Protein AF-A0A443R434-F1 (afdb_monomer)

Radius of gyration: 35.03 Å; Cα contacts (8 Å, |Δi|>4): 1636; chains: 1; bounding box: 92×76×92 Å

Solvent-accessible surface area (backbone atoms only — not comparable to full-atom values): 53431 Å² total; per-residue (Å²): 102,80,47,59,68,34,72,69,53,38,52,50,49,48,55,51,46,54,57,50,47,65,48,36,26,82,44,79,48,67,59,71,54,37,69,68,62,99,79,50,92,81,63,50,93,80,71,49,43,28,54,50,54,44,51,48,61,48,36,74,79,25,26,37,33,43,36,37,55,46,68,52,94,54,47,69,60,53,48,49,42,48,21,61,73,60,68,36,75,59,43,34,34,68,36,62,48,73,49,57,80,39,55,72,58,33,53,51,39,14,20,54,25,27,28,56,41,76,94,68,72,87,85,52,93,50,57,64,59,53,55,52,50,49,51,50,57,43,51,49,41,57,82,31,83,34,26,40,32,45,46,47,42,70,55,66,36,61,55,42,43,73,60,74,66,48,51,68,66,56,44,56,55,52,44,37,42,53,70,63,74,38,95,42,43,35,37,33,23,27,17,68,29,57,74,44,60,91,53,47,69,58,31,24,39,31,31,37,30,52,94,80,31,90,54,28,79,48,80,80,83,84,43,72,68,57,56,62,65,45,42,63,64,51,52,73,39,64,32,39,37,38,40,38,30,54,34,53,70,41,48,48,49,65,65,36,62,80,66,63,56,60,69,63,56,77,76,52,66,76,86,65,58,76,75,32,71,70,48,53,50,51,47,45,53,53,47,50,53,40,50,52,46,26,56,49,42,38,54,58,52,60,52,24,52,46,28,38,54,50,52,44,71,57,78,72,63,87,80,59,51,68,82,35,67,48,78,42,51,48,71,62,50,52,58,58,47,50,58,56,50,49,56,30,60,75,68,65,44,31,69,63,92,64,99,65,56,72,65,60,52,32,59,55,42,44,66,52,42,49,90,60,35,46,81,45,97,85,51,35,37,38,29,51,65,24,29,69,57,49,47,42,41,32,43,21,36,16,30,52,50,41,72,78,45,42,69,36,22,40,46,48,63,36,92,46,72,66,55,35,42,52,51,53,59,73,38,45,59,65,43,87,77,90,63,82,82,40,68,69,60,49,54,53,29,46,53,56,45,70,73,52,54,72,69,57,37,51,43,35,20,43,56,51,35,54,53,53,51,46,52,48,55,51,50,54,52,52,73,71,47,83,62,72,41,98,39,74,68,54,51,48,48,51,50,26,70,77,40,94,43,44,45,62,61,49,53,24,51,52,52,44,30,40,76,69,55,22,36,36,85,88,76,23,33,62,35,61,68,53,43,51,61,53,45,65,71,44,51,72,56,54,67,45,44,58,52,70,71,65,70,74,82,88,79,86,79,83,86,82,81,92,85,81,93,87,86,81,89,85,87,79,93,75,92,71,88,78,78,78,79,76,88,62,75,56,48,98,62,60,46,80,66,66,54,65,47,69,52,72,42,85,80,35,38,36,12,22,22,34,31,28,28,22,28,78,60,64,21,62,31,58,32,81,47,62,46,39,76,89,85,32,54,64,23,30,41,39,36,34,15,44,26,42,77,43,37,63,42,6,46,51,44,41,74,43,41,66,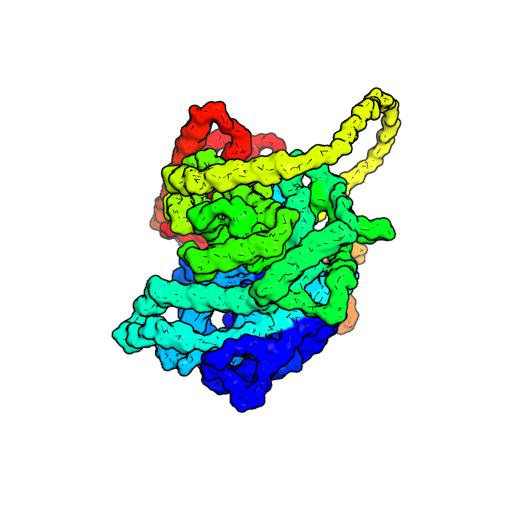58,33,19,64,66,19,67,47,28,42,66,64,62,62,68,91,66,95,61,96,79,78,75,58,64,67,41,46,50,48,5,46,45,47,6,45,50,52,45,41,58,54,52,56,68,34,71,52,42,62,72,60,78,45,65,20,17,13,24,39,23,35,38,41,36,46,89,57,35,37,39,37,34,34,18,10,53,30,38,39,40,35,31,37,78,93,37,66,68,43,67,60,74,59,32,39,17,71,41,71,71,48,35,48,36,16,43,74,43,73,47,46,68,37,94,49,6,44,72,59,70,42,63,50,26,20,26,39,53,38,58,88,40,56,67,52,82,98,46,56,74,68,40,16,48,35,17,43,61,51,53,74,50,76,44,75,63,46,75,74,39,32,18,37,36,41,32,27,26,44,34,43,57,79,67,38,52,68,58,26,50,45,45,29,51,49,53,45,27,20,60,43,85,58,41,38,59,50,35,43,49,52,50,51,22,24,46,64,68,62,38,57,40,42,33,44,36,38,42,37,39,40,77,34,33,65,59,65,33,73,68,52,39,50,54,48,52,52,50,50,53,52,48,33,51,54,45,50,55,50,51,51,52,52,50,51,54,49,52,61,54,69,74,43,97,81,82,63,80,65,63,60,51,61,54,42,46,61,72,30,69,68,39,47,52,56,59,53,70,76,48,92,67,81,89,52,48,49,64,38,38,70,44,55,45,42,69,58,49,46,51,44,50,44,69,77,44,64,93,56,71,67,58,83,84,53,80,134

pLDDT: mean 82.42, std 17.61, range [23.09, 98.88]

InterPro domains:
  IPR000222 PPM-type phosphatase, divalent cation binding [PS01032] (637-645)
  IPR001932 PPM-type phosphatase-like domain [PF00481] (605-873)
  IPR001932 PPM-type phosphatase-like domain [PS51746] (605-880)
  IPR001932 PPM-type phosphatase-like domain [SM00331] (620-880)
  IPR001932 PPM-type phosphatase-like domain [SM00332] (595-878)
  IPR001932 PPM-type phosphatase-like domain [cd00143] (605-880)
  IPR002123 Phospholipid/glycerol acyltransferase [PF01553] (56-192)
  IPR002123 Phospholipid/glycerol acyltransferase [SM00563] (64-195)
  IPR012911 Protein serine/threonine phosphatase 2C, C-terminal [PF07830] (874-907)
  IPR012911 Protein serine/threonine phosphatase 2C, C-terminal [PF07830] (928-971)
  IPR022284 Glycerol-3-phosphate O-acyltransferase/Dihydroxyacetone phosphate acyltransferase [PTHR12563] (1-446)
  IPR036457 PPM-type phosphatase-like domain superfamily [G3DSA:3.60.40.10] (581-884)
  IPR036457 PPM-type phosphatase-like domain superfamily [SSF81606] (586-882)
  IPR036580 Phosphatase 2C, C-terminal domain superfamily [G3DSA:1.10.10.430] (925-977)
  IPR036580 Phosphatase 2C, C-terminal domain superfamily [SSF81601] (887-976)
  IPR041728 GPAT/DHAPAT, acyltransferase domain [cd07993] (60-254)
  IPR045520 GPAT/DHAPAT, C-terminal domain [PF19277] (218-433)

Sequence (986 aa):
MAHTWSLKYIRFVGYFLTKIMKSIYRSVQVDNSIILKPNSFYYPTTGDLSPTSVINNLAEECPVLYMLTHRSYADFLIFAYVCFYFNLPLPSIAAGIDFLSLNQVASLLRACGAFFIRRSFKNSNDLLYWHTFRAYVQTQLKGGERPLEFFVEGTRSRSGKFLYPKIGLLSIAMELYFTSQIPDLIIVPVSLSYDRTLEEELYAKELLPPKFHPSSGTKPKETTKHLFRGAQSILAQDYGSVYIRFGEPLSVKEICDNLNIRRQYSLEPRENTLNSPEHLDFVNQTAIKVIEEQKSLLVISPFTLFSLYVLSKTYLDSVLDENESRIFQLAETLSDLHSLSLLIDQNCLSHVVNKRSFEDEFIESLKIHNKLVTYNSEKSLDVMIGNPLVVCQMRHYSNQALQLMIEVALCCYTASYNEYCILQDLLSREFIFTQIGNHQSYENYVHCKNLLNEVTIDLLAIQVCYFVDCYEKIIDFLKTYSSPFLSVRELIKAIHNNTDVQLDVIQNAMQLFCDKGIVSRTENVVNLNNLLSYNEQIKTLYGKCSNFCSTRPEYILKPKLEKSKKQQTEGAKSGTKEKATKMGAFLDKPKLDKQTSMGTGNGLRYGVSSMQGWRLEMEDAHCAVVGLPHGLEQWSFFAVFDGHAGPRVSAHCAEHLLDCIVQAEHFRENSLAENGAINDIDVETVKKGIRDGFLKLDEKMKKLPEVESGEDKSGSTAVCALISPNYFFFANCGDSRAVLSRGGKAFFSTLDHKPINPTEKERIQRAGGSVMIQRVNGSLAVSRALGDYEYKQVEGKGPCEQLVSPEPEITVRKRDLETDEFLVLACDGIWDVMSNEDVCDYVRYQLTLQSDLEAICSSIIDTCLHKGSKDNMSVVLVVFEGAPKVSDEAQKKDNELNALLEKKVEGRHSLALLVLYLTLCAPDFMHEELVAKNDELSVSGIMQTLSYEDIEDLPPGGGLEGKRSVIEAAFFRLKPSKQNQWDGIE

Foldseek 3Di:
DAFPADPVLLVVLLVVCVVLCVLQAVEAAEDQFADADPVFPQCQPVNRRGCLRRQVVCLVAFAEAEAEAAAAPCVLVVVQSVCVVSVHFRAQEEAEPLCVLAPVSVNSNSNSRYDYDYPDPPPDPPVVCVVVVLVVLQVVRQPSNHYHYDYQQNHHDLLQARAQGDLPSVLSNCLCVLLVVGVWYKYKQKYKEWLAYLCLLVSLLQFFFCVQHVCHVPDDSDDPVCVVVCSVVSSPAYRYYMYMYIYHIDIPCVLCVVVVNSVVSVPDDNVPPSPDPVNSVSSSLVSLVSVVRNQLAYAAALLLLLLLQVLLVLVQDDDDDLQDKDKDAQVVSVVLSVLLVVLCVVVSGHDHPDPDDSSVRNVVSCRNVVVQWPQDPNRMIMGSSSRSSSNSSSSSSNNSSCLSLVLLLLLLLDDDLLSSLLLCLQCCNVHPDNQRSDVVVNVVSNVSNVSGDPSNSLSSPSVSLVLLVLLVLLLVVQLVVFDQDPALVVSLSVSSNPDRGTSSSSVSNSVSCCVQVQQPRVRRGGPNVSSVVSVVSSVVSNVSSVVSNPPDDDPDDDDDDDDDDDDDDDDDDDDDPPPPPPPDQFDPFFFLDWDKDWDDELQKTKIKIWGFTTGPDQQKDWAWAAQDPDQQGNKIKIKIKRKDQHNVANVLCRVPLSVLLCPQPLNVVQSPPPDDDLPDRPPVSSLVSSQRSLVVSLVVVCPPPCNVVVVGQMWIWMWMWMDHPWKIKTWTFAAWKKFWFWQLDSPDMDDHQFCPPPVLQVLLVQLVWHQDPRATNPPHGGQETRGNCVQQPRPPDDQCSTSYHSGIDIDMDTDDQQTTFKMKTKHVLLCVQFPSSLLSQLLLLVQQADDDNNVSNSLSNQLSVLSPRRGIIMMMMMGGPNHHHHDPVSNVVVVVLLVVLLVLLVVQLVVLVVVVVVVVVDDDDDDVVVVVSVVCLDLVVSLVVVVPDPRPPARRSSGSSSCSVSNVVSSVVSVVVCPPVVVDDD

Nearest PDB structures (foldseek):
  4ra2-assembly1_A  TM=9.597E-01  e=7.659E-42  Homo sapiens
  4rag-assembly1_A  TM=9.615E-01  e=1.125E-41  Homo sapiens
  4raf-assembly1_A  TM=9.586E-01  e=1.880E-41  Homo sapiens
  2p8e-assembly1_A  TM=9.963E-01  e=1.189E-33  Homo sapiens
  6b67-assembly3_C  TM=9.788E-01  e=3.747E-34  Homo sapiens

Structure (mmCIF, N/CA/C/O backbone):
data_AF-A0A443R434-F1
#
_entry.id   AF-A0A443R434-F1
#
loop_
_atom_site.group_PDB
_atom_site.id
_atom_site.type_symbol
_atom_site.label_atom_id
_atom_site.label_alt_id
_atom_site.label_comp_id
_atom_site.label_asym_id
_atom_site.label_entity_id
_atom_site.label_seq_id
_atom_site.pdbx_PDB_ins_code
_atom_site.Cartn_x
_atom_site.Cartn_y
_atom_site.Cartn_z
_atom_site.occupancy
_atom_site.B_iso_or_equiv
_atom_site.auth_seq_id
_atom_site.auth_comp_id
_atom_site.auth_asym_id
_atom_site.auth_atom_id
_atom_site.pdbx_PDB_model_num
ATOM 1 N N . MET A 1 1 ? -3.722 2.932 -16.136 1.00 55.50 1 MET A N 1
ATOM 2 C CA . MET A 1 1 ? -4.870 3.400 -15.320 1.00 55.50 1 MET A CA 1
ATOM 3 C C . MET A 1 1 ? -6.177 2.737 -15.740 1.00 55.50 1 MET A C 1
ATOM 5 O O . MET A 1 1 ? -6.856 2.240 -14.853 1.00 55.50 1 MET A O 1
ATOM 9 N N . ALA A 1 2 ? -6.469 2.651 -17.042 1.00 62.31 2 ALA A N 1
ATOM 10 C CA . ALA A 1 2 ? -7.760 2.229 -17.588 1.00 62.31 2 ALA A CA 1
ATOM 11 C C . ALA A 1 2 ? -8.280 0.842 -17.153 1.00 62.31 2 ALA A C 1
ATOM 13 O O . ALA A 1 2 ? -7.505 -0.100 -16.936 1.00 62.31 2 ALA A O 1
ATOM 14 N N . HIS A 1 3 ? -9.606 0.742 -17.052 1.00 70.19 3 HIS A N 1
ATOM 15 C CA . HIS A 1 3 ? -10.335 -0.527 -16.991 1.00 70.19 3 HIS A CA 1
ATOM 16 C C . HIS A 1 3 ? -10.337 -1.219 -18.369 1.00 70.19 3 HIS A C 1
ATOM 18 O O . HIS A 1 3 ? -10.013 -0.609 -19.386 1.00 70.19 3 HIS A O 1
ATOM 24 N N . THR A 1 4 ? -10.662 -2.511 -18.400 1.00 74.44 4 THR A N 1
ATOM 25 C CA . THR A 1 4 ? -10.708 -3.346 -19.621 1.00 74.44 4 THR A CA 1
ATOM 26 C C . THR A 1 4 ? -12.080 -4.000 -19.763 1.00 74.44 4 THR A C 1
ATOM 28 O O . THR A 1 4 ? -12.184 -5.203 -20.009 1.00 74.44 4 THR A O 1
ATOM 31 N N . TRP A 1 5 ? -13.121 -3.210 -19.492 1.00 76.31 5 TRP A N 1
ATOM 32 C CA . TRP A 1 5 ? -14.511 -3.632 -19.324 1.00 76.31 5 TRP A CA 1
ATOM 33 C C . TRP A 1 5 ? -14.948 -4.786 -20.229 1.00 76.31 5 TRP A C 1
ATOM 35 O O . TRP A 1 5 ? -14.820 -4.720 -21.453 1.00 76.31 5 TRP A O 1
ATOM 45 N N . SER A 1 6 ? -15.537 -5.824 -19.637 1.00 79.69 6 SER A N 1
ATOM 46 C CA . SER A 1 6 ? -16.031 -6.969 -20.393 1.00 79.69 6 SER A CA 1
ATOM 47 C C . SER A 1 6 ? -17.253 -7.608 -19.743 1.00 79.69 6 SER A C 1
ATOM 49 O O . SER A 1 6 ? -17.174 -8.202 -18.668 1.00 79.69 6 SER A O 1
ATOM 51 N N . LEU A 1 7 ? -18.381 -7.585 -20.461 1.00 76.81 7 LEU A N 1
ATOM 52 C CA . LEU A 1 7 ? -19.637 -8.210 -20.026 1.00 76.81 7 LEU A CA 1
ATOM 53 C C . LEU A 1 7 ? -19.491 -9.706 -19.713 1.00 76.81 7 LEU A C 1
ATOM 55 O O . LEU A 1 7 ? -20.175 -10.218 -18.829 1.00 76.81 7 LEU A O 1
ATOM 59 N N . LYS A 1 8 ? -18.586 -10.416 -20.401 1.00 82.12 8 LYS A N 1
ATOM 60 C CA . LYS A 1 8 ? -18.296 -11.832 -20.124 1.00 82.12 8 LYS A CA 1
ATOM 61 C C . LYS A 1 8 ? -17.733 -12.014 -18.713 1.00 82.12 8 LYS A C 1
ATOM 63 O O . LYS A 1 8 ? -18.199 -12.883 -17.980 1.00 82.12 8 LYS A O 1
ATOM 68 N N . TYR A 1 9 ? -16.749 -11.195 -18.343 1.00 78.19 9 TYR A N 1
ATOM 69 C CA . TYR A 1 9 ? -16.137 -11.242 -17.017 1.00 78.19 9 TYR A CA 1
ATOM 70 C C . TYR A 1 9 ? -17.107 -10.757 -15.946 1.00 78.19 9 TYR A C 1
ATOM 72 O O . TYR A 1 9 ? -17.223 -11.415 -14.921 1.00 78.19 9 TYR A O 1
ATOM 80 N N . ILE A 1 10 ? -17.881 -9.703 -16.216 1.00 79.00 10 ILE A N 1
ATOM 81 C CA . ILE A 1 10 ? -18.914 -9.207 -15.294 1.00 79.00 10 ILE A CA 1
ATOM 82 C C . ILE A 1 10 ? -19.938 -10.301 -14.978 1.00 79.00 10 ILE A C 1
ATOM 84 O O . ILE A 1 10 ? -20.220 -10.552 -13.812 1.00 79.00 10 ILE A O 1
ATOM 88 N N . ARG A 1 11 ? -20.444 -11.022 -15.988 1.00 81.31 11 ARG A N 1
ATOM 89 C CA . ARG A 1 11 ? -21.382 -12.140 -15.772 1.00 81.31 11 ARG A CA 1
ATOM 90 C C . ARG A 1 11 ? -20.753 -13.290 -14.985 1.00 81.31 11 ARG A C 1
ATOM 92 O O . ARG A 1 11 ? -21.403 -13.852 -14.108 1.00 81.31 11 ARG A O 1
ATOM 99 N N . PHE A 1 12 ? -19.497 -13.633 -15.279 1.00 81.19 12 PHE A N 1
ATOM 100 C CA . PHE A 1 12 ? -18.759 -14.659 -14.538 1.00 81.19 12 PHE A CA 1
ATOM 101 C C . PHE A 1 12 ? -18.570 -14.270 -13.065 1.00 81.19 12 PHE A C 1
ATOM 103 O O . PHE A 1 12 ? -18.872 -15.066 -12.175 1.00 81.19 12 PHE A O 1
ATOM 110 N N . VAL A 1 13 ? -18.127 -13.037 -12.811 1.00 77.50 13 VAL A N 1
ATOM 111 C CA . VAL A 1 13 ? -17.946 -12.489 -11.463 1.00 77.50 13 VAL A CA 1
ATOM 112 C C . VAL A 1 13 ? -19.277 -12.409 -10.736 1.00 77.50 13 VAL A C 1
ATOM 114 O O . VAL A 1 13 ? -19.354 -12.876 -9.610 1.00 77.50 13 VAL A O 1
ATOM 117 N N . GLY A 1 14 ? -20.341 -11.930 -11.382 1.00 76.69 14 GLY A N 1
ATOM 118 C CA . GLY A 1 14 ? -21.685 -11.899 -10.807 1.00 76.69 14 GLY A CA 1
ATOM 119 C C . GLY A 1 14 ? -22.170 -13.287 -10.377 1.00 76.69 14 GLY A C 1
ATOM 120 O O . GLY A 1 14 ? -22.632 -13.455 -9.248 1.00 76.69 14 GLY A O 1
ATOM 121 N N . TYR A 1 15 ? -21.993 -14.313 -11.219 1.00 80.44 15 TYR A N 1
ATOM 122 C CA . TYR A 1 15 ? -22.330 -15.698 -10.863 1.00 80.44 15 TYR A CA 1
ATOM 123 C C . TYR A 1 15 ? -21.505 -16.215 -9.673 1.00 80.44 15 TYR A C 1
ATOM 125 O O . TYR A 1 15 ? -22.055 -16.797 -8.735 1.00 80.44 15 TYR A O 1
ATOM 133 N N . PHE A 1 16 ? -20.191 -15.986 -9.692 1.00 78.06 16 PHE A N 1
ATOM 134 C CA . PHE A 1 16 ? -19.284 -16.416 -8.631 1.00 78.06 16 PHE A CA 1
ATOM 135 C C . PHE A 1 16 ? -19.572 -15.707 -7.299 1.00 78.06 16 PHE A C 1
ATOM 137 O O . PHE A 1 16 ? -19.718 -16.369 -6.271 1.00 78.06 16 PHE A O 1
ATOM 144 N N . LEU A 1 17 ? -19.753 -14.383 -7.330 1.00 77.19 17 LEU A N 1
ATOM 145 C CA . LEU A 1 17 ? -20.158 -13.573 -6.182 1.00 77.19 17 LEU A CA 1
ATOM 146 C C . LEU A 1 17 ? -21.491 -14.053 -5.623 1.00 77.19 17 LEU A C 1
ATOM 148 O O . LEU A 1 17 ? -21.603 -14.203 -4.416 1.00 77.19 17 LEU A O 1
ATOM 152 N N . THR A 1 18 ? -22.467 -14.404 -6.465 1.00 80.44 18 THR A N 1
ATOM 153 C CA . THR A 1 18 ? -23.746 -14.960 -5.987 1.00 80.44 18 THR A CA 1
ATOM 154 C C . THR A 1 18 ? -23.535 -16.212 -5.131 1.00 80.44 18 THR A C 1
ATOM 156 O O . THR A 1 18 ? -24.205 -16.390 -4.115 1.00 80.44 18 THR A O 1
ATOM 159 N N . LYS A 1 19 ? -22.620 -17.104 -5.533 1.00 81.19 19 LYS A N 1
ATOM 160 C CA . LYS A 1 19 ? -22.328 -18.341 -4.791 1.00 81.19 19 LYS A CA 1
ATOM 161 C C . LYS A 1 19 ? -21.597 -18.062 -3.482 1.00 81.19 19 LYS A C 1
ATOM 163 O O . LYS A 1 19 ? -21.969 -18.641 -2.467 1.00 81.19 19 LYS A O 1
ATOM 168 N N . ILE A 1 20 ? -20.608 -17.170 -3.503 1.00 79.06 20 ILE A N 1
ATOM 169 C CA . ILE A 1 20 ? -19.863 -16.774 -2.302 1.00 79.06 20 ILE A CA 1
ATOM 170 C C . ILE A 1 20 ? -20.767 -16.037 -1.316 1.00 79.06 20 ILE A C 1
ATOM 172 O O . ILE A 1 20 ? -20.831 -16.413 -0.152 1.00 79.06 20 ILE A O 1
ATOM 176 N N . MET A 1 21 ? -21.507 -15.030 -1.777 1.00 80.81 21 MET A N 1
ATOM 177 C CA . MET A 1 21 ? -22.364 -14.202 -0.930 1.00 80.81 21 MET A CA 1
ATOM 178 C C . MET A 1 21 ? -23.433 -15.031 -0.224 1.00 80.81 21 MET A C 1
ATOM 180 O O . MET A 1 21 ? -23.639 -14.836 0.965 1.00 80.81 21 MET A O 1
ATOM 184 N N . LYS A 1 22 ? -24.038 -16.012 -0.910 1.00 82.19 22 LYS A N 1
ATOM 185 C CA . LYS A 1 22 ? -24.990 -16.960 -0.298 1.00 82.19 22 LYS A CA 1
ATOM 186 C C . LYS A 1 22 ? -24.361 -17.905 0.727 1.00 82.19 22 LYS A C 1
ATOM 188 O O . LYS A 1 22 ? -25.091 -18.521 1.492 1.00 82.19 22 LYS A O 1
ATOM 193 N N . SER A 1 23 ? -23.041 -18.079 0.689 1.00 82.50 23 SER A N 1
ATOM 194 C CA . SER A 1 23 ? -22.315 -18.897 1.659 1.00 82.50 23 SER A CA 1
ATOM 195 C C . SER A 1 23 ? -21.850 -18.093 2.870 1.00 82.50 23 SER A C 1
ATOM 197 O O . SER A 1 23 ? -21.691 -18.681 3.929 1.00 82.50 23 SER A O 1
ATOM 199 N N . ILE A 1 24 ? -21.585 -16.794 2.704 1.00 84.88 24 ILE A N 1
ATOM 200 C CA . ILE A 1 24 ? -21.073 -15.915 3.767 1.00 84.88 24 ILE A CA 1
ATOM 201 C C . ILE A 1 24 ? -22.221 -15.246 4.528 1.00 84.88 24 ILE A C 1
ATOM 203 O O . ILE A 1 24 ? -22.203 -15.189 5.755 1.00 84.88 24 ILE A O 1
ATOM 207 N N . TYR A 1 25 ? -23.210 -14.727 3.800 1.00 89.31 25 TYR A N 1
ATOM 208 C CA . TYR A 1 25 ? -24.318 -13.964 4.357 1.00 89.31 25 TYR A CA 1
ATOM 209 C C . TYR A 1 25 ? -25.634 -14.717 4.189 1.00 89.31 25 TYR A C 1
ATOM 211 O O . TYR A 1 25 ? -25.919 -15.305 3.143 1.00 89.31 25 TYR A O 1
ATOM 219 N N . ARG A 1 26 ? -26.480 -14.627 5.214 1.00 89.94 26 ARG A N 1
ATOM 220 C CA . ARG A 1 26 ? -27.847 -15.156 5.221 1.00 89.94 26 ARG A CA 1
ATOM 221 C C . ARG A 1 26 ? -28.719 -14.458 4.181 1.00 89.94 26 ARG A C 1
ATOM 223 O O . ARG A 1 26 ? -29.529 -15.105 3.521 1.00 89.94 26 ARG A O 1
ATOM 230 N N . SER A 1 27 ? -28.564 -13.139 4.037 1.00 88.88 27 SER A N 1
ATOM 231 C CA . SER A 1 27 ? -29.278 -12.344 3.035 1.00 88.88 27 SER A CA 1
ATOM 232 C C . SER A 1 27 ? -28.557 -11.035 2.696 1.00 88.88 27 SER A C 1
ATOM 234 O O . SER A 1 27 ? -27.789 -10.509 3.498 1.00 88.88 27 SER A O 1
ATOM 236 N N . VAL A 1 28 ? -28.822 -10.506 1.500 1.00 89.56 28 VAL A N 1
ATOM 237 C CA . VAL A 1 28 ? -28.496 -9.125 1.115 1.00 89.56 28 VAL A CA 1
ATOM 238 C C . VAL A 1 28 ? -29.827 -8.423 0.884 1.00 89.56 28 VAL A C 1
ATOM 240 O O . VAL A 1 28 ? -30.563 -8.786 -0.035 1.00 89.56 28 VAL A O 1
ATOM 243 N N . GLN A 1 29 ? -30.160 -7.478 1.753 1.00 89.56 29 GLN A N 1
ATOM 244 C CA . GLN A 1 29 ? -31.439 -6.785 1.777 1.00 89.56 29 GLN A CA 1
ATOM 245 C C . GLN A 1 29 ? -31.263 -5.393 1.192 1.00 89.56 29 GLN A C 1
ATOM 247 O O . GLN A 1 29 ? -30.481 -4.593 1.698 1.00 89.56 29 GLN A O 1
ATOM 252 N N . VAL A 1 30 ? -31.984 -5.120 0.113 1.00 89.56 30 VAL A N 1
ATOM 253 C CA . VAL A 1 30 ? -31.966 -3.827 -0.565 1.00 89.56 30 VAL A CA 1
ATOM 254 C C . VAL A 1 30 ? -33.326 -3.184 -0.372 1.00 89.56 30 VAL A C 1
ATOM 256 O O . VAL A 1 30 ? -34.344 -3.822 -0.647 1.00 89.56 30 VAL A O 1
ATOM 259 N N . ASP A 1 31 ? -33.341 -1.949 0.123 1.00 85.69 31 ASP A N 1
ATOM 260 C CA . ASP A 1 31 ? -34.586 -1.198 0.250 1.00 85.69 31 ASP A CA 1
ATOM 261 C C . ASP A 1 31 ? -35.151 -0.869 -1.138 1.00 85.69 31 ASP A C 1
ATOM 263 O O . ASP A 1 31 ? -34.428 -0.432 -2.036 1.00 85.69 31 ASP A O 1
ATOM 267 N N . ASN A 1 32 ? -36.445 -1.125 -1.324 1.00 78.50 32 ASN A N 1
ATOM 268 C CA . ASN A 1 32 ? -37.102 -1.046 -2.627 1.00 78.50 32 ASN A CA 1
ATOM 269 C C . ASN A 1 32 ? -37.756 0.322 -2.882 1.00 78.50 32 ASN A C 1
ATOM 271 O O . ASN A 1 32 ? -38.499 0.477 -3.849 1.00 78.50 32 ASN A O 1
ATOM 275 N N . SER A 1 33 ? -37.496 1.308 -2.025 1.00 79.44 33 SER A N 1
ATOM 276 C CA . SER A 1 33 ? -37.958 2.684 -2.199 1.00 79.44 33 SER A CA 1
ATOM 277 C C . SER A 1 33 ? -36.889 3.690 -1.797 1.00 79.44 33 SER A C 1
ATOM 279 O O . SER A 1 33 ? -36.242 3.535 -0.765 1.00 79.44 33 SER A O 1
ATOM 281 N N . ILE A 1 34 ? -36.749 4.744 -2.594 1.00 81.00 34 ILE A N 1
ATOM 282 C CA . ILE A 1 34 ? -36.008 5.953 -2.251 1.00 81.00 34 ILE A CA 1
ATOM 283 C C . ILE A 1 34 ? -36.991 6.949 -1.638 1.00 81.00 34 ILE A C 1
ATOM 285 O O . ILE A 1 34 ? -38.009 7.293 -2.243 1.00 81.00 34 ILE A O 1
ATOM 289 N N . ILE A 1 35 ? -36.678 7.438 -0.441 1.00 74.12 35 ILE A N 1
ATOM 290 C CA . ILE A 1 35 ? -37.453 8.503 0.195 1.00 74.12 35 ILE A CA 1
ATOM 291 C C . ILE A 1 35 ? -37.015 9.834 -0.424 1.00 74.12 35 ILE A C 1
ATOM 293 O O . ILE A 1 35 ? -35.936 10.338 -0.124 1.00 74.12 35 ILE A O 1
ATOM 297 N N . LEU A 1 36 ? -37.847 10.393 -1.305 1.00 73.25 36 LEU A N 1
ATOM 298 C CA . LEU A 1 36 ? -37.626 11.715 -1.898 1.00 73.25 36 LEU A CA 1
ATOM 299 C C . LEU A 1 36 ? -38.281 12.802 -1.046 1.00 73.25 36 LEU A C 1
ATOM 301 O O . LEU A 1 36 ? -39.408 12.627 -0.567 1.00 73.25 36 LEU A O 1
ATOM 305 N N . LYS A 1 37 ? -37.617 13.953 -0.891 1.00 69.62 37 LYS A N 1
ATOM 306 C CA . LYS A 1 37 ? -38.237 15.107 -0.234 1.00 69.62 37 LYS A CA 1
ATOM 307 C C . LYS A 1 37 ? -39.325 15.699 -1.151 1.00 69.62 37 LYS A C 1
ATOM 309 O O . LYS A 1 37 ? -39.181 15.657 -2.374 1.00 69.62 37 LYS A O 1
ATOM 314 N N . PRO A 1 38 ? -40.402 16.299 -0.599 1.00 58.22 38 PRO A N 1
ATOM 315 C CA . PRO A 1 38 ? -41.556 16.775 -1.379 1.00 58.22 38 PRO A CA 1
ATOM 316 C C . PRO A 1 38 ? -41.248 17.776 -2.507 1.00 58.22 38 PRO A C 1
ATOM 318 O O . PRO A 1 38 ? -42.061 17.930 -3.410 1.00 58.22 38 PRO A O 1
ATOM 321 N N . ASN A 1 39 ? -40.087 18.439 -2.461 1.00 63.84 39 ASN A N 1
ATOM 322 C CA . ASN A 1 39 ? -39.650 19.446 -3.433 1.00 63.84 39 ASN A CA 1
ATOM 323 C C . ASN A 1 39 ? -38.437 18.993 -4.268 1.00 63.84 39 ASN A C 1
ATOM 325 O O . ASN A 1 39 ? -37.758 19.840 -4.845 1.00 63.84 39 ASN A O 1
ATOM 329 N N . SER A 1 40 ? -38.126 17.693 -4.299 1.00 65.94 40 SER A N 1
ATOM 330 C CA . SER A 1 40 ? -36.988 17.175 -5.065 1.00 65.94 40 SER A CA 1
ATOM 331 C C . SER A 1 40 ? -37.127 17.530 -6.550 1.00 65.94 40 SER A C 1
ATOM 333 O O . SER A 1 40 ? -38.156 17.244 -7.168 1.00 65.94 40 SER A O 1
ATOM 335 N N . PHE A 1 41 ? -36.093 18.154 -7.126 1.00 65.12 41 PHE A N 1
ATOM 336 C CA . PHE A 1 41 ? -36.106 18.646 -8.509 1.00 65.12 41 PHE A CA 1
ATOM 337 C C . PHE A 1 41 ? -36.315 17.524 -9.542 1.00 65.12 41 PHE A C 1
ATOM 339 O O . PHE A 1 41 ? -36.859 17.762 -10.618 1.00 65.12 41 PHE A O 1
ATOM 346 N N . TYR A 1 42 ? -35.934 16.293 -9.190 1.00 66.00 42 TYR A N 1
ATOM 347 C CA . TYR A 1 42 ? -35.982 15.116 -10.058 1.00 66.00 42 TYR A CA 1
ATOM 348 C C . TYR A 1 42 ? -36.972 14.055 -9.564 1.00 66.00 42 TYR A C 1
ATOM 350 O O . TYR A 1 42 ? -36.678 12.858 -9.539 1.00 66.00 42 TYR A O 1
ATOM 358 N N . TYR A 1 43 ? -38.163 14.490 -9.153 1.00 65.94 43 TYR A N 1
ATOM 359 C CA . TYR A 1 43 ? -39.237 13.561 -8.818 1.00 65.94 43 TYR A CA 1
ATOM 360 C C . TYR A 1 43 ? -39.600 12.696 -10.044 1.00 65.94 43 TYR A C 1
ATOM 362 O O . TYR A 1 43 ? -39.801 13.247 -11.132 1.00 65.94 43 TYR A O 1
ATOM 370 N N . PRO A 1 44 ? -39.696 11.358 -9.918 1.00 65.31 44 PRO A N 1
ATOM 371 C CA . PRO A 1 44 ? -39.969 10.495 -11.058 1.00 65.31 44 PRO A CA 1
ATOM 372 C C . PRO A 1 44 ? -41.336 10.821 -11.663 1.00 65.31 44 PRO A C 1
ATOM 374 O O . PRO A 1 44 ? -42.350 10.888 -10.965 1.00 65.31 44 PRO A O 1
ATOM 377 N N . THR A 1 45 ? -41.380 10.955 -12.987 1.00 60.56 45 THR A N 1
ATOM 378 C CA . THR A 1 45 ? -42.603 11.239 -13.760 1.00 60.56 45 THR A CA 1
ATOM 379 C C . THR A 1 45 ? -43.686 10.170 -13.598 1.00 60.56 45 THR A C 1
ATOM 381 O O . THR A 1 45 ? -44.865 10.452 -13.797 1.00 60.56 45 THR A O 1
ATOM 384 N N . THR A 1 46 ? -43.303 8.949 -13.219 1.00 60.62 46 THR A N 1
ATOM 385 C CA . THR A 1 46 ? -44.190 7.788 -13.051 1.00 60.62 46 THR A CA 1
ATOM 386 C C . THR A 1 46 ? -44.709 7.604 -11.621 1.00 60.62 46 THR A C 1
ATOM 388 O O . THR A 1 46 ? -45.574 6.755 -11.407 1.00 60.62 46 THR A O 1
ATOM 391 N N . GLY A 1 47 ? -44.190 8.355 -10.639 1.00 71.75 47 GLY A N 1
ATOM 392 C CA . GLY A 1 47 ? -44.473 8.150 -9.212 1.00 71.75 47 GLY A CA 1
ATOM 393 C C . GLY A 1 47 ? -43.864 6.873 -8.609 1.00 71.75 47 GLY A C 1
ATOM 394 O O . GLY A 1 47 ? -44.044 6.628 -7.418 1.00 71.75 47 GLY A O 1
ATOM 395 N N . ASP A 1 48 ? -43.138 6.066 -9.396 1.00 81.25 48 ASP A N 1
ATOM 396 C CA . ASP A 1 48 ? -42.388 4.912 -8.893 1.00 81.25 48 ASP A CA 1
ATOM 397 C C . ASP A 1 48 ? -41.076 5.378 -8.254 1.00 81.25 48 ASP A C 1
ATOM 399 O O . ASP A 1 48 ? -40.151 5.818 -8.944 1.00 81.25 48 ASP A O 1
ATOM 403 N N . LEU A 1 49 ? -41.019 5.257 -6.927 1.00 83.38 49 LEU A N 1
ATOM 404 C CA . LEU A 1 49 ? -39.879 5.617 -6.087 1.00 83.38 49 LEU A CA 1
ATOM 405 C C . LEU A 1 49 ? -38.857 4.479 -5.940 1.00 83.38 49 LEU A C 1
ATOM 407 O O . LEU A 1 49 ? -37.963 4.576 -5.101 1.00 83.38 49 LEU A O 1
ATOM 411 N N . SER A 1 50 ? -38.967 3.391 -6.707 1.00 87.00 50 SER A N 1
ATOM 412 C CA . SER A 1 50 ? -37.955 2.335 -6.692 1.00 87.00 50 SER A CA 1
ATOM 413 C C . SER A 1 50 ? -36.581 2.874 -7.122 1.00 87.00 50 SER A C 1
ATOM 415 O O . SER A 1 50 ? -36.505 3.712 -8.030 1.00 87.00 50 SER A O 1
ATOM 417 N N . PRO A 1 51 ? -35.468 2.385 -6.532 1.00 85.75 51 PRO A N 1
ATOM 418 C CA . PRO A 1 51 ? -34.130 2.773 -6.972 1.00 85.75 51 PRO A CA 1
ATOM 419 C C . PRO A 1 51 ? -33.922 2.560 -8.474 1.00 85.75 51 PRO A C 1
ATOM 421 O O . PRO A 1 51 ? -33.313 3.395 -9.137 1.00 85.75 51 PRO A O 1
ATOM 424 N N . THR A 1 52 ? -34.482 1.480 -9.027 1.00 88.06 52 THR A N 1
ATOM 425 C CA . THR A 1 52 ? -34.417 1.167 -10.458 1.00 88.06 52 THR A CA 1
ATOM 426 C C . THR A 1 52 ? -35.101 2.217 -11.322 1.00 88.06 52 THR A C 1
ATOM 428 O O . THR A 1 52 ? -34.536 2.588 -12.345 1.00 88.06 52 THR A O 1
ATOM 431 N N . SER A 1 53 ? -36.276 2.716 -10.936 1.00 86.94 53 SER A N 1
ATOM 432 C CA . SER A 1 53 ? -36.958 3.788 -11.671 1.00 86.94 53 SER A CA 1
ATOM 433 C C . SER A 1 53 ? -36.189 5.106 -11.558 1.00 86.94 53 SER A C 1
ATOM 435 O O . SER A 1 53 ? -35.778 5.684 -12.563 1.00 86.94 53 SER A O 1
ATOM 437 N N . VAL A 1 54 ? -35.923 5.552 -10.329 1.00 87.69 54 VAL A N 1
ATOM 438 C CA . VAL A 1 54 ? -35.344 6.876 -10.064 1.00 87.69 54 VAL A CA 1
ATOM 439 C C . VAL A 1 54 ? -33.938 7.008 -10.655 1.00 87.69 54 VAL A C 1
ATOM 441 O O . VAL A 1 54 ? -33.654 7.967 -11.369 1.00 87.69 54 VAL A O 1
ATOM 444 N N . ILE A 1 55 ? -33.052 6.042 -10.394 1.00 89.81 55 ILE A N 1
ATOM 445 C CA . ILE A 1 55 ? -31.639 6.145 -10.781 1.00 89.81 55 ILE A CA 1
ATOM 446 C C . ILE A 1 55 ? -31.454 5.955 -12.290 1.00 89.81 55 ILE A C 1
ATOM 448 O O . ILE A 1 55 ? -30.627 6.653 -12.870 1.00 89.81 55 ILE A O 1
ATOM 452 N N . ASN A 1 56 ? -32.206 5.055 -12.938 1.00 89.00 56 ASN A N 1
ATOM 453 C CA . ASN A 1 56 ? -32.099 4.882 -14.391 1.00 89.00 56 ASN A CA 1
ATOM 454 C C . ASN A 1 56 ? -32.575 6.131 -15.137 1.00 89.00 56 ASN A C 1
ATOM 456 O O . ASN A 1 56 ? -31.855 6.600 -16.011 1.00 89.00 56 ASN A O 1
ATOM 460 N N . ASN A 1 57 ? -33.710 6.717 -14.738 1.00 86.50 57 ASN A N 1
ATOM 461 C CA . ASN A 1 57 ? -34.207 7.955 -15.350 1.00 86.50 57 ASN A CA 1
ATOM 462 C C . ASN A 1 57 ? -33.187 9.099 -15.209 1.00 86.50 57 ASN A C 1
ATOM 464 O O . ASN A 1 57 ? -32.922 9.826 -16.160 1.00 86.50 57 ASN A O 1
ATOM 468 N N . LEU A 1 58 ? -32.567 9.235 -14.032 1.00 86.75 58 LEU A N 1
ATOM 469 C CA . LEU A 1 58 ? -31.532 10.244 -13.792 1.00 86.75 58 LEU A CA 1
ATOM 470 C C . LEU A 1 58 ? -30.261 10.003 -14.618 1.00 86.75 58 LEU A C 1
ATOM 472 O O . LEU A 1 58 ? -29.659 10.955 -15.116 1.00 86.75 58 LEU A O 1
ATOM 476 N N . ALA A 1 59 ? -29.857 8.740 -14.764 1.00 87.75 59 ALA A N 1
ATOM 477 C CA . ALA A 1 59 ? -28.662 8.355 -15.507 1.00 87.75 59 ALA A CA 1
ATOM 478 C C . ALA A 1 59 ? -28.791 8.556 -17.027 1.00 87.75 59 ALA A C 1
ATOM 480 O O . ALA A 1 59 ? -27.769 8.630 -17.706 1.00 87.75 59 ALA A O 1
ATOM 481 N N . GLU A 1 60 ? -30.011 8.658 -17.567 1.00 84.19 60 GLU A N 1
ATOM 482 C CA . GLU A 1 60 ? -30.236 8.974 -18.985 1.00 84.19 60 GLU A CA 1
ATOM 483 C C . GLU A 1 60 ? -29.853 10.421 -19.330 1.00 84.19 60 GLU A C 1
ATOM 485 O O . GLU A 1 60 ? -29.359 10.686 -20.428 1.00 84.19 60 GLU A O 1
ATOM 490 N N . GLU A 1 61 ? -30.053 11.359 -18.401 1.00 80.94 61 GLU A N 1
ATOM 491 C CA . GLU A 1 61 ? -29.868 12.793 -18.655 1.00 80.94 61 GLU A CA 1
ATOM 492 C C . GLU A 1 61 ? -28.566 13.350 -18.073 1.00 80.94 61 GLU A C 1
ATOM 494 O O . GLU A 1 61 ? -27.989 14.297 -18.620 1.00 80.94 61 GLU A O 1
ATOM 499 N N . CYS A 1 62 ? -28.100 12.786 -16.955 1.00 88.50 62 CYS A N 1
ATOM 500 C CA . CYS A 1 62 ? -26.991 13.331 -16.183 1.00 88.50 62 CYS A CA 1
ATOM 501 C C . CYS A 1 62 ? -26.000 12.244 -15.737 1.00 88.50 62 CYS A C 1
ATOM 503 O O . CYS A 1 62 ? -26.393 11.123 -15.415 1.00 88.50 62 CYS A O 1
ATOM 505 N N . PRO A 1 63 ? -24.698 12.567 -15.636 1.00 93.12 63 PRO A N 1
ATOM 506 C CA . PRO A 1 63 ? -23.738 11.675 -15.002 1.00 93.12 63 PRO A CA 1
ATOM 507 C C . PRO A 1 63 ? -24.083 11.445 -13.526 1.00 93.12 63 PRO A C 1
ATOM 509 O O . PRO A 1 63 ? -24.412 12.382 -12.793 1.00 93.12 63 PRO A O 1
ATOM 512 N N . VAL A 1 64 ? -23.941 10.192 -13.092 1.00 92.81 64 VAL A N 1
ATOM 513 C CA . VAL A 1 64 ? -24.259 9.740 -11.732 1.00 92.81 64 VAL A CA 1
ATOM 514 C C . VAL A 1 64 ? -22.986 9.367 -10.968 1.00 92.81 64 VAL A C 1
ATOM 516 O O . VAL A 1 64 ? -22.103 8.680 -11.488 1.00 92.81 64 VAL A O 1
ATOM 519 N N . LEU A 1 65 ? -22.901 9.786 -9.708 1.00 95.25 65 LEU A N 1
ATOM 520 C CA . LEU A 1 65 ? -21.899 9.348 -8.742 1.00 95.25 65 LEU A CA 1
ATOM 521 C C . LEU A 1 65 ? -22.558 8.472 -7.681 1.00 95.25 65 LEU A C 1
ATOM 523 O O . LEU A 1 65 ? -23.403 8.955 -6.933 1.00 95.25 65 LEU A O 1
ATOM 527 N N . TYR A 1 66 ? -22.132 7.219 -7.552 1.00 95.31 66 TYR A N 1
ATOM 528 C CA . TYR A 1 66 ? -22.472 6.419 -6.379 1.00 95.31 66 TYR A CA 1
ATOM 529 C C . TYR A 1 66 ? -21.460 6.697 -5.273 1.00 95.31 66 TYR A C 1
ATOM 531 O O . TYR A 1 66 ? -20.273 6.384 -5.406 1.00 95.31 66 TYR A O 1
ATOM 539 N N . MET A 1 67 ? -21.935 7.288 -4.177 1.00 95.31 67 MET A N 1
ATOM 540 C CA . MET A 1 67 ? -21.112 7.591 -3.010 1.00 95.31 67 MET A CA 1
ATOM 541 C C . MET A 1 67 ? -21.531 6.695 -1.850 1.00 95.31 67 MET A C 1
ATOM 543 O O . MET A 1 67 ? -22.561 6.913 -1.209 1.00 95.31 67 MET A O 1
ATOM 547 N N . LEU A 1 68 ? -20.717 5.670 -1.601 1.00 93.88 68 LEU A N 1
ATOM 548 C CA . LEU A 1 68 ? -20.984 4.631 -0.610 1.00 93.88 68 LEU A CA 1
ATOM 549 C C . LEU A 1 68 ? -20.315 4.938 0.732 1.00 93.88 68 LEU A C 1
ATOM 551 O O . LEU A 1 68 ? -19.263 5.586 0.785 1.00 93.88 68 LEU A O 1
ATOM 555 N N . THR A 1 69 ? -20.883 4.392 1.805 1.00 93.12 69 THR A N 1
ATOM 556 C CA . THR A 1 69 ? -20.171 4.174 3.074 1.00 93.12 69 THR A CA 1
ATOM 557 C C . THR A 1 69 ? -19.106 3.096 2.915 1.00 93.12 69 THR A C 1
ATOM 559 O O . THR A 1 69 ? -19.359 2.108 2.223 1.00 93.12 69 THR A O 1
ATOM 562 N N . HIS A 1 70 ? -17.960 3.229 3.595 1.00 91.50 70 HIS A N 1
ATOM 563 C CA . HIS A 1 70 ? -16.880 2.238 3.489 1.00 91.50 70 HIS A CA 1
ATOM 564 C C . HIS A 1 70 ? -16.635 1.478 4.804 1.00 91.50 70 HIS A C 1
ATOM 566 O O . HIS A 1 70 ? -15.951 1.962 5.715 1.00 91.50 70 HIS A O 1
ATOM 572 N N . ARG A 1 71 ? -17.187 0.266 4.910 1.00 89.31 71 ARG A N 1
ATOM 573 C CA . ARG A 1 71 ? -17.158 -0.598 6.102 1.00 89.31 71 ARG A CA 1
ATOM 574 C C . ARG A 1 71 ? -16.343 -1.879 5.887 1.00 89.31 71 ARG A C 1
ATOM 576 O O . ARG A 1 71 ? -15.567 -2.249 6.769 1.00 89.31 71 ARG A O 1
ATOM 583 N N . SER A 1 72 ? -16.423 -2.509 4.716 1.00 88.31 72 SER A N 1
ATOM 584 C CA . SER A 1 72 ? -15.761 -3.785 4.407 1.00 88.31 72 SER A CA 1
ATOM 585 C C . SER A 1 72 ? -14.961 -3.728 3.099 1.00 88.31 72 SER A C 1
ATOM 587 O O . SER A 1 72 ? -15.155 -2.860 2.246 1.00 88.31 72 SER A O 1
ATOM 589 N N . TYR A 1 73 ? -14.038 -4.673 2.894 1.00 80.00 73 TYR A N 1
ATOM 590 C CA . TYR A 1 73 ? -13.475 -4.908 1.561 1.00 80.00 73 TYR A CA 1
ATOM 591 C C . TYR A 1 73 ? -14.516 -5.410 0.561 1.00 80.00 73 TYR A C 1
ATOM 593 O O . TYR A 1 73 ? -14.286 -5.326 -0.644 1.00 80.00 73 TYR A O 1
ATOM 601 N N . ALA A 1 74 ? -15.643 -5.933 1.043 1.00 82.81 74 ALA A N 1
ATOM 602 C CA . ALA A 1 74 ? -16.700 -6.442 0.189 1.00 82.81 74 ALA A CA 1
ATOM 603 C C . ALA A 1 74 ? -17.593 -5.337 -0.409 1.00 82.81 74 ALA A C 1
ATOM 605 O O . ALA A 1 74 ? -18.270 -5.618 -1.393 1.00 82.81 74 ALA A O 1
ATOM 606 N N . ASP A 1 75 ? -17.584 -4.106 0.125 1.00 88.81 75 ASP A N 1
ATOM 607 C CA . ASP A 1 75 ? -18.571 -3.058 -0.198 1.00 88.81 75 ASP A CA 1
ATOM 608 C C . ASP A 1 75 ? -18.756 -2.838 -1.708 1.00 88.81 75 ASP A C 1
ATOM 610 O O . ASP A 1 75 ? -19.865 -2.975 -2.223 1.00 88.81 75 ASP A O 1
ATOM 614 N N . PHE A 1 76 ? -17.665 -2.574 -2.437 1.00 85.50 76 PHE A N 1
ATOM 615 C CA . PHE A 1 76 ? -17.717 -2.287 -3.877 1.00 85.50 76 PHE A CA 1
ATOM 616 C C . PHE A 1 76 ? -18.141 -3.506 -4.712 1.00 85.50 76 PHE A C 1
ATOM 618 O O . PHE A 1 76 ? -18.789 -3.372 -5.747 1.00 85.50 76 PHE A O 1
ATOM 625 N N . LEU A 1 77 ? -17.813 -4.726 -4.266 1.00 82.44 77 LEU A N 1
ATOM 626 C CA . LEU A 1 77 ? -18.241 -5.958 -4.942 1.00 82.44 77 LEU A CA 1
ATOM 627 C C . LEU A 1 77 ? -19.729 -6.222 -4.720 1.00 82.44 77 LEU A C 1
ATOM 629 O O . LEU A 1 77 ? -20.436 -6.606 -5.654 1.00 82.44 77 LEU A O 1
ATOM 633 N N . ILE A 1 78 ? -20.196 -6.026 -3.486 1.00 86.75 78 ILE A N 1
ATOM 634 C CA . ILE A 1 78 ? -21.597 -6.198 -3.106 1.00 86.75 78 ILE A CA 1
ATOM 635 C C . ILE A 1 78 ? -22.455 -5.174 -3.845 1.00 86.75 78 ILE A C 1
ATOM 637 O O . ILE A 1 78 ? -23.482 -5.540 -4.415 1.00 86.75 78 ILE A O 1
ATOM 641 N N . PHE A 1 79 ? -22.024 -3.917 -3.890 1.00 90.44 79 PHE A N 1
ATOM 642 C CA . PHE A 1 79 ? -22.773 -2.871 -4.568 1.00 90.44 79 PHE A CA 1
ATOM 643 C C . PHE A 1 79 ? -22.807 -3.060 -6.086 1.00 90.44 79 PHE A C 1
ATOM 645 O O . PHE A 1 79 ? -23.885 -3.023 -6.675 1.00 90.44 79 PHE A O 1
ATOM 652 N N . ALA A 1 80 ? -21.678 -3.393 -6.722 1.00 86.81 80 ALA A N 1
ATOM 653 C CA . ALA A 1 80 ? -21.667 -3.742 -8.143 1.00 86.81 80 ALA A CA 1
ATOM 654 C C . ALA A 1 80 ? -22.592 -4.938 -8.456 1.00 86.81 80 ALA A C 1
ATOM 656 O O . ALA A 1 80 ? -23.266 -4.952 -9.490 1.00 86.81 80 ALA A O 1
ATOM 657 N N . TYR A 1 81 ? -22.668 -5.925 -7.554 1.00 85.12 81 TYR A N 1
ATOM 658 C CA . TYR A 1 81 ? -23.619 -7.034 -7.658 1.00 85.12 81 TYR A CA 1
ATOM 659 C C . TYR A 1 81 ? -25.079 -6.569 -7.540 1.00 85.12 81 TYR A C 1
ATOM 661 O O . TYR A 1 81 ? -25.915 -7.016 -8.325 1.00 85.12 81 TYR A O 1
ATOM 669 N N . VAL A 1 82 ? -25.392 -5.656 -6.615 1.00 88.81 82 VAL A N 1
ATOM 670 C CA . VAL A 1 82 ? -26.728 -5.047 -6.501 1.00 88.81 82 VAL A CA 1
ATOM 671 C C . VAL A 1 82 ? -27.091 -4.297 -7.775 1.00 88.81 82 VAL A C 1
ATOM 673 O O . VAL A 1 82 ? -28.173 -4.532 -8.308 1.00 88.81 82 VAL A O 1
ATOM 676 N N . CYS A 1 83 ? -26.188 -3.481 -8.323 1.00 89.56 83 CYS A N 1
ATOM 677 C CA . CYS A 1 83 ? -26.448 -2.784 -9.580 1.00 89.56 83 CYS A CA 1
ATOM 678 C C . CYS A 1 83 ? -26.732 -3.766 -10.721 1.00 89.56 83 CYS A C 1
ATOM 680 O O . CYS A 1 83 ? -27.699 -3.596 -11.459 1.00 89.56 83 CYS A O 1
ATOM 682 N N . PHE A 1 84 ? -25.954 -4.849 -10.816 1.00 86.19 84 PHE A N 1
ATOM 683 C CA . PHE A 1 84 ? -26.198 -5.906 -11.796 1.00 86.19 84 PHE A CA 1
ATOM 684 C C . PHE A 1 84 ? -27.566 -6.583 -11.608 1.00 86.19 84 PHE A C 1
ATOM 686 O O . PHE A 1 84 ? -28.277 -6.813 -12.584 1.00 86.19 84 PHE A O 1
ATOM 693 N N . TYR A 1 85 ? -27.933 -6.911 -10.367 1.00 86.38 85 TYR A N 1
ATOM 694 C CA . TYR A 1 85 ? -29.158 -7.647 -10.051 1.00 86.38 85 TYR A CA 1
ATOM 695 C C . TYR A 1 85 ? -30.427 -6.805 -10.249 1.00 86.38 85 TYR A C 1
ATOM 697 O O . TYR A 1 85 ? -31.409 -7.301 -10.796 1.00 86.38 85 TYR A O 1
ATOM 705 N N . PHE A 1 86 ? -30.401 -5.534 -9.838 1.00 87.00 86 PHE A N 1
ATOM 706 C CA . PHE A 1 86 ? -31.535 -4.604 -9.924 1.00 87.00 86 PHE A CA 1
ATOM 707 C C . PHE A 1 86 ? -31.593 -3.820 -11.242 1.00 87.00 86 PHE A C 1
ATOM 709 O O . PHE A 1 86 ? -32.415 -2.912 -11.378 1.00 87.00 86 PHE A O 1
ATOM 716 N N . ASN A 1 87 ? -30.741 -4.173 -12.213 1.00 88.44 87 ASN A N 1
ATOM 717 C CA . ASN A 1 87 ? -30.624 -3.485 -13.498 1.00 88.44 87 ASN A CA 1
ATOM 718 C C . ASN A 1 87 ? -30.404 -1.968 -13.328 1.00 88.44 87 ASN A C 1
ATOM 720 O O . ASN A 1 87 ? -31.060 -1.152 -13.977 1.00 88.44 87 ASN A O 1
ATOM 724 N N . LEU A 1 88 ? -29.506 -1.607 -12.411 1.00 90.44 88 LEU A N 1
ATOM 725 C CA . LEU A 1 88 ? -28.977 -0.253 -12.278 1.00 90.44 88 LEU A CA 1
ATOM 726 C C . LEU A 1 88 ? -27.720 -0.113 -13.147 1.00 90.44 88 LEU A C 1
ATOM 728 O O . LEU A 1 88 ? -27.038 -1.114 -13.411 1.00 90.44 88 LEU A O 1
ATOM 732 N N . PRO A 1 89 ? -27.352 1.109 -13.562 1.00 89.62 89 PRO A N 1
ATOM 733 C CA . PRO A 1 89 ? -26.171 1.311 -14.379 1.00 89.62 89 PRO A CA 1
ATOM 734 C C . PRO A 1 89 ? -24.914 0.900 -13.599 1.00 89.62 89 PRO A C 1
ATOM 736 O O . PRO A 1 89 ? -24.692 1.305 -12.459 1.00 89.62 89 PRO A O 1
ATOM 739 N N . LEU A 1 90 ? -24.091 0.042 -14.201 1.00 89.25 90 LEU A N 1
ATOM 740 C CA . LEU A 1 90 ? -22.921 -0.505 -13.520 1.00 89.25 90 LEU A CA 1
ATOM 741 C C . LEU A 1 90 ? -21.807 0.551 -13.405 1.00 89.25 90 LEU A C 1
ATOM 743 O O . LEU A 1 90 ? -21.447 1.156 -14.421 1.00 89.25 90 LEU A O 1
ATOM 747 N N . PRO A 1 91 ? -21.213 0.743 -12.215 1.00 90.44 91 PRO A N 1
ATOM 748 C CA . PRO A 1 91 ? -20.212 1.779 -12.026 1.00 90.44 91 PRO A CA 1
ATOM 749 C C . PRO A 1 91 ? -18.823 1.424 -12.554 1.00 90.44 91 PRO A C 1
ATOM 751 O O . PRO A 1 91 ? -18.405 0.266 -12.590 1.00 90.44 91 PRO A O 1
ATOM 754 N N . SER A 1 92 ? -18.053 2.467 -12.864 1.00 90.12 92 SER A N 1
ATOM 755 C CA . SER A 1 92 ? -16.590 2.403 -12.837 1.00 90.12 92 SER A CA 1
ATOM 756 C C . SER A 1 92 ? -16.097 2.616 -11.404 1.00 90.12 92 SER A C 1
ATOM 758 O O . SER A 1 92 ? -16.518 3.566 -10.751 1.00 90.12 92 SER A O 1
ATOM 760 N N . ILE A 1 93 ? -15.188 1.771 -10.916 1.00 88.94 93 ILE A N 1
ATOM 761 C CA . ILE A 1 93 ? -14.814 1.724 -9.489 1.00 88.94 93 ILE A CA 1
ATOM 762 C C . ILE A 1 93 ? -13.425 2.338 -9.280 1.00 88.94 93 ILE A C 1
ATOM 764 O O . ILE A 1 93 ? -12.440 1.875 -9.865 1.00 88.94 93 ILE A O 1
ATOM 768 N N . ALA A 1 94 ? -13.312 3.352 -8.420 1.00 86.81 94 ALA A N 1
ATOM 769 C CA . ALA A 1 94 ? -12.016 3.904 -8.024 1.00 86.81 94 ALA A CA 1
ATOM 770 C C . ALA A 1 94 ? -11.350 3.022 -6.945 1.00 86.81 94 ALA A C 1
ATOM 772 O O . ALA A 1 94 ? -11.731 3.054 -5.776 1.00 86.81 94 ALA A O 1
ATOM 773 N N . ALA A 1 95 ? -10.329 2.248 -7.319 1.00 82.00 95 ALA A N 1
ATOM 774 C CA . ALA A 1 95 ? -9.627 1.322 -6.428 1.00 82.00 95 ALA A CA 1
ATOM 775 C C . ALA A 1 95 ? -8.222 1.819 -6.044 1.00 82.00 95 ALA A C 1
ATOM 777 O O . ALA A 1 95 ? -7.498 2.399 -6.851 1.00 82.00 95 ALA A O 1
ATOM 778 N N . GLY A 1 96 ? -7.780 1.552 -4.814 1.00 77.38 96 GLY A N 1
ATOM 779 C CA . GLY A 1 96 ? -6.416 1.881 -4.384 1.00 77.38 96 GLY A CA 1
ATOM 780 C C . GLY A 1 96 ? -5.351 1.074 -5.139 1.00 77.38 96 GLY A C 1
ATOM 781 O O . GLY A 1 96 ? -5.547 -0.105 -5.428 1.00 77.38 96 GLY A O 1
ATOM 782 N N . ILE A 1 97 ? -4.193 1.680 -5.421 1.00 77.00 97 ILE A N 1
ATOM 783 C CA . ILE A 1 97 ? -3.100 1.027 -6.168 1.00 77.00 97 ILE A CA 1
ATOM 784 C C . ILE A 1 97 ? -2.597 -0.284 -5.537 1.00 77.00 97 ILE A C 1
ATOM 786 O O . ILE A 1 97 ? -2.066 -1.133 -6.243 1.00 77.00 97 ILE A O 1
ATOM 790 N N . ASP A 1 98 ? -2.818 -0.488 -4.237 1.00 68.31 98 ASP A N 1
ATOM 791 C CA . ASP A 1 98 ? -2.422 -1.695 -3.499 1.00 68.31 98 ASP A CA 1
ATOM 792 C C . ASP A 1 98 ? -2.996 -2.976 -4.112 1.00 68.31 98 ASP A C 1
ATOM 794 O O . ASP A 1 98 ? -2.327 -4.008 -4.142 1.00 68.31 98 ASP A O 1
ATOM 798 N N . PHE A 1 99 ? -4.201 -2.896 -4.679 1.00 67.25 99 PHE A N 1
ATOM 799 C CA . PHE A 1 99 ? -4.848 -4.018 -5.351 1.00 67.25 99 PHE A CA 1
ATOM 800 C C . PHE A 1 99 ? -4.119 -4.447 -6.633 1.00 67.25 99 PHE A C 1
ATOM 802 O O . PHE A 1 99 ? -4.310 -5.578 -7.069 1.00 67.25 99 PHE A O 1
ATOM 809 N N . LEU A 1 100 ? -3.243 -3.612 -7.215 1.00 69.06 100 LEU A N 1
ATOM 810 C CA . LEU A 1 100 ? -2.399 -4.018 -8.349 1.00 69.06 100 LEU A CA 1
ATOM 811 C C . LEU A 1 100 ? -1.434 -5.141 -7.988 1.00 69.06 100 LEU A C 1
ATOM 813 O O . LEU A 1 100 ? -1.126 -5.956 -8.851 1.00 69.06 100 LEU A O 1
ATOM 817 N N . SER A 1 101 ? -1.001 -5.214 -6.727 1.00 64.25 101 SER A N 1
ATOM 818 C CA . SER A 1 101 ? -0.140 -6.304 -6.255 1.00 64.25 101 SER A CA 1
ATOM 819 C C . SER A 1 101 ? -0.839 -7.674 -6.299 1.00 64.25 101 SER A C 1
ATOM 821 O O . SER A 1 101 ? -0.182 -8.713 -6.312 1.00 64.25 101 SER A O 1
ATOM 823 N N . LEU A 1 102 ? -2.176 -7.691 -6.400 1.00 67.06 102 LEU A N 1
ATOM 824 C CA . LEU A 1 102 ? -3.016 -8.885 -6.491 1.00 67.06 102 LEU A CA 1
ATOM 825 C C . LEU A 1 102 ? -3.328 -9.255 -7.954 1.00 67.06 102 LEU A C 1
ATOM 827 O O . LEU A 1 102 ? -4.483 -9.467 -8.305 1.00 67.06 102 LEU A O 1
ATOM 831 N N . ASN A 1 103 ? -2.308 -9.334 -8.815 1.00 69.00 103 ASN A N 1
ATOM 832 C CA . ASN A 1 103 ? -2.339 -9.583 -10.272 1.00 69.00 103 ASN A CA 1
ATOM 833 C C . ASN A 1 103 ? -3.651 -10.142 -10.881 1.00 69.00 103 ASN A C 1
ATOM 835 O O . ASN A 1 103 ? -4.295 -9.474 -11.690 1.00 69.00 103 ASN A O 1
ATOM 839 N N . GLN A 1 104 ? -4.059 -11.368 -10.523 1.00 69.94 104 GLN A N 1
ATOM 840 C CA . GLN A 1 104 ? -5.263 -12.008 -11.085 1.00 69.94 104 GLN A CA 1
ATOM 841 C C . GLN A 1 104 ? -6.559 -11.298 -10.667 1.00 69.94 104 GLN A C 1
ATOM 843 O O . GLN A 1 104 ? -7.441 -11.082 -11.497 1.00 69.94 104 GLN A O 1
ATOM 848 N N . VAL A 1 105 ? -6.644 -10.890 -9.399 1.00 69.75 105 VAL A N 1
ATOM 849 C CA . VAL A 1 105 ? -7.753 -10.095 -8.861 1.00 69.75 105 VAL A CA 1
ATOM 850 C C . VAL A 1 105 ? -7.748 -8.712 -9.507 1.00 69.75 105 VAL A C 1
ATOM 852 O O . VAL A 1 105 ? -8.790 -8.253 -9.951 1.00 69.75 105 VAL A O 1
ATOM 855 N N . ALA A 1 106 ? -6.582 -8.081 -9.673 1.00 76.50 106 ALA A N 1
ATOM 856 C CA . ALA A 1 106 ? -6.461 -6.785 -10.336 1.00 76.50 106 ALA A CA 1
ATOM 857 C C . ALA A 1 106 ? -6.981 -6.820 -11.783 1.00 76.50 106 ALA A C 1
ATOM 859 O O . ALA A 1 106 ? -7.720 -5.927 -12.191 1.00 76.50 106 ALA A O 1
ATOM 860 N N . SER A 1 107 ? -6.630 -7.857 -12.551 1.00 77.38 107 SER A N 1
ATOM 861 C CA . SER A 1 107 ? -7.110 -8.051 -13.928 1.00 77.38 107 SER A CA 1
ATOM 862 C C . SER A 1 107 ? -8.628 -8.252 -13.982 1.00 77.38 107 SER A C 1
ATOM 864 O O . SER A 1 107 ? -9.318 -7.621 -14.784 1.00 77.38 107 SER A O 1
ATOM 866 N N . LEU A 1 108 ? -9.168 -9.059 -13.065 1.00 75.62 108 LEU A N 1
ATOM 867 C CA . LEU A 1 108 ? -10.606 -9.277 -12.934 1.00 75.62 108 LEU A CA 1
ATOM 868 C C . LEU A 1 108 ? -11.353 -7.986 -12.568 1.00 75.62 108 LEU A C 1
ATOM 870 O O . LEU A 1 108 ? -12.363 -7.665 -13.191 1.00 75.62 108 LEU A O 1
ATOM 874 N N . LEU A 1 109 ? -10.824 -7.219 -11.611 1.00 78.75 109 LEU A N 1
ATOM 875 C CA . LEU A 1 109 ? -11.367 -5.926 -11.202 1.00 78.75 109 LEU A CA 1
ATOM 876 C C . LEU A 1 109 ? -11.343 -4.922 -12.365 1.00 78.75 109 LEU A C 1
ATOM 878 O O . LEU A 1 109 ? -12.348 -4.256 -12.597 1.00 78.75 109 LEU A O 1
ATOM 882 N N . ARG A 1 110 ? -10.265 -4.866 -13.168 1.00 84.44 110 ARG A N 1
ATOM 883 C CA . ARG A 1 110 ? -10.231 -4.045 -14.400 1.00 84.44 110 ARG A CA 1
ATOM 884 C C . ARG A 1 110 ? -11.292 -4.469 -15.401 1.00 84.44 110 ARG A C 1
ATOM 886 O O . ARG A 1 110 ? -11.939 -3.611 -15.994 1.00 84.44 110 ARG A O 1
ATOM 893 N N . ALA A 1 111 ? -11.483 -5.771 -15.597 1.00 80.56 111 ALA A N 1
ATOM 894 C CA . ALA A 1 111 ? -12.513 -6.282 -16.495 1.00 80.56 111 ALA A CA 1
ATOM 895 C C . ALA A 1 111 ? -13.939 -5.966 -16.000 1.00 80.56 111 ALA A C 1
ATOM 897 O O . ALA A 1 111 ? -14.863 -5.919 -16.811 1.00 80.56 111 ALA A O 1
ATOM 898 N N . CYS A 1 112 ? -14.098 -5.694 -14.700 1.00 78.12 112 CYS A N 1
ATOM 899 C CA . CYS A 1 112 ? -15.349 -5.272 -14.068 1.00 78.12 112 CYS A CA 1
ATOM 900 C C . CYS A 1 112 ? -15.471 -3.748 -13.874 1.00 78.12 112 CYS A C 1
ATOM 902 O O . CYS A 1 112 ? -16.403 -3.311 -13.214 1.00 78.12 112 CYS A O 1
ATOM 904 N N . GLY A 1 113 ? -14.561 -2.937 -14.433 1.00 80.25 113 GLY A N 1
ATOM 905 C CA . GLY A 1 113 ? -14.661 -1.469 -14.399 1.00 80.25 113 GLY A CA 1
ATOM 906 C C . GLY A 1 113 ? -13.822 -0.750 -13.354 1.00 80.25 113 GLY A C 1
ATOM 907 O O . GLY A 1 113 ? -13.903 0.474 -13.264 1.00 80.25 113 GLY A O 1
ATOM 908 N N . ALA A 1 114 ? -12.982 -1.454 -12.597 1.00 86.56 114 ALA A N 1
ATOM 909 C CA . ALA A 1 114 ? -12.085 -0.803 -11.653 1.00 86.56 114 ALA A CA 1
ATOM 910 C C . ALA A 1 114 ? -10.905 -0.108 -12.357 1.00 86.56 114 ALA A C 1
ATOM 912 O O . ALA A 1 114 ? -10.256 -0.675 -13.245 1.00 86.56 114 ALA A O 1
ATOM 913 N N . PHE A 1 115 ? -10.575 1.100 -11.907 1.00 88.12 115 PHE A N 1
ATOM 914 C CA . PHE A 1 115 ? -9.342 1.811 -12.244 1.00 88.12 115 PHE A CA 1
ATOM 915 C C . PHE A 1 115 ? -8.583 2.168 -10.965 1.00 88.12 115 PHE A C 1
ATOM 917 O O . PHE A 1 115 ? -9.175 2.308 -9.901 1.00 88.12 115 PHE A O 1
ATOM 924 N N . PHE A 1 116 ? -7.258 2.300 -11.058 1.00 85.56 116 PHE A N 1
ATOM 925 C CA . PHE A 1 116 ? -6.403 2.385 -9.870 1.00 85.56 116 PHE A CA 1
ATOM 926 C C . PHE A 1 116 ? -5.823 3.779 -9.649 1.00 85.56 116 PHE A C 1
ATOM 928 O O . PHE A 1 116 ? -5.273 4.367 -10.583 1.00 85.56 116 PHE A O 1
ATOM 935 N N . ILE A 1 117 ? -5.900 4.256 -8.404 1.00 81.88 117 ILE A N 1
ATOM 936 C CA . ILE A 1 117 ? -5.433 5.571 -7.944 1.00 81.88 117 ILE A CA 1
ATOM 937 C C . ILE A 1 117 ? -4.242 5.433 -6.977 1.00 81.88 117 ILE A C 1
ATOM 939 O O . ILE A 1 117 ? -4.236 4.579 -6.083 1.00 81.88 117 ILE A O 1
ATOM 943 N N . ARG A 1 118 ? -3.211 6.275 -7.146 1.00 78.44 118 ARG A N 1
ATOM 944 C CA . ARG A 1 118 ? -2.090 6.424 -6.196 1.00 78.44 118 ARG A CA 1
ATOM 945 C C . ARG A 1 118 ? -2.576 7.029 -4.867 1.00 78.44 118 ARG A C 1
ATOM 947 O O . ARG A 1 118 ? -3.485 7.850 -4.855 1.00 78.44 118 ARG A O 1
ATOM 954 N N . ARG A 1 119 ? -1.951 6.649 -3.742 1.00 60.75 119 ARG A N 1
ATOM 955 C CA . ARG A 1 119 ? -2.391 7.062 -2.389 1.00 60.75 119 ARG A CA 1
ATOM 956 C C . ARG A 1 119 ? -2.118 8.533 -2.040 1.00 60.75 119 ARG A C 1
ATOM 958 O O . ARG A 1 119 ? -2.765 9.057 -1.141 1.00 60.75 119 ARG A O 1
ATOM 965 N N . SER A 1 120 ? -1.160 9.190 -2.696 1.00 55.91 120 SER A N 1
ATOM 966 C CA . SER A 1 120 ? -0.858 10.609 -2.477 1.00 55.91 120 SER A CA 1
ATOM 967 C C . SER A 1 120 ? -0.570 11.310 -3.795 1.00 55.91 120 SER A C 1
ATOM 969 O O . SER A 1 120 ? 0.156 10.783 -4.635 1.00 55.91 120 SER A O 1
ATOM 971 N N . PHE A 1 121 ? -1.138 12.507 -3.925 1.00 56.88 121 PHE A N 1
ATOM 972 C CA . PHE A 1 121 ? -0.882 13.466 -4.998 1.00 56.88 121 PHE A CA 1
ATOM 973 C C . PHE A 1 121 ? 0.036 14.612 -4.542 1.00 56.88 121 PHE A C 1
ATOM 975 O O . PHE A 1 121 ? 0.527 15.365 -5.371 1.00 56.88 121 PHE A O 1
ATOM 982 N N . LYS A 1 122 ? 0.255 14.764 -3.223 1.00 44.09 122 LYS A N 1
ATOM 983 C CA . LYS A 1 122 ? 0.883 15.956 -2.619 1.00 44.09 122 LYS A CA 1
ATOM 984 C C . LYS A 1 122 ? 2.411 15.982 -2.690 1.00 44.09 122 LYS A C 1
ATOM 986 O O . LYS A 1 122 ? 2.978 17.059 -2.613 1.00 44.09 122 LYS A O 1
ATOM 991 N N . ASN A 1 123 ? 3.058 14.826 -2.851 1.00 42.09 123 ASN A N 1
ATOM 992 C CA . ASN A 1 123 ? 4.525 14.717 -2.876 1.00 42.09 123 ASN A CA 1
ATOM 993 C C . ASN A 1 123 ? 5.063 14.294 -4.250 1.00 42.09 123 ASN A C 1
ATOM 995 O O . ASN A 1 123 ? 6.242 13.988 -4.386 1.00 42.09 123 ASN A O 1
ATOM 999 N N . SER A 1 124 ? 4.202 14.218 -5.265 1.00 46.66 124 SER A N 1
ATOM 1000 C CA . SER A 1 124 ? 4.624 13.905 -6.621 1.00 46.66 124 SER A CA 1
ATOM 1001 C C . SER A 1 124 ? 4.679 15.197 -7.425 1.00 46.66 124 SER A C 1
ATOM 1003 O O . SER A 1 124 ? 3.628 15.704 -7.805 1.00 46.66 124 SER A O 1
ATOM 1005 N N . ASN A 1 125 ? 5.876 15.653 -7.803 1.00 54.25 125 ASN A N 1
ATOM 1006 C CA . ASN A 1 125 ? 6.076 16.606 -8.912 1.00 54.25 125 ASN A CA 1
ATOM 1007 C C . ASN A 1 125 ? 5.595 16.041 -10.278 1.00 54.25 125 ASN A C 1
ATOM 1009 O O . ASN A 1 125 ? 5.862 16.603 -11.335 1.00 54.25 125 ASN A O 1
ATOM 1013 N N . ASP A 1 126 ? 4.865 14.922 -10.272 1.00 71.38 126 ASP A N 1
ATOM 1014 C CA . ASP A 1 126 ? 4.275 14.243 -11.419 1.00 71.38 126 ASP A CA 1
ATOM 1015 C C . ASP A 1 126 ? 2.938 14.904 -11.798 1.00 71.38 126 ASP A C 1
ATOM 1017 O O . ASP A 1 126 ? 1.846 14.339 -11.648 1.00 71.38 126 ASP A O 1
ATOM 1021 N N . LEU A 1 127 ? 3.037 16.149 -12.275 1.00 76.56 127 LEU A N 1
ATOM 1022 C CA . LEU A 1 127 ? 1.908 16.909 -12.817 1.00 76.56 127 LEU A CA 1
ATOM 1023 C C . LEU A 1 127 ? 1.225 16.138 -13.957 1.00 76.56 127 LEU A C 1
ATOM 1025 O O . LEU A 1 127 ? -0.000 16.170 -14.085 1.00 76.56 127 LEU A O 1
ATOM 1029 N N . LEU A 1 128 ? 1.998 15.384 -14.748 1.00 82.62 128 LEU A N 1
ATOM 1030 C CA . LEU A 1 128 ? 1.482 14.575 -15.849 1.00 82.62 128 LEU A CA 1
ATOM 1031 C C . LEU A 1 128 ? 0.500 13.507 -15.357 1.00 82.62 128 LEU A C 1
ATOM 1033 O O . LEU A 1 128 ? -0.593 13.382 -15.917 1.00 82.62 128 LEU A O 1
ATOM 1037 N N . TYR A 1 129 ? 0.847 12.757 -14.307 1.00 83.38 129 TYR A N 1
ATOM 1038 C CA . TYR A 1 129 ? -0.066 11.784 -13.712 1.00 83.38 129 TYR A CA 1
ATOM 1039 C C . TYR A 1 129 ? -1.345 12.453 -13.208 1.00 83.38 129 TYR A C 1
ATOM 1041 O O . TYR A 1 129 ? -2.429 11.953 -13.511 1.00 83.38 129 TYR A O 1
ATOM 1049 N N . TRP A 1 130 ? -1.244 13.581 -12.493 1.00 80.50 130 TRP A N 1
ATOM 1050 C CA . TRP A 1 130 ? -2.420 14.306 -11.995 1.00 80.50 130 TRP A CA 1
ATOM 1051 C C . TRP A 1 130 ? -3.353 14.736 -13.130 1.00 80.50 130 TRP A C 1
ATOM 1053 O O . TRP A 1 130 ? -4.540 14.402 -13.107 1.00 80.50 130 TRP A O 1
ATOM 1063 N N . HIS A 1 131 ? -2.823 15.408 -14.156 1.00 83.94 131 HIS A N 1
ATOM 1064 C CA . HIS A 1 131 ? -3.623 15.859 -15.295 1.00 83.94 131 HIS A CA 1
ATOM 1065 C C . HIS A 1 131 ? -4.214 14.686 -16.086 1.00 83.94 131 HIS A C 1
ATOM 1067 O O . HIS A 1 131 ? -5.385 14.743 -16.463 1.00 83.94 131 HIS A O 1
ATOM 1073 N N . THR A 1 132 ? -3.457 13.600 -16.276 1.00 87.44 132 THR A N 1
ATOM 1074 C CA . THR A 1 132 ? -3.940 12.385 -16.957 1.00 87.44 132 THR A CA 1
ATOM 1075 C C . THR A 1 132 ? -5.043 11.696 -16.156 1.00 87.44 132 THR A C 1
ATOM 1077 O O . THR A 1 132 ? -6.066 11.305 -16.715 1.00 87.44 132 THR A O 1
ATOM 1080 N N . PHE A 1 133 ? -4.861 11.562 -14.842 1.00 87.75 133 PHE A N 1
ATOM 1081 C CA . PHE A 1 133 ? -5.838 10.964 -13.939 1.00 87.75 133 PHE A CA 1
ATOM 1082 C C . PHE A 1 133 ? -7.135 11.778 -13.906 1.00 87.75 133 PHE A C 1
ATOM 1084 O O . PHE A 1 133 ? -8.217 11.225 -14.109 1.00 87.75 133 PHE A O 1
ATOM 1091 N N . ARG A 1 134 ? -7.020 13.099 -13.727 1.00 87.50 134 ARG A N 1
ATOM 1092 C CA . ARG A 1 134 ? -8.147 14.036 -13.777 1.00 87.50 134 ARG A CA 1
ATOM 1093 C C . ARG A 1 134 ? -8.894 13.934 -15.105 1.00 87.50 134 ARG A C 1
ATOM 1095 O O . ARG A 1 134 ? -10.108 13.752 -15.098 1.00 87.50 134 ARG A O 1
ATOM 1102 N N . ALA A 1 135 ? -8.180 13.987 -16.231 1.00 88.38 135 ALA A N 1
ATOM 1103 C CA . ALA A 1 135 ? -8.782 13.865 -17.556 1.00 88.38 135 ALA A CA 1
ATOM 1104 C C . ALA A 1 135 ? -9.481 12.511 -17.752 1.00 88.38 135 ALA A C 1
ATOM 1106 O O . ALA A 1 135 ? -10.575 12.467 -18.311 1.00 88.38 135 ALA A O 1
ATOM 1107 N N . TYR A 1 136 ? -8.894 11.415 -17.259 1.00 89.31 136 TYR A N 1
ATOM 1108 C CA . TYR A 1 136 ? -9.495 10.083 -17.326 1.00 89.31 136 TYR A CA 1
ATOM 1109 C C . TYR A 1 136 ? -10.822 10.015 -16.561 1.00 89.31 136 TYR A C 1
ATOM 1111 O O . TYR A 1 136 ? -11.828 9.624 -17.149 1.00 89.31 136 TYR A O 1
ATOM 1119 N N . VAL A 1 137 ? -10.847 10.440 -15.290 1.00 89.12 137 VAL A N 1
ATOM 1120 C CA . VAL A 1 137 ? -12.070 10.459 -14.461 1.00 89.12 137 VAL A CA 1
ATOM 1121 C C . VAL A 1 137 ? -13.146 11.323 -15.117 1.00 89.12 137 VAL A C 1
ATOM 1123 O O . VAL A 1 137 ? -14.284 10.889 -15.276 1.00 89.12 137 VAL A O 1
ATOM 1126 N N . GLN A 1 138 ? -12.768 12.515 -15.579 1.00 89.50 138 GLN A N 1
ATOM 1127 C CA . GLN A 1 138 ? -13.677 13.420 -16.273 1.00 89.50 138 GLN A CA 1
ATOM 1128 C C . GLN A 1 138 ? -14.214 12.830 -17.579 1.00 89.50 138 GLN A C 1
ATOM 1130 O O . GLN A 1 138 ? -15.375 13.043 -17.897 1.00 89.50 138 GLN A O 1
ATOM 1135 N N . THR A 1 139 ? -13.406 12.073 -18.321 1.00 88.25 139 THR A N 1
ATOM 1136 C CA . THR A 1 139 ? -13.842 11.404 -19.558 1.00 88.25 139 THR A CA 1
ATOM 1137 C C . THR A 1 139 ? -14.834 10.277 -19.282 1.00 88.25 139 THR A C 1
ATOM 1139 O O . THR A 1 139 ? -15.704 10.052 -20.106 1.00 88.25 139 THR A O 1
ATOM 1142 N N . GLN A 1 140 ? -14.746 9.587 -18.137 1.00 84.94 140 GLN A N 1
ATOM 1143 C CA . GLN A 1 140 ? -15.747 8.574 -17.767 1.00 84.94 140 GLN A CA 1
ATOM 1144 C C . GLN A 1 140 ? -17.119 9.195 -17.473 1.00 84.94 140 GLN A C 1
ATOM 1146 O O . GLN A 1 140 ? -18.141 8.606 -17.801 1.00 84.94 140 GLN A O 1
ATOM 1151 N N . LEU A 1 141 ? -17.134 10.377 -16.853 1.00 88.00 141 LEU A N 1
ATOM 1152 C CA . LEU A 1 141 ? -18.365 11.093 -16.507 1.00 88.00 141 LEU A CA 1
ATOM 1153 C C . LEU A 1 141 ? -18.933 11.885 -17.694 1.00 88.00 141 LEU A C 1
ATOM 1155 O O . LEU A 1 141 ? -20.147 12.011 -17.846 1.00 88.00 141 LEU A O 1
ATOM 1159 N N . LYS A 1 142 ? -18.066 12.422 -18.560 1.00 81.69 142 LYS A N 1
ATOM 1160 C CA . LYS A 1 142 ? -18.470 13.094 -19.799 1.00 81.69 142 LYS A CA 1
ATOM 1161 C C . LYS A 1 142 ? -19.080 12.079 -20.760 1.00 81.69 142 LYS A C 1
ATOM 1163 O O . LYS A 1 142 ? -18.400 11.173 -21.220 1.00 81.69 142 LYS A O 1
ATOM 1168 N N . GLY A 1 143 ? -20.347 12.284 -21.102 1.00 67.00 143 GLY A N 1
ATOM 1169 C CA . GLY A 1 143 ? -21.100 11.400 -21.995 1.00 67.00 143 GLY A CA 1
ATOM 1170 C C . GLY A 1 143 ? -22.091 10.486 -21.277 1.00 67.00 143 GLY A C 1
ATOM 1171 O O . GLY A 1 143 ? -22.845 9.806 -21.959 1.00 67.00 143 GLY A O 1
ATOM 1172 N N . GLY A 1 144 ? -22.123 10.477 -19.935 1.00 61.09 144 GLY A N 1
ATOM 1173 C CA . GLY A 1 144 ? -23.177 9.816 -19.149 1.00 61.09 144 GLY A CA 1
ATOM 1174 C C . GLY A 1 144 ? -23.226 8.286 -19.250 1.00 61.09 144 GLY A C 1
ATOM 1175 O O . GLY A 1 144 ? -24.068 7.664 -18.620 1.00 61.09 144 GLY A O 1
ATOM 1176 N N . GLU A 1 145 ? -22.319 7.653 -20.000 1.00 67.38 145 GLU A N 1
ATOM 1177 C CA . GLU A 1 145 ? -22.418 6.223 -20.316 1.00 67.38 145 GLU A CA 1
ATOM 1178 C C . GLU A 1 145 ? -22.313 5.315 -19.083 1.00 67.38 145 GLU A C 1
ATOM 1180 O O . GLU A 1 145 ? -22.805 4.183 -19.116 1.00 67.38 145 GLU A O 1
ATOM 1185 N N . ARG A 1 146 ? -21.623 5.760 -18.017 1.00 79.50 146 ARG A N 1
ATOM 1186 C CA . ARG A 1 146 ? -21.399 4.966 -16.798 1.00 79.50 146 ARG A CA 1
ATOM 1187 C C . ARG A 1 146 ? -21.298 5.832 -15.545 1.00 79.50 146 ARG A C 1
ATOM 1189 O O . ARG A 1 146 ? -20.539 6.803 -15.546 1.00 79.50 146 ARG A O 1
ATOM 1196 N N . PRO A 1 147 ? -21.946 5.430 -14.439 1.00 91.25 147 PRO A N 1
ATOM 1197 C CA . PRO A 1 147 ? -21.697 6.043 -13.148 1.00 91.25 147 PRO A CA 1
ATOM 1198 C C . PRO A 1 147 ? -20.261 5.829 -12.669 1.00 91.25 147 PRO A C 1
ATOM 1200 O O . PRO A 1 147 ? -19.584 4.865 -13.051 1.00 91.25 147 PRO A O 1
ATOM 1203 N N . LEU A 1 148 ? -19.814 6.698 -11.770 1.00 92.44 148 LEU A N 1
ATOM 1204 C CA . LEU A 1 148 ? -18.561 6.529 -11.043 1.00 92.44 148 LEU A CA 1
ATOM 1205 C C . LEU A 1 148 ? -18.853 6.177 -9.584 1.00 92.44 148 LEU A C 1
ATOM 1207 O O . LEU A 1 148 ? -19.655 6.837 -8.931 1.00 92.44 148 LEU A O 1
ATOM 1211 N N . GLU A 1 149 ? -18.161 5.169 -9.068 1.00 92.75 149 GLU A N 1
ATOM 1212 C CA . GLU A 1 149 ? -18.239 4.737 -7.675 1.00 92.75 149 GLU A CA 1
ATOM 1213 C C . GLU A 1 149 ? -16.955 5.097 -6.921 1.00 92.75 149 GLU A C 1
ATOM 1215 O O . GLU A 1 149 ? -15.845 4.735 -7.337 1.00 92.75 149 GLU A O 1
ATOM 1220 N N . PHE A 1 150 ? -17.110 5.785 -5.788 1.00 92.12 150 PHE A N 1
ATOM 1221 C CA . PHE A 1 150 ? -16.040 5.967 -4.809 1.00 92.12 150 PHE A CA 1
ATOM 1222 C C . PHE A 1 150 ? -16.587 6.250 -3.406 1.00 92.12 150 PHE A C 1
ATOM 1224 O O . PHE A 1 150 ? -17.740 6.628 -3.209 1.00 92.12 150 PHE A O 1
ATOM 1231 N N . PHE A 1 151 ? -15.715 6.099 -2.413 1.00 92.00 151 PHE A N 1
ATOM 1232 C CA . PHE A 1 151 ? -16.043 6.315 -1.009 1.00 92.00 151 PHE A CA 1
ATOM 1233 C C . PHE A 1 151 ? -15.687 7.738 -0.587 1.00 92.00 151 PHE A C 1
ATOM 1235 O O . PHE A 1 151 ? -14.521 8.137 -0.668 1.00 92.00 151 PHE A O 1
ATOM 1242 N N . VAL A 1 152 ? -16.672 8.489 -0.092 1.00 90.00 152 VAL A N 1
ATOM 1243 C CA . VAL A 1 152 ? -16.487 9.880 0.361 1.00 90.00 152 VAL A CA 1
ATOM 1244 C C . VAL A 1 152 ? -15.475 9.992 1.507 1.00 90.00 152 VAL A C 1
ATOM 1246 O O . VAL A 1 152 ? -14.692 10.938 1.571 1.00 90.00 152 VAL A O 1
ATOM 1249 N N . GLU A 1 153 ? -15.429 8.969 2.359 1.00 88.19 153 GLU A N 1
ATOM 1250 C CA . GLU A 1 153 ? -14.525 8.825 3.504 1.00 88.19 153 GLU A CA 1
ATOM 1251 C C . GLU A 1 153 ? -13.059 8.569 3.080 1.00 88.19 153 GLU A C 1
ATOM 1253 O O . GLU A 1 153 ? -12.124 8.748 3.862 1.00 88.19 153 GLU A O 1
ATOM 1258 N N . GLY A 1 154 ? -12.827 8.132 1.834 1.00 85.31 154 GLY A N 1
ATOM 1259 C CA . GLY A 1 154 ? -11.509 7.822 1.262 1.00 85.31 154 GLY A CA 1
ATOM 1260 C C . GLY A 1 154 ? -10.811 6.567 1.815 1.00 85.31 154 GLY A C 1
ATOM 1261 O O . GLY A 1 154 ? -9.891 6.048 1.182 1.00 85.31 154 GLY A O 1
ATOM 1262 N N . THR A 1 155 ? -11.230 6.051 2.971 1.00 86.06 155 THR A N 1
ATOM 1263 C CA . THR A 1 155 ? -10.744 4.802 3.579 1.00 86.06 155 THR A CA 1
ATOM 1264 C C . THR A 1 155 ? -11.859 4.122 4.375 1.00 86.06 155 THR A C 1
ATOM 1266 O O . THR A 1 155 ? -12.856 4.754 4.703 1.00 86.06 155 THR A O 1
ATOM 1269 N N . ARG A 1 156 ? -11.685 2.835 4.701 1.00 89.19 156 ARG A N 1
ATOM 1270 C CA . ARG A 1 156 ? -12.615 2.093 5.567 1.00 89.19 156 ARG A CA 1
ATOM 1271 C C . ARG A 1 156 ? -12.558 2.595 6.998 1.00 89.19 156 ARG A C 1
ATOM 1273 O O . ARG A 1 156 ? -11.461 2.785 7.538 1.00 89.19 156 ARG A O 1
ATOM 1280 N N . SER A 1 157 ? -13.717 2.692 7.627 1.00 90.94 157 SER A N 1
ATOM 1281 C CA . SER A 1 157 ? -13.807 2.966 9.055 1.00 90.94 157 SER A CA 1
ATOM 1282 C C . SER A 1 157 ? -13.516 1.714 9.881 1.00 90.94 157 SER A C 1
ATOM 1284 O O . SER A 1 157 ? -14.290 0.758 9.864 1.00 90.94 157 SER A O 1
ATOM 1286 N N . ARG A 1 158 ? -12.396 1.719 10.616 1.00 90.50 158 ARG A N 1
ATOM 1287 C CA . ARG A 1 158 ? -12.031 0.622 11.534 1.00 90.50 158 ARG A CA 1
ATOM 1288 C C . ARG A 1 158 ? -12.904 0.635 12.785 1.00 90.50 158 ARG A C 1
ATOM 1290 O O . ARG A 1 158 ? -13.304 -0.415 13.269 1.00 90.50 158 ARG A O 1
ATOM 1297 N N . SER A 1 159 ? -13.238 1.821 13.282 1.00 91.50 159 SER A N 1
ATOM 1298 C CA . SER A 1 159 ? -13.983 2.013 14.526 1.00 91.50 159 SER A CA 1
ATOM 1299 C C . SER A 1 159 ? -15.495 2.129 14.343 1.00 91.50 159 SER A C 1
ATOM 1301 O O . SER A 1 159 ? -16.191 2.402 15.313 1.00 91.50 159 SER A O 1
ATOM 1303 N N . GLY A 1 160 ? -16.019 1.950 13.125 1.00 91.06 160 GLY A N 1
ATOM 1304 C CA . GLY A 1 160 ? -17.461 1.981 12.842 1.00 91.06 160 GLY A CA 1
ATOM 1305 C C . GLY A 1 160 ? -18.073 3.386 12.719 1.00 91.06 160 GLY A C 1
ATOM 1306 O O . GLY A 1 160 ? -19.230 3.508 12.322 1.00 91.06 160 GLY A O 1
ATOM 1307 N N . LYS A 1 161 ? -17.300 4.447 12.994 1.00 92.38 161 LYS A N 1
ATOM 1308 C CA . LYS A 1 161 ? -17.711 5.856 12.832 1.00 92.38 161 LYS A CA 1
ATOM 1309 C C . LYS A 1 161 ? -17.676 6.303 11.366 1.00 92.38 161 LYS A C 1
ATOM 1311 O O . LYS A 1 161 ? -16.883 5.782 10.582 1.00 92.38 161 LYS A O 1
ATOM 1316 N N . PHE A 1 162 ? -18.459 7.304 10.981 1.00 92.06 162 PHE A N 1
ATOM 1317 C CA . PHE A 1 162 ? -18.207 8.047 9.739 1.00 92.06 162 PHE A CA 1
ATOM 1318 C C . PHE A 1 162 ? -16.915 8.863 9.833 1.00 92.06 162 PHE A C 1
ATOM 1320 O O . PHE A 1 162 ? -16.682 9.549 10.828 1.00 92.06 162 PHE A O 1
ATOM 1327 N N . LEU A 1 163 ? -16.093 8.807 8.787 1.00 91.38 163 LEU A N 1
ATOM 1328 C CA . LEU A 1 163 ? -14.848 9.566 8.700 1.00 91.38 163 LEU A CA 1
ATOM 1329 C C . LEU A 1 163 ? -15.031 10.878 7.934 1.00 91.38 163 LEU A C 1
ATOM 1331 O O . LEU A 1 163 ? -15.839 10.976 7.011 1.00 91.38 163 LEU A O 1
ATOM 1335 N N . TYR A 1 164 ? -14.215 11.877 8.276 1.00 89.75 164 TYR A N 1
ATOM 1336 C CA . TYR A 1 164 ? -14.195 13.149 7.558 1.00 89.75 164 TYR A CA 1
ATOM 1337 C C . TYR A 1 164 ? -13.921 12.966 6.057 1.00 89.75 164 TYR A C 1
ATOM 1339 O O . TYR A 1 164 ? -12.997 12.228 5.690 1.00 89.75 164 TYR A O 1
ATOM 1347 N N . PRO A 1 165 ? -14.665 13.673 5.186 1.00 91.25 165 PRO A N 1
ATOM 1348 C CA . PRO A 1 165 ? -14.602 13.457 3.751 1.00 91.25 165 PRO A CA 1
ATOM 1349 C C . PRO A 1 165 ? -13.229 13.791 3.155 1.00 91.25 165 PRO A C 1
ATOM 1351 O O . PRO A 1 165 ? -12.540 14.735 3.555 1.00 91.25 165 PRO A O 1
ATOM 1354 N N . LYS A 1 166 ? -12.840 13.030 2.128 1.00 89.56 166 LYS A N 1
ATOM 1355 C CA . LYS A 1 166 ? -11.687 13.316 1.266 1.00 89.56 166 LYS A CA 1
ATOM 1356 C C . LYS A 1 166 ? -12.182 13.847 -0.077 1.00 89.56 166 LYS A C 1
ATOM 1358 O O . LYS A 1 166 ? -12.482 13.095 -0.997 1.00 89.56 166 LYS A O 1
ATOM 1363 N N . ILE A 1 167 ? -12.201 15.171 -0.205 1.00 89.31 167 ILE A N 1
ATOM 1364 C CA . ILE A 1 167 ? -12.851 15.887 -1.314 1.00 89.31 167 ILE A CA 1
ATOM 1365 C C . ILE A 1 167 ? -12.169 15.775 -2.691 1.00 89.31 167 ILE A C 1
ATOM 1367 O O . ILE A 1 167 ? -12.695 16.297 -3.663 1.00 89.31 167 ILE A O 1
ATOM 1371 N N . GLY A 1 168 ? -11.014 15.111 -2.821 1.00 87.25 168 GLY A N 1
ATOM 1372 C CA . GLY A 1 168 ? -10.205 15.140 -4.051 1.00 87.25 168 GLY A CA 1
ATOM 1373 C C . GLY A 1 168 ? -10.918 14.614 -5.305 1.00 87.25 168 GLY A C 1
ATOM 1374 O O . GLY A 1 168 ? -10.967 15.304 -6.319 1.00 87.25 168 GLY A O 1
ATOM 1375 N N . LEU A 1 169 ? -11.498 13.409 -5.240 1.00 89.31 169 LEU A N 1
ATOM 1376 C CA . LEU A 1 169 ? -12.249 12.825 -6.363 1.00 89.31 169 LEU A CA 1
ATOM 1377 C C . LEU A 1 169 ? -13.556 13.574 -6.639 1.00 89.31 169 LEU A C 1
ATOM 1379 O O . LEU A 1 169 ? -13.898 13.800 -7.798 1.00 89.31 169 LEU A O 1
ATOM 1383 N N . LEU A 1 170 ? -14.253 13.988 -5.578 1.00 92.38 170 LEU A N 1
ATOM 1384 C CA . LEU A 1 170 ? -15.487 14.757 -5.694 1.00 92.38 170 LEU A CA 1
ATOM 1385 C C . LEU A 1 170 ? -15.234 16.114 -6.369 1.00 92.38 170 LEU A C 1
ATOM 1387 O O . LEU A 1 170 ? -15.981 16.490 -7.264 1.00 92.38 170 LEU A O 1
ATOM 1391 N N . SER A 1 171 ? -14.136 16.791 -6.021 1.00 89.88 171 SER A N 1
ATOM 1392 C CA . SER A 1 171 ? -13.696 18.040 -6.653 1.00 89.88 171 SER A CA 1
ATOM 1393 C C . SER A 1 171 ? -13.455 17.861 -8.159 1.00 89.88 171 SER A C 1
ATOM 1395 O O . SER A 1 171 ? -13.995 18.620 -8.960 1.00 89.88 171 SER A O 1
ATOM 1397 N N . ILE A 1 172 ? -12.751 16.793 -8.570 1.00 89.38 172 ILE A N 1
ATOM 1398 C CA . ILE A 1 172 ? -12.529 16.465 -9.996 1.00 89.38 172 ILE A CA 1
ATOM 1399 C C . ILE A 1 172 ? -13.851 16.259 -10.754 1.00 89.38 172 ILE A C 1
ATOM 1401 O O . ILE A 1 172 ? -13.957 16.640 -11.924 1.00 89.38 172 ILE A O 1
ATOM 1405 N N . ALA A 1 173 ? -14.838 15.624 -10.115 1.00 91.69 173 ALA A N 1
ATOM 1406 C CA . ALA A 1 173 ? -16.135 15.353 -10.722 1.00 91.69 173 ALA A CA 1
ATOM 1407 C C . ALA A 1 173 ? -17.005 16.618 -10.808 1.00 91.69 173 ALA A C 1
ATOM 1409 O O . ALA A 1 173 ? -17.502 16.942 -11.885 1.00 91.69 173 ALA A O 1
ATOM 1410 N N . MET A 1 174 ? -17.144 17.363 -9.706 1.00 90.12 174 MET A N 1
ATOM 1411 C CA . MET A 1 174 ? -17.934 18.601 -9.640 1.00 90.12 174 MET A CA 1
ATOM 1412 C C . MET A 1 174 ? -17.364 19.705 -10.529 1.00 90.12 174 MET A C 1
ATOM 1414 O O . MET A 1 174 ? -18.115 20.519 -11.065 1.00 90.12 174 MET A O 1
ATOM 1418 N N . GLU A 1 175 ? -16.055 19.693 -10.776 1.00 86.50 175 GLU A N 1
ATOM 1419 C CA . GLU A 1 175 ? -15.425 20.581 -11.745 1.00 86.50 175 GLU A CA 1
ATOM 1420 C C . GLU A 1 175 ? -16.115 20.545 -13.119 1.00 86.50 175 GLU A C 1
ATOM 1422 O O . GLU A 1 175 ? -16.241 21.589 -13.766 1.00 86.50 175 GLU A O 1
ATOM 1427 N N . LEU A 1 176 ? -16.586 19.379 -13.578 1.00 87.56 176 LEU A N 1
ATOM 1428 C CA . LEU A 1 176 ? -17.300 19.268 -14.854 1.00 87.56 176 LEU A CA 1
ATOM 1429 C C . LEU A 1 176 ? -18.530 20.174 -14.897 1.00 87.56 176 LEU A C 1
ATOM 1431 O O . LEU A 1 176 ? -18.802 20.794 -15.926 1.00 87.56 176 LEU A O 1
ATOM 1435 N N . TYR A 1 177 ? -19.250 20.262 -13.780 1.00 86.31 177 TYR A N 1
ATOM 1436 C CA . TYR A 1 177 ? -20.410 21.128 -13.645 1.00 86.31 177 TYR A CA 1
ATOM 1437 C C . TYR A 1 177 ? -19.994 22.606 -13.617 1.00 86.31 177 TYR A C 1
ATOM 1439 O O . TYR A 1 177 ? -20.506 23.407 -14.402 1.00 86.31 177 TYR A O 1
ATOM 1447 N N . PHE A 1 178 ? -19.004 22.970 -12.793 1.00 81.38 178 PHE A N 1
ATOM 1448 C CA . PHE A 1 178 ? -18.532 24.360 -12.679 1.00 81.38 178 PHE A CA 1
ATOM 1449 C C . PHE A 1 178 ? -18.002 24.927 -13.994 1.00 81.38 178 PHE A C 1
ATOM 1451 O O . PHE A 1 178 ? -18.266 26.074 -14.347 1.00 81.38 178 PHE A O 1
ATOM 1458 N N . THR A 1 179 ? -17.308 24.094 -14.763 1.00 79.31 179 THR A N 1
ATOM 1459 C CA . THR A 1 179 ? -16.766 24.446 -16.082 1.00 79.31 179 THR A CA 1
ATOM 1460 C C . THR A 1 179 ? -17.794 24.320 -17.213 1.00 79.31 179 THR A C 1
ATOM 1462 O O . THR A 1 179 ? -17.436 24.475 -18.381 1.00 79.31 179 THR A O 1
ATOM 1465 N N . SER A 1 180 ? -19.067 24.062 -16.878 1.00 82.50 180 SER A N 1
ATOM 1466 C CA . SER A 1 180 ? -20.191 23.895 -17.811 1.00 82.50 180 SER A CA 1
ATOM 1467 C C . SER A 1 180 ? -19.942 22.843 -18.898 1.00 82.50 180 SER A C 1
ATOM 1469 O O . SER A 1 180 ? -20.395 22.984 -20.031 1.00 82.50 180 SER A O 1
ATOM 1471 N N . GLN A 1 181 ? -19.212 21.782 -18.552 1.00 84.56 181 GLN A N 1
ATOM 1472 C CA . GLN A 1 181 ? -18.970 20.632 -19.428 1.00 84.56 181 GLN A CA 1
ATOM 1473 C C . GLN A 1 181 ? -20.102 19.598 -19.353 1.00 84.56 181 GLN A C 1
ATOM 1475 O O . GLN A 1 181 ? -20.231 18.779 -20.258 1.00 84.56 181 GLN A O 1
ATOM 1480 N N . ILE A 1 182 ? -20.911 19.643 -18.291 1.00 88.19 182 ILE A N 1
ATOM 1481 C CA . ILE A 1 182 ? -22.122 18.838 -18.087 1.00 88.19 182 ILE A CA 1
ATOM 1482 C C . ILE A 1 182 ? -23.262 19.741 -17.578 1.00 88.19 182 ILE A C 1
ATOM 1484 O O . ILE A 1 182 ? -22.981 20.776 -16.960 1.00 88.19 182 ILE A O 1
ATOM 1488 N N . PRO A 1 183 ? -24.538 19.396 -17.840 1.00 85.94 183 PRO A N 1
ATOM 1489 C CA . PRO A 1 183 ? -25.680 20.205 -17.406 1.00 85.94 183 PRO A CA 1
ATOM 1490 C C . PRO A 1 183 ? -25.900 20.163 -15.888 1.00 85.94 183 PRO A C 1
ATOM 1492 O O . PRO A 1 183 ? -26.237 21.192 -15.299 1.00 85.94 183 PRO A O 1
ATOM 1495 N N . ASP A 1 184 ? -25.679 18.998 -15.281 1.00 89.69 184 ASP A N 1
ATOM 1496 C CA . ASP A 1 184 ? -25.763 18.715 -13.849 1.00 89.69 184 ASP A CA 1
ATOM 1497 C C . ASP A 1 184 ? -24.916 17.467 -13.527 1.00 89.69 184 ASP A C 1
ATOM 1499 O O . ASP A 1 184 ? -24.487 16.751 -14.437 1.00 89.69 184 ASP A O 1
ATOM 1503 N N . LEU A 1 185 ? -24.660 17.222 -12.245 1.00 92.25 185 LEU A N 1
ATOM 1504 C CA . LEU A 1 185 ? -24.018 16.029 -11.701 1.00 92.25 185 LEU A CA 1
ATOM 1505 C C . LEU A 1 185 ? -24.887 15.502 -10.558 1.00 92.25 185 LEU A C 1
ATOM 1507 O O . LEU A 1 185 ? -25.148 16.228 -9.598 1.00 92.25 185 LEU A O 1
ATOM 1511 N N . ILE A 1 186 ? -25.311 14.244 -10.650 1.00 92.94 186 ILE A N 1
ATOM 1512 C CA . ILE A 1 186 ? -26.190 13.629 -9.653 1.00 92.94 186 ILE A CA 1
ATOM 1513 C C . ILE A 1 186 ? -25.362 12.760 -8.717 1.00 92.94 186 ILE A C 1
ATOM 1515 O O . ILE A 1 186 ? -24.685 11.832 -9.153 1.00 92.94 186 ILE A O 1
ATOM 1519 N N . ILE A 1 187 ? -25.431 13.031 -7.419 1.00 95.31 187 ILE A N 1
ATOM 1520 C CA . ILE A 1 187 ? -24.807 12.204 -6.387 1.00 95.31 187 ILE A CA 1
ATOM 1521 C C . ILE A 1 187 ? -25.880 11.322 -5.761 1.00 95.31 187 ILE A C 1
ATOM 1523 O O . ILE A 1 187 ? -26.879 11.827 -5.272 1.00 95.31 187 ILE A O 1
ATOM 1527 N N . VAL A 1 188 ? -25.666 10.013 -5.731 1.00 94.44 188 VAL A N 1
ATOM 1528 C CA . VAL A 1 188 ? -26.547 9.042 -5.076 1.00 94.44 188 VAL A CA 1
ATOM 1529 C C . VAL A 1 188 ? -25.848 8.546 -3.806 1.00 94.44 188 VAL A C 1
ATOM 1531 O O . VAL A 1 188 ? -24.905 7.748 -3.905 1.00 94.44 188 VAL A O 1
ATOM 1534 N N . PRO A 1 189 ? -26.264 9.015 -2.613 1.00 94.50 189 PRO A N 1
ATOM 1535 C CA . PRO A 1 189 ? -25.779 8.488 -1.345 1.00 94.50 189 PRO A CA 1
ATOM 1536 C C . PRO A 1 189 ? -26.249 7.043 -1.166 1.00 94.50 189 PRO A C 1
ATOM 1538 O O . PRO A 1 189 ? -27.422 6.732 -1.367 1.00 94.50 189 PRO A O 1
ATOM 1541 N N . VAL A 1 190 ? -25.345 6.152 -0.772 1.00 94.19 190 VAL A N 1
ATOM 1542 C CA . VAL A 1 190 ? -25.667 4.745 -0.502 1.00 94.19 190 VAL A CA 1
ATOM 1543 C C . VAL A 1 190 ? -25.056 4.336 0.831 1.00 94.19 190 VAL A C 1
ATOM 1545 O O . VAL A 1 190 ? -23.870 4.567 1.079 1.00 94.19 190 VAL A O 1
ATOM 1548 N N . SER A 1 191 ? -25.862 3.708 1.684 1.00 92.31 191 SER A N 1
ATOM 1549 C CA . SER A 1 191 ? -25.428 3.203 2.986 1.00 92.31 191 SER A CA 1
ATOM 1550 C C . SER A 1 191 ? -25.431 1.680 3.004 1.00 92.31 191 SER A C 1
ATOM 1552 O O . SER A 1 191 ? -26.415 1.055 2.603 1.00 92.31 191 SER A O 1
ATOM 1554 N N . LEU A 1 192 ? -24.318 1.094 3.452 1.00 92.81 192 LEU A N 1
ATOM 1555 C CA . LEU A 1 192 ? -24.145 -0.340 3.665 1.00 92.81 192 LEU A CA 1
ATOM 1556 C C . LEU A 1 192 ? -23.980 -0.596 5.162 1.00 92.81 192 LEU A C 1
ATOM 1558 O O . LEU A 1 192 ? -23.041 -0.104 5.793 1.00 92.81 192 LEU A O 1
ATOM 1562 N N . SER A 1 193 ? -24.895 -1.384 5.717 1.00 91.62 193 SER A N 1
ATOM 1563 C CA . SER A 1 193 ? -24.878 -1.829 7.112 1.00 91.62 193 SER A CA 1
ATOM 1564 C C . SER A 1 193 ? -24.766 -3.349 7.170 1.00 91.62 193 SER A C 1
ATOM 1566 O O . SER A 1 193 ? -25.285 -4.052 6.302 1.00 91.62 193 SER A O 1
ATOM 1568 N N . TYR A 1 194 ? -24.086 -3.862 8.188 1.00 92.06 194 TYR A N 1
ATOM 1569 C CA . TYR A 1 194 ? -23.805 -5.285 8.351 1.00 92.06 194 TYR A CA 1
ATOM 1570 C C . TYR A 1 194 ? -24.278 -5.722 9.729 1.00 92.06 194 TYR A C 1
ATOM 1572 O O . TYR A 1 194 ? -24.014 -5.011 10.697 1.00 92.06 194 TYR A O 1
ATOM 1580 N N . ASP A 1 195 ? -24.897 -6.903 9.829 1.00 90.44 195 ASP A N 1
ATOM 1581 C CA . ASP A 1 195 ? -25.032 -7.554 11.138 1.00 90.44 195 ASP A CA 1
ATOM 1582 C C . ASP A 1 195 ? -23.625 -7.793 11.709 1.00 90.44 195 ASP A C 1
ATOM 1584 O O . ASP A 1 195 ? -23.314 -7.360 12.813 1.00 90.44 195 ASP A O 1
ATOM 1588 N N . ARG A 1 196 ? -22.727 -8.392 10.910 1.00 91.50 196 ARG A N 1
ATOM 1589 C CA . ARG A 1 196 ? -21.323 -8.600 11.276 1.00 91.50 196 ARG A CA 1
ATOM 1590 C C . ARG A 1 196 ? -20.375 -8.333 10.110 1.00 91.50 196 ARG A C 1
ATOM 1592 O O . ARG A 1 196 ? -20.471 -8.953 9.049 1.00 91.50 196 ARG A O 1
ATOM 1599 N N . THR A 1 197 ? -19.419 -7.431 10.317 1.00 91.25 197 THR A N 1
ATOM 1600 C CA . THR A 1 197 ? -18.384 -7.103 9.321 1.00 91.25 197 THR A CA 1
ATOM 1601 C C . THR A 1 197 ? -17.312 -8.197 9.284 1.00 91.25 197 THR A C 1
ATOM 1603 O O . THR A 1 197 ? -16.869 -8.662 10.333 1.00 91.25 197 THR A O 1
ATOM 1606 N N . LEU A 1 198 ? -16.849 -8.596 8.091 1.00 87.81 198 LEU A N 1
ATOM 1607 C CA . LEU A 1 198 ? -15.845 -9.666 7.930 1.00 87.81 198 LEU A CA 1
ATOM 1608 C C . LEU A 1 198 ? -14.535 -9.363 8.673 1.00 87.81 198 LEU A C 1
ATOM 1610 O O . LEU A 1 198 ? -13.879 -10.264 9.193 1.00 87.81 198 LEU A O 1
ATOM 1614 N N . GLU A 1 199 ? -14.163 -8.087 8.707 1.00 88.44 199 GLU A N 1
ATOM 1615 C CA . GLU A 1 199 ? -12.889 -7.587 9.212 1.00 88.44 199 GLU A CA 1
ATOM 1616 C C . GLU A 1 199 ? -12.941 -7.067 10.660 1.00 88.44 199 GLU A C 1
ATOM 1618 O O . GLU A 1 199 ? -11.943 -6.521 11.122 1.00 88.44 199 GLU A O 1
ATOM 1623 N N . GLU A 1 200 ? -14.050 -7.229 11.394 1.00 87.50 200 GLU A N 1
ATOM 1624 C CA . GLU A 1 200 ? -14.227 -6.647 12.743 1.00 87.50 200 GLU A CA 1
ATOM 1625 C C . GLU A 1 200 ? -13.059 -6.945 13.710 1.00 87.50 200 GLU A C 1
ATOM 1627 O O . GLU A 1 200 ? -12.603 -6.068 14.441 1.00 87.50 200 GLU A O 1
ATOM 1632 N N . GLU A 1 201 ? -12.531 -8.173 13.684 1.00 88.25 201 GLU A N 1
ATOM 1633 C CA . GLU A 1 201 ? -11.457 -8.628 14.572 1.00 88.25 201 GLU A CA 1
ATOM 1634 C C . GLU A 1 201 ? -10.113 -8.047 14.125 1.00 88.25 201 GLU A C 1
ATOM 1636 O O . GLU A 1 201 ? -9.287 -7.652 14.946 1.00 88.25 201 GLU A O 1
ATOM 1641 N N . LEU A 1 202 ? -9.905 -7.954 12.808 1.00 87.56 202 LEU A N 1
ATOM 1642 C CA . LEU A 1 202 ? -8.724 -7.323 12.233 1.00 87.56 202 LEU A CA 1
ATOM 1643 C C . LEU A 1 202 ? -8.690 -5.831 12.578 1.00 87.56 202 LEU A C 1
ATOM 1645 O O . LEU A 1 202 ? -7.644 -5.323 12.968 1.00 87.56 202 LEU A O 1
ATOM 1649 N N . TYR A 1 203 ? -9.826 -5.140 12.475 1.00 90.38 203 TYR A N 1
ATOM 1650 C CA . TYR A 1 203 ? -9.928 -3.725 12.820 1.00 90.38 203 TYR A CA 1
ATOM 1651 C C . TYR A 1 203 ? -9.596 -3.475 14.287 1.00 90.38 203 TYR A C 1
ATOM 1653 O O . TYR A 1 203 ? -8.812 -2.575 14.580 1.00 90.38 203 TYR A O 1
ATOM 1661 N N . ALA A 1 204 ? -10.106 -4.305 15.196 1.00 90.19 204 ALA A N 1
ATOM 1662 C CA . ALA A 1 204 ? -9.770 -4.191 16.609 1.00 90.19 204 ALA A CA 1
ATOM 1663 C C . ALA A 1 204 ? -8.264 -4.407 16.867 1.00 90.19 204 ALA A C 1
ATOM 1665 O O . ALA A 1 204 ? -7.641 -3.626 17.584 1.00 90.19 204 ALA A O 1
ATOM 1666 N N . LYS A 1 205 ? -7.641 -5.391 16.202 1.00 89.12 205 LYS A N 1
ATOM 1667 C CA . LYS A 1 205 ? -6.183 -5.624 16.271 1.00 89.12 205 LYS A CA 1
ATOM 1668 C C . LYS A 1 205 ? -5.351 -4.465 15.716 1.00 89.12 205 LYS A C 1
ATOM 1670 O O . LYS A 1 205 ? -4.262 -4.223 16.224 1.00 89.12 205 LYS A O 1
ATOM 1675 N N . GLU A 1 206 ? -5.834 -3.779 14.677 1.00 88.56 206 GLU A N 1
ATOM 1676 C CA . GLU A 1 206 ? -5.172 -2.604 14.090 1.00 88.56 206 GLU A CA 1
ATOM 1677 C C . GLU A 1 206 ? -5.237 -1.374 15.019 1.00 88.56 206 GLU A C 1
ATOM 1679 O O . GLU A 1 206 ? -4.299 -0.574 15.014 1.00 88.56 206 GLU A O 1
ATOM 1684 N N . LEU A 1 207 ? -6.328 -1.213 15.783 1.00 90.25 207 LEU A N 1
ATOM 1685 C CA . LEU A 1 207 ? -6.606 -0.029 16.610 1.00 90.25 207 LEU A CA 1
ATOM 1686 C C . LEU A 1 207 ? -6.047 -0.090 18.036 1.00 90.25 207 LEU A C 1
ATOM 1688 O O . LEU A 1 207 ? -5.845 0.964 18.646 1.00 90.25 207 LEU A O 1
ATOM 1692 N N . LEU A 1 208 ? -5.850 -1.289 18.585 1.00 89.38 208 LEU A N 1
ATOM 1693 C CA . LEU A 1 208 ? -5.337 -1.471 19.942 1.00 89.38 208 LEU A CA 1
ATOM 1694 C C . LEU A 1 208 ? -3.864 -1.048 20.064 1.00 89.38 208 LEU A C 1
ATOM 1696 O O . LEU A 1 208 ? -3.100 -1.311 19.139 1.00 89.38 208 LEU A O 1
ATOM 1700 N N . PRO A 1 209 ? -3.443 -0.468 21.206 1.00 85.44 209 PRO A N 1
ATOM 1701 C CA . PRO A 1 209 ? -2.033 -0.222 21.520 1.00 85.44 209 PRO A CA 1
ATOM 1702 C C . PRO A 1 209 ? -1.136 -1.469 21.397 1.00 85.44 209 PRO A C 1
ATOM 1704 O O . PRO A 1 209 ? -1.596 -2.578 21.699 1.00 85.44 209 PRO A O 1
ATOM 1707 N N . PRO A 1 210 ? 0.161 -1.326 21.046 1.00 83.62 210 PRO A N 1
ATOM 1708 C CA . PRO A 1 210 ? 1.065 -2.466 20.840 1.00 83.62 210 PRO A CA 1
ATOM 1709 C C . PRO A 1 210 ? 1.221 -3.379 22.054 1.00 83.62 210 PRO A C 1
ATOM 1711 O O . PRO A 1 210 ? 1.417 -4.582 21.891 1.00 83.62 210 PRO A O 1
ATOM 1714 N N . LYS A 1 211 ? 1.071 -2.829 23.267 1.00 81.44 211 LYS A N 1
ATOM 1715 C CA . LYS A 1 211 ? 1.100 -3.601 24.516 1.00 81.44 211 LYS A CA 1
ATOM 1716 C C . LYS A 1 211 ? -0.030 -4.634 24.626 1.00 81.44 211 LYS A C 1
ATOM 1718 O O . LYS A 1 211 ? 0.120 -5.604 25.356 1.00 81.44 211 LYS A O 1
ATOM 1723 N N . PHE A 1 212 ? -1.134 -4.444 23.898 1.00 79.25 212 PHE A N 1
ATOM 1724 C CA . PHE A 1 212 ? -2.275 -5.362 23.889 1.00 79.25 212 PHE A CA 1
ATOM 1725 C C . PHE A 1 212 ? -2.288 -6.295 22.674 1.00 79.25 212 PHE A C 1
ATOM 1727 O O . PHE A 1 212 ? -2.901 -7.360 22.729 1.00 79.25 212 PHE A O 1
ATOM 1734 N N . HIS A 1 213 ? -1.647 -5.923 21.558 1.00 78.25 213 HIS A N 1
ATOM 1735 C CA . HIS A 1 213 ? -1.577 -6.791 20.383 1.00 78.25 213 HIS A CA 1
ATOM 1736 C C . HIS A 1 213 ? -0.374 -6.470 19.469 1.00 78.25 213 HIS A C 1
ATOM 1738 O O . HIS A 1 213 ? -0.210 -5.324 19.048 1.00 78.25 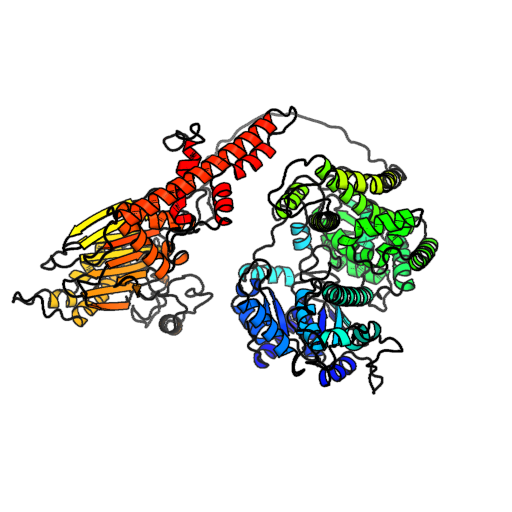213 HIS A O 1
ATOM 1744 N N . PRO A 1 214 ? 0.420 -7.472 19.033 1.00 73.81 214 PRO A N 1
ATOM 1745 C CA . PRO A 1 214 ? 1.650 -7.249 18.259 1.00 73.81 214 PRO A CA 1
ATOM 1746 C C . PRO A 1 214 ? 1.418 -6.732 16.829 1.00 73.81 214 PRO A C 1
ATOM 1748 O O . PRO A 1 214 ? 2.330 -6.197 16.209 1.00 73.81 214 PRO A O 1
ATOM 1751 N N . SER A 1 215 ? 0.211 -6.893 16.277 1.00 69.38 215 SER A N 1
ATOM 1752 C CA . SER A 1 215 ? -0.161 -6.346 14.955 1.00 69.38 215 SER A CA 1
ATOM 1753 C C . SER A 1 215 ? -0.703 -4.908 15.000 1.00 69.38 215 SER A C 1
ATOM 1755 O O . SER A 1 215 ? -1.156 -4.403 13.971 1.00 69.38 215 SER A O 1
ATOM 1757 N N . SER A 1 216 ? -0.662 -4.257 16.166 1.00 76.88 216 SER A N 1
ATOM 1758 C CA . SER A 1 216 ? -1.072 -2.863 16.366 1.00 76.88 216 SER A CA 1
ATOM 1759 C C . SER A 1 216 ? -0.458 -1.914 15.332 1.00 76.88 216 SER A C 1
ATOM 1761 O O . SER A 1 216 ? 0.725 -2.014 14.997 1.00 76.88 216 SER A O 1
ATOM 1763 N N . GLY A 1 217 ? -1.269 -1.008 14.777 1.00 66.81 217 GLY A N 1
ATOM 1764 C CA . GLY A 1 217 ? -0.814 0.003 13.818 1.00 66.81 217 GLY A CA 1
ATOM 1765 C C . GLY A 1 217 ? -0.288 -0.545 12.482 1.00 66.81 217 GLY A C 1
ATOM 1766 O O . GLY A 1 217 ? 0.135 0.236 11.621 1.00 66.81 217 GLY A O 1
ATOM 1767 N N . THR A 1 218 ? -0.324 -1.865 12.268 1.00 66.50 218 THR A N 1
ATOM 1768 C CA . THR A 1 218 ? 0.107 -2.502 11.022 1.00 66.50 218 THR A CA 1
ATOM 1769 C C . THR A 1 218 ? -1.096 -2.922 10.194 1.00 66.50 218 THR A C 1
ATOM 1771 O O . THR A 1 218 ? -1.916 -3.728 10.614 1.00 66.50 218 THR A O 1
ATOM 1774 N N . LYS A 1 219 ? -1.183 -2.401 8.967 1.00 57.53 219 LYS A N 1
ATOM 1775 C CA . LYS A 1 219 ? -2.110 -2.933 7.968 1.00 57.53 219 LYS A CA 1
ATOM 1776 C C . LYS A 1 219 ? -1.460 -4.184 7.361 1.00 57.53 219 LYS A C 1
ATOM 1778 O O . LYS A 1 219 ? -0.382 -4.039 6.768 1.00 57.53 219 LYS A O 1
ATOM 1783 N N . PRO A 1 220 ? -2.050 -5.387 7.475 1.00 55.38 220 PRO A N 1
ATOM 1784 C CA . PRO A 1 220 ? -1.472 -6.575 6.863 1.00 55.38 220 PRO A CA 1
ATOM 1785 C C . PRO A 1 220 ? -1.315 -6.355 5.354 1.00 55.38 220 PRO A C 1
ATOM 1787 O O . PRO A 1 220 ? -2.227 -5.857 4.690 1.00 55.38 220 PRO A O 1
ATOM 1790 N N . LYS A 1 221 ? -0.156 -6.719 4.790 1.00 49.19 221 LYS A N 1
ATOM 1791 C CA . LYS A 1 221 ? -0.015 -6.788 3.331 1.00 49.19 221 LYS A CA 1
ATOM 1792 C C . LYS A 1 221 ? -0.847 -7.969 2.848 1.00 49.19 221 LYS A C 1
ATOM 1794 O O . LYS A 1 221 ? -0.517 -9.122 3.117 1.00 49.19 221 LYS A O 1
ATOM 1799 N N . GLU A 1 222 ? -1.942 -7.679 2.162 1.00 51.72 222 GLU A N 1
ATOM 1800 C CA . GLU A 1 222 ? -2.816 -8.722 1.644 1.00 51.72 222 GLU A CA 1
ATOM 1801 C C . GLU A 1 222 ? -2.119 -9.442 0.504 1.00 51.72 222 GLU A C 1
ATOM 1803 O O . GLU A 1 222 ? -1.757 -8.850 -0.508 1.00 51.72 222 GLU A O 1
ATOM 1808 N N . THR A 1 223 ? -1.907 -10.739 0.687 1.00 52.47 223 THR A N 1
ATOM 1809 C CA . THR A 1 223 ? -1.462 -11.627 -0.380 1.00 52.47 223 THR A CA 1
ATOM 1810 C C . THR A 1 223 ? -2.631 -12.511 -0.780 1.00 52.47 223 THR A C 1
ATOM 1812 O O . THR A 1 223 ? -3.471 -12.876 0.048 1.00 52.47 223 THR A O 1
ATOM 1815 N N . THR A 1 224 ? -2.668 -12.930 -2.044 1.00 43.56 224 THR A N 1
ATOM 1816 C CA . THR A 1 224 ? -3.626 -13.937 -2.529 1.00 43.56 224 THR A CA 1
ATOM 1817 C C . THR A 1 224 ? -3.624 -15.191 -1.644 1.00 43.56 224 THR A C 1
ATOM 1819 O O . THR A 1 224 ? -4.676 -15.765 -1.382 1.00 43.56 224 THR A O 1
ATOM 1822 N N . LYS A 1 225 ? -2.469 -15.573 -1.085 1.00 45.19 225 LYS A N 1
ATOM 1823 C CA . LYS A 1 225 ? -2.323 -16.710 -0.163 1.00 45.19 225 LYS A CA 1
ATOM 1824 C C . LYS A 1 225 ? -3.089 -16.528 1.157 1.00 45.19 225 LYS A C 1
ATOM 1826 O O . LYS A 1 225 ? -3.663 -17.502 1.643 1.00 45.19 225 LYS A O 1
ATOM 1831 N N . HIS A 1 226 ? -3.126 -15.318 1.723 1.00 49.66 226 HIS A N 1
ATOM 1832 C CA . HIS A 1 226 ? -3.928 -15.019 2.918 1.00 49.66 226 HIS A CA 1
ATOM 1833 C C . HIS A 1 226 ? -5.432 -14.975 2.605 1.00 49.66 226 HIS A C 1
ATOM 1835 O O . HIS A 1 226 ? -6.215 -15.526 3.376 1.00 49.66 226 HIS A O 1
ATOM 1841 N N . LEU A 1 227 ? -5.821 -14.436 1.440 1.00 47.69 227 LEU A N 1
ATOM 1842 C CA . LEU A 1 227 ? -7.215 -14.403 0.974 1.00 47.69 227 LEU A CA 1
ATOM 1843 C C . LEU A 1 227 ? -7.808 -15.818 0.808 1.00 47.69 227 LEU A C 1
ATOM 1845 O O . LEU A 1 227 ? -8.909 -16.087 1.281 1.00 47.69 227 LEU A O 1
ATOM 1849 N N . PHE A 1 228 ? -7.064 -16.753 0.200 1.00 51.12 228 PHE A N 1
ATOM 1850 C CA . PHE A 1 228 ? -7.544 -18.126 -0.029 1.00 51.12 228 PHE A CA 1
ATOM 1851 C C . PHE A 1 228 ? -7.445 -19.045 1.201 1.00 51.12 228 PHE A C 1
ATOM 1853 O O . PHE A 1 228 ? -8.296 -19.916 1.365 1.00 51.12 228 PHE A O 1
ATOM 1860 N N . ARG A 1 229 ? -6.456 -18.859 2.091 1.00 47.88 229 ARG A N 1
ATOM 1861 C CA . ARG A 1 229 ? -6.374 -19.625 3.355 1.00 47.88 229 ARG A CA 1
ATOM 1862 C C . ARG A 1 229 ? -7.435 -19.193 4.372 1.00 47.88 229 ARG A C 1
ATOM 1864 O O . ARG A 1 229 ? -7.954 -20.040 5.089 1.00 47.88 229 ARG A O 1
ATOM 1871 N N . GLY A 1 230 ? -7.776 -17.903 4.413 1.00 54.31 230 GLY A N 1
ATOM 1872 C CA . GLY A 1 230 ? -8.850 -17.380 5.264 1.00 54.31 230 GLY A CA 1
ATOM 1873 C C . GLY A 1 230 ? -10.253 -17.752 4.777 1.00 54.31 230 GLY A C 1
ATOM 1874 O O . GLY A 1 230 ? -11.162 -17.876 5.594 1.00 54.31 230 GLY A O 1
ATOM 1875 N N . ALA A 1 231 ? -10.424 -18.000 3.472 1.00 61.31 231 ALA A N 1
ATOM 1876 C CA . ALA A 1 231 ? -11.726 -18.264 2.862 1.00 61.31 231 ALA A CA 1
ATOM 1877 C C . ALA A 1 231 ? -12.480 -19.439 3.507 1.00 61.31 231 ALA A C 1
ATOM 1879 O O . ALA A 1 231 ? -13.675 -19.322 3.725 1.00 61.31 231 ALA A O 1
ATOM 1880 N N . GLN A 1 232 ? -11.814 -20.538 3.879 1.00 63.12 232 GLN A N 1
ATOM 1881 C CA . GLN A 1 232 ? -12.492 -21.669 4.538 1.00 63.12 232 GLN A CA 1
ATOM 1882 C C . GLN A 1 232 ? -13.028 -21.313 5.935 1.00 63.12 232 GLN A C 1
ATOM 1884 O O . GLN A 1 232 ? -14.132 -21.714 6.283 1.00 63.12 232 GLN A O 1
ATOM 1889 N N . SER A 1 233 ? -12.272 -20.534 6.715 1.00 67.81 233 SER A N 1
ATOM 1890 C CA . SER A 1 233 ? -12.689 -20.076 8.051 1.00 67.81 233 SER A CA 1
ATOM 1891 C C . SER A 1 233 ? -13.798 -19.021 7.984 1.00 67.81 233 SER A C 1
ATOM 1893 O O . SER A 1 233 ? -14.684 -18.998 8.837 1.00 67.81 233 SER A O 1
ATOM 1895 N N . ILE A 1 234 ? -13.773 -18.169 6.953 1.00 73.31 234 ILE A N 1
ATOM 1896 C CA . ILE A 1 234 ? -14.825 -17.183 6.677 1.00 73.31 234 ILE A CA 1
ATOM 1897 C C . ILE A 1 234 ? -16.105 -17.897 6.220 1.00 73.31 234 ILE A C 1
ATOM 1899 O O . ILE A 1 234 ? -17.168 -17.662 6.774 1.00 73.31 234 ILE A O 1
ATOM 1903 N N . LEU A 1 235 ? -16.020 -18.830 5.270 1.00 76.31 235 LEU A N 1
ATOM 1904 C CA . LEU A 1 235 ? -17.189 -19.557 4.752 1.00 76.31 235 LEU A CA 1
ATOM 1905 C C . LEU A 1 235 ? -17.860 -20.471 5.795 1.00 76.31 235 LEU A C 1
ATOM 1907 O O . LEU A 1 235 ? -18.992 -20.893 5.584 1.00 76.31 235 LEU A O 1
ATOM 1911 N N . ALA A 1 236 ? -17.170 -20.798 6.892 1.00 75.88 236 ALA A N 1
ATOM 1912 C CA . ALA A 1 236 ? -17.698 -21.610 7.988 1.00 75.88 236 ALA A CA 1
ATOM 1913 C C . ALA A 1 236 ? -18.399 -20.792 9.089 1.00 75.88 236 ALA A C 1
ATOM 1915 O O . ALA A 1 236 ? -18.954 -21.378 10.019 1.00 75.88 236 ALA A O 1
ATOM 1916 N N . GLN A 1 237 ? -18.338 -19.459 9.029 1.00 83.81 237 GLN A N 1
ATOM 1917 C CA . GLN A 1 237 ? -18.920 -18.569 10.031 1.00 83.81 237 GLN A CA 1
ATOM 1918 C C . GLN A 1 237 ? -20.215 -17.935 9.536 1.00 83.81 237 GLN A C 1
ATOM 1920 O O . GLN A 1 237 ? -20.424 -17.743 8.342 1.00 83.81 237 GLN A O 1
ATOM 1925 N N . ASP A 1 238 ? -21.065 -17.573 10.489 1.00 87.31 238 ASP A N 1
ATOM 1926 C CA . ASP A 1 238 ? -22.277 -16.813 10.234 1.00 87.31 238 ASP A CA 1
ATOM 1927 C C . ASP A 1 238 ? -21.996 -15.317 10.406 1.00 87.31 238 ASP A C 1
ATOM 1929 O O . ASP A 1 238 ? -21.590 -14.873 11.485 1.00 87.31 238 ASP A O 1
ATOM 1933 N N . TYR A 1 239 ? -22.181 -14.551 9.331 1.00 90.38 239 TYR A N 1
ATOM 1934 C CA . TYR A 1 239 ? -22.020 -13.095 9.326 1.00 90.38 239 TYR A CA 1
ATOM 1935 C C . TYR A 1 239 ? -23.355 -12.343 9.264 1.00 90.38 239 TYR A C 1
ATOM 1937 O O . TYR A 1 239 ? -23.368 -11.121 9.118 1.00 90.38 239 TYR A O 1
ATOM 1945 N N . GLY A 1 240 ? -24.481 -13.055 9.370 1.00 91.62 240 GLY A N 1
ATOM 1946 C CA . GLY A 1 240 ? -25.800 -12.441 9.301 1.00 91.62 240 GLY A CA 1
ATOM 1947 C C . GLY A 1 240 ? -26.119 -11.895 7.911 1.00 91.62 240 GLY A C 1
ATOM 1948 O O . GLY A 1 240 ? -25.861 -12.546 6.898 1.00 91.62 240 GLY A O 1
ATOM 1949 N N . SER A 1 241 ? -26.730 -10.718 7.858 1.00 90.50 241 SER A N 1
ATOM 1950 C CA . SER A 1 241 ? -27.205 -10.065 6.642 1.00 90.50 241 SER A CA 1
ATOM 1951 C C . SER A 1 241 ? -26.483 -8.747 6.365 1.00 90.50 241 SER A C 1
ATOM 1953 O O . SER A 1 241 ? -25.921 -8.110 7.257 1.00 90.50 241 SER A O 1
ATOM 1955 N N . VAL A 1 242 ? -26.527 -8.339 5.098 1.00 92.06 242 VAL A N 1
ATOM 1956 C CA . VAL A 1 242 ? -26.091 -7.015 4.636 1.00 92.06 242 VAL A CA 1
ATOM 1957 C C . VAL A 1 242 ? -27.327 -6.210 4.262 1.00 92.06 242 VAL A C 1
ATOM 1959 O O . VAL A 1 242 ? -28.186 -6.723 3.547 1.00 92.06 242 VAL A O 1
ATOM 1962 N N . TYR A 1 243 ? -27.403 -4.959 4.698 1.00 91.25 243 TYR A N 1
ATOM 1963 C CA . TYR A 1 243 ? -28.500 -4.043 4.401 1.00 91.25 243 TYR A CA 1
ATOM 1964 C C . TYR A 1 243 ? -27.985 -2.875 3.573 1.00 91.25 243 TYR A C 1
ATOM 1966 O O . TYR A 1 243 ? -26.975 -2.260 3.918 1.00 91.25 243 TYR A O 1
ATOM 1974 N N . ILE A 1 244 ? -28.675 -2.579 2.477 1.00 92.38 244 ILE A N 1
ATOM 1975 C CA . ILE A 1 244 ? -28.275 -1.569 1.502 1.00 92.38 244 ILE A CA 1
ATOM 1976 C C . ILE A 1 244 ? -29.458 -0.639 1.279 1.00 92.38 244 ILE A C 1
ATOM 1978 O O . ILE A 1 244 ? -30.533 -1.076 0.858 1.00 92.38 244 ILE A O 1
ATOM 1982 N N . ARG A 1 245 ? -29.254 0.646 1.565 1.00 90.94 245 ARG A N 1
ATOM 1983 C CA . ARG A 1 245 ? -30.270 1.687 1.390 1.00 90.94 245 ARG A CA 1
ATOM 1984 C C . ARG A 1 245 ? -29.754 2.797 0.484 1.00 90.94 245 ARG A C 1
ATOM 1986 O O . ARG A 1 245 ? -28.601 3.218 0.598 1.00 90.94 245 ARG A O 1
ATOM 1993 N N . PHE A 1 246 ? -30.628 3.257 -0.405 1.00 92.00 246 PHE A N 1
ATOM 1994 C CA . PHE A 1 246 ? -30.373 4.360 -1.325 1.00 92.00 246 PHE A CA 1
ATOM 1995 C C . PHE A 1 246 ? -30.972 5.647 -0.760 1.00 92.00 246 PHE A C 1
ATOM 1997 O O . PHE A 1 246 ? -32.138 5.672 -0.366 1.00 92.00 246 PHE A O 1
ATOM 2004 N N . GLY A 1 247 ? -30.162 6.700 -0.718 1.00 89.06 247 GLY A N 1
ATOM 2005 C CA . GLY A 1 247 ? -30.577 8.034 -0.307 1.00 89.06 247 GLY A CA 1
ATOM 2006 C C . GLY A 1 247 ? -31.238 8.815 -1.423 1.00 89.06 247 GLY A C 1
ATOM 2007 O O . GLY A 1 247 ? -31.230 8.405 -2.585 1.00 89.06 247 GLY A O 1
ATOM 2008 N N . GLU A 1 248 ? -31.763 9.979 -1.058 1.00 87.12 248 GLU A N 1
ATOM 2009 C CA . GLU A 1 248 ? -32.233 10.962 -2.024 1.00 87.12 248 GLU A CA 1
ATOM 2010 C C . GLU A 1 248 ? -31.083 11.364 -2.971 1.00 87.12 248 GLU A C 1
ATOM 2012 O O . GLU A 1 248 ? -30.026 11.798 -2.497 1.00 87.12 248 GLU A O 1
ATOM 2017 N N . PRO A 1 249 ? -31.255 11.236 -4.301 1.00 91.06 249 PRO A N 1
ATOM 2018 C CA . PRO A 1 249 ? -30.286 11.743 -5.259 1.00 91.06 249 PRO A CA 1
ATOM 2019 C C . PRO A 1 249 ? -30.117 13.258 -5.116 1.00 91.06 249 PRO A C 1
ATOM 2021 O O . PRO A 1 249 ? -31.079 14.022 -5.166 1.00 91.06 249 PRO A O 1
ATOM 2024 N N . LEU A 1 250 ? -28.873 13.696 -4.954 1.00 91.00 250 LEU A N 1
ATOM 2025 C CA . LEU A 1 250 ? -28.499 15.084 -4.743 1.00 91.00 250 LEU A CA 1
ATOM 2026 C C . LEU A 1 250 ? -28.019 15.706 -6.057 1.00 91.00 250 LEU A C 1
ATOM 2028 O O . LEU A 1 250 ? -27.006 15.288 -6.621 1.00 91.00 250 LEU A O 1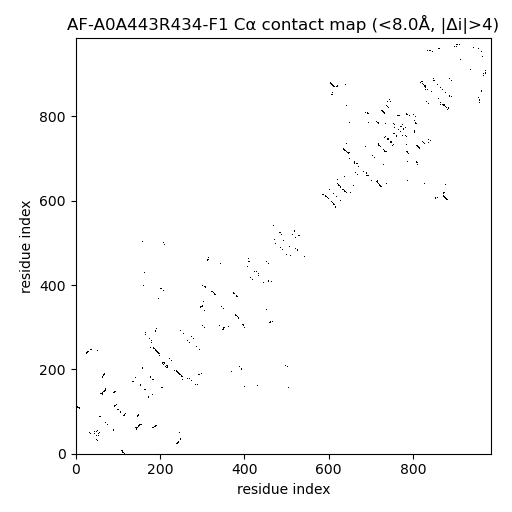
ATOM 2032 N N . SER A 1 251 ? -28.722 16.738 -6.514 1.00 90.12 251 SER A N 1
ATOM 2033 C CA . SER A 1 251 ? -28.320 17.558 -7.657 1.00 90.12 251 SER A CA 1
ATOM 2034 C C . SER A 1 251 ? -27.246 18.564 -7.255 1.00 90.12 251 SER A C 1
ATOM 2036 O O . SER A 1 251 ? -27.483 19.432 -6.410 1.00 90.12 251 SER A O 1
ATOM 2038 N N . VAL A 1 252 ? -26.068 18.494 -7.878 1.00 90.06 252 VAL A N 1
ATOM 2039 C CA . VAL A 1 252 ? -25.028 19.513 -7.664 1.00 90.06 252 VAL A CA 1
ATOM 2040 C C . VAL A 1 252 ? -25.509 20.876 -8.152 1.00 90.06 252 VAL A C 1
ATOM 2042 O O . VAL A 1 252 ? -25.249 21.878 -7.488 1.00 90.06 252 VAL A O 1
ATOM 2045 N N . LYS A 1 253 ? -26.263 20.929 -9.254 1.00 86.25 253 LYS A N 1
ATOM 2046 C CA . LYS A 1 253 ? -26.881 22.160 -9.747 1.00 86.25 253 LYS A CA 1
ATOM 2047 C C . LYS A 1 253 ? -27.801 22.797 -8.716 1.00 86.25 253 LYS A C 1
ATOM 2049 O O . LYS A 1 253 ? -27.627 23.976 -8.431 1.00 86.25 253 LYS A O 1
ATOM 2054 N N . GLU A 1 254 ? -28.721 22.038 -8.129 1.00 84.25 254 GLU A N 1
ATOM 2055 C CA . GLU A 1 254 ? -29.642 22.547 -7.105 1.00 84.25 254 GLU A CA 1
ATOM 2056 C C . GLU A 1 254 ? -28.882 23.071 -5.878 1.00 84.25 254 GLU A C 1
ATOM 2058 O O . GLU A 1 254 ? -29.162 24.160 -5.374 1.00 84.25 254 GLU A O 1
ATOM 2063 N N . ILE A 1 255 ? -27.861 22.333 -5.430 1.00 82.75 255 ILE A N 1
ATOM 2064 C CA . ILE A 1 255 ? -27.017 22.750 -4.304 1.00 82.75 255 ILE A CA 1
ATOM 2065 C C . ILE A 1 255 ? -26.233 24.032 -4.660 1.00 82.75 255 ILE A C 1
ATOM 2067 O O . ILE A 1 255 ? -26.118 24.927 -3.823 1.00 82.75 255 ILE A O 1
ATOM 2071 N N . CYS A 1 256 ? -25.738 24.166 -5.896 1.00 79.06 256 CYS A N 1
ATOM 2072 C CA . CYS A 1 256 ? -25.006 25.345 -6.375 1.00 79.06 256 CYS A CA 1
ATOM 2073 C C . CYS A 1 256 ? -25.885 26.580 -6.612 1.00 79.06 256 CYS A C 1
ATOM 2075 O O . CYS A 1 256 ? -25.447 27.697 -6.323 1.00 79.06 256 CYS A O 1
ATOM 2077 N N . ASP A 1 257 ? -27.078 26.408 -7.183 1.00 71.25 257 ASP A N 1
ATOM 2078 C CA . ASP A 1 257 ? -27.978 27.505 -7.560 1.00 71.25 257 ASP A CA 1
ATOM 2079 C C . ASP A 1 257 ? -28.481 28.246 -6.312 1.00 71.25 257 ASP A C 1
ATOM 2081 O O . ASP A 1 257 ? -28.577 29.474 -6.320 1.00 71.25 257 ASP A O 1
ATOM 2085 N N . ASN A 1 258 ? -28.646 27.532 -5.194 1.00 61.94 258 ASN A N 1
ATOM 2086 C CA . ASN A 1 258 ? -28.920 28.121 -3.880 1.00 61.94 258 ASN A CA 1
ATOM 2087 C C . ASN A 1 258 ? -27.798 29.054 -3.371 1.00 61.94 258 ASN A C 1
ATOM 2089 O O . ASN A 1 258 ? -28.048 29.883 -2.497 1.00 61.94 258 ASN A O 1
ATOM 2093 N N . LEU A 1 259 ? -26.580 28.956 -3.920 1.00 61.84 259 LEU A N 1
ATOM 2094 C CA . LEU A 1 259 ? -25.402 29.722 -3.493 1.00 61.84 259 LEU A CA 1
ATOM 2095 C C . LEU A 1 259 ? -24.846 30.680 -4.571 1.00 61.84 259 LEU A C 1
ATOM 2097 O O . LEU A 1 259 ? -23.868 31.378 -4.316 1.00 61.84 259 LEU A O 1
ATOM 2101 N N . ASN A 1 260 ? -25.449 30.754 -5.769 1.00 61.72 260 ASN A N 1
ATOM 2102 C CA . ASN A 1 260 ? -25.034 31.624 -6.894 1.00 61.72 260 ASN A CA 1
ATOM 2103 C C . ASN A 1 260 ? -23.569 31.466 -7.383 1.00 61.72 260 ASN A C 1
ATOM 2105 O O . ASN A 1 260 ? -23.037 32.332 -8.084 1.00 61.72 260 ASN A O 1
ATOM 2109 N N . ILE A 1 261 ? -22.923 30.338 -7.085 1.00 65.12 261 ILE A N 1
ATOM 2110 C CA . ILE A 1 261 ? -21.479 30.119 -7.290 1.00 65.12 261 ILE A CA 1
ATOM 2111 C C . ILE A 1 261 ? -21.099 30.041 -8.785 1.00 65.12 261 ILE A C 1
ATOM 2113 O O . ILE A 1 261 ? -20.054 30.537 -9.203 1.00 65.12 261 ILE A O 1
ATOM 2117 N N . ARG A 1 262 ? -21.972 29.492 -9.640 1.00 65.44 262 ARG A N 1
ATOM 2118 C CA . ARG A 1 262 ? -21.662 29.169 -11.050 1.00 65.44 262 ARG A CA 1
ATOM 2119 C C . ARG A 1 262 ? -21.252 30.370 -11.919 1.00 65.44 262 ARG A C 1
ATOM 2121 O O . ARG A 1 262 ? -20.471 30.206 -12.857 1.00 65.44 262 ARG A O 1
ATOM 2128 N N . ARG A 1 263 ? -21.747 31.581 -11.627 1.00 59.56 263 ARG A N 1
ATOM 2129 C CA . ARG A 1 263 ? -21.444 32.788 -12.426 1.00 59.56 263 ARG A CA 1
ATOM 2130 C C . ARG A 1 263 ? -19.985 33.238 -12.308 1.00 59.56 263 ARG A C 1
ATOM 2132 O O . ARG A 1 263 ? -19.460 33.781 -13.274 1.00 59.56 263 ARG A O 1
ATOM 2139 N N . GLN A 1 264 ? -19.333 32.984 -11.174 1.00 58.41 264 GLN A N 1
ATOM 2140 C CA . GLN A 1 264 ? -17.944 33.394 -10.928 1.00 58.41 264 GLN A CA 1
ATOM 2141 C C . GLN A 1 264 ? -16.945 32.590 -11.783 1.00 58.41 264 GLN A C 1
ATOM 2143 O O . GLN A 1 264 ? -16.003 33.153 -12.329 1.00 58.41 264 GLN A O 1
ATOM 2148 N N . TYR A 1 265 ? -17.222 31.305 -12.027 1.00 60.81 265 TYR A N 1
ATOM 2149 C CA . TYR A 1 265 ? -16.344 30.400 -12.790 1.00 60.81 265 TYR A CA 1
ATOM 2150 C C . TYR A 1 265 ? -16.361 30.639 -14.301 1.00 60.81 265 TYR A C 1
ATOM 2152 O O . TYR A 1 265 ? -15.448 30.217 -15.006 1.00 60.81 265 TYR A O 1
ATOM 2160 N N . SER A 1 266 ? -17.398 31.299 -14.823 1.00 59.59 266 SER A N 1
ATOM 2161 C CA . SER A 1 266 ? -17.520 31.565 -16.264 1.00 59.59 266 SER A CA 1
ATOM 2162 C C . SER A 1 266 ? -16.671 32.757 -16.729 1.00 59.59 266 SER A C 1
ATOM 2164 O O . SER A 1 266 ? -16.543 32.967 -17.933 1.00 59.59 266 SER A O 1
ATOM 2166 N N . LEU A 1 267 ? -16.119 33.545 -15.796 1.00 57.16 267 LEU A N 1
ATOM 2167 C CA . LEU A 1 267 ? -15.457 34.826 -16.069 1.00 57.16 267 LEU A CA 1
ATOM 2168 C C . LEU A 1 267 ? -13.946 34.828 -15.776 1.00 57.16 267 LEU A C 1
ATOM 2170 O O . LEU A 1 267 ? -13.276 35.802 -16.113 1.00 57.16 267 LEU A O 1
ATOM 2174 N N . GLU A 1 268 ? -13.396 33.756 -15.199 1.00 57.66 268 GLU A N 1
ATOM 2175 C CA . GLU A 1 268 ? -11.988 33.666 -14.792 1.00 57.66 268 GLU A CA 1
ATOM 2176 C C . GLU A 1 268 ? -11.209 32.544 -15.513 1.00 57.66 268 GLU A C 1
ATOM 2178 O O . GLU A 1 268 ? -11.798 31.557 -15.968 1.00 57.66 268 GLU A O 1
ATOM 2183 N N . PRO A 1 269 ? -9.868 32.654 -15.631 1.00 58.84 269 PRO A N 1
ATOM 2184 C CA . PRO A 1 269 ? -9.026 31.584 -16.163 1.00 58.84 269 PRO A CA 1
ATOM 2185 C C . PRO A 1 269 ? -9.129 30.302 -15.324 1.00 58.84 269 PRO A C 1
ATOM 2187 O O . PRO A 1 269 ? -8.896 30.310 -14.117 1.00 58.84 269 PRO A O 1
ATOM 2190 N N . ARG A 1 270 ? -9.404 29.175 -15.996 1.00 59.38 270 ARG A N 1
ATOM 2191 C CA . ARG A 1 270 ? -9.718 27.866 -15.385 1.00 59.38 270 ARG A CA 1
ATOM 2192 C C . ARG A 1 270 ? -8.711 27.364 -14.342 1.00 59.38 270 ARG A C 1
ATOM 2194 O O . ARG A 1 270 ? -9.100 26.606 -13.464 1.00 59.38 270 ARG A O 1
ATOM 2201 N N . GLU A 1 271 ? -7.439 27.739 -14.441 1.00 57.72 271 GLU A N 1
ATOM 2202 C CA . GLU A 1 271 ? -6.384 27.256 -13.538 1.00 57.72 271 GLU A CA 1
ATOM 2203 C C . GLU A 1 271 ? -6.428 27.897 -12.140 1.00 57.72 271 GLU A C 1
ATOM 2205 O O . GLU A 1 271 ? -5.994 27.266 -11.178 1.00 57.72 271 GLU A O 1
ATOM 2210 N N . ASN A 1 272 ? -7.012 29.095 -11.999 1.00 53.56 272 ASN A N 1
ATOM 2211 C CA . ASN A 1 272 ? -7.007 29.840 -10.734 1.00 53.56 272 ASN A CA 1
ATOM 2212 C C . ASN A 1 272 ? -8.253 29.585 -9.867 1.00 53.56 272 ASN A C 1
ATOM 2214 O O . ASN A 1 272 ? -8.159 29.603 -8.642 1.00 53.56 272 ASN A O 1
ATOM 2218 N N . THR A 1 273 ? -9.410 29.299 -10.470 1.00 57.53 273 THR A N 1
ATOM 2219 C CA . THR A 1 273 ? -10.697 29.245 -9.747 1.00 57.53 273 THR A CA 1
ATOM 2220 C C . THR A 1 273 ? -10.948 27.907 -9.028 1.00 57.53 273 THR A C 1
ATOM 2222 O O . THR A 1 273 ? -11.668 27.851 -8.038 1.00 57.53 273 THR A O 1
ATOM 2225 N N . LEU A 1 274 ? -10.330 26.805 -9.472 1.00 60.28 274 LEU A N 1
ATOM 2226 C CA . LEU A 1 274 ? -10.632 25.441 -8.987 1.00 60.28 274 LEU A CA 1
ATOM 2227 C C . LEU A 1 274 ? -9.978 25.064 -7.648 1.00 60.28 274 LEU A C 1
ATOM 2229 O O . LEU A 1 274 ? -10.314 24.037 -7.058 1.00 60.28 274 LEU A O 1
ATOM 2233 N N . ASN A 1 275 ? -9.062 25.895 -7.157 1.00 67.12 275 ASN A N 1
ATOM 2234 C CA . ASN A 1 275 ? -8.427 25.738 -5.849 1.00 67.12 275 ASN A CA 1
ATOM 2235 C C . ASN A 1 275 ? -8.755 26.908 -4.912 1.00 67.12 275 ASN A C 1
ATOM 2237 O O . ASN A 1 275 ? -8.075 27.072 -3.897 1.00 67.12 275 ASN A O 1
ATOM 2241 N N . SER A 1 276 ? -9.762 27.729 -5.242 1.00 73.69 276 SER A N 1
ATOM 2242 C CA . SER A 1 276 ? -10.166 28.805 -4.342 1.00 73.69 276 SER A CA 1
ATOM 2243 C C . SER A 1 276 ? -10.707 28.216 -3.027 1.00 73.69 276 SER A C 1
ATOM 2245 O O . SER A 1 276 ? -11.307 27.131 -3.034 1.00 73.69 276 SER A O 1
ATOM 2247 N N . PRO A 1 277 ? -10.497 28.889 -1.884 1.00 78.19 277 PRO A N 1
ATOM 2248 C CA . PRO A 1 277 ? -11.048 28.451 -0.604 1.00 78.19 277 PRO A CA 1
ATOM 2249 C C . PRO A 1 277 ? -12.565 28.230 -0.652 1.00 78.19 277 PRO A C 1
ATOM 2251 O O . PRO A 1 277 ? -13.049 27.247 -0.101 1.00 78.19 277 PRO A O 1
ATOM 2254 N N . GLU A 1 278 ? -13.299 29.082 -1.371 1.00 76.38 278 GLU A N 1
ATOM 2255 C CA . GLU A 1 278 ? -14.755 28.991 -1.528 1.00 76.38 278 GLU A CA 1
ATOM 2256 C C . GLU A 1 278 ? -15.168 27.738 -2.310 1.00 76.38 278 GLU A C 1
ATOM 2258 O O . GLU A 1 278 ? -16.141 27.074 -1.951 1.00 76.38 278 GLU A O 1
ATOM 2263 N N . HIS A 1 279 ? -14.414 27.377 -3.357 1.00 77.56 279 HIS A N 1
ATOM 2264 C CA . HIS A 1 279 ? -14.643 26.142 -4.107 1.00 77.56 279 HIS A CA 1
ATOM 2265 C C . HIS A 1 279 ? -14.475 24.912 -3.212 1.00 77.56 279 HIS A C 1
ATOM 2267 O O . HIS A 1 279 ? -15.346 24.042 -3.152 1.00 77.56 279 HIS A O 1
ATOM 2273 N N . LEU A 1 280 ? -13.340 24.836 -2.514 1.00 83.62 280 LEU A N 1
ATOM 2274 C CA . LEU A 1 280 ? -13.010 23.692 -1.668 1.00 83.62 280 LEU A CA 1
ATOM 2275 C C . LEU A 1 280 ? -13.984 23.562 -0.496 1.00 83.62 280 LEU A C 1
ATOM 2277 O O . LEU A 1 280 ? -14.357 22.439 -0.150 1.00 83.62 280 LEU A O 1
ATOM 2281 N N . ASP A 1 281 ? -14.427 24.687 0.067 1.00 84.69 281 ASP A N 1
ATOM 2282 C CA . ASP A 1 281 ? -15.454 24.713 1.104 1.00 84.69 281 ASP A CA 1
ATOM 2283 C C . ASP A 1 281 ? -16.792 24.182 0.577 1.00 84.69 281 ASP A C 1
ATOM 2285 O O . ASP A 1 281 ? -17.374 23.284 1.181 1.00 84.69 281 ASP A O 1
ATOM 2289 N N . PHE A 1 282 ? -17.230 24.611 -0.608 1.00 85.19 282 PHE A N 1
ATOM 2290 C CA . PHE A 1 282 ? -18.462 24.104 -1.215 1.00 85.19 282 PHE A CA 1
ATOM 2291 C C . PHE A 1 282 ? -18.425 22.593 -1.498 1.00 85.19 282 PHE A C 1
ATOM 2293 O O . PHE A 1 282 ? -19.381 21.866 -1.201 1.00 85.19 282 PHE A O 1
ATOM 2300 N N . VAL A 1 283 ? -17.315 22.090 -2.054 1.00 89.94 283 VAL A N 1
ATOM 2301 C CA . VAL A 1 283 ? -17.134 20.646 -2.279 1.00 89.94 283 VAL A CA 1
ATOM 2302 C C . VAL A 1 283 ? -17.168 19.897 -0.941 1.00 89.94 283 VAL A C 1
ATOM 2304 O O . VAL A 1 283 ? -17.771 18.826 -0.843 1.00 89.94 283 VAL A O 1
ATOM 2307 N N . ASN A 1 284 ? -16.564 20.463 0.106 1.00 90.31 284 ASN A N 1
ATOM 2308 C CA . ASN A 1 284 ? -16.585 19.891 1.448 1.00 90.31 284 ASN A CA 1
ATOM 2309 C C . ASN A 1 284 ? -17.995 19.885 2.065 1.00 90.31 284 ASN A C 1
ATOM 2311 O O . ASN A 1 284 ? -18.410 18.851 2.583 1.00 90.31 284 ASN A O 1
ATOM 2315 N N . GLN A 1 285 ? -18.760 20.972 1.946 1.00 88.56 285 GLN A N 1
ATOM 2316 C CA . GLN A 1 285 ? -20.159 21.040 2.387 1.00 88.56 285 GLN A CA 1
ATOM 2317 C C . GLN A 1 285 ? -21.031 20.009 1.658 1.00 88.56 285 GLN A C 1
ATOM 2319 O O . GLN A 1 285 ? -21.820 19.303 2.284 1.00 88.56 285 GLN A O 1
ATOM 2324 N N . THR A 1 286 ? -20.837 19.856 0.344 1.00 91.12 286 THR A N 1
ATOM 2325 C CA . THR A 1 286 ? -21.526 18.829 -0.452 1.00 91.12 286 THR A CA 1
ATOM 2326 C C . THR A 1 286 ? -21.186 17.426 0.055 1.00 91.12 286 THR A C 1
ATOM 2328 O O . THR A 1 286 ? -22.077 16.600 0.237 1.00 91.12 286 THR A O 1
ATOM 2331 N N . ALA A 1 287 ? -19.910 17.157 0.348 1.00 93.62 287 ALA A N 1
ATOM 2332 C CA . ALA A 1 287 ? -19.479 15.874 0.897 1.00 93.62 287 ALA A CA 1
ATOM 2333 C C . ALA A 1 287 ? -20.056 15.597 2.298 1.00 93.62 287 ALA A C 1
ATOM 2335 O O . ALA A 1 287 ? -20.440 14.463 2.579 1.00 93.62 287 ALA A O 1
ATOM 2336 N N . ILE A 1 288 ? -20.148 16.615 3.160 1.00 92.06 288 ILE A N 1
ATOM 2337 C CA . ILE A 1 288 ? -20.780 16.504 4.484 1.00 92.06 288 ILE A CA 1
ATOM 2338 C C . ILE A 1 288 ? -22.269 16.175 4.332 1.00 92.06 288 ILE A C 1
ATOM 2340 O O . ILE A 1 288 ? -22.729 15.219 4.951 1.00 92.06 288 ILE A O 1
ATOM 2344 N N . LYS A 1 289 ? -22.987 16.861 3.433 1.00 90.12 289 LYS A N 1
ATOM 2345 C CA . LYS A 1 289 ? -24.396 16.566 3.130 1.00 90.12 289 LYS A CA 1
ATOM 2346 C C . LYS A 1 289 ? -24.602 15.122 2.658 1.00 90.12 289 LYS A C 1
ATOM 2348 O O . LYS A 1 289 ? -25.555 14.472 3.069 1.00 90.12 289 LYS A O 1
ATOM 2353 N N . VAL A 1 290 ? -23.692 14.579 1.844 1.00 93.00 290 VAL A N 1
ATOM 2354 C CA . VAL A 1 290 ? -23.743 13.156 1.451 1.00 93.00 290 VAL A CA 1
ATOM 2355 C C . VAL A 1 290 ? -23.618 12.240 2.668 1.00 93.00 290 VAL A C 1
ATOM 2357 O O . VAL A 1 290 ? -24.354 11.262 2.770 1.00 93.00 290 VAL A O 1
ATOM 2360 N N . ILE A 1 291 ? -22.713 12.547 3.599 1.00 92.44 291 ILE A N 1
ATOM 2361 C CA . ILE A 1 291 ? -22.540 11.752 4.821 1.00 92.44 291 ILE A CA 1
ATOM 2362 C C . ILE A 1 291 ? -23.776 11.847 5.727 1.00 92.44 291 ILE A C 1
ATOM 2364 O O . ILE A 1 291 ? -24.154 10.854 6.345 1.00 92.44 291 ILE A O 1
ATOM 2368 N N . GLU A 1 292 ? -24.433 13.003 5.801 1.00 88.44 292 GLU A N 1
ATOM 2369 C CA . GLU A 1 292 ? -25.705 13.160 6.521 1.00 88.44 292 GLU A CA 1
ATOM 2370 C C . GLU A 1 292 ? -26.796 12.249 5.965 1.00 88.44 292 GLU A C 1
ATOM 2372 O O . GLU A 1 292 ? -27.440 11.523 6.724 1.00 88.44 292 GLU A O 1
ATOM 2377 N N . GLU A 1 293 ? -26.951 12.230 4.642 1.00 88.25 293 GLU A N 1
ATOM 2378 C CA . GLU A 1 293 ? -27.882 11.314 3.985 1.00 88.25 293 GLU A CA 1
ATOM 2379 C C . GLU A 1 293 ? -27.469 9.851 4.231 1.00 88.25 293 GLU A C 1
ATOM 2381 O O . GLU A 1 293 ? -28.300 9.012 4.545 1.00 88.25 293 GLU A O 1
ATOM 2386 N N . GLN A 1 294 ? -26.178 9.511 4.213 1.00 90.88 294 GLN A N 1
ATOM 2387 C CA . GLN A 1 294 ? -25.735 8.150 4.557 1.00 90.88 294 GLN A CA 1
ATOM 2388 C C . GLN A 1 294 ? -26.024 7.760 6.017 1.00 90.88 294 GLN A C 1
ATOM 2390 O O . GLN A 1 294 ? -26.299 6.585 6.288 1.00 90.88 294 GLN A O 1
ATOM 2395 N N . LYS A 1 295 ? -25.958 8.714 6.958 1.00 88.81 295 LYS A N 1
ATOM 2396 C CA . LYS A 1 295 ? -26.290 8.501 8.376 1.00 88.81 295 LYS A CA 1
ATOM 2397 C C . LYS A 1 295 ? -27.767 8.167 8.557 1.00 88.81 295 LYS A C 1
ATOM 2399 O O . LYS A 1 295 ? -28.069 7.212 9.269 1.00 88.81 295 LYS A O 1
ATOM 2404 N N . SER A 1 296 ? -28.669 8.904 7.904 1.00 84.19 296 SER A N 1
ATOM 2405 C CA . SER A 1 296 ? -30.118 8.653 7.997 1.00 84.19 296 SER A CA 1
ATOM 2406 C C . SER A 1 296 ? -30.509 7.272 7.447 1.00 84.19 296 SER A C 1
ATOM 2408 O O . SER A 1 296 ? -31.483 6.666 7.894 1.00 84.19 296 SER A O 1
ATOM 2410 N N . LEU A 1 297 ? -29.696 6.737 6.531 1.00 86.81 297 LEU A N 1
ATOM 2411 C CA . LEU A 1 297 ? -29.882 5.444 5.874 1.00 86.81 297 LEU A CA 1
ATOM 2412 C C . LEU A 1 297 ? -29.270 4.247 6.614 1.00 86.81 297 LEU A C 1
ATOM 2414 O O . LEU A 1 297 ? -29.432 3.120 6.140 1.00 86.81 297 LEU A O 1
ATOM 2418 N N . LEU A 1 298 ? -28.550 4.442 7.725 1.00 87.38 298 LEU A N 1
ATOM 2419 C CA . LEU A 1 298 ? -27.966 3.318 8.465 1.00 87.38 298 LEU A CA 1
ATOM 2420 C C . LEU A 1 298 ? -29.039 2.314 8.924 1.00 87.38 298 LEU A C 1
ATOM 2422 O O . LEU A 1 298 ? -30.225 2.627 9.022 1.00 87.38 298 LEU A O 1
ATOM 2426 N N . VAL A 1 299 ? -28.617 1.078 9.180 1.00 86.25 299 VAL A N 1
ATOM 2427 C CA . VAL A 1 299 ? -29.438 0.062 9.845 1.00 86.25 299 VAL A CA 1
ATOM 2428 C C . VAL A 1 299 ? -28.753 -0.310 11.146 1.00 86.25 299 VAL A C 1
ATOM 2430 O O . VAL A 1 299 ? -27.657 -0.869 11.137 1.00 86.25 299 VAL A O 1
ATOM 2433 N N . ILE A 1 300 ? -29.398 0.012 12.264 1.00 85.62 300 ILE A N 1
ATOM 2434 C CA . ILE A 1 300 ? -28.913 -0.321 13.602 1.00 85.62 300 ILE A CA 1
ATOM 2435 C C . ILE A 1 300 ? -29.540 -1.636 14.059 1.00 85.62 300 ILE A C 1
ATOM 2437 O O . ILE A 1 300 ? -30.761 -1.779 14.094 1.00 85.62 300 ILE A O 1
ATOM 2441 N N . SER A 1 301 ? -28.691 -2.599 14.416 1.00 85.06 301 SER A N 1
ATOM 2442 C CA . SER A 1 301 ? -29.133 -3.871 14.988 1.00 85.06 301 SER A CA 1
ATOM 2443 C C . SER A 1 301 ? -29.343 -3.747 16.507 1.00 85.06 301 SER A C 1
ATOM 2445 O O . SER A 1 301 ? -28.690 -2.918 17.153 1.00 85.06 301 SER A O 1
ATOM 2447 N N . PRO A 1 302 ? -30.168 -4.610 17.127 1.00 87.31 302 PRO A N 1
ATOM 2448 C CA . PRO A 1 302 ? -30.248 -4.698 18.585 1.00 87.31 302 PRO A CA 1
ATOM 2449 C C . PRO A 1 302 ? -28.886 -4.954 19.253 1.00 87.31 302 PRO A C 1
ATOM 2451 O O . PRO A 1 302 ? -28.619 -4.428 20.334 1.00 87.31 302 PRO A O 1
ATOM 2454 N N . PHE A 1 303 ? -27.990 -5.701 18.593 1.00 90.88 303 PHE A N 1
ATOM 2455 C CA . PHE A 1 303 ? -26.633 -5.941 19.088 1.00 90.88 303 PHE A CA 1
ATOM 2456 C C . PHE A 1 303 ? -25.810 -4.652 19.182 1.00 90.88 303 PHE A C 1
ATOM 2458 O O . PHE A 1 303 ? -25.081 -4.450 20.146 1.00 90.88 303 PHE A O 1
ATOM 2465 N N . THR A 1 304 ? -25.974 -3.739 18.226 1.00 91.31 304 THR A N 1
ATOM 2466 C CA . THR A 1 304 ? -25.303 -2.434 18.219 1.00 91.31 304 THR A CA 1
ATOM 2467 C C . THR A 1 304 ? -25.662 -1.607 19.460 1.00 91.31 304 THR A C 1
ATOM 2469 O O . THR A 1 304 ? -24.788 -0.993 20.079 1.00 91.31 304 THR A O 1
ATOM 2472 N N . LEU A 1 305 ? -26.939 -1.628 19.860 1.00 89.56 305 LEU A N 1
ATOM 2473 C CA . LEU A 1 305 ? -27.417 -0.980 21.088 1.00 89.56 305 LEU A CA 1
ATOM 2474 C C . LEU A 1 305 ? -26.922 -1.704 22.339 1.00 89.56 305 LEU A C 1
ATOM 2476 O O . LEU A 1 305 ? -26.516 -1.062 23.306 1.00 89.56 305 LEU A O 1
ATOM 2480 N N . PHE A 1 306 ? -26.894 -3.035 22.301 1.00 91.94 306 PHE A N 1
ATOM 2481 C CA . PHE A 1 306 ? -26.329 -3.848 23.370 1.00 91.94 306 PHE A CA 1
ATOM 2482 C C . PHE A 1 306 ? -24.847 -3.556 23.612 1.00 91.94 306 PHE A C 1
ATOM 2484 O O . PHE A 1 306 ? -24.450 -3.383 24.761 1.00 91.94 306 PHE A O 1
ATOM 2491 N N . SER A 1 307 ? -24.032 -3.421 22.565 1.00 93.56 307 SER A N 1
ATOM 2492 C CA . SER A 1 307 ? -22.623 -3.047 22.716 1.00 93.56 307 SER A CA 1
ATOM 2493 C C . SER A 1 307 ? -22.462 -1.681 23.385 1.00 93.56 307 SER A C 1
ATOM 2495 O O . SER A 1 307 ? -21.596 -1.526 24.247 1.00 93.56 307 SER A O 1
ATOM 2497 N N . LEU A 1 308 ? -23.309 -0.705 23.031 1.00 90.81 308 LEU A N 1
ATOM 2498 C CA . LEU A 1 308 ? -23.337 0.605 23.687 1.00 90.81 308 LEU A CA 1
ATOM 2499 C C . LEU A 1 308 ? -23.688 0.466 25.173 1.00 90.81 308 LEU A C 1
ATOM 2501 O O . LEU A 1 308 ? -22.952 0.975 26.017 1.00 90.81 308 LEU A O 1
ATOM 2505 N N . TYR A 1 309 ? -24.746 -0.285 25.489 1.00 89.50 309 TYR A N 1
ATOM 2506 C CA . TYR A 1 309 ? -25.182 -0.563 26.858 1.00 89.50 309 TYR A CA 1
ATOM 2507 C C . TYR A 1 309 ? -24.080 -1.219 27.705 1.00 89.50 309 TYR A C 1
ATOM 2509 O O . TYR A 1 309 ? -23.745 -0.714 28.782 1.00 89.50 309 TYR A O 1
ATOM 2517 N N . VAL A 1 310 ? -23.464 -2.294 27.201 1.00 89.81 310 VAL A N 1
ATOM 2518 C CA . VAL A 1 310 ? -22.364 -3.000 27.877 1.00 89.81 310 VAL A CA 1
ATOM 2519 C C . VAL A 1 310 ? -21.222 -2.037 28.172 1.00 89.81 310 VAL A C 1
ATOM 2521 O O . VAL A 1 310 ? -20.804 -1.927 29.322 1.00 89.81 310 VAL A O 1
ATOM 2524 N N . LEU A 1 311 ? -20.765 -1.277 27.174 1.00 89.44 311 LEU A N 1
ATOM 2525 C CA . LEU A 1 311 ? -19.612 -0.391 27.331 1.00 89.44 311 LEU A CA 1
ATOM 2526 C C . LEU A 1 311 ? -19.843 0.734 28.342 1.00 89.44 311 LEU A C 1
ATOM 2528 O O . LEU A 1 311 ? -18.907 1.135 29.031 1.00 89.44 311 LEU A O 1
ATOM 2532 N N . SER A 1 312 ? -21.079 1.216 28.481 1.00 84.69 312 SER A N 1
ATOM 2533 C CA . SER A 1 312 ? -21.419 2.178 29.538 1.00 84.69 312 SER A CA 1
ATOM 2534 C C . SER A 1 312 ? -21.447 1.563 30.935 1.00 84.69 312 SER A C 1
ATOM 2536 O O . SER A 1 312 ? -21.279 2.280 31.914 1.00 84.69 312 SER A O 1
ATOM 2538 N N . LYS A 1 313 ? -21.640 0.248 31.062 1.00 80.19 313 LYS A N 1
ATOM 2539 C CA . LYS A 1 313 ? -21.585 -0.435 32.362 1.00 80.19 313 LYS A CA 1
ATOM 2540 C C . LYS A 1 313 ? -20.158 -0.859 32.729 1.00 80.19 313 LYS A C 1
ATOM 2542 O O . LYS A 1 313 ? -19.881 -1.021 33.912 1.00 80.19 313 LYS A O 1
ATOM 2547 N N . THR A 1 314 ? -19.260 -1.039 31.755 1.00 72.88 314 THR A N 1
ATOM 2548 C CA . THR A 1 314 ? -17.898 -1.582 31.957 1.00 72.88 314 THR A CA 1
ATOM 2549 C C . THR A 1 314 ? -16.803 -0.539 32.124 1.00 72.88 314 THR A C 1
ATOM 2551 O O . THR A 1 314 ? -15.726 -0.881 32.590 1.00 72.88 314 THR A O 1
ATOM 2554 N N . TYR A 1 315 ? -17.055 0.721 31.768 1.00 62.22 315 TYR A N 1
ATOM 2555 C CA . TYR A 1 315 ? -16.079 1.821 31.795 1.00 62.22 315 TYR A CA 1
ATOM 2556 C C . TYR A 1 315 ? -15.497 2.155 33.198 1.00 62.22 315 TYR A C 1
ATOM 2558 O O . TYR A 1 315 ? -14.689 3.066 33.320 1.00 62.22 315 TYR A O 1
ATOM 2566 N N . LEU A 1 316 ? -15.875 1.421 34.255 1.00 50.03 316 LEU A N 1
ATOM 2567 C CA . LEU A 1 316 ? -15.564 1.741 35.653 1.00 50.03 316 LEU A CA 1
ATOM 2568 C C . LEU A 1 316 ? -14.363 1.016 36.287 1.00 50.03 316 LEU A C 1
ATOM 2570 O O . LEU A 1 316 ? -13.870 1.510 37.298 1.00 50.03 316 LEU A O 1
ATOM 2574 N N . ASP A 1 317 ? -13.863 -0.098 35.749 1.00 47.62 317 ASP A N 1
ATOM 2575 C CA . ASP A 1 317 ? -12.852 -0.878 36.481 1.00 47.62 317 ASP A CA 1
ATOM 2576 C C . ASP A 1 317 ? -11.442 -0.570 35.974 1.00 47.62 317 ASP A C 1
ATOM 2578 O O . ASP A 1 317 ? -10.969 -1.075 34.954 1.00 47.62 317 ASP A O 1
ATOM 2582 N N . SER A 1 318 ? -10.748 0.300 36.706 1.00 46.62 318 SER A N 1
ATOM 2583 C CA . SER A 1 318 ? -9.307 0.462 36.565 1.00 46.62 318 SER A CA 1
ATOM 2584 C C . SER A 1 318 ? -8.622 -0.837 36.998 1.00 46.62 318 SER A C 1
ATOM 2586 O O . SER A 1 318 ? -8.626 -1.169 38.183 1.00 46.62 318 SER A O 1
ATOM 2588 N N . VAL A 1 319 ? -7.998 -1.511 36.028 1.00 49.00 319 VAL A N 1
ATOM 2589 C CA . VAL A 1 319 ? -7.320 -2.817 36.129 1.00 49.00 319 VAL A CA 1
ATOM 2590 C C . VAL A 1 319 ? -8.292 -4.001 36.154 1.00 49.00 319 VAL A C 1
ATOM 2592 O O . VAL A 1 319 ? -8.439 -4.690 37.158 1.00 49.00 319 VAL A O 1
ATOM 2595 N N . LEU A 1 320 ? -8.926 -4.255 35.009 1.00 53.94 320 LEU A N 1
ATOM 2596 C CA . LEU A 1 320 ? -9.584 -5.534 34.746 1.00 53.94 320 LEU A CA 1
ATOM 2597 C C . LEU A 1 320 ? -8.514 -6.633 34.615 1.00 53.94 320 LEU A C 1
ATOM 2599 O O . LEU A 1 320 ? -7.517 -6.452 33.909 1.00 53.94 320 LEU A O 1
ATOM 2603 N N . ASP A 1 321 ? -8.719 -7.767 35.286 1.00 61.12 321 ASP A N 1
ATOM 2604 C CA . ASP A 1 321 ? -7.985 -9.010 35.001 1.00 61.12 321 ASP A CA 1
ATOM 2605 C C . ASP A 1 321 ? -8.276 -9.412 33.541 1.00 61.12 321 ASP A C 1
ATOM 2607 O O . ASP A 1 321 ? -9.418 -9.301 33.094 1.00 61.12 321 ASP A O 1
ATOM 2611 N N . GLU A 1 322 ? -7.282 -9.892 32.783 1.00 65.19 322 GLU A N 1
ATOM 2612 C CA . GLU A 1 322 ? -7.468 -10.317 31.381 1.00 65.19 322 GLU A CA 1
ATOM 2613 C C . GLU A 1 322 ? -8.574 -11.381 31.221 1.00 65.19 322 GLU A C 1
ATOM 2615 O O . GLU A 1 322 ? -9.148 -11.529 30.138 1.00 65.19 322 GLU A O 1
ATOM 2620 N N . ASN A 1 323 ? -8.907 -12.098 32.301 1.00 71.62 323 ASN A N 1
ATOM 2621 C CA . ASN A 1 323 ? -9.961 -13.112 32.331 1.00 71.62 323 ASN A CA 1
ATOM 2622 C C . ASN A 1 323 ? -11.288 -12.629 32.936 1.00 71.62 323 ASN A C 1
ATOM 2624 O O . ASN A 1 323 ? -12.165 -13.452 33.204 1.00 71.62 323 ASN A O 1
ATOM 2628 N N . GLU A 1 324 ? -11.460 -11.329 33.175 1.00 80.06 324 GLU A N 1
ATOM 2629 C CA . GLU A 1 324 ? -12.682 -10.828 33.792 1.00 80.06 324 GLU A CA 1
ATOM 2630 C C . GLU A 1 324 ? -13.884 -10.896 32.840 1.00 80.06 324 GLU A C 1
ATOM 2632 O O . GLU A 1 324 ? -13.886 -10.359 31.726 1.00 80.06 324 GLU A O 1
ATOM 2637 N N . SER A 1 325 ? -14.936 -11.547 33.327 1.00 84.44 325 SER A N 1
ATOM 2638 C CA . SER A 1 325 ? -16.211 -11.744 32.652 1.00 84.44 325 SER A CA 1
ATOM 2639 C C . SER A 1 325 ? -17.323 -11.028 33.417 1.00 84.44 325 SER A C 1
ATOM 2641 O O . SER A 1 325 ? -17.411 -11.160 34.643 1.00 84.44 325 SER A O 1
ATOM 2643 N N . ARG A 1 326 ? -18.215 -10.317 32.722 1.00 86.44 326 ARG A N 1
ATOM 2644 C CA . ARG A 1 326 ? -19.403 -9.702 33.331 1.00 86.44 326 ARG A CA 1
ATOM 2645 C C . ARG A 1 326 ? -20.686 -10.299 32.786 1.00 86.44 326 ARG A C 1
ATOM 2647 O O . ARG A 1 326 ? -20.870 -10.432 31.580 1.00 86.44 326 ARG A O 1
ATOM 2654 N N . ILE A 1 327 ? -21.592 -10.584 33.717 1.00 87.81 327 ILE A N 1
ATOM 2655 C CA . ILE A 1 327 ? -22.876 -11.220 33.450 1.00 87.81 327 ILE A CA 1
ATOM 2656 C C . ILE A 1 327 ? -23.982 -10.164 33.467 1.00 87.81 327 ILE A C 1
ATOM 2658 O O . ILE A 1 327 ? -24.170 -9.466 34.463 1.00 87.81 327 ILE A O 1
ATOM 2662 N N . PHE A 1 328 ? -24.756 -10.098 32.388 1.00 89.12 328 PHE A N 1
ATOM 2663 C CA . PHE A 1 328 ? -25.936 -9.250 32.248 1.00 89.12 328 PHE A CA 1
ATOM 2664 C C . PHE A 1 328 ? -27.198 -10.111 32.185 1.00 89.12 328 PHE A C 1
ATOM 2666 O O . PHE A 1 328 ? -27.235 -11.141 31.510 1.00 89.12 328 PHE A O 1
ATOM 2673 N N . GLN A 1 329 ? -28.256 -9.701 32.881 1.00 90.25 329 GLN A N 1
ATOM 2674 C CA . GLN A 1 329 ? -29.543 -10.396 32.823 1.00 90.25 329 GLN A CA 1
ATOM 2675 C C . GLN A 1 329 ? -30.322 -9.960 31.580 1.00 90.25 329 GLN A C 1
ATOM 2677 O O . GLN A 1 329 ? -30.464 -8.762 31.324 1.00 90.25 329 GLN A O 1
ATOM 2682 N N . LEU A 1 330 ? -30.851 -10.921 30.811 1.00 87.56 330 LEU A N 1
ATOM 2683 C CA . LEU A 1 330 ? -31.525 -10.632 29.539 1.00 87.56 330 LEU A CA 1
ATOM 2684 C C . LEU A 1 330 ? -32.739 -9.711 29.718 1.00 87.56 330 LEU A C 1
ATOM 2686 O O . LEU A 1 330 ? -32.900 -8.772 28.950 1.00 87.56 330 LEU A O 1
ATOM 2690 N N . ALA A 1 331 ? -33.574 -9.953 30.732 1.00 85.88 331 ALA A N 1
ATOM 2691 C CA . ALA A 1 331 ? -34.799 -9.177 30.945 1.00 85.88 331 ALA A CA 1
ATOM 2692 C C . ALA A 1 331 ? -34.515 -7.698 31.268 1.00 85.88 331 ALA A C 1
ATOM 2694 O O . ALA A 1 331 ? -35.152 -6.811 30.706 1.00 85.88 331 ALA A O 1
ATOM 2695 N N . GLU A 1 332 ? -33.532 -7.437 32.134 1.00 83.12 332 GLU A N 1
ATOM 2696 C CA . GLU A 1 332 ? -33.084 -6.079 32.472 1.00 83.12 332 GLU A CA 1
ATOM 2697 C C . GLU A 1 332 ? -32.460 -5.395 31.252 1.00 83.12 332 GLU A C 1
ATOM 2699 O O . GLU A 1 332 ? -32.833 -4.279 30.899 1.00 83.12 332 GLU A O 1
ATOM 2704 N N . THR A 1 333 ? -31.593 -6.118 30.537 1.00 86.50 333 THR A N 1
ATOM 2705 C CA . THR A 1 333 ? -30.954 -5.627 29.311 1.00 86.50 333 THR A CA 1
ATOM 2706 C C . THR A 1 333 ? -31.996 -5.228 28.264 1.00 86.50 333 THR A C 1
ATOM 2708 O O . THR A 1 333 ? -31.930 -4.132 27.724 1.00 86.50 333 THR A O 1
ATOM 2711 N N . LEU A 1 334 ? -32.994 -6.073 27.991 1.00 85.00 334 LEU A N 1
ATOM 2712 C CA . LEU A 1 334 ? -34.050 -5.772 27.017 1.00 85.00 334 LEU A CA 1
ATOM 2713 C C . LEU A 1 334 ? -34.884 -4.548 27.411 1.00 85.00 334 LEU A C 1
ATOM 2715 O O . LEU A 1 334 ? -35.231 -3.749 26.542 1.00 85.00 334 LEU A O 1
ATOM 2719 N N . SER A 1 335 ? -35.178 -4.387 28.703 1.00 81.81 335 SER A N 1
ATOM 2720 C CA . SER A 1 335 ? -35.894 -3.216 29.220 1.00 81.81 335 SER A CA 1
ATOM 2721 C C . SER A 1 335 ? -35.122 -1.919 28.952 1.00 81.81 335 SER A C 1
ATOM 2723 O O . SER A 1 335 ? -35.691 -0.947 28.447 1.00 81.81 335 SER A O 1
ATOM 2725 N N . ASP A 1 336 ? -33.817 -1.914 29.230 1.00 78.12 336 ASP A N 1
ATOM 2726 C CA . ASP A 1 336 ? -32.962 -0.741 29.021 1.00 78.12 336 ASP A CA 1
ATOM 2727 C C . ASP A 1 336 ? -32.752 -0.447 27.525 1.00 78.12 336 ASP A C 1
ATOM 2729 O O . ASP A 1 336 ? -32.826 0.706 27.092 1.00 78.12 336 ASP A O 1
ATOM 2733 N N . LEU A 1 337 ? -32.579 -1.488 26.703 1.00 81.81 337 LEU A N 1
ATOM 2734 C CA . LEU A 1 337 ? -32.432 -1.347 25.253 1.00 81.81 337 LEU A CA 1
ATOM 2735 C C . LEU A 1 337 ? -33.696 -0.822 24.566 1.00 81.81 337 LEU A C 1
ATOM 2737 O O . LEU A 1 337 ? -33.583 -0.081 23.590 1.00 81.81 337 LEU A O 1
ATOM 2741 N N . HIS A 1 338 ? -34.885 -1.148 25.078 1.00 75.62 338 HIS A N 1
ATOM 2742 C CA . HIS A 1 338 ? -36.141 -0.644 24.521 1.00 75.62 338 HIS A CA 1
ATOM 2743 C C . HIS A 1 338 ? -36.245 0.887 24.606 1.00 75.62 338 HIS A C 1
ATOM 2745 O O . HIS A 1 338 ? -36.756 1.541 23.700 1.00 75.62 338 HIS A O 1
ATOM 2751 N N . SER A 1 339 ? -35.701 1.489 25.667 1.00 72.94 339 SER A N 1
ATOM 2752 C CA . SER A 1 339 ? -35.679 2.952 25.804 1.00 72.94 339 SER A CA 1
ATOM 2753 C C . SER A 1 339 ? -34.768 3.605 24.756 1.00 72.94 339 SER A C 1
ATOM 2755 O O . SER A 1 339 ? -35.121 4.628 24.170 1.00 72.94 339 SER A O 1
ATOM 2757 N N . LEU A 1 340 ? -33.623 2.977 24.464 1.00 76.62 340 LEU A N 1
ATOM 2758 C CA . LEU A 1 340 ? -32.704 3.415 23.409 1.00 76.62 340 LEU A CA 1
ATOM 2759 C C . LEU A 1 340 ? -33.297 3.230 22.006 1.00 76.62 340 LEU A C 1
AT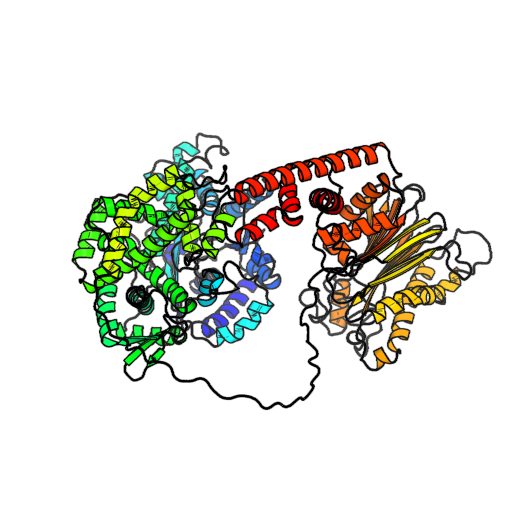OM 2761 O O . LEU A 1 340 ? -33.097 4.091 21.148 1.00 76.62 340 LEU A O 1
ATOM 2765 N N . SER A 1 341 ? -34.044 2.147 21.765 1.00 74.62 341 SER A N 1
ATOM 2766 C CA . SER A 1 341 ? -34.697 1.926 20.469 1.00 74.62 341 SER A CA 1
ATOM 2767 C C . SER A 1 341 ? -35.782 2.969 20.196 1.00 74.62 341 SER A C 1
ATOM 2769 O O . SER A 1 341 ? -35.868 3.479 19.084 1.00 74.62 341 SER A O 1
ATOM 2771 N N . LEU A 1 342 ? -36.549 3.370 21.216 1.00 70.94 342 LEU A N 1
ATOM 2772 C CA . LEU A 1 342 ? -37.548 4.434 21.076 1.00 70.94 342 LEU A CA 1
ATOM 2773 C C . LEU A 1 342 ? -36.922 5.781 20.688 1.00 70.94 342 LEU A C 1
ATOM 2775 O O . LEU A 1 342 ? -37.507 6.502 19.885 1.00 70.94 342 LEU A O 1
ATOM 2779 N N . LEU A 1 343 ? -35.733 6.118 21.204 1.00 71.25 343 LEU A N 1
ATOM 2780 C CA . LEU A 1 343 ? -35.020 7.347 20.821 1.00 71.25 343 LEU A CA 1
ATOM 2781 C C . LEU A 1 343 ? -34.627 7.344 19.334 1.00 71.25 343 LEU A C 1
ATOM 2783 O O . LEU A 1 343 ? -34.660 8.382 18.672 1.00 71.25 343 LEU A O 1
ATOM 2787 N N . ILE A 1 344 ? -34.240 6.179 18.823 1.00 72.12 344 ILE A N 1
ATOM 2788 C CA . ILE A 1 344 ? -33.874 5.956 17.421 1.00 72.12 344 ILE A CA 1
ATOM 2789 C C . ILE A 1 344 ? -35.114 6.095 16.527 1.00 72.12 344 ILE A C 1
ATOM 2791 O O . ILE A 1 344 ? -35.095 6.871 15.568 1.00 72.12 344 ILE A O 1
ATOM 2795 N N . ASP A 1 345 ? -36.219 5.455 16.915 1.00 66.81 345 ASP A N 1
ATOM 2796 C CA . ASP A 1 345 ? -37.492 5.509 16.190 1.00 66.81 345 ASP A CA 1
ATOM 2797 C C . ASP A 1 345 ? -38.105 6.923 16.179 1.00 66.81 345 ASP A C 1
ATOM 2799 O O . ASP A 1 345 ? -38.548 7.404 15.135 1.00 66.81 345 ASP A O 1
ATOM 2803 N N . GLN A 1 346 ? -38.105 7.625 17.320 1.00 62.22 346 GLN A N 1
ATOM 2804 C CA . GLN A 1 346 ? -38.707 8.960 17.463 1.00 62.22 346 GLN A CA 1
ATOM 2805 C C . GLN A 1 346 ? -37.949 10.059 16.709 1.00 62.22 346 GLN A C 1
ATOM 2807 O O . GLN A 1 346 ? -38.569 11.022 16.261 1.00 62.22 346 GLN A O 1
ATOM 2812 N N . ASN A 1 347 ? -36.630 9.922 16.543 1.00 55.44 347 ASN A N 1
ATOM 2813 C CA . ASN A 1 347 ? -35.811 10.886 15.799 1.00 55.44 347 ASN A CA 1
ATOM 2814 C C . ASN A 1 347 ? -35.697 10.554 14.300 1.00 55.44 347 ASN A C 1
ATOM 2816 O O . ASN A 1 347 ? -34.902 11.182 13.602 1.00 55.44 347 ASN A O 1
ATOM 2820 N N . CYS A 1 348 ? -36.464 9.577 13.794 1.00 51.34 348 CYS A N 1
ATOM 2821 C CA . CYS A 1 348 ? -36.371 9.088 12.412 1.00 51.34 348 CYS A CA 1
ATOM 2822 C C . CYS A 1 348 ? -34.954 8.616 12.029 1.00 51.34 348 CYS A C 1
ATOM 2824 O O . CYS A 1 348 ? -34.570 8.654 10.857 1.00 51.34 348 CYS A O 1
ATOM 2826 N N . LEU A 1 349 ? -34.156 8.186 13.006 1.00 53.81 349 LEU A N 1
ATOM 2827 C CA . LEU A 1 349 ? -32.793 7.735 12.786 1.00 53.81 349 LEU A CA 1
ATOM 2828 C C . LEU A 1 349 ? -32.838 6.222 12.607 1.00 53.81 349 LEU A C 1
ATOM 2830 O O . LEU A 1 349 ? -32.741 5.503 13.580 1.00 53.81 349 LEU A O 1
ATOM 2834 N N . SER A 1 350 ? -32.918 5.724 11.370 1.00 54.62 350 SER A N 1
ATOM 2835 C CA . SER A 1 350 ? -32.620 4.317 11.042 1.00 54.62 350 SER A CA 1
ATOM 2836 C C . SER A 1 350 ? -33.607 3.248 11.597 1.00 54.62 350 SER A C 1
ATOM 2838 O O . SER A 1 350 ? -33.511 2.795 12.734 1.00 54.62 350 SER A O 1
ATOM 2840 N N . HIS A 1 351 ? -34.491 2.735 10.730 1.00 51.56 351 HIS A N 1
ATOM 2841 C CA . HIS A 1 351 ? -35.449 1.651 11.021 1.00 51.56 351 HIS A CA 1
ATOM 2842 C C . HIS A 1 351 ? -34.771 0.272 11.192 1.00 51.56 351 HIS A C 1
ATOM 2844 O O . HIS A 1 351 ? -33.946 -0.117 10.356 1.00 51.56 351 HIS A O 1
ATOM 2850 N N . VAL A 1 352 ? -35.202 -0.507 12.190 1.00 54.84 352 VAL A N 1
ATOM 2851 C CA . VAL A 1 352 ? -34.834 -1.921 12.406 1.00 54.84 352 VAL A CA 1
ATOM 2852 C C . VAL A 1 352 ? -35.518 -2.813 11.367 1.00 54.84 352 VAL A C 1
ATOM 2854 O O . VAL A 1 352 ? -36.743 -2.871 11.290 1.00 54.84 352 VAL A O 1
ATOM 2857 N N . VAL A 1 353 ? -34.759 -3.468 10.492 1.00 52.59 353 VAL A N 1
ATOM 2858 C CA . VAL A 1 353 ? -35.334 -4.229 9.372 1.00 52.59 353 VAL A CA 1
ATOM 2859 C C . VAL A 1 353 ? -35.806 -5.600 9.849 1.00 52.59 353 VAL A C 1
ATOM 2861 O O . VAL A 1 353 ? -35.099 -6.579 9.644 1.00 52.59 353 VAL A O 1
ATOM 2864 N N . ASN A 1 354 ? -36.986 -5.690 10.473 1.00 52.97 354 ASN A N 1
ATOM 2865 C CA . ASN A 1 354 ? -37.815 -6.902 10.472 1.00 52.97 354 ASN A CA 1
ATOM 2866 C C . ASN A 1 354 ? -39.196 -6.688 11.122 1.00 52.97 354 ASN A C 1
ATOM 2868 O O . ASN A 1 354 ? -39.421 -5.791 11.922 1.00 52.97 354 ASN A O 1
ATOM 2872 N N . LYS A 1 355 ? -40.164 -7.536 10.742 1.00 55.28 355 LYS A N 1
ATOM 2873 C CA . LYS A 1 355 ? -41.527 -7.586 11.319 1.00 55.28 355 LYS A CA 1
ATOM 2874 C C . LYS A 1 355 ? -41.596 -8.458 12.590 1.00 55.28 355 LYS A C 1
ATOM 2876 O O . LYS A 1 355 ? -42.650 -9.035 12.866 1.00 55.28 355 LYS A O 1
ATOM 2881 N N . ARG A 1 356 ? -40.472 -8.670 13.284 1.00 66.69 356 ARG A N 1
ATOM 2882 C CA . ARG A 1 356 ? -40.376 -9.547 14.466 1.00 66.69 356 ARG A CA 1
ATOM 2883 C C . ARG A 1 356 ? -40.372 -8.706 15.743 1.00 66.69 356 ARG A C 1
ATOM 2885 O O . ARG A 1 356 ? -40.350 -7.482 15.686 1.00 66.69 356 ARG A O 1
ATOM 2892 N N . SER A 1 357 ? -40.481 -9.358 16.900 1.00 79.62 357 SER A N 1
ATOM 2893 C CA . SER A 1 357 ? -40.324 -8.649 18.170 1.00 79.62 357 SER A CA 1
ATOM 2894 C C . SER A 1 357 ? -38.852 -8.266 18.378 1.00 79.62 357 SER A C 1
ATOM 2896 O O . SER A 1 357 ? -37.956 -8.990 17.943 1.00 79.62 357 SER A O 1
ATOM 2898 N N . PHE A 1 358 ? -38.596 -7.150 19.069 1.00 79.50 358 PHE A N 1
ATOM 2899 C CA . PHE A 1 358 ? -37.235 -6.700 19.392 1.00 79.50 358 PHE A CA 1
ATOM 2900 C C . PHE A 1 358 ? -36.426 -7.776 20.142 1.00 79.50 358 PHE A C 1
ATOM 2902 O O . PHE A 1 358 ? -35.237 -7.951 19.889 1.00 79.50 358 PHE A O 1
ATOM 2909 N N . GLU A 1 359 ? -37.077 -8.538 21.029 1.00 84.06 359 GLU A N 1
ATOM 2910 C CA . GLU A 1 359 ? -36.454 -9.649 21.761 1.00 84.06 359 GLU A CA 1
ATOM 2911 C C . GLU A 1 359 ? -35.993 -10.771 20.821 1.00 84.06 359 GLU A C 1
ATOM 2913 O O . GLU A 1 359 ? -34.856 -11.232 20.936 1.00 84.06 359 GLU A O 1
ATOM 2918 N N . ASP A 1 360 ? -36.828 -11.180 19.860 1.00 84.00 360 ASP A N 1
ATOM 2919 C CA . ASP A 1 360 ? -36.469 -12.234 18.902 1.00 84.00 360 ASP A CA 1
ATOM 2920 C C . ASP A 1 360 ? -35.267 -11.829 18.042 1.00 84.00 360 ASP A C 1
ATOM 2922 O O . ASP A 1 360 ? -34.380 -12.640 17.765 1.00 84.00 360 ASP A O 1
ATOM 2926 N N . GLU A 1 361 ? -35.231 -10.569 17.614 1.00 82.81 361 GLU A N 1
ATOM 2927 C CA . GLU A 1 361 ? -34.133 -10.027 16.816 1.00 82.81 361 GLU A CA 1
ATOM 2928 C C . GLU A 1 361 ? -32.852 -9.889 17.631 1.00 82.81 361 GLU A C 1
ATOM 2930 O O . GLU A 1 361 ? -31.770 -10.215 17.137 1.00 82.81 361 GLU A O 1
ATOM 2935 N N . PHE A 1 362 ? -32.967 -9.488 18.898 1.00 88.00 362 PHE A N 1
ATOM 2936 C CA . PHE A 1 362 ? -31.831 -9.449 19.803 1.00 88.00 362 PHE A CA 1
ATOM 2937 C C . PHE A 1 362 ? -31.243 -10.846 20.020 1.00 88.00 362 PHE A C 1
ATOM 2939 O O . PHE A 1 362 ? -30.046 -11.041 19.803 1.00 88.00 362 PHE A O 1
ATOM 2946 N N . ILE A 1 363 ? -32.072 -11.844 20.338 1.00 87.94 363 ILE A N 1
ATOM 2947 C CA . ILE A 1 363 ? -31.619 -13.234 20.508 1.00 87.94 363 ILE A CA 1
ATOM 2948 C C . ILE A 1 363 ? -30.977 -13.770 19.223 1.00 87.94 363 ILE A C 1
ATOM 2950 O O . ILE A 1 363 ? -29.972 -14.483 19.282 1.00 87.94 363 ILE A O 1
ATOM 2954 N N . GLU A 1 364 ? -31.521 -13.431 18.054 1.00 87.06 364 GLU A N 1
ATOM 2955 C CA . GLU A 1 364 ? -30.936 -13.848 16.782 1.00 87.06 364 GLU A CA 1
ATOM 2956 C C . GLU A 1 364 ? -29.574 -13.188 16.527 1.00 87.06 364 GLU A C 1
ATOM 2958 O O . GLU A 1 364 ? -28.643 -13.864 16.088 1.00 87.06 364 GLU A O 1
ATOM 2963 N N . SER A 1 365 ? -29.426 -11.907 16.875 1.00 89.38 365 SER A N 1
ATOM 2964 C CA . SER A 1 365 ? -28.154 -11.189 16.760 1.00 89.38 365 SER A CA 1
ATOM 2965 C C . SER A 1 365 ? -27.063 -11.777 17.666 1.00 89.38 365 SER A C 1
ATOM 2967 O O . SER A 1 365 ? -25.920 -11.931 17.236 1.00 89.38 365 SER A O 1
ATOM 2969 N N . LEU A 1 366 ? -27.408 -12.240 18.874 1.00 91.12 366 LEU A N 1
ATOM 2970 C CA . LEU A 1 366 ? -26.453 -12.892 19.782 1.00 91.12 366 LEU A CA 1
ATOM 2971 C C . LEU A 1 366 ? -25.837 -14.164 19.182 1.00 91.12 366 LEU A C 1
ATOM 2973 O O . LEU A 1 366 ? -24.675 -14.466 19.445 1.00 91.12 366 LEU A O 1
ATOM 2977 N N . LYS A 1 367 ? -26.577 -14.896 18.337 1.00 89.38 367 LYS A N 1
ATOM 2978 C CA . LYS A 1 367 ? -26.042 -16.084 17.647 1.00 89.38 367 LYS A CA 1
ATOM 2979 C C . LYS A 1 367 ? -24.949 -15.716 16.646 1.00 89.38 367 LYS A C 1
ATOM 2981 O O . LYS A 1 367 ? -23.988 -16.469 16.501 1.00 89.38 367 LYS A O 1
ATOM 2986 N N . ILE A 1 368 ? -25.093 -14.569 15.980 1.00 90.50 368 ILE A N 1
ATOM 2987 C CA . ILE A 1 368 ? -24.125 -14.042 15.008 1.00 90.50 368 ILE A CA 1
ATOM 2988 C C . ILE A 1 368 ? -22.847 -13.584 15.733 1.00 90.50 368 ILE A C 1
ATOM 2990 O O . ILE A 1 368 ? -21.737 -13.827 15.259 1.00 90.50 368 ILE A O 1
ATOM 2994 N N . HIS A 1 369 ? -22.994 -12.990 16.922 1.00 92.56 369 HIS A N 1
ATOM 2995 C CA . HIS A 1 369 ? -21.893 -12.454 17.734 1.00 92.56 369 HIS A CA 1
ATOM 2996 C C . HIS A 1 369 ? -21.473 -13.362 18.901 1.00 92.56 369 HIS A C 1
ATOM 2998 O O . HIS A 1 369 ? -20.957 -12.888 19.914 1.00 92.56 369 HIS A O 1
ATOM 3004 N N . ASN A 1 370 ? -21.627 -14.679 18.751 1.00 89.31 370 ASN A N 1
ATOM 3005 C CA . ASN A 1 370 ? -21.344 -15.667 19.801 1.00 89.31 370 ASN A CA 1
ATOM 3006 C C . ASN A 1 370 ? -19.880 -15.701 20.293 1.00 89.31 370 ASN A C 1
ATOM 3008 O O . ASN A 1 370 ? -19.587 -16.286 21.330 1.00 89.31 370 ASN A O 1
ATOM 3012 N N . LYS A 1 371 ? -18.951 -15.081 19.554 1.00 88.19 371 LYS A N 1
ATOM 3013 C CA . LYS A 1 371 ? -17.549 -14.899 19.963 1.00 88.19 371 LYS A CA 1
ATOM 3014 C C . LYS A 1 371 ? -17.350 -13.746 20.947 1.00 88.19 371 LYS A C 1
ATOM 3016 O O . LYS A 1 371 ? -16.335 -13.713 21.631 1.00 88.19 371 LYS A O 1
ATOM 3021 N N . LEU A 1 372 ? -18.277 -12.789 20.968 1.00 90.69 372 LEU A N 1
ATOM 3022 C CA . LEU A 1 372 ? -18.221 -11.601 21.821 1.00 90.69 372 LEU A CA 1
ATOM 3023 C C . LEU A 1 372 ? -19.099 -11.755 23.066 1.00 90.69 372 LEU A C 1
ATOM 3025 O O . LEU A 1 372 ? -18.793 -11.168 24.101 1.00 90.69 372 LEU A O 1
ATOM 3029 N N . VAL A 1 373 ? -20.186 -12.527 22.957 1.00 92.44 373 VAL A N 1
ATOM 3030 C CA . VAL A 1 373 ? -21.166 -12.739 24.027 1.00 92.44 373 VAL A CA 1
ATOM 3031 C C . VAL A 1 373 ? -21.580 -14.199 24.064 1.00 92.44 373 VAL A C 1
ATOM 3033 O O . VAL A 1 373 ? -21.982 -14.757 23.041 1.00 92.44 373 VAL A O 1
ATOM 3036 N N . THR A 1 374 ? -21.569 -14.794 25.253 1.00 91.06 374 THR A N 1
ATOM 3037 C CA . THR A 1 374 ? -22.134 -16.130 25.470 1.00 91.06 374 THR A CA 1
ATOM 3038 C C . THR A 1 374 ? -23.528 -16.000 26.073 1.00 91.06 374 THR A C 1
ATOM 3040 O O . THR A 1 374 ? -23.703 -15.383 27.121 1.00 91.06 374 THR A O 1
ATOM 3043 N N . TYR A 1 375 ? -24.536 -16.571 25.410 1.00 89.94 375 TYR A N 1
ATOM 3044 C CA . TYR A 1 375 ? -25.905 -16.628 25.924 1.00 89.94 375 TYR A CA 1
ATOM 3045 C C . TYR A 1 375 ? -26.171 -17.979 26.595 1.00 89.94 375 TYR A C 1
ATOM 3047 O O . TYR A 1 375 ? -26.140 -19.022 25.937 1.00 89.94 375 TYR A O 1
ATOM 3055 N N . ASN A 1 376 ? -26.439 -17.954 27.900 1.00 85.50 376 ASN A N 1
ATOM 3056 C CA . ASN A 1 376 ? -26.577 -19.151 28.729 1.00 85.50 376 ASN A CA 1
ATOM 3057 C C . ASN A 1 376 ? -28.042 -19.584 28.908 1.00 85.50 376 ASN A C 1
ATOM 3059 O O . ASN A 1 376 ? -28.980 -18.799 28.757 1.00 85.50 376 ASN A O 1
ATOM 3063 N N . SER A 1 377 ? -28.247 -20.842 29.320 1.00 76.75 377 SER A N 1
ATOM 3064 C CA . SER A 1 377 ? -29.577 -21.432 29.556 1.00 76.75 377 SER A CA 1
ATOM 3065 C C . SER A 1 377 ? -30.404 -20.723 30.635 1.00 76.75 377 SER A C 1
ATOM 3067 O O . SER A 1 377 ? -31.627 -20.832 30.636 1.00 76.75 377 SER A O 1
ATOM 3069 N N . GLU A 1 378 ? -29.760 -19.977 31.534 1.00 81.31 378 GLU A N 1
ATOM 3070 C CA . GLU A 1 378 ? -30.406 -19.182 32.589 1.00 81.31 378 GLU A CA 1
ATOM 3071 C C . GLU A 1 378 ? -30.866 -17.791 32.113 1.00 81.31 378 GLU A C 1
ATOM 3073 O O . GLU A 1 378 ? -31.217 -16.945 32.929 1.00 81.31 378 GLU A O 1
ATOM 3078 N N . LYS A 1 379 ? -30.879 -17.537 30.796 1.00 85.69 379 LYS A N 1
ATOM 3079 C CA . LYS A 1 379 ? -31.160 -16.220 30.199 1.00 85.69 379 LYS A CA 1
ATOM 3080 C C . LYS A 1 379 ? -30.187 -15.121 30.656 1.00 85.69 379 LYS A C 1
ATOM 3082 O O . LYS A 1 379 ? -30.567 -13.956 30.780 1.00 85.69 379 LYS A O 1
ATOM 3087 N N . SER A 1 380 ? -28.928 -15.487 30.865 1.00 88.94 380 SER A N 1
ATOM 3088 C CA . SER A 1 380 ? -27.841 -14.563 31.178 1.00 88.94 380 SER A CA 1
ATOM 3089 C C . SER A 1 380 ? -26.886 -14.404 29.992 1.00 88.94 380 SER A C 1
ATOM 3091 O O . SER A 1 380 ? -26.729 -15.315 29.174 1.00 88.94 380 SER A O 1
ATOM 3093 N N . LEU A 1 381 ? -26.297 -13.216 29.880 1.00 92.00 381 LEU A N 1
ATOM 3094 C CA . LEU A 1 381 ? -25.384 -12.796 28.820 1.00 92.00 381 LEU A CA 1
ATOM 3095 C C . LEU A 1 381 ? -24.010 -12.575 29.437 1.00 92.00 381 LEU A C 1
ATOM 3097 O O . LEU A 1 381 ? -23.854 -11.689 30.273 1.00 92.00 381 LEU A O 1
ATOM 3101 N N . ASP A 1 382 ? -23.034 -13.371 29.034 1.00 90.81 382 ASP A N 1
ATOM 3102 C CA . ASP A 1 382 ? -21.671 -13.292 29.546 1.00 90.81 382 ASP A CA 1
ATOM 3103 C C . ASP A 1 382 ? -20.749 -12.611 28.526 1.00 90.81 382 ASP A C 1
ATOM 3105 O O . ASP A 1 382 ? -20.695 -13.019 27.360 1.00 90.81 382 ASP A O 1
ATOM 3109 N N . VAL A 1 383 ? -20.051 -11.560 28.959 1.00 90.94 383 VAL A N 1
ATOM 3110 C CA . VAL A 1 383 ? -19.136 -10.763 28.136 1.00 90.94 383 VAL A CA 1
ATOM 3111 C C . VAL A 1 383 ? -17.759 -10.711 28.796 1.00 90.94 383 VAL A C 1
ATOM 3113 O O . VAL A 1 383 ? -17.622 -10.255 29.930 1.00 90.94 383 VAL A O 1
ATOM 3116 N N . MET A 1 384 ? -16.724 -11.107 28.051 1.00 86.81 384 MET A N 1
ATOM 3117 C CA . MET A 1 384 ? -15.317 -11.068 28.479 1.00 86.81 384 MET A CA 1
ATOM 3118 C C . MET A 1 384 ? -14.753 -9.645 28.410 1.00 86.81 384 MET A C 1
ATOM 3120 O O . MET A 1 384 ? -14.022 -9.287 27.485 1.00 86.81 384 MET A O 1
ATOM 3124 N N . ILE A 1 385 ? -15.132 -8.811 29.370 1.00 85.06 385 ILE A N 1
ATOM 3125 C CA . ILE A 1 385 ? -14.785 -7.386 29.391 1.00 85.06 385 ILE A CA 1
ATOM 3126 C C . ILE A 1 385 ? -13.311 -7.125 29.725 1.00 85.06 385 ILE A C 1
ATOM 3128 O O . ILE A 1 385 ? -12.793 -6.076 29.352 1.00 85.06 385 ILE A O 1
ATOM 3132 N N . GLY A 1 386 ? -12.630 -8.079 30.368 1.00 81.56 386 GLY A N 1
ATOM 3133 C CA . GLY A 1 386 ? -11.195 -8.016 30.641 1.00 81.56 386 GLY A CA 1
ATOM 3134 C C . GLY A 1 386 ? -10.328 -8.141 29.391 1.00 81.56 386 GLY A C 1
ATOM 3135 O O . GLY A 1 386 ? -9.162 -7.763 29.409 1.00 81.56 386 GLY A O 1
ATOM 3136 N N . ASN A 1 387 ? -10.895 -8.613 28.276 1.00 86.94 387 ASN A N 1
ATOM 3137 C CA . ASN A 1 387 ? -10.182 -8.753 27.016 1.00 86.94 387 ASN A CA 1
ATOM 3138 C C . ASN A 1 387 ? -10.269 -7.451 26.182 1.00 86.94 387 ASN A C 1
ATOM 3140 O O . ASN A 1 387 ? -11.339 -7.146 25.635 1.00 86.94 387 ASN A O 1
ATOM 3144 N N . PRO A 1 388 ? -9.155 -6.712 25.977 1.00 86.44 388 PRO A N 1
ATOM 3145 C CA . PRO A 1 388 ? -9.160 -5.451 25.228 1.00 86.44 388 PRO A CA 1
ATOM 3146 C C . PRO A 1 388 ? -9.638 -5.601 23.779 1.00 86.44 388 PRO A C 1
ATOM 3148 O O . PRO A 1 388 ? -10.206 -4.665 23.212 1.00 86.44 388 PRO A O 1
ATOM 3151 N N . LEU A 1 389 ? -9.445 -6.780 23.175 1.00 88.50 389 LEU A N 1
ATOM 3152 C CA . LEU A 1 389 ? -9.918 -7.079 21.825 1.00 88.50 389 LEU A CA 1
ATOM 3153 C C . LEU A 1 389 ? -11.446 -7.106 21.770 1.00 88.50 389 LEU A C 1
ATOM 3155 O O . LEU A 1 389 ? -12.026 -6.452 20.905 1.00 88.50 389 LEU A O 1
ATOM 3159 N N . VAL A 1 390 ? -12.092 -7.782 22.725 1.00 90.44 390 VAL A N 1
ATOM 3160 C CA . VAL A 1 390 ? -13.560 -7.848 22.823 1.00 90.44 390 VAL A CA 1
ATOM 3161 C C . VAL A 1 390 ? -14.137 -6.453 23.050 1.00 90.44 390 VAL A C 1
ATOM 3163 O O . VAL A 1 390 ? -15.069 -6.054 22.352 1.00 90.44 390 VAL A O 1
ATOM 3166 N N . VAL A 1 391 ? -13.545 -5.672 23.957 1.00 90.31 391 VAL A N 1
ATOM 3167 C CA . VAL A 1 391 ? -13.963 -4.285 24.228 1.00 90.31 391 VAL A CA 1
ATOM 3168 C C . VAL A 1 391 ? -13.822 -3.407 22.982 1.00 90.31 391 VAL A C 1
ATOM 3170 O O . VAL A 1 391 ? -14.727 -2.635 22.662 1.00 90.31 391 VAL A O 1
ATOM 3173 N N . CYS A 1 392 ? -12.722 -3.539 22.237 1.00 91.50 392 CYS A N 1
ATOM 3174 C CA . CYS A 1 392 ? -12.503 -2.787 21.002 1.00 91.50 392 CYS A CA 1
ATOM 3175 C C . CYS A 1 392 ? -13.488 -3.198 19.887 1.00 91.50 392 CYS A C 1
ATOM 3177 O O . CYS A 1 392 ? -14.031 -2.330 19.199 1.00 91.50 392 CYS A O 1
ATOM 3179 N N . GLN A 1 393 ? -13.814 -4.489 19.757 1.00 93.56 393 GLN A N 1
ATOM 3180 C CA . GLN A 1 393 ? -14.852 -4.969 18.832 1.00 93.56 393 GLN A CA 1
ATOM 3181 C C . GLN A 1 393 ? -16.252 -4.479 19.232 1.00 93.56 393 GLN A C 1
ATOM 3183 O O . GLN A 1 393 ? -17.002 -4.004 18.383 1.00 93.56 393 GLN A O 1
ATOM 3188 N N . MET A 1 394 ? -16.603 -4.505 20.519 1.00 93.56 394 MET A N 1
ATOM 3189 C CA . MET A 1 394 ? -17.857 -3.916 21.008 1.00 93.56 394 MET A CA 1
ATOM 3190 C C . MET A 1 394 ? -17.910 -2.409 20.736 1.00 93.56 394 MET A C 1
ATOM 3192 O O . MET A 1 394 ? -18.960 -1.881 20.367 1.00 93.56 394 MET A O 1
ATOM 3196 N N . ARG A 1 395 ? -16.776 -1.703 20.854 1.00 93.69 395 ARG A N 1
ATOM 3197 C CA . ARG A 1 395 ? -16.691 -0.264 20.564 1.00 93.69 395 ARG A CA 1
ATOM 3198 C C . ARG A 1 395 ? -16.994 0.023 19.096 1.00 93.69 395 ARG A C 1
ATOM 3200 O O . ARG A 1 395 ? -17.704 0.986 18.821 1.00 93.69 395 ARG A O 1
ATOM 3207 N N . HIS A 1 396 ? -16.537 -0.833 18.177 1.00 94.19 396 HIS A N 1
ATOM 3208 C CA . HIS A 1 396 ? -16.879 -0.743 16.753 1.00 94.19 396 HIS A CA 1
ATOM 3209 C C . HIS A 1 396 ? -18.398 -0.728 16.525 1.00 94.19 396 HIS A C 1
ATOM 3211 O O . HIS A 1 396 ? -18.892 0.121 15.785 1.00 94.19 396 HIS A O 1
ATOM 3217 N N . TYR A 1 397 ? -19.145 -1.619 17.182 1.00 94.00 397 TYR A N 1
ATOM 3218 C CA . TYR A 1 397 ? -20.608 -1.643 17.095 1.00 94.00 397 TYR A CA 1
ATOM 3219 C C . TYR A 1 397 ? -21.238 -0.456 17.825 1.00 94.00 397 TYR A C 1
ATOM 3221 O O . TYR A 1 397 ? -22.003 0.292 17.225 1.00 94.00 397 TYR A O 1
ATOM 3229 N N . SER A 1 398 ? -20.855 -0.198 19.076 1.00 93.38 398 SER A N 1
ATOM 3230 C CA . SER A 1 398 ? -21.377 0.930 19.860 1.00 93.38 398 SER A CA 1
ATOM 3231 C C . SER A 1 398 ? -21.264 2.265 19.123 1.00 93.38 398 SER A C 1
ATOM 3233 O O . SER A 1 398 ? -22.188 3.074 19.191 1.00 93.38 398 SER A O 1
ATOM 3235 N N . ASN A 1 399 ? -20.162 2.499 18.410 1.00 93.94 399 ASN A N 1
ATOM 3236 C CA . ASN A 1 399 ? -19.946 3.728 17.654 1.00 93.94 399 ASN A CA 1
ATOM 3237 C C . ASN A 1 399 ? -20.951 3.917 16.509 1.00 93.94 399 ASN A C 1
ATOM 3239 O O . ASN A 1 399 ? -21.285 5.058 16.185 1.00 93.94 399 ASN A O 1
ATOM 3243 N N . GLN A 1 400 ? -21.461 2.830 15.918 1.00 91.19 400 GLN A N 1
ATOM 3244 C CA . GLN A 1 400 ? -22.448 2.910 14.840 1.00 91.19 400 GLN A CA 1
ATOM 3245 C C . GLN A 1 400 ? -23.779 3.492 15.324 1.00 91.19 400 GLN A C 1
ATOM 3247 O O . GLN A 1 400 ? -24.384 4.283 14.603 1.00 91.19 400 GLN A O 1
ATOM 3252 N N . ALA A 1 401 ? -24.203 3.137 16.541 1.00 89.31 401 ALA A N 1
ATOM 3253 C CA . ALA A 1 401 ? -25.375 3.728 17.185 1.00 89.31 401 ALA A CA 1
ATOM 3254 C C . ALA A 1 401 ? -25.056 5.117 17.751 1.00 89.31 401 ALA A C 1
ATOM 3256 O O . ALA A 1 401 ? -25.794 6.071 17.506 1.00 89.31 401 ALA A O 1
ATOM 3257 N N . LEU A 1 402 ? -23.927 5.254 18.458 1.00 91.19 402 LEU A N 1
ATOM 3258 C CA . LEU A 1 402 ? -23.563 6.489 19.150 1.00 91.19 402 LEU A CA 1
ATOM 3259 C C . LEU A 1 402 ? -23.491 7.687 18.201 1.00 91.19 402 LEU A C 1
ATOM 3261 O O . LEU A 1 402 ? -23.997 8.746 18.536 1.00 91.19 402 LEU A O 1
ATOM 3265 N N . GLN A 1 403 ? -22.935 7.533 17.000 1.00 90.00 403 GLN A N 1
ATOM 3266 C CA . GLN A 1 403 ? -22.831 8.633 16.031 1.00 90.00 403 GLN A CA 1
ATOM 3267 C C . GLN A 1 403 ? -24.179 9.193 15.542 1.00 90.00 403 GLN A C 1
ATOM 3269 O O . GLN A 1 403 ? -24.202 10.298 15.001 1.00 90.00 403 GLN A O 1
ATOM 3274 N N . LEU A 1 404 ? -25.279 8.442 15.688 1.00 87.00 404 LEU A N 1
ATOM 3275 C CA . LEU A 1 404 ? -26.631 8.911 15.368 1.00 87.00 404 LEU A CA 1
ATOM 3276 C C . LEU A 1 404 ? -27.230 9.717 16.528 1.00 87.00 404 LEU A C 1
ATOM 3278 O O . LEU A 1 404 ? -27.975 10.662 16.306 1.00 87.00 404 LEU A O 1
ATOM 3282 N N . MET A 1 405 ? -26.863 9.373 17.763 1.00 87.88 405 MET A N 1
ATOM 3283 C CA . MET A 1 405 ? -27.382 9.978 18.995 1.00 87.88 405 MET A CA 1
ATOM 3284 C C . MET A 1 405 ? -26.373 10.886 19.710 1.00 87.88 405 MET A C 1
ATOM 3286 O O . MET A 1 405 ? -26.643 11.340 20.820 1.00 87.88 405 MET A O 1
ATOM 3290 N N . ILE A 1 406 ? -25.215 11.155 19.097 1.00 92.06 406 ILE A N 1
ATOM 3291 C CA . ILE A 1 406 ? -24.099 11.852 19.745 1.00 92.06 406 ILE A CA 1
ATOM 3292 C C . ILE A 1 406 ? -24.521 13.233 20.237 1.00 92.06 406 ILE A C 1
ATOM 3294 O O . ILE A 1 406 ? -24.202 13.583 21.363 1.00 92.06 406 ILE A O 1
ATOM 3298 N N . GLU A 1 407 ? -25.316 13.972 19.462 1.00 91.44 407 GLU A N 1
ATOM 3299 C CA . GLU A 1 407 ? -25.798 15.305 19.840 1.00 91.44 407 GLU A CA 1
ATOM 3300 C C . GLU A 1 407 ? -26.666 15.274 21.110 1.00 91.44 407 GLU A C 1
ATOM 3302 O O . GLU A 1 407 ? -26.470 16.068 22.030 1.00 91.44 407 GLU A O 1
ATOM 3307 N N . VAL A 1 408 ? -27.558 14.284 21.224 1.00 90.75 408 VAL A N 1
ATOM 3308 C CA . VAL A 1 408 ? -28.355 14.059 22.441 1.00 90.75 408 VAL A CA 1
ATOM 3309 C C . VAL A 1 408 ? -27.458 13.605 23.597 1.00 90.75 408 VAL A C 1
ATOM 3311 O O . VAL A 1 408 ? -27.648 14.044 24.733 1.00 90.75 408 VAL A O 1
ATOM 3314 N N . ALA A 1 409 ? -26.446 12.776 23.329 1.00 92.38 409 ALA A N 1
ATOM 3315 C CA . ALA A 1 409 ? -25.481 12.339 24.334 1.00 92.38 409 ALA A CA 1
ATOM 3316 C C . ALA A 1 409 ? -24.643 13.510 24.884 1.00 92.38 409 ALA A C 1
ATOM 3318 O O . ALA A 1 409 ? -24.423 13.583 26.096 1.00 92.38 409 ALA A O 1
ATOM 3319 N N . LEU A 1 410 ? -24.254 14.475 24.039 1.00 94.00 410 LEU A N 1
ATOM 3320 C CA . LEU A 1 410 ? -23.597 15.710 24.479 1.00 94.00 410 LEU A CA 1
ATOM 3321 C C . LEU A 1 410 ? -24.503 16.505 25.423 1.00 94.00 410 LEU A C 1
ATOM 3323 O O . LEU A 1 410 ? -24.044 16.962 26.472 1.00 94.00 410 LEU A O 1
ATOM 3327 N N . CYS A 1 411 ? -25.797 16.627 25.106 1.00 92.38 411 CYS A N 1
ATOM 3328 C CA . CYS A 1 411 ? -26.773 17.245 26.006 1.00 92.38 411 CYS A CA 1
ATOM 3329 C C . CYS A 1 411 ? -26.918 16.460 27.317 1.00 92.38 411 CYS A C 1
ATOM 3331 O O . CYS A 1 411 ? -27.104 17.070 28.367 1.00 92.38 411 CYS A O 1
ATOM 3333 N N . CYS A 1 412 ? -26.832 15.125 27.298 1.00 91.38 412 CYS A N 1
ATOM 3334 C CA . CYS A 1 412 ? -26.885 14.302 28.513 1.00 91.38 412 CYS A CA 1
ATOM 3335 C C . CYS A 1 412 ? -25.711 14.604 29.455 1.00 91.38 412 CYS A C 1
ATOM 3337 O O . CYS A 1 412 ? -25.925 14.741 30.658 1.00 91.38 412 CYS A O 1
ATOM 3339 N N . TYR A 1 413 ? -24.510 14.798 28.903 1.00 91.88 413 TYR A N 1
ATOM 3340 C CA . TYR A 1 413 ? -23.298 15.117 29.665 1.00 91.88 413 TYR A CA 1
ATOM 3341 C C . TYR A 1 413 ? -23.233 16.576 30.158 1.00 91.88 413 TYR A C 1
ATOM 3343 O O . TYR A 1 413 ? -22.594 16.873 31.170 1.00 91.88 413 TYR A O 1
ATOM 3351 N N . THR A 1 414 ? -23.870 17.508 29.445 1.00 91.06 414 THR A N 1
ATOM 3352 C CA . THR A 1 414 ? -23.721 18.954 29.681 1.00 91.06 414 THR A CA 1
ATOM 3353 C C . THR A 1 414 ? -24.904 19.570 30.418 1.00 91.06 414 THR A C 1
ATOM 3355 O O . THR A 1 414 ? -26.031 19.068 30.393 1.00 91.06 414 THR A O 1
ATOM 3358 N N . ALA A 1 415 ? -24.631 20.677 31.113 1.00 86.62 415 ALA A N 1
ATOM 3359 C CA . ALA A 1 415 ? -25.639 21.447 31.845 1.00 86.62 415 ALA A CA 1
ATOM 3360 C C . ALA A 1 415 ? -25.958 22.797 31.183 1.00 86.62 415 ALA A C 1
ATOM 3362 O O . ALA A 1 415 ? -26.910 23.466 31.581 1.00 86.62 415 ALA A O 1
ATOM 3363 N N . SER A 1 416 ? -25.162 23.224 30.199 1.00 90.19 416 SER A N 1
ATOM 3364 C CA . SER A 1 416 ? -25.353 24.498 29.506 1.00 90.19 416 SER A CA 1
ATOM 3365 C C . SER A 1 416 ? -24.983 24.412 28.029 1.00 90.19 416 SER A C 1
ATOM 3367 O O . SER A 1 416 ? -24.153 23.597 27.626 1.00 90.19 416 SER A O 1
ATOM 3369 N N . TYR A 1 417 ? -25.539 25.335 27.244 1.00 91.50 417 TYR A N 1
ATOM 3370 C CA . TYR A 1 417 ? -25.234 25.483 25.823 1.00 91.50 417 TYR A CA 1
ATOM 3371 C C . TYR A 1 417 ? -23.738 25.705 25.546 1.00 91.50 417 TYR A C 1
ATOM 3373 O O . TYR A 1 417 ? -23.196 25.182 24.575 1.00 91.50 417 TYR A O 1
ATOM 3381 N N . ASN A 1 418 ? -23.045 26.444 26.420 1.00 90.12 418 ASN A N 1
ATOM 3382 C CA . ASN A 1 418 ? -21.617 26.711 26.257 1.00 90.12 418 ASN A CA 1
ATOM 3383 C C . ASN A 1 418 ? -20.777 25.432 26.404 1.00 90.12 418 ASN A C 1
ATOM 3385 O O . ASN A 1 418 ? -19.905 25.166 25.585 1.00 90.12 418 ASN A O 1
ATOM 3389 N N . GLU A 1 419 ? -21.072 24.607 27.412 1.00 90.38 419 GLU A N 1
ATOM 3390 C CA . GLU A 1 419 ? -20.407 23.309 27.591 1.00 90.38 419 GLU A CA 1
ATOM 3391 C C . GLU A 1 419 ? -20.669 22.366 26.412 1.00 90.38 419 GLU A C 1
ATOM 3393 O O . GLU A 1 419 ? -19.754 21.683 25.953 1.00 90.38 419 GLU A O 1
ATOM 3398 N N . TYR A 1 420 ? -21.904 22.363 25.904 1.00 91.81 420 TYR A N 1
ATOM 3399 C CA . TYR A 1 420 ? -22.283 21.612 24.710 1.00 91.81 420 TYR A CA 1
ATOM 3400 C C . TYR A 1 420 ? -21.447 22.033 23.492 1.00 91.81 420 TYR A C 1
ATOM 3402 O O . TYR A 1 420 ? -20.869 21.175 22.827 1.00 91.81 420 TYR A O 1
ATOM 3410 N N . CYS A 1 421 ? -21.285 23.339 23.257 1.00 91.62 421 CYS A N 1
ATOM 3411 C CA . CYS A 1 421 ? -20.457 23.850 22.161 1.00 91.62 421 CYS A CA 1
ATOM 3412 C C . CYS A 1 421 ? -18.978 23.455 22.309 1.00 91.62 421 CYS A C 1
ATOM 3414 O O . CYS A 1 421 ? -18.341 23.104 21.317 1.00 91.62 421 CYS A O 1
ATOM 3416 N N . ILE A 1 422 ? -18.430 23.475 23.532 1.00 91.00 422 ILE A N 1
ATOM 3417 C CA . ILE A 1 422 ? -17.040 23.055 23.786 1.00 91.00 422 ILE A CA 1
ATOM 3418 C C . ILE A 1 422 ? -16.857 21.567 23.456 1.00 91.00 422 ILE A C 1
ATOM 3420 O O . ILE A 1 422 ? -15.876 21.205 22.810 1.00 91.00 422 ILE A O 1
ATOM 3424 N N . LEU A 1 423 ? -17.797 20.699 23.848 1.00 91.94 423 LEU A N 1
ATOM 3425 C CA . LEU A 1 423 ? -17.728 19.278 23.490 1.00 91.94 423 LEU A CA 1
ATOM 3426 C C . LEU A 1 423 ? -17.888 19.038 21.992 1.00 91.94 423 LEU A C 1
ATOM 3428 O O . LEU A 1 423 ? -17.193 18.187 21.436 1.00 91.94 423 LEU A O 1
ATOM 3432 N N . GLN A 1 424 ? -18.782 19.781 21.343 1.00 92.56 424 GLN A N 1
ATOM 3433 C CA . GLN A 1 424 ? -18.974 19.698 19.900 1.00 92.56 424 GLN A CA 1
ATOM 3434 C C . GLN A 1 424 ? -17.687 20.095 19.156 1.00 92.56 424 GLN A C 1
ATOM 3436 O O . GLN A 1 424 ? -17.315 19.443 18.182 1.00 92.56 424 GLN A O 1
ATOM 3441 N N . ASP A 1 425 ? -16.955 21.101 19.651 1.00 91.12 425 ASP A N 1
ATOM 3442 C CA . ASP A 1 425 ? -15.635 21.479 19.132 1.00 91.12 425 ASP A CA 1
ATOM 3443 C C . ASP A 1 425 ? -14.567 20.405 19.400 1.00 91.12 425 ASP A C 1
ATOM 3445 O O . ASP A 1 425 ? -13.843 20.013 18.481 1.00 91.12 425 ASP A O 1
ATOM 3449 N N . LEU A 1 426 ? -14.495 19.885 20.630 1.00 91.88 426 LEU A N 1
ATOM 3450 C CA . LEU A 1 426 ? -13.513 18.874 21.042 1.00 91.88 426 LEU A CA 1
ATOM 3451 C C . LEU A 1 426 ? -13.645 17.578 20.235 1.00 91.88 426 LEU A C 1
ATOM 3453 O O . LEU A 1 426 ? -12.657 17.000 19.781 1.00 91.88 426 LEU A O 1
ATOM 3457 N N . LEU A 1 427 ? -14.882 17.133 20.031 1.00 93.62 427 LEU A N 1
ATOM 3458 C CA . LEU A 1 427 ? -15.191 15.909 19.300 1.00 93.62 427 LEU A CA 1
ATOM 3459 C C . LEU A 1 427 ? -15.433 16.169 17.814 1.00 93.62 427 LEU A C 1
ATOM 3461 O O . LEU A 1 427 ? -15.836 15.259 17.092 1.00 93.62 427 LEU A O 1
ATOM 3465 N N . SER A 1 428 ? -15.150 17.381 17.330 1.00 91.69 428 SER A N 1
ATOM 3466 C CA . SER A 1 428 ? -15.407 17.749 15.942 1.00 91.69 428 SER A CA 1
ATOM 3467 C C . SER A 1 428 ? -14.619 16.903 14.960 1.00 91.69 428 SER A C 1
ATOM 3469 O O . SER A 1 428 ? -15.113 16.701 13.874 1.00 91.69 428 SER A O 1
ATOM 3471 N N . ARG A 1 429 ? -13.436 16.362 15.282 1.00 92.06 429 ARG A N 1
ATOM 3472 C CA . ARG A 1 429 ? -12.731 15.408 14.393 1.00 92.06 429 ARG A CA 1
ATOM 3473 C C . ARG A 1 429 ? -13.073 13.945 14.652 1.00 92.06 429 ARG A C 1
ATOM 3475 O O . ARG A 1 429 ? -12.691 13.092 13.856 1.00 92.06 429 ARG A O 1
ATOM 3482 N N . GLU A 1 430 ? -13.811 13.678 15.719 1.00 93.06 430 GLU A N 1
ATOM 3483 C CA . GLU A 1 430 ? -14.229 12.344 16.137 1.00 93.06 430 GLU A CA 1
ATOM 3484 C C . GLU A 1 430 ? -15.597 11.970 15.551 1.00 93.06 430 GLU A C 1
ATOM 3486 O O . GLU A 1 430 ? -15.778 10.859 15.050 1.00 93.06 430 GLU A O 1
ATOM 3491 N N . PHE A 1 431 ? -16.528 12.927 15.541 1.00 93.44 431 PHE A N 1
ATOM 3492 C CA . PHE A 1 431 ? -17.851 12.825 14.935 1.00 93.44 431 PHE A CA 1
ATOM 3493 C C . PHE A 1 431 ? -18.086 13.988 13.967 1.00 93.44 431 PHE A C 1
ATOM 3495 O O . PHE A 1 431 ? -17.530 15.073 14.109 1.00 93.44 431 PHE A O 1
ATOM 3502 N N . ILE A 1 432 ? -18.926 13.761 12.958 1.00 90.38 432 ILE A N 1
ATOM 3503 C CA . ILE A 1 432 ? -19.267 14.789 11.967 1.00 90.38 432 ILE A CA 1
ATOM 3504 C C . ILE A 1 432 ? -20.524 15.520 12.425 1.00 90.38 432 ILE A C 1
ATOM 3506 O O . ILE A 1 432 ? -21.594 14.907 12.475 1.00 90.38 432 ILE A O 1
ATOM 3510 N N . PHE A 1 433 ? -20.384 16.812 12.706 1.00 88.06 433 PHE A N 1
ATOM 3511 C CA . PHE A 1 433 ? -21.465 17.708 13.107 1.00 88.06 433 PHE A CA 1
ATOM 3512 C C . PHE A 1 433 ? -21.813 18.670 11.973 1.00 88.06 433 PHE A C 1
ATOM 3514 O O . PHE A 1 433 ? -20.937 19.142 11.252 1.00 88.06 433 PHE A O 1
ATOM 3521 N N . THR A 1 434 ? -23.100 18.956 11.818 1.00 72.88 434 THR A N 1
ATOM 3522 C CA . THR A 1 434 ? -23.647 19.662 10.648 1.00 72.88 434 THR A CA 1
ATOM 3523 C C . THR A 1 434 ? -24.077 21.083 10.995 1.00 72.88 434 THR A C 1
ATOM 3525 O O . THR A 1 434 ? -24.089 21.972 10.150 1.00 72.88 434 THR A O 1
ATOM 3528 N N . GLN A 1 435 ? -24.387 21.316 12.272 1.00 71.12 435 GLN A N 1
ATOM 3529 C CA . GLN A 1 435 ? -24.872 22.584 12.801 1.00 71.12 435 GLN A CA 1
ATOM 3530 C C . GLN A 1 435 ? -24.107 22.958 14.073 1.00 71.12 435 GLN A C 1
ATOM 3532 O O . GLN A 1 435 ? -24.677 23.047 15.162 1.00 71.12 435 GLN A O 1
ATOM 3537 N N . ILE A 1 436 ? -22.794 23.144 13.930 1.00 74.81 436 ILE A N 1
ATOM 3538 C CA . ILE A 1 436 ? -21.934 23.504 15.059 1.00 74.81 436 ILE A CA 1
ATOM 3539 C C . ILE A 1 436 ? -22.366 24.861 15.616 1.00 74.81 436 ILE A C 1
ATOM 3541 O O . ILE A 1 436 ? -22.445 25.843 14.877 1.00 74.81 436 ILE A O 1
ATOM 3545 N N . GLY A 1 437 ? -22.656 24.913 16.918 1.00 74.69 437 GLY A N 1
ATOM 3546 C CA . GLY A 1 437 ? -23.078 26.147 17.581 1.00 74.69 437 GLY A CA 1
ATOM 3547 C C . GLY A 1 437 ? -24.440 26.680 17.114 1.00 74.69 437 GLY A C 1
ATOM 3548 O O . GLY A 1 437 ? -24.652 27.896 17.111 1.00 74.69 437 GLY A O 1
ATOM 3549 N N . ASN A 1 438 ? -25.368 25.800 16.716 1.00 86.00 438 ASN A N 1
ATOM 3550 C CA . ASN A 1 438 ? -26.760 26.171 16.462 1.00 86.00 438 ASN A CA 1
ATOM 3551 C C . ASN A 1 438 ? -27.623 25.992 17.723 1.00 86.00 438 ASN A C 1
ATOM 3553 O O . ASN A 1 438 ? -27.926 24.874 18.143 1.00 86.00 438 ASN A O 1
ATOM 3557 N N . HIS A 1 439 ? -28.081 27.110 18.289 1.00 87.56 439 HIS A N 1
ATOM 3558 C CA . HIS A 1 439 ? -28.881 27.109 19.515 1.00 87.56 439 HIS A CA 1
ATOM 3559 C C . HIS A 1 439 ? -30.263 26.457 19.346 1.00 87.56 439 HIS A C 1
ATOM 3561 O O . HIS A 1 439 ? -30.759 25.824 20.272 1.00 87.56 439 HIS A O 1
ATOM 3567 N N . GLN A 1 440 ? -30.904 26.584 18.181 1.00 86.94 440 GLN A N 1
ATOM 3568 C CA . GLN A 1 440 ? -32.219 25.976 17.955 1.00 86.94 440 GLN A CA 1
ATOM 3569 C C . GLN A 1 440 ? -32.130 24.448 17.968 1.00 86.94 440 GLN A C 1
ATOM 3571 O O . GLN A 1 440 ? -32.991 23.777 18.533 1.00 86.94 440 GLN A O 1
ATOM 3576 N N . SER A 1 441 ? -31.077 23.900 17.368 1.00 85.12 441 SER A N 1
ATOM 3577 C CA . SER A 1 441 ? -30.841 22.457 17.370 1.00 85.12 441 SER A CA 1
ATOM 3578 C C . SER A 1 441 ? -30.468 21.946 18.750 1.00 85.12 441 SER A C 1
ATOM 3580 O O . SER A 1 441 ? -30.990 20.915 19.161 1.00 85.12 441 SER A O 1
ATOM 3582 N N . TYR A 1 442 ? -29.678 22.707 19.510 1.00 89.00 442 TYR A N 1
ATOM 3583 C CA . TYR A 1 442 ? -29.436 22.407 20.919 1.00 89.00 442 TYR A CA 1
ATOM 3584 C C . TYR A 1 442 ? -30.740 22.292 21.726 1.00 89.00 442 TYR A C 1
ATOM 3586 O O . TYR A 1 442 ? -30.930 21.294 22.416 1.00 89.00 442 TYR A O 1
ATOM 3594 N N . GLU A 1 443 ? -31.669 23.245 21.600 1.00 88.81 443 GLU A N 1
ATOM 3595 C CA . GLU A 1 443 ? -32.966 23.179 22.296 1.00 88.81 443 GLU A CA 1
ATOM 3596 C C . GLU A 1 443 ? -33.773 21.932 21.904 1.00 88.81 443 GLU A C 1
ATOM 3598 O O . GLU A 1 443 ? -34.377 21.281 22.759 1.00 88.81 443 GLU A O 1
ATOM 3603 N N . ASN A 1 444 ? -33.729 21.540 20.626 1.00 86.75 444 ASN A N 1
ATOM 3604 C CA . ASN A 1 444 ? -34.371 20.309 20.164 1.00 86.75 444 ASN A CA 1
ATOM 3605 C C . ASN A 1 444 ? -33.736 19.066 20.815 1.00 86.75 444 ASN A C 1
ATOM 3607 O O . ASN A 1 444 ? -34.450 18.179 21.278 1.00 86.75 444 ASN A O 1
ATOM 3611 N N . TYR A 1 445 ? -32.406 19.006 20.915 1.00 88.44 445 TYR A N 1
ATOM 3612 C CA . TYR A 1 445 ? -31.716 17.883 21.558 1.00 88.44 445 TYR A CA 1
ATOM 3613 C C . TYR A 1 445 ? -31.915 17.850 23.077 1.00 88.44 445 TYR A C 1
ATOM 3615 O O . TYR A 1 445 ? -32.035 16.768 23.653 1.00 88.44 445 TYR A O 1
ATOM 3623 N N . VAL A 1 446 ? -32.027 19.010 23.732 1.00 89.06 446 VAL A N 1
ATOM 3624 C CA . VAL A 1 446 ? -32.423 19.111 25.145 1.00 89.06 446 VAL A CA 1
ATOM 3625 C C . VAL A 1 446 ? -33.850 18.604 25.341 1.00 89.06 446 VAL A C 1
ATOM 3627 O O . VAL A 1 446 ? -34.115 17.877 26.299 1.00 89.06 446 VAL A O 1
ATOM 3630 N N . HIS A 1 447 ? -34.765 18.921 24.422 1.00 86.94 447 HIS A N 1
ATOM 3631 C CA . HIS A 1 447 ? -36.107 18.350 24.447 1.00 86.94 447 HIS A CA 1
ATOM 3632 C C . HIS A 1 447 ? -36.062 16.820 24.340 1.00 86.94 447 HIS A C 1
ATOM 3634 O O . HIS A 1 447 ? -36.659 16.149 25.179 1.00 86.94 447 HIS A O 1
ATOM 3640 N N . CYS A 1 448 ? -35.285 16.267 23.400 1.00 83.44 448 CYS A N 1
ATOM 3641 C CA . CYS A 1 448 ? -35.100 14.817 23.283 1.00 83.44 448 CYS A CA 1
ATOM 3642 C C . CYS A 1 448 ? -34.495 14.203 24.555 1.00 83.44 448 CYS A C 1
ATOM 3644 O O . CYS A 1 448 ? -34.982 13.174 25.015 1.00 83.44 448 CYS A O 1
ATOM 3646 N N . LYS A 1 449 ? -33.497 14.850 25.175 1.00 87.06 449 LYS A N 1
ATOM 3647 C CA . LYS A 1 449 ? -32.934 14.433 26.473 1.00 87.06 449 LYS A CA 1
ATOM 3648 C C . LYS A 1 449 ? -34.013 14.339 27.554 1.00 87.06 449 LYS A C 1
ATOM 3650 O O . LYS A 1 449 ? -34.019 13.377 28.310 1.00 87.06 449 LYS A O 1
ATOM 3655 N N . ASN A 1 450 ? -34.929 15.304 27.627 1.00 86.00 450 ASN A N 1
ATOM 3656 C CA . ASN A 1 450 ? -35.980 15.333 28.650 1.00 86.00 450 ASN A CA 1
ATOM 3657 C C . ASN A 1 450 ? -37.039 14.226 28.481 1.00 86.00 450 ASN A C 1
ATOM 3659 O O . ASN A 1 450 ? -37.814 13.987 29.405 1.00 86.00 450 ASN A O 1
ATOM 3663 N N . LEU A 1 451 ? -37.081 13.559 27.323 1.00 81.88 451 LEU A N 1
ATOM 3664 C CA . LEU A 1 451 ? -37.933 12.390 27.082 1.00 81.88 451 LEU A CA 1
ATOM 3665 C C . LEU A 1 451 ? -37.279 11.076 27.545 1.00 81.88 451 LEU A C 1
ATOM 3667 O O . LEU A 1 451 ? -37.951 10.046 27.599 1.00 81.88 451 LEU A O 1
ATOM 3671 N N . LEU A 1 452 ? -35.982 11.093 27.870 1.00 81.12 452 LEU A N 1
ATOM 3672 C CA . LEU A 1 452 ? -35.228 9.917 28.293 1.00 81.12 452 LEU A CA 1
ATOM 3673 C C . LEU A 1 452 ? -35.386 9.652 29.793 1.00 81.12 452 LEU A C 1
ATOM 3675 O O . LEU A 1 452 ? -35.496 10.570 30.603 1.00 81.12 452 LEU A O 1
ATOM 3679 N N . ASN A 1 453 ? -35.343 8.375 30.177 1.00 82.81 453 ASN A N 1
ATOM 3680 C CA . ASN A 1 453 ? -35.241 7.994 31.585 1.00 82.81 453 ASN A CA 1
ATOM 3681 C C . ASN A 1 453 ? -33.815 8.229 32.125 1.00 82.81 453 ASN A C 1
ATOM 3683 O O . ASN A 1 453 ? -32.850 8.291 31.361 1.00 82.81 453 ASN A O 1
ATOM 3687 N N . GLU A 1 454 ? -33.677 8.321 33.452 1.00 83.38 454 GLU A N 1
ATOM 3688 C CA . GLU A 1 454 ? -32.387 8.584 34.117 1.00 83.38 454 GLU A CA 1
ATOM 3689 C C . GLU A 1 454 ? -31.307 7.564 33.731 1.00 83.38 454 GLU A C 1
ATOM 3691 O O . GLU A 1 454 ? -30.161 7.932 33.483 1.00 83.38 454 GLU A O 1
ATOM 3696 N N . VAL A 1 455 ? -31.681 6.286 33.598 1.00 81.75 455 VAL A N 1
ATOM 3697 C CA . VAL A 1 455 ? -30.755 5.221 33.191 1.00 81.75 455 VAL A CA 1
ATOM 3698 C C . VAL A 1 455 ? -30.160 5.520 31.816 1.00 81.75 455 VAL A C 1
ATOM 3700 O O . VAL A 1 455 ? -28.948 5.443 31.650 1.00 81.75 455 VAL A O 1
ATOM 3703 N N . THR A 1 456 ? -30.984 5.909 30.846 1.00 82.38 456 THR A N 1
ATOM 3704 C CA . THR A 1 456 ? -30.558 6.203 29.472 1.00 82.38 456 THR A CA 1
ATOM 3705 C C . THR A 1 456 ? -29.705 7.465 29.401 1.00 82.38 456 THR A C 1
ATOM 3707 O O . THR A 1 456 ? -28.708 7.482 28.680 1.00 82.38 456 THR A O 1
ATOM 3710 N N . ILE A 1 457 ? -30.050 8.494 30.182 1.00 87.38 457 ILE A N 1
ATOM 3711 C CA . ILE A 1 457 ? -29.246 9.719 30.296 1.00 87.38 457 ILE A CA 1
ATOM 3712 C C . ILE A 1 457 ? -27.835 9.377 30.793 1.00 87.38 457 ILE A C 1
ATOM 3714 O O . ILE A 1 457 ? -26.855 9.789 30.168 1.00 87.38 457 ILE A O 1
ATOM 3718 N N . ASP A 1 458 ? -27.728 8.571 31.853 1.00 86.50 458 ASP A N 1
ATOM 3719 C CA . ASP A 1 458 ? -26.438 8.150 32.406 1.00 86.50 458 ASP A CA 1
ATOM 3720 C C . ASP A 1 458 ? -25.645 7.286 31.416 1.00 86.50 458 ASP A C 1
ATOM 3722 O O . ASP A 1 458 ? -24.448 7.505 31.227 1.00 86.50 458 ASP A O 1
ATOM 3726 N N . LEU A 1 459 ? -26.302 6.335 30.737 1.00 87.44 459 LEU A N 1
ATOM 3727 C CA . LEU A 1 459 ? -25.662 5.488 29.721 1.00 87.44 459 LEU A CA 1
ATOM 3728 C C . LEU A 1 459 ? -25.012 6.344 28.621 1.00 87.44 459 LEU A C 1
ATOM 3730 O O . LEU A 1 459 ? -23.843 6.131 28.294 1.00 87.44 459 LEU A O 1
ATOM 3734 N N . LEU A 1 460 ? -25.737 7.329 28.077 1.00 89.25 460 LEU A N 1
ATOM 3735 C CA . LEU A 1 460 ? -25.229 8.216 27.025 1.00 89.25 460 LEU A CA 1
ATOM 3736 C C . LEU A 1 460 ? -24.135 9.164 27.529 1.00 89.25 460 LEU A C 1
ATOM 3738 O O . LEU A 1 460 ? -23.136 9.363 26.833 1.00 89.25 460 LEU A O 1
ATOM 3742 N N . ALA A 1 461 ? -24.280 9.711 28.738 1.00 90.56 461 ALA A N 1
ATOM 3743 C CA . ALA A 1 461 ? -23.261 10.567 29.341 1.00 90.56 461 ALA A CA 1
ATOM 3744 C C . ALA A 1 461 ? -21.929 9.819 29.540 1.00 90.56 461 ALA A C 1
ATOM 3746 O O . ALA A 1 461 ? -20.864 10.374 29.258 1.00 90.56 461 ALA A O 1
ATOM 3747 N N . ILE A 1 462 ? -21.968 8.540 29.934 1.00 88.62 462 ILE A N 1
ATOM 3748 C CA . ILE A 1 462 ? -20.761 7.707 30.084 1.00 88.62 462 ILE A CA 1
ATOM 3749 C C . ILE A 1 462 ? -20.045 7.507 28.740 1.00 88.62 462 ILE A C 1
ATOM 3751 O O . ILE A 1 462 ? -18.814 7.536 28.691 1.00 88.62 462 ILE A O 1
ATOM 3755 N N . GLN A 1 463 ? -20.784 7.368 27.634 1.00 90.56 463 GLN A N 1
ATOM 3756 C CA . GLN A 1 463 ? -20.167 7.267 26.306 1.00 90.56 463 GLN A CA 1
ATOM 3757 C C . GLN A 1 463 ? -19.401 8.538 25.926 1.00 90.56 463 GLN A C 1
ATOM 3759 O O . GLN A 1 463 ? -18.320 8.451 25.348 1.00 90.56 463 GLN A O 1
ATOM 3764 N N . VAL A 1 464 ? -19.927 9.716 26.275 1.00 92.94 464 VAL A N 1
ATOM 3765 C CA . VAL A 1 464 ? -19.216 10.989 26.077 1.00 92.94 464 VAL A CA 1
ATOM 3766 C C . VAL A 1 464 ? -17.986 11.063 26.979 1.00 92.94 464 VAL A C 1
ATOM 3768 O O . VAL A 1 464 ? -16.913 11.446 26.512 1.00 92.94 464 VAL A O 1
ATOM 3771 N N . CYS A 1 465 ? -18.112 10.633 28.239 1.00 90.50 465 CYS A N 1
ATOM 3772 C CA . CYS A 1 465 ? -17.001 10.640 29.186 1.00 90.50 465 CYS A CA 1
ATOM 3773 C C . CYS A 1 465 ? -15.792 9.827 28.691 1.00 90.50 465 CYS A C 1
ATOM 3775 O O . CYS A 1 465 ? -14.664 10.290 28.833 1.00 90.50 465 CYS A O 1
ATOM 3777 N N . TYR A 1 466 ? -16.015 8.682 28.030 1.00 90.44 466 TYR A N 1
ATOM 3778 C CA . TYR A 1 466 ? -14.944 7.890 27.405 1.00 90.44 466 TYR A CA 1
ATOM 3779 C C . TYR A 1 466 ? -14.053 8.719 26.469 1.00 90.44 466 TYR A C 1
ATOM 3781 O O . TYR A 1 466 ? -12.825 8.656 26.556 1.00 90.44 466 TYR A O 1
ATOM 3789 N N . PHE A 1 467 ? -14.652 9.515 25.577 1.00 92.38 467 PHE A N 1
ATOM 3790 C CA . PHE A 1 467 ? -13.874 10.331 24.644 1.00 92.38 467 PHE A CA 1
ATOM 3791 C C . PHE A 1 467 ? -13.196 11.505 25.343 1.00 92.38 467 PHE A C 1
ATOM 3793 O O . PHE A 1 467 ? -12.046 11.802 25.032 1.00 92.38 467 PHE A O 1
ATOM 3800 N N . VAL A 1 468 ? -13.871 12.141 26.305 1.00 91.25 468 VAL A N 1
ATOM 3801 C CA . VAL A 1 468 ? -13.282 13.234 27.095 1.00 91.25 468 VAL A CA 1
ATOM 3802 C C . VAL A 1 468 ? -12.036 12.749 27.845 1.00 91.25 468 VAL A C 1
ATOM 3804 O O . VAL A 1 468 ? -11.008 13.419 27.790 1.00 91.25 468 VAL A O 1
ATOM 3807 N N . ASP A 1 469 ? -12.086 11.565 28.460 1.00 88.50 469 ASP A N 1
ATOM 3808 C CA . ASP A 1 469 ? -10.939 10.934 29.129 1.00 88.50 469 ASP A CA 1
ATOM 3809 C C . ASP A 1 469 ? -9.809 10.573 28.159 1.00 88.50 469 ASP A C 1
ATOM 3811 O O . ASP A 1 469 ? -8.641 10.852 28.422 1.00 88.50 469 ASP A O 1
ATOM 3815 N N . CYS A 1 470 ? -10.136 10.019 26.988 1.00 91.62 470 CYS A N 1
ATOM 3816 C CA . CYS A 1 470 ? -9.127 9.751 25.963 1.00 91.62 470 CYS A CA 1
ATOM 3817 C C . CYS A 1 470 ? -8.408 11.033 25.517 1.00 91.62 470 CYS A C 1
ATOM 3819 O O . CYS A 1 470 ? -7.185 11.041 25.392 1.00 91.62 470 CYS A O 1
ATOM 3821 N N . TYR A 1 471 ? -9.148 12.119 25.281 1.00 92.69 471 TYR A N 1
ATOM 3822 C CA . TYR A 1 471 ? -8.562 13.405 24.896 1.00 92.69 471 TYR A CA 1
ATOM 3823 C C . TYR A 1 471 ? -7.739 14.024 26.025 1.00 92.69 471 TYR A C 1
ATOM 3825 O O . TYR A 1 471 ? -6.699 14.621 25.750 1.00 92.69 471 TYR A O 1
ATOM 3833 N N . GLU A 1 472 ? -8.164 13.860 27.275 1.00 90.12 472 GLU A N 1
ATOM 3834 C CA . GLU A 1 472 ? -7.407 14.320 28.435 1.00 90.12 472 GLU A CA 1
ATOM 3835 C C . GLU A 1 472 ? -6.063 13.590 28.554 1.00 90.12 472 GLU A C 1
ATOM 3837 O O . GLU A 1 472 ? -5.032 14.261 28.576 1.00 90.12 472 GLU A O 1
ATOM 3842 N N . LYS A 1 473 ? -6.043 12.256 28.427 1.00 90.81 473 LYS A N 1
ATOM 3843 C CA . LYS A 1 473 ? -4.806 11.451 28.380 1.00 90.81 473 LYS A CA 1
ATOM 3844 C C . LYS A 1 473 ? -3.848 11.902 27.278 1.00 90.81 473 LYS A C 1
ATOM 3846 O O . LYS A 1 473 ? -2.635 11.952 27.480 1.00 90.81 473 LYS A O 1
ATOM 3851 N N . ILE A 1 474 ? -4.380 12.242 26.102 1.00 94.00 474 ILE A N 1
ATOM 3852 C CA . ILE A 1 474 ? -3.576 12.768 24.992 1.00 94.00 474 ILE A CA 1
ATOM 3853 C C . ILE A 1 474 ? -3.008 14.148 25.347 1.00 94.00 474 ILE A C 1
ATOM 3855 O O . ILE A 1 474 ? -1.826 14.402 25.118 1.00 94.00 474 ILE A O 1
ATOM 3859 N N . ILE A 1 475 ? -3.830 15.051 25.886 1.00 92.38 475 ILE A N 1
ATOM 3860 C CA . ILE A 1 475 ? -3.400 16.397 26.287 1.00 92.38 475 ILE A CA 1
ATOM 3861 C C . ILE A 1 475 ? -2.330 16.315 27.381 1.00 92.38 475 ILE A C 1
ATOM 3863 O O . ILE A 1 475 ? -1.344 17.046 27.314 1.00 92.38 475 ILE A O 1
ATOM 3867 N N . ASP A 1 476 ? -2.493 15.427 28.356 1.00 91.12 476 ASP A N 1
ATOM 3868 C CA . ASP A 1 476 ? -1.531 15.204 29.433 1.00 91.12 476 ASP A CA 1
ATOM 3869 C C . ASP A 1 476 ? -0.197 14.684 28.915 1.00 91.12 476 ASP A C 1
ATOM 3871 O O . ASP A 1 476 ? 0.850 15.239 29.260 1.00 91.12 476 ASP A O 1
ATOM 3875 N N . PHE A 1 477 ? -0.227 13.730 27.982 1.00 92.88 477 PHE A N 1
ATOM 3876 C CA . PHE A 1 477 ? 0.974 13.324 27.261 1.00 92.88 477 PHE A CA 1
ATOM 3877 C C . PHE A 1 477 ? 1.635 14.529 26.567 1.00 92.88 477 PHE A C 1
ATOM 3879 O O . PHE A 1 477 ? 2.818 14.796 26.783 1.00 92.88 477 PHE A O 1
ATOM 3886 N N . LEU A 1 478 ? 0.875 15.329 25.808 1.00 92.44 478 LEU A N 1
ATOM 3887 C CA . LEU A 1 478 ? 1.403 16.495 25.086 1.00 92.44 478 LEU A CA 1
ATOM 3888 C C . LEU A 1 478 ? 1.962 17.599 25.998 1.00 92.44 478 LEU A C 1
ATOM 3890 O O . LEU A 1 478 ? 2.906 18.275 25.597 1.00 92.44 478 LEU A O 1
ATOM 3894 N N . LYS A 1 479 ? 1.429 17.788 27.213 1.00 89.94 479 LYS A N 1
ATOM 3895 C CA . LYS A 1 479 ? 1.982 18.746 28.195 1.00 89.94 479 LYS A CA 1
ATOM 3896 C C . LYS A 1 479 ? 3.397 18.363 28.620 1.00 89.94 479 LYS A C 1
ATOM 3898 O O . LYS A 1 479 ? 4.226 19.243 28.837 1.00 89.94 479 LYS A O 1
ATOM 3903 N N . THR A 1 480 ? 3.655 17.064 28.757 1.00 84.94 480 THR A N 1
ATOM 3904 C CA . THR A 1 480 ? 4.980 16.537 29.124 1.00 84.94 480 THR A CA 1
ATOM 3905 C C . THR A 1 480 ? 5.933 16.466 27.925 1.00 84.94 480 THR A C 1
ATOM 3907 O O . THR A 1 480 ? 7.153 16.509 28.086 1.00 84.94 480 THR A O 1
ATOM 3910 N N . TYR A 1 481 ? 5.383 16.439 26.709 1.00 79.88 481 TYR A N 1
ATOM 3911 C CA . TYR A 1 481 ? 6.122 16.285 25.462 1.00 79.88 481 TYR A CA 1
ATOM 3912 C C . TYR A 1 481 ? 6.633 17.637 24.928 1.00 79.88 481 TYR A C 1
ATOM 3914 O O . TYR A 1 481 ? 5.983 18.310 24.132 1.00 79.88 481 TYR A O 1
ATOM 3922 N N . SER A 1 482 ? 7.819 18.055 25.381 1.00 59.94 482 SER A N 1
ATOM 3923 C CA . SER A 1 482 ? 8.402 19.382 25.089 1.00 59.94 482 SER A CA 1
ATOM 3924 C C . SER A 1 482 ? 9.412 19.416 23.926 1.00 59.94 482 SER A C 1
ATOM 3926 O O . SER A 1 482 ? 9.999 20.462 23.652 1.00 59.94 482 SER A O 1
ATOM 3928 N N . SER A 1 483 ? 9.615 18.298 23.220 1.00 67.56 483 SER A N 1
ATOM 3929 C CA . SER A 1 483 ? 10.607 18.189 22.138 1.00 67.56 483 SER A CA 1
ATOM 3930 C C . SER A 1 483 ? 9.987 18.326 20.741 1.00 67.56 483 SER A C 1
ATOM 3932 O O . SER A 1 483 ? 8.858 17.874 20.528 1.00 67.56 483 SER A O 1
ATOM 3934 N N . PRO A 1 484 ? 10.717 18.900 19.763 1.00 76.00 484 PRO A N 1
ATOM 3935 C CA . PRO A 1 484 ? 10.317 18.821 18.366 1.00 76.00 484 PRO A CA 1
ATOM 3936 C C . PRO A 1 484 ? 10.257 17.355 17.909 1.00 76.00 484 PRO A C 1
ATOM 3938 O O . PRO A 1 484 ? 11.154 16.566 18.201 1.00 76.00 484 PRO A O 1
ATOM 3941 N N . PHE A 1 485 ? 9.192 16.989 17.202 1.00 80.00 485 PHE A N 1
ATOM 3942 C CA . PHE A 1 485 ? 8.946 15.648 16.671 1.00 80.00 485 PHE A CA 1
ATOM 3943 C C . PHE A 1 485 ? 9.321 15.568 15.184 1.00 80.00 485 PHE A C 1
ATOM 3945 O O . PHE A 1 485 ? 9.103 16.506 14.434 1.00 80.00 485 PHE A O 1
ATOM 3952 N N . LEU A 1 486 ? 9.817 14.428 14.693 1.00 81.62 486 LEU A N 1
ATOM 3953 C CA . LEU A 1 486 ? 10.188 14.281 13.270 1.00 81.62 486 LEU A CA 1
ATOM 3954 C C . LEU A 1 486 ? 9.010 14.493 12.305 1.00 81.62 486 LEU A C 1
ATOM 3956 O O . LEU A 1 486 ? 9.156 15.035 11.209 1.00 81.62 486 LEU A O 1
ATOM 3960 N N . SER A 1 487 ? 7.833 14.006 12.695 1.00 85.31 487 SER A N 1
ATOM 3961 C CA . SER A 1 487 ? 6.590 14.177 11.950 1.00 85.31 487 SER A CA 1
ATOM 3962 C C . SER A 1 487 ? 5.387 13.939 12.856 1.00 85.31 487 SER A C 1
ATOM 3964 O O . SER A 1 487 ? 5.482 13.225 13.855 1.00 85.31 487 SER A O 1
ATOM 3966 N N . VAL A 1 488 ? 4.213 14.434 12.453 1.00 85.44 488 VAL A N 1
ATOM 3967 C CA . VAL A 1 488 ? 2.943 14.129 13.141 1.00 85.44 488 VAL A CA 1
ATOM 3968 C C . VAL A 1 488 ? 2.704 12.617 13.250 1.00 85.44 488 VAL A C 1
ATOM 3970 O O . VAL A 1 488 ? 2.100 12.151 14.209 1.00 85.44 488 VAL A O 1
ATOM 3973 N N . ARG A 1 489 ? 3.202 11.821 12.294 1.00 87.00 489 ARG A N 1
ATOM 3974 C CA . ARG A 1 489 ? 3.069 10.360 12.333 1.00 87.00 489 ARG A CA 1
ATOM 3975 C C . ARG A 1 489 ? 3.866 9.736 13.479 1.00 87.00 489 ARG A C 1
ATOM 3977 O O . ARG A 1 489 ? 3.375 8.788 14.081 1.00 87.00 489 ARG A O 1
ATOM 3984 N N . GLU A 1 490 ? 5.059 10.249 13.767 1.00 87.06 490 GLU A N 1
ATOM 3985 C CA . GLU A 1 490 ? 5.856 9.797 14.915 1.00 87.06 490 GLU A CA 1
ATOM 3986 C C . GLU A 1 490 ? 5.227 10.246 16.234 1.00 87.06 490 GLU A C 1
ATOM 3988 O O . GLU A 1 490 ? 5.131 9.443 17.155 1.00 87.06 490 GLU A O 1
ATOM 3993 N N . LEU A 1 491 ? 4.674 11.463 16.294 1.00 90.44 491 LEU A N 1
ATOM 3994 C CA . LEU A 1 491 ? 3.920 11.914 17.467 1.00 90.44 491 LEU A CA 1
ATOM 3995 C C . LEU A 1 491 ? 2.704 11.012 17.752 1.00 90.44 491 LEU A C 1
ATOM 3997 O O . LEU A 1 491 ? 2.502 10.594 18.888 1.00 90.44 491 LEU A O 1
ATOM 4001 N N . ILE A 1 492 ? 1.933 10.642 16.720 1.00 91.88 492 ILE A N 1
ATOM 4002 C CA . ILE A 1 492 ? 0.812 9.691 16.848 1.00 91.88 492 ILE A CA 1
ATOM 4003 C C . ILE A 1 492 ? 1.293 8.348 17.408 1.00 91.88 492 ILE A C 1
ATOM 4005 O O . ILE A 1 492 ? 0.654 7.804 18.305 1.00 91.88 492 ILE A O 1
ATOM 4009 N N . LYS A 1 493 ? 2.411 7.810 16.901 1.00 90.06 493 LYS A N 1
ATOM 4010 C CA . LYS A 1 493 ? 2.986 6.556 17.414 1.00 90.06 493 LYS A CA 1
ATOM 4011 C C . LYS A 1 493 ? 3.436 6.692 18.867 1.00 90.06 493 LYS A C 1
ATOM 4013 O O . LYS A 1 493 ? 3.180 5.789 19.651 1.00 90.06 493 LYS A O 1
ATOM 4018 N N . ALA A 1 494 ? 4.071 7.806 19.230 1.00 90.38 494 ALA A N 1
ATOM 4019 C CA . ALA A 1 494 ? 4.519 8.056 20.595 1.00 90.38 494 ALA A CA 1
ATOM 4020 C C . ALA A 1 494 ? 3.333 8.064 21.569 1.00 90.38 494 ALA A C 1
ATOM 4022 O O . ALA A 1 494 ? 3.366 7.349 22.566 1.00 90.38 494 ALA A O 1
ATOM 4023 N N . ILE A 1 495 ? 2.250 8.773 21.235 1.00 91.62 495 ILE A N 1
ATOM 4024 C CA . ILE A 1 495 ? 1.018 8.758 22.035 1.00 91.62 495 ILE A CA 1
ATOM 4025 C C . ILE A 1 495 ? 0.448 7.333 22.101 1.00 91.62 495 ILE A C 1
ATOM 4027 O O . ILE A 1 495 ? 0.092 6.861 23.176 1.00 91.62 495 ILE A O 1
ATOM 4031 N N . HIS A 1 496 ? 0.396 6.616 20.976 1.00 91.38 496 HIS A N 1
ATOM 4032 C CA . HIS A 1 496 ? -0.195 5.276 20.913 1.00 91.38 496 HIS A CA 1
ATOM 4033 C C . HIS A 1 496 ? 0.590 4.209 21.688 1.00 91.38 496 HIS A C 1
ATOM 4035 O O . HIS A 1 496 ? 0.003 3.255 22.190 1.00 91.38 496 HIS A O 1
ATOM 4041 N N . ASN A 1 497 ? 1.908 4.369 21.806 1.00 88.81 497 ASN A N 1
ATOM 4042 C CA . ASN A 1 497 ? 2.762 3.448 22.552 1.00 88.81 497 ASN A CA 1
ATOM 4043 C C . ASN A 1 497 ? 2.726 3.710 24.065 1.00 88.81 497 ASN A C 1
ATOM 4045 O O . ASN A 1 497 ? 2.939 2.782 24.839 1.00 88.81 497 ASN A O 1
ATOM 4049 N N . ASN A 1 498 ? 2.471 4.957 24.474 1.00 87.75 498 ASN A N 1
ATOM 4050 C CA . ASN A 1 498 ? 2.566 5.395 25.871 1.00 87.75 498 ASN A CA 1
ATOM 4051 C C . ASN A 1 498 ? 1.205 5.622 26.546 1.00 87.75 498 ASN A C 1
ATOM 4053 O O . ASN A 1 498 ? 1.153 5.902 27.740 1.00 87.75 498 ASN A O 1
ATOM 4057 N N . THR A 1 499 ? 0.103 5.520 25.801 1.00 87.94 499 THR A N 1
ATOM 4058 C CA . THR A 1 499 ? -1.256 5.685 26.326 1.00 87.94 499 THR A CA 1
ATOM 4059 C C . THR A 1 499 ? -2.134 4.493 25.960 1.00 87.94 499 THR A C 1
ATOM 4061 O O . THR A 1 499 ? -1.864 3.757 25.012 1.00 87.94 499 THR A O 1
ATOM 4064 N N . ASP A 1 500 ? -3.240 4.332 26.683 1.00 86.06 500 ASP A N 1
ATOM 4065 C CA . ASP A 1 500 ? -4.198 3.237 26.469 1.00 86.06 500 ASP A CA 1
ATOM 4066 C C . ASP A 1 500 ? -5.277 3.623 25.446 1.00 86.06 500 ASP A C 1
ATOM 4068 O O . ASP A 1 500 ? -6.340 3.005 25.361 1.00 86.06 500 ASP A O 1
ATOM 4072 N N . VAL A 1 501 ? -5.015 4.679 24.674 1.00 90.56 501 VAL A N 1
ATOM 4073 C CA . VAL A 1 501 ? -5.968 5.274 23.744 1.00 90.56 501 VAL A CA 1
ATOM 4074 C C . VAL A 1 501 ? -5.884 4.577 22.386 1.00 90.56 501 VAL A C 1
ATOM 4076 O O . VAL A 1 501 ? -4.805 4.304 21.850 1.00 90.56 501 VAL A O 1
ATOM 4079 N N . GLN A 1 502 ? -7.054 4.290 21.811 1.00 91.69 502 GLN A N 1
ATOM 4080 C CA . GLN A 1 502 ? -7.163 3.669 20.493 1.00 91.69 502 GLN A CA 1
ATOM 4081 C C . GLN A 1 502 ? -6.554 4.568 19.409 1.00 91.69 502 GLN A C 1
ATOM 4083 O O . GLN A 1 502 ? -6.674 5.796 19.444 1.00 91.69 502 GLN A O 1
ATOM 4088 N N . LEU A 1 503 ? -5.901 3.942 18.427 1.00 92.75 503 LEU A N 1
ATOM 4089 C CA . LEU A 1 503 ? -5.130 4.647 17.401 1.00 92.75 503 LEU A CA 1
ATOM 4090 C C . LEU A 1 503 ? -5.962 5.667 16.609 1.00 92.75 503 LEU A C 1
ATOM 4092 O O . LEU A 1 503 ? -5.447 6.719 16.235 1.00 92.75 503 LEU A O 1
ATOM 4096 N N . ASP A 1 504 ? -7.233 5.373 16.335 1.00 92.81 504 ASP A N 1
ATOM 4097 C CA . ASP A 1 504 ? -8.109 6.266 15.575 1.00 92.81 504 ASP A CA 1
ATOM 4098 C C . ASP A 1 504 ? -8.494 7.523 16.366 1.00 92.81 504 ASP A C 1
ATOM 4100 O O . ASP A 1 504 ? -8.478 8.613 15.798 1.00 92.81 504 ASP A O 1
ATOM 4104 N N . VAL A 1 505 ? -8.749 7.398 17.673 1.00 94.94 505 VAL A N 1
ATOM 4105 C CA . VAL A 1 505 ? -9.010 8.547 18.557 1.00 94.94 505 VAL A CA 1
ATOM 4106 C C . VAL A 1 505 ? -7.789 9.471 18.592 1.00 94.94 505 VAL A C 1
ATOM 4108 O O . VAL A 1 505 ? -7.922 10.685 18.443 1.00 94.94 505 VAL A O 1
ATOM 4111 N N . ILE A 1 506 ? -6.579 8.903 18.681 1.00 95.94 506 ILE A N 1
ATOM 4112 C CA . ILE A 1 506 ? -5.324 9.672 18.624 1.00 95.94 506 ILE A CA 1
ATOM 4113 C C . ILE A 1 506 ? -5.188 10.393 17.278 1.00 95.94 506 ILE A C 1
ATOM 4115 O O . ILE A 1 506 ? -4.858 11.578 17.238 1.00 95.94 506 ILE A O 1
ATOM 4119 N N . GLN A 1 507 ? -5.447 9.703 16.164 1.00 94.25 507 GLN A N 1
ATOM 4120 C CA . GLN A 1 507 ? -5.367 10.296 14.825 1.00 94.25 507 GLN A CA 1
ATOM 4121 C C . GLN A 1 507 ? -6.340 11.471 14.656 1.00 94.25 507 GLN A C 1
ATOM 4123 O O . GLN A 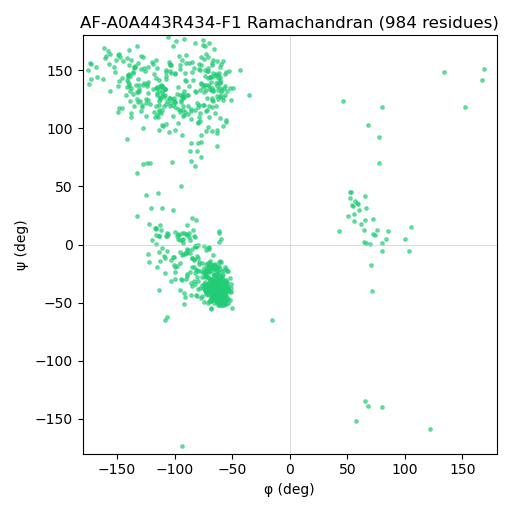1 507 ? -5.954 12.508 14.105 1.00 94.25 507 GLN A O 1
ATOM 4128 N N . ASN A 1 508 ? -7.568 11.331 15.155 1.00 94.56 508 ASN A N 1
ATOM 4129 C CA . ASN A 1 508 ? -8.589 12.374 15.099 1.00 94.56 508 ASN A CA 1
ATOM 4130 C C . ASN A 1 508 ? -8.232 13.567 15.996 1.00 94.56 508 ASN A C 1
ATOM 4132 O O . ASN A 1 508 ? -8.282 14.712 15.534 1.00 94.56 508 ASN A O 1
ATOM 4136 N N . ALA A 1 509 ? -7.771 13.314 17.225 1.00 95.12 509 ALA A N 1
ATOM 4137 C CA . ALA A 1 509 ? -7.285 14.352 18.132 1.00 95.12 509 ALA A CA 1
ATOM 4138 C C . ALA A 1 509 ? -6.098 15.123 17.532 1.00 95.12 509 ALA A C 1
ATOM 4140 O O . ALA A 1 509 ? -6.097 16.352 17.524 1.00 95.12 509 ALA A O 1
ATOM 4141 N N . MET A 1 510 ? -5.117 14.428 16.942 1.00 95.44 510 MET A N 1
ATOM 4142 C CA . MET A 1 510 ? -3.976 15.087 16.296 1.00 95.44 510 MET A CA 1
ATOM 4143 C C . MET A 1 510 ? -4.392 15.923 15.088 1.00 95.44 510 MET A C 1
ATOM 4145 O O . MET A 1 510 ? -3.821 16.991 14.862 1.00 95.44 510 MET A O 1
ATOM 4149 N N . GLN A 1 511 ? -5.383 15.476 14.311 1.00 93.12 511 GLN A N 1
ATOM 4150 C CA . GLN A 1 511 ? -5.915 16.283 13.216 1.00 93.12 511 GLN A CA 1
ATOM 4151 C C . GLN A 1 511 ? -6.574 17.564 13.748 1.00 93.12 511 GLN A C 1
ATOM 4153 O O . GLN A 1 511 ? -6.280 18.634 13.219 1.00 93.12 511 GLN A O 1
ATOM 4158 N N . LEU A 1 512 ? -7.373 17.480 14.818 1.00 93.88 512 LEU A N 1
ATOM 4159 C CA . LEU A 1 512 ? -7.971 18.652 15.468 1.00 93.88 512 LEU A CA 1
ATOM 4160 C C . LEU A 1 512 ? -6.897 19.611 15.991 1.00 93.88 512 LEU A C 1
ATOM 4162 O O . LEU A 1 512 ? -6.951 20.811 15.736 1.00 93.88 512 LEU A O 1
ATOM 4166 N N . PHE A 1 513 ? -5.891 19.087 16.689 1.00 94.81 513 PHE A N 1
ATOM 4167 C CA . PHE A 1 513 ? -4.820 19.898 17.262 1.00 94.81 513 PHE A CA 1
ATOM 4168 C C . PHE A 1 513 ? -3.939 20.551 16.195 1.00 94.81 513 PHE A C 1
ATOM 4170 O O . PHE A 1 513 ? -3.462 21.666 16.408 1.00 94.81 513 PHE A O 1
ATOM 4177 N N . CYS A 1 514 ? -3.765 19.917 15.031 1.00 93.69 514 CYS A N 1
ATOM 4178 C CA . CYS A 1 514 ? -3.158 20.576 13.873 1.00 93.69 514 CYS A CA 1
ATOM 4179 C C . CYS A 1 514 ? -4.008 21.765 13.404 1.00 93.69 514 CYS A C 1
ATOM 4181 O O . CYS A 1 514 ? -3.471 22.848 13.189 1.00 93.69 514 CYS A O 1
ATOM 4183 N N . ASP A 1 515 ? -5.324 21.578 13.267 1.00 91.19 515 ASP A N 1
ATOM 4184 C CA . ASP A 1 515 ? -6.234 22.626 12.782 1.00 91.19 515 ASP A CA 1
ATOM 4185 C C . ASP A 1 515 ? -6.318 23.813 13.760 1.00 91.19 515 ASP A C 1
ATOM 4187 O O . ASP A 1 515 ? -6.449 24.961 13.341 1.00 91.19 515 ASP A O 1
ATOM 4191 N N . LYS A 1 516 ? -6.185 23.546 15.065 1.00 91.38 516 LYS A N 1
ATOM 4192 C CA . LYS A 1 516 ? -6.158 24.552 16.141 1.00 91.38 516 LYS A CA 1
ATOM 4193 C C . LYS A 1 516 ? -4.784 25.207 16.339 1.00 91.38 516 LYS A C 1
ATOM 4195 O O . LYS A 1 516 ? -4.641 26.049 17.222 1.00 91.38 516 LYS A O 1
ATOM 4200 N N . GLY A 1 517 ? -3.758 24.811 15.580 1.00 91.38 517 GLY A N 1
ATOM 4201 C CA . GLY A 1 517 ? -2.390 25.317 15.753 1.00 91.38 517 GLY A CA 1
ATOM 4202 C C . GLY A 1 517 ? -1.747 24.933 17.093 1.00 91.38 517 GLY A C 1
ATOM 4203 O O . GLY A 1 517 ? -0.821 25.601 17.552 1.00 91.38 517 GLY A O 1
ATOM 4204 N N . ILE A 1 518 ? -2.249 23.882 17.745 1.00 93.00 518 ILE A N 1
ATOM 4205 C CA . ILE A 1 518 ? -1.647 23.274 18.940 1.00 93.00 518 ILE A CA 1
ATOM 4206 C C . ILE A 1 518 ? -0.456 22.405 18.524 1.00 93.00 518 ILE A C 1
ATOM 4208 O O . ILE A 1 518 ? 0.565 22.391 19.201 1.00 93.00 518 ILE A O 1
ATOM 4212 N N . VAL A 1 519 ? -0.566 21.710 17.391 1.00 92.38 519 VAL A N 1
ATOM 4213 C CA . VAL A 1 519 ? 0.513 20.911 16.797 1.00 92.38 519 VAL A CA 1
ATOM 4214 C C . VAL A 1 519 ? 0.925 21.564 15.479 1.00 92.38 519 VAL A C 1
ATOM 4216 O O . VAL A 1 519 ? 0.148 21.601 14.524 1.00 92.38 519 VAL A O 1
ATOM 4219 N N . SER A 1 520 ? 2.152 22.079 15.413 1.00 88.00 520 SER A N 1
ATOM 4220 C CA . SER A 1 520 ? 2.696 22.715 14.211 1.00 88.00 520 SER A CA 1
ATOM 4221 C C . SER A 1 520 ? 3.299 21.661 13.286 1.00 88.00 520 SER A C 1
ATOM 4223 O O . SER A 1 520 ? 4.261 20.989 13.647 1.00 88.00 520 SER A O 1
ATOM 4225 N N . ARG A 1 521 ? 2.746 21.502 12.076 1.00 83.81 521 ARG A N 1
ATOM 4226 C CA . ARG A 1 521 ? 3.293 20.570 11.065 1.00 83.81 521 ARG A CA 1
ATOM 4227 C C . ARG A 1 521 ? 4.584 21.070 10.427 1.00 83.81 521 ARG A C 1
ATOM 4229 O O . ARG A 1 521 ? 5.352 20.267 9.917 1.00 83.81 521 ARG A O 1
ATOM 4236 N N . THR A 1 522 ? 4.763 22.386 10.380 1.00 81.38 522 THR A N 1
ATOM 4237 C CA . THR A 1 522 ? 5.909 23.046 9.746 1.00 81.38 522 THR A CA 1
ATOM 4238 C C . THR A 1 522 ? 7.082 23.144 10.701 1.00 81.38 522 THR A C 1
ATOM 4240 O O . THR A 1 522 ? 8.213 22.880 10.317 1.00 81.38 522 THR A O 1
ATOM 4243 N N . GLU A 1 523 ? 6.803 23.506 11.950 1.00 81.06 523 GLU A N 1
ATOM 4244 C CA . GLU A 1 523 ? 7.829 23.663 12.983 1.00 81.06 523 GLU A CA 1
ATOM 4245 C C . GLU A 1 523 ? 8.017 22.383 13.789 1.00 81.06 523 GLU A C 1
ATOM 4247 O O . GLU A 1 523 ? 8.953 22.294 14.575 1.00 81.06 523 GLU A O 1
ATOM 4252 N N . ASN A 1 524 ? 7.153 21.384 13.574 1.00 86.88 524 ASN A N 1
ATOM 4253 C CA . ASN A 1 524 ? 7.271 20.068 14.180 1.00 86.88 524 ASN A CA 1
ATOM 4254 C C . ASN A 1 524 ? 7.277 20.121 15.720 1.00 86.88 524 ASN A C 1
ATOM 4256 O O . ASN A 1 524 ? 7.967 19.355 16.379 1.00 86.88 524 ASN A O 1
ATOM 4260 N N . VAL A 1 525 ? 6.507 21.039 16.311 1.00 88.44 525 VAL A N 1
ATOM 4261 C CA . VAL A 1 525 ? 6.449 21.275 17.764 1.00 88.44 525 VAL A CA 1
ATOM 4262 C C . VAL A 1 525 ? 5.017 21.351 18.275 1.00 88.44 525 VAL A C 1
ATOM 4264 O O . VAL A 1 525 ? 4.080 21.671 17.536 1.00 88.44 525 VAL A O 1
ATOM 4267 N N . VAL A 1 526 ? 4.856 21.069 19.567 1.00 89.44 526 VAL A N 1
ATOM 4268 C CA . VAL A 1 526 ? 3.619 21.313 20.311 1.00 89.44 526 VAL A CA 1
ATOM 4269 C C . VAL A 1 526 ? 3.669 22.732 20.874 1.00 89.44 526 VAL A C 1
ATOM 4271 O O . VAL A 1 526 ? 4.548 23.074 21.664 1.00 89.44 526 VAL A O 1
ATOM 4274 N N . ASN A 1 527 ? 2.719 23.578 20.485 1.00 90.62 527 ASN A N 1
ATOM 4275 C CA . ASN A 1 527 ? 2.566 24.911 21.049 1.00 90.62 527 ASN A CA 1
ATOM 4276 C C . ASN A 1 527 ? 1.894 24.802 22.425 1.00 90.62 527 ASN A C 1
ATOM 4278 O O . ASN A 1 527 ? 0.667 24.762 22.534 1.00 90.62 527 ASN A O 1
ATOM 4282 N N . LEU A 1 528 ? 2.712 24.760 23.479 1.00 87.75 528 LEU A N 1
ATOM 4283 C CA . LEU A 1 528 ? 2.245 24.608 24.860 1.00 87.75 528 LEU A CA 1
ATOM 4284 C C . LEU A 1 528 ? 1.312 25.738 25.312 1.00 87.75 528 LEU A C 1
ATOM 4286 O O . LEU A 1 528 ? 0.390 25.480 26.078 1.00 87.75 528 LEU A O 1
ATOM 4290 N N . ASN A 1 529 ? 1.485 26.968 24.820 1.00 87.81 529 ASN A N 1
ATOM 4291 C CA . ASN A 1 529 ? 0.591 28.077 25.171 1.00 87.81 529 ASN A CA 1
ATOM 4292 C C . ASN A 1 529 ? -0.816 27.850 24.604 1.00 87.81 529 ASN A C 1
ATOM 4294 O O . ASN A 1 529 ? -1.804 27.977 25.330 1.00 87.81 529 ASN A O 1
ATOM 4298 N N . ASN A 1 530 ? -0.904 27.451 23.332 1.00 89.94 530 ASN A N 1
ATOM 4299 C CA . ASN A 1 530 ? -2.175 27.096 22.701 1.00 89.94 530 ASN A CA 1
ATOM 4300 C C . ASN A 1 530 ? -2.786 25.854 23.361 1.00 89.94 530 ASN A C 1
ATOM 4302 O O . ASN A 1 530 ? -3.986 25.836 23.622 1.00 89.94 530 ASN A O 1
ATOM 4306 N N . LEU A 1 531 ? -1.967 24.845 23.687 1.00 90.06 531 LEU A N 1
ATOM 4307 C CA . LEU A 1 531 ? -2.411 23.634 24.381 1.00 90.06 531 LEU A CA 1
ATOM 4308 C C . LEU A 1 531 ? -2.995 23.957 25.760 1.00 90.06 531 LEU A C 1
ATOM 4310 O O . LEU A 1 531 ? -4.078 23.483 26.084 1.00 90.06 531 LEU A O 1
ATOM 4314 N N . LEU A 1 532 ? -2.306 24.769 26.569 1.00 87.81 532 LEU A N 1
ATOM 4315 C CA . LEU A 1 532 ? -2.769 25.162 27.900 1.00 87.81 532 LEU A CA 1
ATOM 4316 C C . LEU A 1 532 ? -4.036 26.017 27.815 1.00 87.81 532 LEU A C 1
ATOM 4318 O O . LEU A 1 532 ? -4.982 25.757 28.554 1.00 87.81 532 LEU A O 1
ATOM 4322 N N . SER A 1 533 ? -4.091 26.969 26.879 1.00 86.25 533 SER A N 1
ATOM 4323 C CA . SER A 1 533 ? -5.291 27.775 26.631 1.00 86.25 533 SER A CA 1
ATOM 4324 C C . SER A 1 533 ? -6.493 26.915 26.228 1.00 86.25 533 SER A C 1
ATOM 4326 O O . SER A 1 533 ? -7.598 27.152 26.716 1.00 86.25 533 SER A O 1
ATOM 4328 N N . TYR A 1 534 ? -6.279 25.892 25.395 1.00 86.25 534 TYR A N 1
ATOM 4329 C CA . TYR A 1 534 ? -7.321 24.945 24.995 1.00 86.25 534 TYR A CA 1
ATOM 4330 C C . TYR A 1 534 ? -7.730 24.018 26.151 1.00 86.25 534 TYR A C 1
ATOM 4332 O O . TYR A 1 534 ? -8.911 23.791 26.397 1.00 86.25 534 TYR A O 1
ATOM 4340 N N . ASN A 1 535 ? -6.760 23.541 26.929 1.00 86.00 535 ASN A N 1
ATOM 4341 C CA . ASN A 1 535 ? -6.965 22.663 28.078 1.00 86.00 535 ASN A CA 1
ATOM 4342 C C . ASN A 1 535 ? -7.772 23.326 29.210 1.00 86.00 535 ASN A C 1
ATOM 4344 O O . ASN A 1 535 ? -8.590 22.658 29.838 1.00 86.00 535 ASN A O 1
ATOM 4348 N N . GLU A 1 536 ? -7.608 24.631 29.457 1.00 82.38 536 GLU A N 1
ATOM 4349 C CA . GLU A 1 536 ? -8.445 25.357 30.430 1.00 82.38 536 GLU A CA 1
ATOM 4350 C C . GLU A 1 536 ? -9.942 25.310 30.073 1.00 82.38 536 GLU A C 1
ATOM 4352 O O . GLU A 1 536 ? -10.783 25.250 30.968 1.00 82.38 536 GLU A O 1
ATOM 4357 N N . GLN A 1 537 ? -10.290 25.249 28.781 1.00 79.38 537 GLN A N 1
ATOM 4358 C CA . GLN A 1 537 ? -11.685 25.107 28.342 1.00 79.38 537 GLN A CA 1
ATOM 4359 C C . GLN A 1 537 ? -12.243 23.696 28.603 1.00 79.38 537 GLN A C 1
ATOM 4361 O O . GLN A 1 537 ? -13.446 23.540 28.792 1.00 79.38 537 GLN A O 1
ATOM 4366 N N . ILE A 1 538 ? -11.377 22.677 28.650 1.00 79.50 538 ILE A N 1
ATOM 4367 C CA . ILE A 1 538 ? -11.753 21.255 28.762 1.00 79.50 538 ILE A CA 1
ATOM 4368 C C . ILE A 1 538 ? -11.745 20.766 30.218 1.00 79.50 538 ILE A C 1
ATOM 4370 O O . ILE A 1 538 ? -12.534 19.893 30.578 1.00 79.50 538 ILE A O 1
ATOM 4374 N N . LYS A 1 539 ? -10.907 21.339 31.091 1.00 80.38 539 LYS A N 1
ATOM 4375 C CA . LYS A 1 539 ? -10.792 20.936 32.509 1.00 80.38 539 LYS A CA 1
ATOM 4376 C C . LYS A 1 539 ? -12.126 20.936 33.262 1.00 80.38 539 LYS A C 1
ATOM 4378 O O . LYS A 1 539 ? -12.364 20.063 34.095 1.00 80.38 539 LYS A O 1
ATOM 4383 N N . THR A 1 540 ? -13.004 21.891 32.964 1.00 77.19 540 THR A N 1
ATOM 4384 C CA . THR A 1 540 ? -14.354 21.976 33.550 1.00 77.19 540 THR A CA 1
ATOM 4385 C C . THR A 1 540 ? -15.235 20.791 33.156 1.00 77.19 540 THR A C 1
ATOM 4387 O O . THR A 1 540 ? -16.060 20.348 33.954 1.00 77.19 540 THR A O 1
ATOM 4390 N N . LEU A 1 541 ? -15.041 20.248 31.952 1.00 79.12 541 LEU A N 1
ATOM 4391 C CA . LEU A 1 541 ? -15.732 19.062 31.461 1.00 79.12 541 LEU A CA 1
ATOM 4392 C C . LEU A 1 541 ? -15.150 17.795 32.089 1.00 79.12 541 LEU A C 1
ATOM 4394 O O . LEU A 1 541 ? -15.921 16.962 32.557 1.00 79.12 541 LEU A O 1
ATOM 4398 N N . TYR A 1 542 ? -13.823 17.659 32.170 1.00 76.94 542 TYR A N 1
ATOM 4399 C CA . TYR A 1 542 ? -13.176 16.478 32.763 1.00 76.94 542 TYR A CA 1
ATOM 4400 C C . TYR A 1 542 ? -13.485 16.316 34.260 1.00 76.94 542 TYR A C 1
ATOM 4402 O O . TYR A 1 542 ? -13.754 15.213 34.726 1.00 76.94 542 TYR A O 1
ATOM 4410 N N . GLY A 1 543 ? -13.583 17.418 35.012 1.00 70.38 543 GLY A N 1
ATOM 4411 C CA . GLY A 1 543 ? -14.022 17.383 36.413 1.00 70.38 543 GLY A CA 1
ATOM 4412 C C . GLY A 1 543 ? -15.439 16.824 36.628 1.00 70.38 543 GLY A C 1
ATOM 4413 O O . GLY A 1 543 ? -15.795 16.506 37.758 1.00 70.38 543 GLY A O 1
ATOM 4414 N N . LYS A 1 544 ? -16.257 16.683 35.573 1.00 71.25 544 LYS A N 1
ATOM 4415 C CA . LYS A 1 544 ? -17.558 15.993 35.632 1.00 71.25 544 LYS A CA 1
ATOM 4416 C C . LYS A 1 544 ? -17.450 14.498 35.351 1.00 71.25 544 LYS A C 1
ATOM 4418 O O . LYS A 1 544 ? -18.262 13.746 35.884 1.00 71.25 544 LYS A O 1
ATOM 4423 N N . CYS A 1 545 ? -16.447 14.055 34.590 1.00 66.62 545 CYS A N 1
ATOM 4424 C CA . CYS A 1 545 ? -16.190 12.631 34.375 1.00 66.62 545 CYS A CA 1
ATOM 4425 C C . CYS A 1 545 ? -15.997 11.901 35.711 1.00 66.62 545 CYS A C 1
ATOM 4427 O O . CYS A 1 545 ? -16.582 10.843 35.924 1.00 66.62 545 CYS A O 1
ATOM 4429 N N . SER A 1 546 ? -15.292 12.513 36.666 1.00 62.00 546 SER A N 1
ATOM 4430 C CA . SER A 1 546 ? -15.117 11.954 38.013 1.00 62.00 546 SER A CA 1
ATOM 4431 C C . SER A 1 546 ? -16.427 11.818 38.806 1.00 62.00 546 SER A C 1
ATOM 4433 O O . SER A 1 546 ? -16.558 10.885 39.599 1.00 62.00 546 SER A O 1
ATOM 4435 N N . ASN A 1 547 ? -17.428 12.679 38.581 1.00 64.25 547 ASN A N 1
ATOM 4436 C CA . ASN A 1 547 ? -18.750 12.571 39.218 1.00 64.25 547 ASN A CA 1
ATOM 4437 C C . ASN A 1 547 ? -19.564 11.396 38.657 1.00 64.25 547 ASN A C 1
ATOM 4439 O O . ASN A 1 547 ? -20.209 10.680 39.423 1.00 64.25 547 ASN A O 1
ATOM 4443 N N . PHE A 1 548 ? -19.494 11.155 37.345 1.00 63.75 548 PHE A N 1
ATOM 4444 C CA . PHE A 1 548 ? -20.106 9.974 36.723 1.00 63.75 548 PHE A CA 1
ATOM 4445 C C . PHE A 1 548 ? -19.387 8.675 37.120 1.00 63.75 548 PHE A C 1
ATOM 4447 O O . PHE A 1 548 ? -20.033 7.640 37.262 1.00 63.75 548 PHE A O 1
ATOM 4454 N N . CYS A 1 549 ? -18.077 8.733 37.380 1.00 54.12 549 CYS A N 1
ATOM 4455 C CA . CYS A 1 549 ? -17.307 7.592 37.884 1.00 54.12 549 CYS A CA 1
ATOM 4456 C C . CYS A 1 549 ? -17.518 7.307 39.386 1.00 54.12 549 CYS A C 1
ATOM 4458 O O . CYS A 1 549 ? -17.289 6.182 39.817 1.00 54.12 549 CYS A O 1
ATOM 4460 N N . SER A 1 550 ? -17.944 8.286 40.197 1.00 44.38 550 SER A N 1
ATOM 4461 C CA . SER A 1 550 ? -18.056 8.151 41.667 1.00 44.38 550 SER A CA 1
ATOM 4462 C C . SER A 1 550 ? -19.473 7.893 42.194 1.00 44.38 550 SER A C 1
ATOM 4464 O O . SER A 1 550 ? -19.640 7.548 43.364 1.00 44.38 550 SER A O 1
ATOM 4466 N N . THR A 1 551 ? -20.509 8.026 41.365 1.00 42.38 551 THR A N 1
ATOM 4467 C CA . THR A 1 551 ? -21.913 7.875 41.777 1.00 42.38 551 THR A CA 1
ATOM 4468 C C . THR A 1 551 ? -22.499 6.518 41.372 1.00 42.38 551 THR A C 1
ATOM 4470 O O . THR A 1 551 ? -23.342 6.479 40.487 1.00 42.38 551 THR A O 1
ATOM 4473 N N . ARG A 1 552 ? -22.105 5.389 42.002 1.00 43.28 552 ARG A N 1
ATOM 4474 C CA . ARG A 1 552 ? -22.909 4.129 42.030 1.00 43.28 552 ARG A CA 1
ATOM 4475 C C . ARG A 1 552 ? -22.346 3.032 42.967 1.00 43.28 552 ARG A C 1
ATOM 4477 O O . ARG A 1 552 ? -21.167 3.072 43.300 1.00 43.28 552 ARG A O 1
ATOM 4484 N N . PRO A 1 553 ? -23.203 2.100 43.452 1.00 31.80 553 PRO A N 1
ATOM 4485 C CA . PRO A 1 553 ? -22.973 1.319 44.672 1.00 31.80 553 PRO A CA 1
ATOM 4486 C C . PRO A 1 553 ? -21.964 0.174 44.510 1.00 31.80 553 PRO A C 1
ATOM 4488 O O . PRO A 1 553 ? -22.008 -0.578 43.538 1.00 31.80 553 PRO A O 1
ATOM 4491 N N . GLU A 1 554 ? -21.112 0.014 45.526 1.00 28.97 554 GLU A N 1
ATOM 4492 C CA . GLU A 1 554 ? -20.166 -1.093 45.703 1.00 28.97 554 GLU A CA 1
ATOM 4493 C C . GLU A 1 554 ? -20.885 -2.454 45.674 1.00 28.97 554 GLU A C 1
ATOM 4495 O O . GLU A 1 554 ? -21.547 -2.851 46.638 1.00 28.97 554 GLU A O 1
ATOM 4500 N N . TYR A 1 555 ? -20.714 -3.217 44.594 1.00 30.28 555 TYR A N 1
ATOM 4501 C CA . TYR A 1 555 ? -20.964 -4.656 44.630 1.00 30.28 555 TYR A CA 1
ATOM 4502 C C . TYR A 1 555 ? -19.700 -5.361 45.133 1.00 30.28 555 TYR A C 1
ATOM 4504 O O . TYR A 1 555 ? -18.672 -5.431 44.470 1.00 30.28 555 TYR A O 1
ATOM 4512 N N . ILE A 1 556 ? -19.798 -5.846 46.369 1.00 27.75 556 ILE A N 1
ATOM 4513 C CA . ILE A 1 556 ? -18.739 -6.470 47.166 1.00 27.75 556 ILE A CA 1
ATOM 4514 C C . ILE A 1 556 ? -18.189 -7.729 46.472 1.00 27.75 556 ILE A C 1
ATOM 4516 O O . ILE A 1 556 ? -18.823 -8.786 46.505 1.00 27.75 556 ILE A O 1
ATOM 4520 N N . LEU A 1 557 ? -16.959 -7.667 45.956 1.00 26.98 557 LEU A N 1
ATOM 4521 C CA . LEU A 1 557 ? -16.132 -8.851 45.698 1.00 26.98 557 LEU A CA 1
ATOM 4522 C C . LEU A 1 557 ? -15.194 -9.080 46.893 1.00 26.98 557 LEU A C 1
ATOM 4524 O O . LEU A 1 557 ? -14.324 -8.271 47.207 1.00 26.98 557 LEU A O 1
ATOM 4528 N N . LYS A 1 558 ? -15.405 -10.190 47.613 1.00 23.09 558 LYS A N 1
ATOM 4529 C CA . LYS A 1 558 ? -14.571 -10.608 48.752 1.00 23.09 558 LYS A CA 1
ATOM 4530 C C . LYS A 1 558 ? -13.203 -11.117 48.268 1.00 23.09 558 LYS A C 1
ATOM 4532 O O . LYS A 1 558 ? -13.183 -12.022 47.433 1.00 23.09 558 LYS A O 1
ATOM 4537 N N . PRO A 1 559 ? -12.079 -10.684 48.865 1.00 25.69 559 PRO A N 1
ATOM 4538 C CA . PRO A 1 559 ? -10.769 -11.252 48.570 1.00 25.69 559 PRO A CA 1
ATOM 4539 C C . PRO A 1 559 ? -10.594 -12.600 49.288 1.00 25.69 559 PRO A C 1
ATOM 4541 O O . PRO A 1 559 ? -10.873 -12.722 50.486 1.00 25.69 559 PRO A O 1
ATOM 4544 N N . LYS A 1 560 ? -10.108 -13.626 48.578 1.00 26.67 560 LYS A N 1
ATOM 4545 C CA . LYS A 1 560 ? -9.621 -14.870 49.195 1.00 26.67 560 LYS A CA 1
ATOM 4546 C C . LYS A 1 560 ? -8.095 -14.864 49.257 1.00 26.67 560 LYS A C 1
ATOM 4548 O O . LYS A 1 560 ? -7.422 -14.797 48.237 1.00 26.67 560 LYS A O 1
ATOM 4553 N N . LEU A 1 561 ? -7.607 -14.949 50.494 1.00 27.08 561 LEU A N 1
ATOM 4554 C CA . LEU A 1 561 ? -6.211 -15.065 50.904 1.00 27.08 561 LEU A CA 1
ATOM 4555 C C . LEU A 1 561 ? -5.490 -16.313 50.366 1.00 27.08 561 LEU A C 1
ATOM 4557 O O . LEU A 1 561 ? -6.071 -17.387 50.212 1.00 27.08 561 LEU A O 1
ATOM 4561 N N . GLU A 1 562 ? -4.175 -16.128 50.246 1.00 28.62 562 GLU A N 1
ATOM 4562 C CA . GLU A 1 562 ? -3.081 -17.081 50.050 1.00 28.62 562 GLU A CA 1
ATOM 4563 C C . GLU A 1 562 ? -3.122 -18.371 50.896 1.00 28.62 562 GLU A C 1
ATOM 4565 O O . GLU A 1 562 ? -3.518 -18.372 52.064 1.00 28.62 562 GLU A O 1
ATOM 4570 N N . LYS A 1 563 ? -2.558 -19.441 50.313 1.00 26.52 563 LYS A N 1
ATOM 4571 C CA . LYS A 1 563 ? -1.726 -20.531 50.890 1.00 26.52 563 LYS A CA 1
ATOM 4572 C C . LYS A 1 563 ? -1.258 -21.371 49.682 1.00 26.52 563 LYS A C 1
ATOM 4574 O O . LYS A 1 563 ? -2.060 -21.617 48.798 1.00 26.52 563 LYS A O 1
ATOM 4579 N N . SER A 1 564 ? -0.034 -21.863 49.507 1.00 24.64 564 SER A N 1
ATOM 4580 C CA . SER A 1 564 ? 1.122 -22.070 50.381 1.00 24.64 564 SER A CA 1
ATOM 4581 C C . SER A 1 564 ? 2.317 -22.521 49.517 1.00 24.64 564 SER A C 1
ATOM 4583 O O . SER A 1 564 ? 2.147 -23.334 48.612 1.00 24.64 564 SER A O 1
ATOM 4585 N N . LYS A 1 565 ? 3.534 -22.069 49.846 1.00 26.12 565 LYS A N 1
ATOM 4586 C CA . LYS A 1 565 ? 4.806 -22.657 49.382 1.00 26.12 565 LYS A CA 1
ATOM 4587 C C . LYS A 1 565 ? 5.107 -23.968 50.127 1.00 26.12 565 LYS A C 1
ATOM 4589 O O . LYS A 1 565 ? 5.050 -23.957 51.355 1.00 26.12 565 LYS A O 1
ATOM 4594 N N . LYS A 1 566 ? 5.542 -25.008 49.396 1.00 25.16 566 LYS A N 1
ATOM 4595 C CA . LYS A 1 566 ? 6.691 -25.924 49.658 1.00 25.16 566 LYS A CA 1
ATOM 4596 C C . LYS A 1 566 ? 6.453 -27.312 49.036 1.00 25.16 566 LYS A C 1
ATOM 4598 O O . LYS A 1 566 ? 5.596 -28.034 49.521 1.00 25.16 566 LYS A O 1
ATOM 4603 N N . GLN A 1 567 ? 7.306 -27.735 48.100 1.00 25.42 567 GLN A N 1
ATOM 4604 C CA . GLN A 1 567 ? 8.336 -28.759 48.351 1.00 25.42 567 GLN A CA 1
ATOM 4605 C C . GLN A 1 567 ? 9.250 -28.960 47.133 1.00 25.42 567 GLN A C 1
ATOM 4607 O O . GLN A 1 567 ? 8.883 -28.693 45.996 1.00 25.42 567 GLN A O 1
ATOM 4612 N N . GLN A 1 568 ? 10.486 -29.332 47.454 1.00 24.45 568 GLN A N 1
ATOM 4613 C CA . GLN A 1 568 ? 11.672 -29.424 46.614 1.00 24.45 568 GLN A CA 1
ATOM 4614 C C . GLN A 1 568 ? 11.754 -30.739 45.819 1.00 24.45 568 GLN A C 1
ATOM 4616 O O . GLN A 1 568 ? 11.299 -31.772 46.292 1.00 24.45 568 GLN A O 1
ATOM 4621 N N . THR A 1 569 ? 12.433 -30.635 44.669 1.00 24.89 569 THR A N 1
ATOM 4622 C CA . THR A 1 569 ? 13.417 -31.562 44.064 1.00 24.89 569 THR A CA 1
ATOM 4623 C C . THR A 1 569 ? 13.129 -33.063 43.992 1.00 24.89 569 THR A C 1
ATOM 4625 O O . THR A 1 569 ? 13.137 -33.736 45.011 1.00 24.89 569 THR A O 1
ATOM 4628 N N . GLU A 1 570 ? 13.165 -33.604 42.771 1.00 25.42 570 GLU A N 1
ATOM 4629 C CA . GLU A 1 570 ? 14.117 -34.656 42.372 1.00 25.42 570 GLU A CA 1
ATOM 4630 C C . GLU A 1 570 ? 14.196 -34.741 40.838 1.00 25.42 570 GLU A C 1
ATOM 4632 O O . GLU A 1 570 ? 13.224 -34.477 40.133 1.00 25.42 570 GLU A O 1
ATOM 4637 N N . GLY A 1 571 ? 15.401 -34.982 40.318 1.00 23.55 571 GLY A N 1
ATOM 4638 C CA . GLY A 1 571 ? 15.725 -34.833 38.903 1.00 23.55 571 GLY A CA 1
ATOM 4639 C C . GLY A 1 571 ? 15.513 -36.086 38.056 1.00 23.55 571 GLY A C 1
ATOM 4640 O O . GLY A 1 571 ? 15.527 -37.207 38.549 1.00 23.55 571 GLY A O 1
ATOM 4641 N N . ALA A 1 572 ? 15.456 -35.882 36.742 1.00 24.25 572 ALA A N 1
ATOM 4642 C CA . ALA A 1 572 ? 15.845 -36.885 35.760 1.00 24.25 572 ALA A CA 1
ATOM 4643 C C . ALA A 1 572 ? 16.397 -36.179 34.516 1.00 24.25 572 ALA A C 1
ATOM 4645 O O . ALA A 1 572 ? 15.696 -35.457 33.813 1.00 24.25 572 ALA A O 1
ATOM 4646 N N . LYS A 1 573 ? 17.694 -36.385 34.270 1.00 28.59 573 LYS A N 1
ATOM 4647 C CA . LYS A 1 573 ? 18.346 -36.103 32.994 1.00 28.59 573 LYS A CA 1
ATOM 4648 C C . LYS A 1 573 ? 17.790 -37.073 31.948 1.00 28.59 573 LYS A C 1
ATOM 4650 O O . LYS A 1 573 ? 17.975 -38.277 32.093 1.00 28.59 573 LYS A O 1
ATOM 4655 N N . SER A 1 574 ? 17.246 -36.560 30.852 1.00 25.77 574 SER A N 1
ATOM 4656 C CA . SER A 1 574 ? 17.286 -37.253 29.563 1.00 25.77 574 SER A CA 1
ATOM 4657 C C . SER A 1 574 ? 17.606 -36.232 28.485 1.00 25.77 574 SER A C 1
ATOM 4659 O O . SER A 1 574 ? 16.834 -35.310 28.238 1.00 25.77 574 SER A O 1
ATOM 4661 N N . GLY A 1 575 ? 18.788 -36.369 27.890 1.00 33.62 575 GLY A N 1
ATOM 4662 C CA . GLY A 1 575 ? 19.187 -35.565 26.752 1.00 33.62 575 GLY A CA 1
ATOM 4663 C C . GLY A 1 575 ? 18.334 -35.905 25.537 1.00 33.62 575 GLY A C 1
ATOM 4664 O O . GLY A 1 575 ? 18.316 -37.047 25.085 1.00 33.62 575 GLY A O 1
ATOM 4665 N N . THR A 1 576 ? 17.705 -34.887 24.973 1.00 24.72 576 THR A N 1
ATOM 4666 C CA . THR A 1 576 ? 17.252 -34.872 23.586 1.00 24.72 576 THR A CA 1
ATOM 4667 C C . THR A 1 576 ? 17.778 -33.589 22.970 1.00 24.72 576 THR A C 1
ATOM 4669 O O . THR A 1 576 ? 17.443 -32.493 23.406 1.00 24.72 576 THR A O 1
ATOM 4672 N N . LYS A 1 577 ? 18.673 -33.743 21.988 1.00 27.84 577 LYS A N 1
ATOM 4673 C CA . LYS A 1 577 ? 19.130 -32.664 21.113 1.00 27.84 577 LYS A CA 1
ATOM 4674 C C . LYS A 1 577 ? 17.905 -32.073 20.410 1.00 27.84 577 LYS A C 1
ATOM 4676 O O . LYS A 1 577 ? 17.421 -32.661 19.445 1.00 27.84 577 LYS A O 1
ATOM 4681 N N . GLU A 1 578 ? 17.419 -30.927 20.868 1.00 26.41 578 GLU A N 1
ATOM 4682 C CA . GLU A 1 578 ? 16.502 -30.110 20.080 1.00 26.41 578 GLU A CA 1
ATOM 4683 C C . GLU A 1 578 ? 17.295 -29.480 18.931 1.00 26.41 578 GLU A C 1
ATOM 4685 O O . GLU A 1 578 ? 18.035 -28.511 19.096 1.00 26.41 578 GLU A O 1
ATOM 4690 N N . LYS A 1 579 ? 17.164 -30.065 17.735 1.00 28.62 579 LYS A N 1
ATOM 4691 C CA . LYS A 1 579 ? 17.402 -29.336 16.490 1.00 28.62 579 LYS A CA 1
ATOM 4692 C C . LYS A 1 579 ? 16.354 -28.226 16.427 1.00 28.62 579 LYS A C 1
ATOM 4694 O O . LYS A 1 579 ? 15.215 -28.475 16.035 1.00 28.62 579 LYS A O 1
ATOM 4699 N N . ALA A 1 580 ? 16.753 -27.017 16.807 1.00 27.41 580 ALA A N 1
ATOM 4700 C CA . ALA A 1 580 ? 15.997 -25.806 16.541 1.00 27.41 580 ALA A CA 1
ATOM 4701 C C . ALA A 1 580 ? 15.749 -25.709 15.029 1.00 27.41 580 ALA A C 1
ATOM 4703 O O . ALA A 1 580 ? 16.655 -25.439 14.240 1.00 27.41 580 ALA A O 1
ATOM 4704 N N . THR A 1 581 ? 14.520 -25.987 14.608 1.00 32.47 581 THR A N 1
ATOM 4705 C CA . THR A 1 581 ? 14.086 -25.789 13.228 1.00 32.47 581 THR A CA 1
ATOM 4706 C C . THR A 1 581 ? 13.852 -24.287 13.061 1.00 32.47 581 THR A C 1
ATOM 4708 O O . THR A 1 581 ? 12.763 -23.784 13.328 1.00 32.47 581 THR A O 1
ATOM 4711 N N . LYS A 1 582 ? 14.906 -23.541 12.693 1.00 31.80 582 LYS A N 1
ATOM 4712 C CA . LYS A 1 582 ? 14.796 -22.136 12.272 1.00 31.80 582 LYS A CA 1
ATOM 4713 C C . LYS A 1 582 ? 13.941 -22.089 11.001 1.00 31.80 582 LYS A C 1
ATOM 4715 O O . LYS A 1 582 ? 14.427 -22.341 9.906 1.00 31.80 582 LYS A O 1
ATOM 4720 N N . MET A 1 583 ? 12.647 -21.824 11.146 1.00 36.78 583 MET A N 1
ATOM 4721 C CA . MET A 1 583 ? 11.725 -21.674 10.019 1.00 36.78 583 MET A CA 1
ATOM 4722 C C . MET A 1 583 ? 11.743 -20.224 9.516 1.00 36.78 583 MET A C 1
ATOM 4724 O O . MET A 1 583 ? 10.865 -19.430 9.846 1.00 36.78 583 MET A O 1
ATOM 4728 N N . GLY A 1 584 ? 12.755 -19.885 8.715 1.00 46.84 584 GLY A N 1
ATOM 4729 C CA . GLY A 1 584 ? 12.867 -18.623 7.978 1.00 46.84 584 GLY A CA 1
ATOM 4730 C C . GLY A 1 584 ? 13.986 -18.701 6.937 1.00 46.84 584 GLY A C 1
ATOM 4731 O O . GLY A 1 584 ? 14.990 -19.348 7.187 1.00 46.84 584 GLY A O 1
ATOM 4732 N N . ALA A 1 585 ? 13.819 -18.075 5.769 1.00 68.19 585 ALA A N 1
ATOM 4733 C CA . ALA A 1 585 ? 14.816 -18.099 4.684 1.00 68.19 585 ALA A CA 1
ATOM 4734 C C . ALA A 1 585 ? 15.970 -17.086 4.867 1.00 68.19 585 ALA A C 1
ATOM 4736 O O . ALA A 1 585 ? 16.877 -17.033 4.040 1.00 68.19 585 ALA A O 1
ATOM 4737 N N . PHE A 1 586 ? 15.928 -16.274 5.929 1.00 83.62 586 PHE A N 1
ATOM 4738 C CA . PHE A 1 586 ? 16.840 -15.152 6.148 1.00 83.62 586 PHE A CA 1
ATOM 4739 C C . PHE A 1 586 ? 17.543 -15.236 7.509 1.00 83.62 586 PHE A C 1
ATOM 4741 O O . PHE A 1 586 ? 16.973 -15.740 8.478 1.00 83.62 586 PHE A O 1
ATOM 4748 N N . LEU A 1 587 ? 18.767 -14.714 7.569 1.00 82.12 587 LEU A N 1
ATOM 4749 C CA . LEU A 1 587 ? 19.552 -14.496 8.784 1.00 82.12 587 LEU A CA 1
ATOM 4750 C C . LEU A 1 587 ? 19.070 -13.258 9.557 1.00 82.12 587 LEU A C 1
ATOM 4752 O O . LEU A 1 587 ? 18.452 -12.356 8.994 1.00 82.12 587 LEU A O 1
ATOM 4756 N N . ASP A 1 588 ? 19.434 -13.185 10.839 1.00 78.25 588 ASP A N 1
ATOM 4757 C CA . ASP A 1 588 ? 19.170 -12.017 11.695 1.00 78.25 588 ASP A CA 1
ATOM 4758 C C . ASP A 1 588 ? 20.042 -10.801 11.313 1.00 78.25 588 ASP A C 1
ATOM 4760 O O . ASP A 1 588 ? 19.648 -9.652 11.512 1.00 78.25 588 ASP A O 1
ATOM 4764 N N . LYS A 1 589 ? 21.228 -11.052 10.741 1.00 83.25 589 LYS A N 1
ATOM 4765 C CA . LYS A 1 589 ? 22.153 -10.060 10.168 1.00 83.25 589 LYS A CA 1
ATOM 4766 C C . LYS A 1 589 ? 22.760 -10.616 8.875 1.00 83.25 589 LYS A C 1
ATOM 4768 O O . LYS A 1 589 ? 22.992 -11.826 8.814 1.00 83.25 589 LYS A O 1
ATOM 4773 N N . PRO A 1 590 ? 23.046 -9.775 7.867 1.00 91.88 590 PRO A N 1
ATOM 4774 C CA . PRO A 1 590 ? 23.670 -10.242 6.639 1.00 91.88 590 PRO A CA 1
ATOM 4775 C C . PRO A 1 590 ? 25.132 -10.632 6.889 1.00 91.88 590 PRO A C 1
ATOM 4777 O O . PRO A 1 590 ? 25.829 -9.964 7.655 1.00 91.88 590 PRO A O 1
ATOM 4780 N N . LYS A 1 591 ? 25.613 -11.682 6.219 1.00 93.50 591 LYS A N 1
ATOM 4781 C CA . LYS A 1 591 ? 27.050 -11.979 6.152 1.00 93.50 591 LYS A CA 1
ATOM 4782 C C . LYS A 1 591 ? 27.681 -11.119 5.062 1.00 93.50 591 LYS A C 1
ATOM 4784 O O . LYS A 1 591 ? 27.319 -11.248 3.893 1.00 93.50 591 LYS A O 1
ATOM 4789 N N . LEU A 1 592 ? 28.585 -10.233 5.475 1.00 94.56 592 LEU A N 1
ATOM 4790 C CA . LEU A 1 592 ? 29.195 -9.217 4.612 1.00 94.56 592 LEU A CA 1
ATOM 4791 C C . LEU A 1 592 ? 30.547 -9.632 4.027 1.00 94.56 592 LEU A C 1
ATOM 4793 O O . LEU A 1 592 ? 31.085 -8.893 3.200 1.00 94.56 592 LEU A O 1
ATOM 4797 N N . ASP A 1 593 ? 31.082 -10.780 4.455 1.00 95.00 593 ASP A N 1
ATOM 4798 C CA . ASP A 1 593 ? 32.326 -11.336 3.935 1.00 95.00 593 ASP A CA 1
ATOM 4799 C C . ASP A 1 593 ? 32.221 -11.519 2.423 1.00 95.00 593 ASP A C 1
ATOM 4801 O O . ASP A 1 593 ? 31.259 -12.105 1.911 1.00 95.00 593 ASP A O 1
ATOM 4805 N N . LYS A 1 594 ? 33.221 -10.997 1.716 1.00 94.06 594 LYS A N 1
ATOM 4806 C CA . LYS A 1 594 ? 33.308 -11.072 0.262 1.00 94.06 594 LYS A CA 1
ATOM 4807 C C . LYS A 1 594 ? 34.419 -12.022 -0.124 1.00 94.06 594 LYS A C 1
ATOM 4809 O O . LYS A 1 594 ? 35.521 -11.954 0.414 1.00 94.06 594 LYS A O 1
ATOM 4814 N N . GLN A 1 595 ? 34.124 -12.880 -1.087 1.00 96.31 595 GLN A N 1
ATOM 4815 C CA . GLN A 1 595 ? 35.154 -13.604 -1.817 1.00 96.31 595 GLN A CA 1
ATOM 4816 C C . GLN A 1 595 ? 35.439 -12.813 -3.085 1.00 96.31 595 GLN A C 1
ATOM 4818 O O . GLN A 1 595 ? 34.542 -12.636 -3.911 1.00 96.31 595 GLN A O 1
ATOM 4823 N N . THR A 1 596 ? 36.660 -12.300 -3.203 1.00 96.56 596 THR A N 1
ATOM 4824 C CA . THR A 1 596 ? 37.095 -11.524 -4.362 1.00 96.56 596 THR A CA 1
ATOM 4825 C C . TH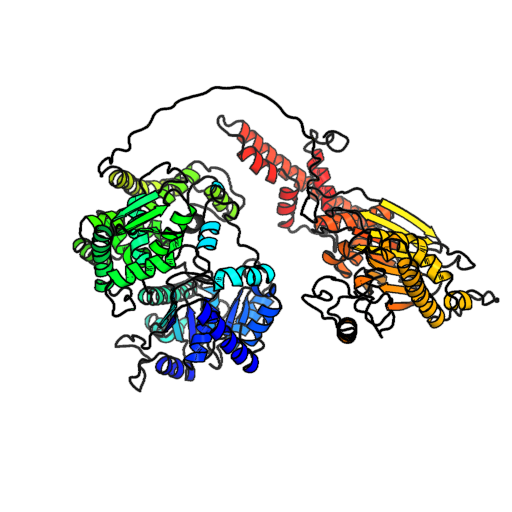R A 1 596 ? 38.204 -12.238 -5.111 1.00 96.56 596 THR A C 1
ATOM 4827 O O . THR A 1 596 ? 38.949 -13.049 -4.557 1.00 96.56 596 THR A O 1
ATOM 4830 N N . SER A 1 597 ? 38.279 -11.967 -6.408 1.00 95.38 597 SER A N 1
ATOM 4831 C CA . SER A 1 597 ? 39.441 -12.311 -7.2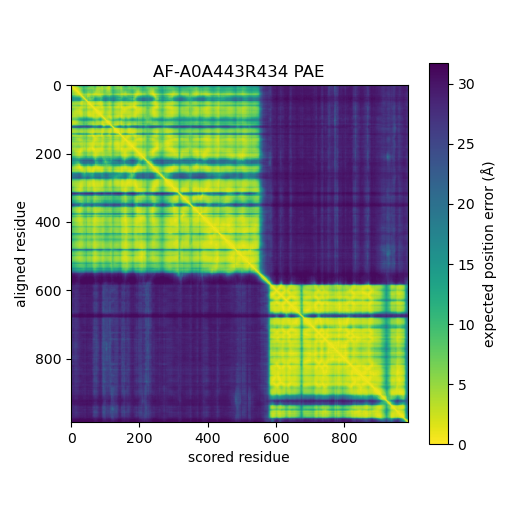17 1.00 95.38 597 SER A CA 1
ATOM 4832 C C . SER A 1 597 ? 39.563 -11.346 -8.385 1.00 95.38 597 SER A C 1
ATOM 4834 O O . SER A 1 597 ? 38.566 -10.816 -8.881 1.00 95.38 597 SER A O 1
ATOM 4836 N N . MET A 1 598 ? 40.781 -11.151 -8.870 1.00 96.12 598 MET A N 1
ATOM 4837 C CA . MET A 1 598 ? 41.047 -10.399 -10.083 1.00 96.12 598 MET A CA 1
ATOM 4838 C C . MET A 1 598 ? 42.097 -11.087 -10.936 1.00 96.12 598 MET A C 1
ATOM 4840 O O . MET A 1 598 ? 42.922 -11.867 -10.458 1.00 96.12 598 MET A O 1
ATOM 4844 N N . GLY A 1 599 ? 42.099 -10.752 -12.217 1.00 96.06 599 GLY A N 1
ATOM 4845 C CA . GLY A 1 599 ? 43.105 -11.250 -13.136 1.00 96.06 599 GLY A CA 1
ATOM 4846 C C . GLY A 1 599 ? 43.191 -10.421 -14.402 1.00 96.06 599 GLY A C 1
ATOM 4847 O O . GLY A 1 599 ? 42.368 -9.545 -14.678 1.00 96.06 599 GLY A O 1
ATOM 4848 N N . THR A 1 600 ? 44.234 -10.693 -15.178 1.00 96.56 600 THR A N 1
ATOM 4849 C CA . THR A 1 600 ? 44.482 -10.031 -16.459 1.00 96.56 600 THR A CA 1
ATOM 4850 C C . THR A 1 600 ? 44.996 -11.043 -17.473 1.00 96.56 600 THR A C 1
ATOM 4852 O O . THR A 1 600 ? 45.708 -11.976 -17.106 1.00 96.56 600 THR A O 1
ATOM 4855 N N . GLY A 1 601 ? 44.634 -10.873 -18.740 1.00 93.31 601 GLY A N 1
ATOM 4856 C CA . GLY A 1 601 ? 45.048 -11.765 -19.824 1.00 93.31 601 GLY A CA 1
ATOM 4857 C C . GLY A 1 601 ? 44.267 -11.478 -21.102 1.00 93.31 601 GLY A C 1
ATOM 4858 O O . GLY A 1 601 ? 43.138 -11.000 -21.038 1.00 93.31 601 GLY A O 1
ATOM 4859 N N . ASN A 1 602 ? 44.861 -11.732 -22.270 1.00 92.50 602 ASN A N 1
ATOM 4860 C CA . ASN A 1 602 ? 44.231 -11.499 -23.583 1.00 92.50 602 ASN A CA 1
ATOM 4861 C C . ASN A 1 602 ? 43.722 -10.057 -23.806 1.00 92.50 602 ASN A C 1
ATOM 4863 O O . ASN A 1 602 ? 42.699 -9.840 -24.455 1.00 92.50 602 ASN A O 1
ATOM 4867 N N . GLY A 1 603 ? 44.418 -9.063 -23.236 1.00 91.19 603 GLY A N 1
ATOM 4868 C CA . GLY A 1 603 ? 44.000 -7.653 -23.268 1.00 91.19 603 GLY A CA 1
ATOM 4869 C C . GLY A 1 603 ? 42.794 -7.335 -22.373 1.00 91.19 603 GLY A C 1
ATOM 4870 O O . GLY A 1 603 ? 42.247 -6.240 -22.442 1.00 91.19 603 GLY A O 1
ATOM 4871 N N . LEU A 1 604 ? 42.370 -8.287 -21.539 1.00 96.19 604 LEU A N 1
ATOM 4872 C CA . LEU A 1 604 ? 41.260 -8.153 -20.604 1.00 96.19 604 LEU A CA 1
ATOM 4873 C C . LEU A 1 604 ? 41.787 -7.966 -19.186 1.00 96.19 604 LEU A C 1
ATOM 4875 O O . LEU A 1 604 ? 42.821 -8.527 -18.806 1.00 96.19 604 LEU A O 1
ATOM 4879 N N . ARG A 1 605 ? 41.025 -7.237 -18.378 1.00 97.69 605 ARG A N 1
ATOM 4880 C CA . ARG A 1 605 ? 41.158 -7.225 -16.919 1.00 97.69 605 ARG A CA 1
ATOM 4881 C C . ARG A 1 605 ? 39.814 -7.617 -16.338 1.00 97.69 605 ARG A C 1
ATOM 4883 O O . ARG A 1 605 ? 38.800 -7.169 -16.861 1.00 97.69 605 ARG A O 1
ATOM 4890 N N . TYR A 1 606 ? 39.783 -8.417 -15.286 1.00 98.50 606 TYR A N 1
ATOM 4891 C CA . TYR A 1 606 ? 38.527 -8.746 -14.627 1.00 98.50 606 TYR A CA 1
ATOM 4892 C C . TYR A 1 606 ? 38.636 -8.643 -13.112 1.00 98.50 606 TYR A C 1
ATOM 4894 O O . TYR A 1 606 ? 39.721 -8.790 -12.551 1.00 98.50 606 TYR A O 1
ATOM 4902 N N . GLY A 1 607 ? 37.497 -8.390 -12.481 1.00 98.25 607 GLY A N 1
ATOM 4903 C CA . GLY A 1 607 ? 37.283 -8.511 -11.048 1.00 98.25 607 GLY A CA 1
ATOM 4904 C C . GLY A 1 607 ? 36.043 -9.354 -10.786 1.00 98.25 607 GLY A C 1
ATOM 4905 O O . GLY A 1 607 ? 35.121 -9.396 -11.605 1.00 98.25 607 GLY A O 1
ATOM 4906 N N . VAL A 1 608 ? 36.035 -10.033 -9.651 1.00 98.31 608 VAL A N 1
ATOM 4907 C CA . VAL A 1 608 ? 34.914 -10.823 -9.156 1.00 98.31 608 VAL A CA 1
ATOM 4908 C C . VAL A 1 608 ? 34.681 -10.462 -7.702 1.00 98.31 608 VAL A C 1
ATOM 4910 O O . VAL A 1 608 ? 35.633 -10.249 -6.951 1.00 98.31 608 VAL A O 1
ATOM 4913 N N . SER A 1 609 ? 33.418 -10.410 -7.301 1.00 98.50 609 SER A N 1
ATOM 4914 C CA . SER A 1 609 ? 33.036 -10.377 -5.895 1.00 98.50 609 SER A CA 1
ATOM 4915 C C . SER A 1 609 ? 31.785 -11.222 -5.699 1.00 98.50 609 SER A C 1
ATOM 4917 O O . SER A 1 609 ? 30.900 -11.226 -6.558 1.00 98.50 609 SER A O 1
ATOM 4919 N N . SER A 1 610 ? 31.715 -11.944 -4.585 1.00 98.06 610 SER A N 1
ATOM 4920 C CA . SER A 1 610 ? 30.522 -12.684 -4.180 1.00 98.06 610 SER A CA 1
ATOM 4921 C C . SER A 1 610 ? 30.288 -12.581 -2.676 1.00 98.06 610 SER A C 1
ATOM 4923 O O . SER A 1 610 ? 31.243 -12.673 -1.900 1.00 98.06 610 SER A O 1
ATOM 4925 N N . MET A 1 611 ? 29.030 -12.422 -2.265 1.00 98.25 611 MET A N 1
ATOM 4926 C CA . MET A 1 611 ? 28.617 -12.214 -0.878 1.00 98.25 611 MET A CA 1
ATOM 4927 C C . MET A 1 611 ? 27.318 -12.963 -0.574 1.00 98.25 611 MET A C 1
ATOM 4929 O O . MET A 1 611 ? 26.346 -12.886 -1.324 1.00 98.25 611 MET A O 1
ATOM 4933 N N . GLN A 1 612 ? 27.278 -13.630 0.581 1.00 97.81 612 GLN A N 1
ATOM 4934 C CA . GLN A 1 612 ? 26.105 -14.395 1.011 1.00 97.81 612 GLN A CA 1
ATOM 4935 C C . GLN A 1 612 ? 24.904 -13.493 1.356 1.00 97.81 612 GLN A C 1
ATOM 4937 O O . GLN A 1 612 ? 23.756 -13.857 1.096 1.00 97.81 612 GLN A O 1
ATOM 4942 N N . GLY A 1 613 ? 25.140 -12.327 1.962 1.00 96.06 613 GLY A N 1
ATOM 4943 C CA . GLY A 1 613 ? 24.071 -11.392 2.300 1.00 96.06 613 GLY A CA 1
ATOM 4944 C C . GLY A 1 613 ? 23.114 -11.962 3.350 1.00 96.06 613 GLY A C 1
ATOM 4945 O O . GLY A 1 613 ? 23.542 -12.501 4.372 1.00 96.06 613 GLY A O 1
ATOM 4946 N N . TRP A 1 614 ? 21.808 -11.803 3.129 1.00 93.75 614 TRP A N 1
ATOM 4947 C CA . TRP A 1 614 ? 20.772 -12.156 4.109 1.00 93.75 614 TRP A CA 1
ATOM 4948 C C . TRP A 1 614 ? 20.344 -13.626 4.076 1.00 93.75 614 TRP A C 1
ATOM 4950 O O . TRP A 1 614 ? 19.623 -14.047 4.981 1.00 93.75 614 TRP A O 1
ATOM 4960 N N . ARG A 1 615 ? 20.734 -14.406 3.063 1.00 92.31 615 ARG A N 1
ATOM 4961 C CA . ARG A 1 615 ? 20.344 -15.820 2.937 1.00 92.31 615 ARG A CA 1
ATO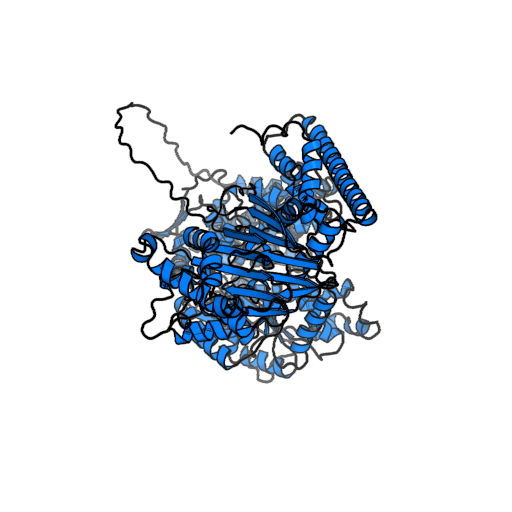M 4962 C C . ARG A 1 615 ? 21.044 -16.684 3.989 1.00 92.31 615 ARG A C 1
ATOM 4964 O O . ARG A 1 615 ? 22.146 -16.367 4.431 1.00 92.31 615 ARG A O 1
ATOM 4971 N N . LEU A 1 616 ? 20.410 -17.790 4.387 1.00 92.00 616 LEU A N 1
ATOM 4972 C CA . LEU A 1 616 ? 21.006 -18.757 5.324 1.00 92.00 616 LEU A CA 1
ATOM 4973 C C . LEU A 1 616 ? 22.276 -19.411 4.766 1.00 92.00 616 LEU A C 1
ATOM 4975 O O . LEU A 1 616 ? 23.256 -19.564 5.497 1.00 92.00 616 LEU A O 1
ATOM 4979 N N . GLU A 1 617 ? 22.266 -19.718 3.472 1.00 93.12 617 GLU A N 1
ATOM 4980 C CA . GLU A 1 617 ? 23.347 -20.384 2.750 1.00 93.12 617 GLU A CA 1
ATOM 4981 C C . GLU A 1 617 ? 23.862 -19.492 1.613 1.00 93.12 617 GLU A C 1
ATOM 4983 O O . GLU A 1 617 ? 23.162 -18.579 1.163 1.00 93.12 617 GLU A O 1
ATOM 4988 N N . MET A 1 618 ? 25.105 -19.732 1.196 1.00 96.75 618 MET A N 1
ATOM 4989 C CA . MET A 1 618 ? 25.682 -19.186 -0.033 1.00 96.75 618 MET A CA 1
ATOM 4990 C C . MET A 1 618 ? 25.556 -20.255 -1.114 1.00 96.75 618 MET A C 1
ATOM 4992 O O . MET A 1 618 ? 26.275 -21.254 -1.070 1.00 96.75 618 MET A O 1
ATOM 4996 N N . GLU A 1 619 ? 24.609 -20.065 -2.026 1.00 97.31 619 GLU A N 1
ATOM 4997 C CA . GLU A 1 619 ? 24.307 -21.007 -3.105 1.00 97.31 619 GLU A CA 1
ATOM 4998 C C . GLU A 1 619 ? 24.896 -20.568 -4.454 1.00 97.31 619 GLU A C 1
ATOM 5000 O O . GLU A 1 619 ? 24.957 -21.381 -5.373 1.00 97.31 619 GLU A O 1
ATOM 5005 N N . ASP A 1 620 ? 25.408 -19.340 -4.565 1.00 98.38 620 ASP A N 1
ATOM 5006 C CA . ASP A 1 620 ? 26.092 -18.863 -5.769 1.00 98.38 620 ASP A CA 1
ATOM 5007 C C . ASP A 1 620 ? 27.494 -19.472 -5.951 1.00 98.38 620 ASP A C 1
ATOM 5009 O O . ASP A 1 620 ? 28.237 -19.708 -4.994 1.00 98.38 620 ASP A O 1
ATOM 5013 N N . ALA A 1 621 ? 27.907 -19.605 -7.211 1.00 98.44 621 ALA A N 1
ATOM 5014 C CA . ALA A 1 621 ? 29.277 -19.889 -7.625 1.00 98.44 621 ALA A CA 1
ATOM 5015 C C . ALA A 1 621 ? 29.656 -19.070 -8.874 1.00 98.44 621 ALA A C 1
ATOM 5017 O O . ALA A 1 621 ? 28.809 -18.483 -9.549 1.00 98.44 621 ALA A O 1
ATOM 5018 N N . HIS A 1 622 ? 30.942 -19.028 -9.219 1.00 98.44 622 HIS A N 1
ATOM 5019 C CA . HIS A 1 622 ? 31.423 -18.325 -10.410 1.00 98.44 622 HIS A CA 1
ATOM 5020 C C . HIS A 1 622 ? 32.644 -19.019 -11.018 1.00 98.44 622 HIS A C 1
ATOM 5022 O O . HIS A 1 622 ? 33.333 -19.791 -10.355 1.00 98.44 622 HIS A O 1
ATOM 5028 N N . CYS A 1 623 ? 32.936 -18.713 -12.280 1.00 98.00 623 CYS A N 1
ATOM 5029 C CA . CYS A 1 623 ? 34.148 -19.153 -12.965 1.00 98.00 623 CYS A CA 1
ATOM 5030 C C . CYS A 1 623 ? 34.730 -17.977 -13.753 1.00 98.00 623 CYS A C 1
ATOM 5032 O O . CYS A 1 623 ? 34.005 -17.315 -14.494 1.00 98.00 623 CYS A O 1
ATOM 5034 N N . ALA A 1 624 ? 36.023 -17.702 -13.595 1.00 97.56 624 ALA A N 1
ATOM 5035 C CA . ALA A 1 624 ? 36.716 -16.641 -14.317 1.00 97.56 624 ALA A CA 1
ATOM 5036 C C . ALA A 1 624 ? 38.091 -17.145 -14.763 1.00 97.56 624 ALA A C 1
ATOM 5038 O O . ALA A 1 624 ? 38.978 -17.374 -13.942 1.00 97.56 624 ALA A O 1
ATOM 5039 N N . VAL A 1 625 ? 38.252 -17.346 -16.070 1.00 97.00 625 VAL A N 1
ATOM 5040 C CA . VAL A 1 625 ? 39.450 -17.930 -16.677 1.00 97.00 625 VAL A CA 1
ATOM 5041 C C . VAL A 1 625 ? 39.876 -17.079 -17.865 1.00 97.00 625 VAL A C 1
ATOM 5043 O O . VAL A 1 625 ? 39.109 -16.847 -18.799 1.00 97.00 625 VAL A O 1
ATOM 5046 N N . VAL A 1 626 ? 41.130 -16.639 -17.852 1.00 96.19 626 VAL A N 1
ATOM 5047 C CA . VAL A 1 626 ? 41.789 -15.998 -18.995 1.00 96.19 626 VAL A CA 1
ATOM 5048 C C . VAL A 1 626 ? 42.825 -16.956 -19.567 1.00 96.19 626 VAL A C 1
ATOM 5050 O O . VAL A 1 626 ? 43.650 -17.482 -18.826 1.00 96.19 626 VAL A O 1
ATOM 5053 N N . GLY A 1 627 ? 42.776 -17.185 -20.877 1.00 92.44 627 GLY A N 1
ATOM 5054 C CA . GLY A 1 627 ? 43.612 -18.177 -21.547 1.00 92.44 627 GLY A CA 1
ATOM 5055 C C . GLY A 1 627 ? 43.098 -19.596 -21.339 1.00 92.44 627 GLY A C 1
ATOM 5056 O O . GLY A 1 627 ? 43.437 -20.262 -20.363 1.00 92.44 627 GLY A O 1
ATOM 5057 N N . LEU A 1 628 ? 42.269 -20.065 -22.271 1.00 90.88 628 LEU A N 1
ATOM 5058 C CA . LEU A 1 628 ? 41.715 -21.416 -22.220 1.00 90.88 628 LEU A CA 1
ATOM 5059 C C . LEU A 1 628 ? 42.749 -22.467 -22.677 1.00 90.88 628 LEU A C 1
ATOM 5061 O O . LEU A 1 628 ? 43.602 -22.171 -23.519 1.00 90.88 628 LEU A O 1
ATOM 5065 N N . PRO A 1 629 ? 42.684 -23.706 -22.151 1.00 80.81 629 PRO A N 1
ATOM 5066 C CA . PRO A 1 629 ? 43.591 -24.783 -22.546 1.00 80.81 629 PRO A CA 1
ATOM 5067 C C . PRO A 1 629 ? 43.318 -25.283 -23.977 1.00 80.81 629 PRO A C 1
ATOM 5069 O O . PRO A 1 629 ? 42.317 -24.938 -24.600 1.00 80.81 629 PRO A O 1
ATOM 5072 N N . HIS A 1 630 ? 44.188 -26.170 -24.472 1.00 80.38 630 HIS A N 1
ATOM 5073 C CA . HIS A 1 630 ? 44.023 -26.894 -25.743 1.00 80.38 630 HIS A CA 1
ATOM 5074 C C . HIS A 1 630 ? 44.048 -26.022 -27.018 1.00 80.38 630 HIS A C 1
ATOM 5076 O O . HIS A 1 630 ? 43.277 -26.281 -27.941 1.00 80.38 630 HIS A O 1
ATOM 5082 N N . GLY A 1 631 ? 44.952 -25.036 -27.108 1.00 76.38 631 GLY A N 1
ATOM 5083 C CA . GLY A 1 631 ? 45.103 -24.190 -28.305 1.00 76.38 631 GLY A CA 1
ATOM 5084 C C . GLY A 1 631 ? 44.148 -22.991 -28.351 1.00 76.38 631 GLY A C 1
ATOM 5085 O O . GLY A 1 631 ? 43.990 -22.353 -29.391 1.00 76.38 631 GLY A O 1
ATOM 5086 N N . LEU A 1 632 ? 43.478 -22.702 -27.233 1.00 86.06 632 LEU A N 1
ATOM 5087 C CA . LEU A 1 632 ? 42.520 -21.609 -27.072 1.00 86.06 632 LEU A CA 1
ATOM 5088 C C . LEU A 1 632 ? 43.079 -20.521 -26.145 1.00 86.06 632 LEU A C 1
ATOM 5090 O O . LEU A 1 632 ? 42.332 -19.830 -25.453 1.00 86.06 632 LEU A O 1
ATOM 5094 N N . GLU A 1 633 ? 44.399 -20.323 -26.144 1.00 89.25 633 GLU A N 1
ATOM 5095 C CA . GLU A 1 633 ? 45.079 -19.418 -25.211 1.00 89.25 633 GLU A CA 1
ATOM 5096 C C . GLU A 1 633 ? 44.636 -17.957 -25.398 1.00 89.25 633 GLU A C 1
ATOM 5098 O O . GLU A 1 633 ? 44.720 -17.161 -24.471 1.00 89.25 633 GLU A O 1
ATOM 5103 N N . GLN A 1 634 ? 44.119 -17.604 -26.579 1.00 89.94 634 GLN A N 1
ATOM 5104 C CA . GLN A 1 634 ? 43.554 -16.282 -26.888 1.00 89.94 634 GLN A CA 1
ATOM 5105 C C . GLN A 1 634 ? 42.065 -16.137 -26.526 1.00 89.94 634 GLN A C 1
ATOM 5107 O O . GLN A 1 634 ? 41.449 -15.113 -26.831 1.00 89.94 634 GLN A O 1
ATOM 5112 N N . TRP A 1 635 ? 41.469 -17.159 -25.915 1.00 94.31 635 TRP A N 1
ATOM 5113 C CA . TRP A 1 635 ? 40.091 -17.144 -25.444 1.00 94.31 635 TRP A CA 1
ATOM 5114 C C . TRP A 1 635 ? 40.035 -16.973 -23.928 1.00 94.31 635 TRP A C 1
ATOM 5116 O O . TRP A 1 635 ? 40.963 -17.338 -23.204 1.00 94.31 635 TRP A O 1
ATOM 5126 N N . SER A 1 636 ? 38.918 -16.440 -23.449 1.00 97.50 636 SER A N 1
ATOM 5127 C CA . SER A 1 636 ? 38.620 -16.290 -22.023 1.00 97.50 636 SER A CA 1
ATOM 5128 C C . SER A 1 636 ? 37.184 -16.730 -21.738 1.00 97.50 636 SER A C 1
ATOM 5130 O O . SER A 1 636 ? 36.326 -16.654 -22.621 1.00 97.50 636 SER A O 1
ATOM 5132 N N . PHE A 1 637 ? 36.914 -17.184 -20.517 1.00 98.38 637 PHE A N 1
ATOM 5133 C CA . PHE A 1 637 ? 35.605 -17.645 -20.064 1.00 98.38 637 PHE A CA 1
ATOM 5134 C C . PHE A 1 637 ? 35.246 -17.016 -18.723 1.00 98.38 637 PHE A C 1
ATOM 5136 O O . PHE A 1 637 ? 36.035 -17.052 -17.781 1.00 98.38 637 PHE A O 1
ATOM 5143 N N . PHE A 1 638 ? 34.036 -16.475 -18.638 1.00 98.75 638 PHE A N 1
ATOM 5144 C CA . PHE A 1 638 ? 33.491 -15.887 -17.420 1.00 98.75 638 PHE A CA 1
ATOM 5145 C C . PHE A 1 638 ? 32.071 -16.389 -17.206 1.00 98.75 638 PHE A C 1
ATOM 5147 O O . PHE A 1 638 ? 31.304 -16.439 -18.165 1.00 98.75 638 PHE A O 1
ATOM 5154 N N . ALA A 1 639 ? 31.710 -16.745 -15.978 1.00 98.69 639 ALA A N 1
ATOM 5155 C CA . ALA A 1 639 ? 30.389 -17.257 -15.654 1.00 98.69 639 ALA A CA 1
ATOM 5156 C C . ALA A 1 639 ? 29.972 -16.954 -14.212 1.00 98.69 639 ALA A C 1
ATOM 5158 O O . ALA A 1 639 ? 30.812 -16.943 -13.312 1.00 98.69 639 ALA A O 1
ATOM 5159 N N . VAL A 1 640 ? 28.666 -16.773 -14.015 1.00 98.81 640 VAL A N 1
ATOM 5160 C CA . VAL A 1 640 ? 28.000 -16.720 -12.707 1.00 98.81 640 VAL A CA 1
ATOM 5161 C C . VAL A 1 640 ? 26.905 -17.783 -12.681 1.00 98.81 640 VAL A C 1
ATOM 5163 O O . VAL A 1 640 ? 26.175 -17.957 -13.664 1.00 98.81 640 VAL A O 1
ATOM 5166 N N . PHE A 1 641 ? 26.824 -18.490 -11.559 1.00 98.75 641 PHE A N 1
ATOM 5167 C CA . PHE A 1 641 ? 25.899 -19.584 -11.307 1.00 98.75 641 PHE A CA 1
ATOM 5168 C C . PHE A 1 641 ? 25.117 -19.280 -10.037 1.00 98.75 641 PHE A C 1
ATOM 5170 O O . PHE A 1 641 ? 25.695 -19.300 -8.957 1.00 98.75 641 PHE A O 1
ATOM 5177 N N . ASP A 1 642 ? 23.828 -18.994 -10.170 1.00 98.56 642 ASP A N 1
ATOM 5178 C CA . ASP A 1 642 ? 22.930 -18.787 -9.028 1.00 98.56 642 ASP A CA 1
ATOM 5179 C C . ASP A 1 642 ? 22.305 -20.133 -8.673 1.00 98.56 642 ASP A C 1
ATOM 5181 O O . ASP A 1 642 ? 21.651 -20.747 -9.524 1.00 98.56 642 ASP A O 1
ATOM 5185 N N . GLY A 1 643 ? 22.630 -20.664 -7.499 1.00 97.75 643 GLY A N 1
ATOM 5186 C CA . GLY A 1 643 ? 22.147 -21.959 -7.035 1.00 97.75 643 GLY A CA 1
ATOM 5187 C C . GLY A 1 643 ? 20.858 -21.822 -6.235 1.00 97.75 643 GLY A C 1
ATOM 5188 O O . GLY A 1 643 ? 20.662 -20.862 -5.500 1.00 97.75 643 GLY A O 1
ATOM 5189 N N . HIS A 1 644 ? 19.993 -22.829 -6.313 1.00 96.19 644 HIS A N 1
ATOM 5190 C CA . HIS A 1 644 ? 18.794 -22.891 -5.485 1.00 96.19 644 HIS A CA 1
ATOM 5191 C C . HIS A 1 644 ? 18.551 -24.299 -4.958 1.00 96.19 644 HIS A C 1
ATOM 5193 O O . HIS A 1 644 ? 18.782 -25.292 -5.648 1.00 96.19 644 HIS A O 1
ATOM 5199 N N . ALA A 1 645 ? 18.021 -24.379 -3.734 1.00 92.69 645 ALA A N 1
ATOM 5200 C CA . ALA A 1 645 ? 17.769 -25.639 -3.022 1.00 92.69 645 ALA A CA 1
ATOM 5201 C C . ALA A 1 645 ? 19.042 -26.481 -2.775 1.00 92.69 645 ALA A C 1
ATOM 5203 O O . ALA A 1 645 ? 18.972 -27.709 -2.685 1.00 92.69 645 ALA A O 1
ATOM 5204 N N . GLY A 1 646 ? 20.184 -25.808 -2.632 1.00 92.50 646 GLY A N 1
ATOM 5205 C CA . GLY A 1 646 ? 21.507 -26.356 -2.352 1.00 92.50 646 GLY A CA 1
ATOM 5206 C C . GLY A 1 646 ? 22.599 -25.758 -3.261 1.00 92.50 646 GLY A C 1
ATOM 5207 O O . GLY A 1 646 ? 22.339 -25.474 -4.427 1.00 92.50 646 GLY A O 1
ATOM 5208 N N . PRO A 1 647 ? 23.853 -25.629 -2.782 1.00 94.50 647 PRO A N 1
ATOM 5209 C CA . PRO A 1 647 ? 24.973 -25.067 -3.554 1.00 94.50 647 PRO A CA 1
ATOM 5210 C C . PRO A 1 647 ? 25.655 -26.076 -4.499 1.00 94.50 647 PRO A C 1
ATOM 5212 O O . PRO A 1 647 ? 26.651 -25.765 -5.149 1.00 94.50 647 PRO A O 1
ATOM 5215 N N . ARG A 1 648 ? 25.212 -27.340 -4.523 1.00 94.38 648 ARG A N 1
ATOM 5216 C CA . ARG A 1 648 ? 25.969 -28.421 -5.171 1.00 94.38 648 ARG A CA 1
ATOM 5217 C C . ARG A 1 648 ? 26.006 -28.256 -6.688 1.00 94.38 648 ARG A C 1
ATOM 5219 O O . ARG A 1 648 ? 27.081 -28.366 -7.277 1.00 94.38 648 ARG A O 1
ATOM 5226 N N . VAL A 1 649 ? 24.855 -28.011 -7.317 1.00 96.50 649 VAL A N 1
ATOM 5227 C CA . VAL A 1 649 ? 24.786 -27.863 -8.778 1.00 96.50 649 VAL A CA 1
ATOM 5228 C C . VAL A 1 649 ? 25.546 -26.621 -9.242 1.00 96.50 649 VAL A C 1
ATOM 5230 O O . VAL A 1 649 ? 26.316 -26.732 -10.192 1.00 96.50 649 VAL A O 1
ATOM 5233 N N . SER A 1 650 ? 25.416 -25.477 -8.565 1.00 97.94 650 SER A N 1
ATOM 5234 C CA . SER A 1 650 ? 26.158 -24.254 -8.915 1.00 97.94 650 SER A CA 1
ATOM 5235 C C . SER A 1 650 ? 27.674 -24.443 -8.789 1.00 97.94 650 SER A C 1
ATOM 5237 O O . SER A 1 650 ? 28.407 -24.131 -9.731 1.00 97.94 650 SER A O 1
ATOM 5239 N N . ALA A 1 651 ? 28.155 -25.048 -7.695 1.00 97.19 651 ALA A N 1
ATOM 5240 C CA . ALA A 1 651 ? 29.575 -25.357 -7.506 1.00 97.19 651 ALA A CA 1
ATOM 5241 C C . ALA A 1 651 ? 30.115 -26.319 -8.581 1.00 97.19 651 ALA A C 1
ATOM 5243 O O . ALA A 1 651 ? 31.172 -26.076 -9.163 1.00 97.19 651 ALA A O 1
ATOM 5244 N N . HIS A 1 652 ? 29.365 -27.377 -8.906 1.00 96.75 652 HIS A N 1
ATOM 5245 C CA . HIS A 1 652 ? 29.761 -28.334 -9.944 1.00 96.75 652 HIS A CA 1
ATOM 5246 C C . HIS A 1 652 ? 29.767 -27.698 -11.346 1.00 96.75 652 HIS A C 1
ATOM 5248 O O . HIS A 1 652 ? 30.618 -28.023 -12.179 1.00 96.75 652 HIS A O 1
ATOM 5254 N N . CYS A 1 653 ? 28.852 -26.760 -11.611 1.00 98.00 653 CYS A N 1
ATOM 5255 C CA . CYS A 1 653 ? 28.854 -25.975 -12.845 1.00 98.00 653 CYS A CA 1
ATOM 5256 C C . CYS A 1 653 ? 30.089 -25.076 -12.947 1.00 98.00 653 CYS A C 1
ATOM 5258 O O . CYS A 1 653 ? 30.725 -25.049 -14.003 1.00 98.00 653 CYS A O 1
ATOM 5260 N N . ALA A 1 654 ? 30.465 -24.399 -11.859 1.00 97.75 654 ALA A N 1
ATOM 5261 C CA . ALA A 1 654 ? 31.656 -23.555 -11.818 1.00 97.75 654 ALA A CA 1
ATOM 5262 C C . ALA A 1 654 ? 32.952 -24.326 -12.104 1.00 97.75 654 ALA A C 1
ATOM 5264 O O . ALA A 1 654 ? 33.832 -23.800 -12.789 1.00 97.75 654 ALA A O 1
ATOM 5265 N N . GLU A 1 655 ? 33.047 -25.573 -11.639 1.00 97.19 655 GLU A N 1
ATOM 5266 C CA . GLU A 1 655 ? 34.232 -26.413 -11.829 1.00 97.19 655 GLU A CA 1
ATOM 5267 C C . GLU A 1 655 ? 34.296 -27.065 -13.222 1.00 97.19 655 GLU A C 1
ATOM 5269 O O . GLU A 1 655 ? 35.373 -27.165 -13.805 1.00 97.19 655 GLU A O 1
ATOM 5274 N N . HIS A 1 656 ? 33.162 -27.502 -13.788 1.00 97.50 656 HIS A N 1
ATOM 5275 C CA . HIS A 1 656 ? 33.181 -28.438 -14.924 1.00 97.50 656 HIS A CA 1
ATOM 5276 C C . HIS A 1 656 ? 32.460 -27.978 -16.195 1.00 97.50 656 HIS A C 1
ATOM 5278 O O . HIS A 1 656 ? 32.567 -28.658 -17.226 1.00 97.50 656 HIS A O 1
ATOM 5284 N N . LEU A 1 657 ? 31.716 -26.864 -16.174 1.00 98.00 657 LEU A N 1
ATOM 5285 C CA . LEU A 1 657 ? 30.986 -26.415 -17.366 1.00 98.00 657 LEU A CA 1
ATOM 5286 C C . LEU A 1 657 ? 31.937 -26.041 -18.503 1.00 98.00 657 LEU A C 1
ATOM 5288 O O . LEU A 1 657 ? 31.725 -26.475 -19.637 1.00 98.00 657 LEU A O 1
ATOM 5292 N N . LEU A 1 658 ? 33.005 -25.300 -18.197 1.00 96.75 658 LEU A N 1
ATOM 5293 C CA . LEU A 1 658 ? 34.017 -24.917 -19.179 1.00 96.75 658 LEU A CA 1
ATOM 5294 C C . LEU A 1 658 ? 34.623 -26.150 -19.861 1.00 96.75 658 LEU A C 1
ATOM 5296 O O . LEU A 1 658 ? 34.630 -26.222 -21.089 1.00 96.75 658 LEU A O 1
ATOM 5300 N N . ASP A 1 659 ? 35.044 -27.145 -19.078 1.00 94.69 659 ASP A N 1
ATOM 5301 C CA . ASP A 1 659 ? 35.608 -28.397 -19.589 1.00 94.69 659 ASP A CA 1
ATOM 5302 C C . ASP A 1 659 ? 34.627 -29.145 -20.495 1.00 94.69 659 ASP A C 1
ATOM 5304 O O . ASP A 1 659 ? 35.006 -29.655 -21.551 1.00 94.69 659 ASP A O 1
ATOM 5308 N N . CYS A 1 660 ? 33.345 -29.194 -20.122 1.00 95.75 660 CYS A N 1
ATOM 5309 C CA . CYS A 1 660 ? 32.326 -29.833 -20.951 1.00 95.75 660 CYS A CA 1
ATOM 5310 C C . CYS A 1 660 ? 32.115 -29.100 -22.282 1.00 95.75 660 CYS A C 1
ATOM 5312 O O . CYS A 1 660 ? 31.911 -29.774 -23.293 1.00 95.75 660 CYS A O 1
ATOM 5314 N N . ILE A 1 661 ? 32.205 -27.766 -22.290 1.00 95.06 661 ILE A N 1
ATOM 5315 C CA . ILE A 1 661 ? 32.114 -26.942 -23.502 1.00 95.06 661 ILE A CA 1
ATOM 5316 C C . ILE A 1 661 ? 33.339 -27.166 -24.398 1.00 95.06 661 ILE A C 1
ATOM 5318 O O . ILE A 1 661 ? 33.174 -27.544 -25.555 1.00 95.06 661 ILE A O 1
ATOM 5322 N N . VAL A 1 662 ? 34.565 -27.002 -23.886 1.00 90.69 662 VAL A N 1
ATOM 5323 C CA . VAL A 1 662 ? 35.786 -27.095 -24.718 1.00 90.69 662 VAL A CA 1
ATOM 5324 C C . VAL A 1 662 ? 36.081 -28.517 -25.199 1.00 90.69 662 VAL A C 1
ATOM 5326 O O . VAL A 1 662 ? 36.738 -28.706 -26.220 1.00 90.69 662 VAL A O 1
ATOM 5329 N N . GLN A 1 663 ? 35.584 -29.537 -24.493 1.00 89.19 663 GLN A N 1
ATOM 5330 C CA . GLN A 1 663 ? 35.699 -30.937 -24.909 1.00 89.19 663 GLN A CA 1
ATOM 5331 C C . GLN A 1 663 ? 34.539 -31.411 -25.796 1.00 89.19 663 GLN A C 1
ATOM 5333 O O . GLN A 1 663 ? 34.562 -32.568 -26.229 1.00 89.19 663 GLN A O 1
ATOM 5338 N N . ALA A 1 664 ? 33.516 -30.586 -26.041 1.00 88.62 664 ALA A N 1
ATOM 5339 C CA . ALA A 1 664 ? 32.445 -30.940 -26.966 1.00 88.62 664 ALA A CA 1
ATOM 5340 C C . ALA A 1 664 ? 33.018 -31.099 -28.383 1.00 88.62 664 ALA A C 1
ATOM 5342 O O . ALA A 1 664 ? 33.838 -30.293 -28.820 1.00 88.62 664 ALA A O 1
ATOM 5343 N N . GLU A 1 665 ? 32.594 -32.144 -29.096 1.00 83.31 665 GLU A N 1
ATOM 5344 C CA . GLU A 1 665 ? 33.122 -32.502 -30.420 1.00 83.31 665 GLU A CA 1
ATOM 5345 C C . GLU A 1 665 ? 33.061 -31.311 -31.382 1.00 83.31 665 GLU A C 1
ATOM 5347 O O . GLU A 1 665 ? 34.091 -30.886 -31.901 1.00 83.31 665 GLU A O 1
ATOM 5352 N N . HIS A 1 666 ? 31.894 -30.669 -31.473 1.00 80.06 666 HIS A N 1
ATOM 5353 C CA . HIS A 1 666 ? 31.705 -29.477 -32.296 1.00 80.06 666 HIS A CA 1
ATOM 5354 C C . HIS A 1 666 ? 32.557 -28.288 -31.844 1.00 80.06 666 HIS A C 1
ATOM 5356 O O . HIS A 1 666 ? 33.046 -27.537 -32.674 1.00 80.06 666 HIS A O 1
ATOM 5362 N N . PHE A 1 667 ? 32.843 -28.126 -30.552 1.00 79.06 667 PHE A N 1
ATOM 5363 C CA . PHE A 1 667 ? 33.751 -27.059 -30.120 1.00 79.06 667 PHE A CA 1
ATOM 5364 C C . PHE A 1 667 ? 35.196 -27.316 -30.594 1.00 79.06 667 PHE A C 1
ATOM 5366 O O . PHE A 1 667 ? 35.895 -26.404 -31.047 1.00 79.06 667 PHE A O 1
ATOM 5373 N N . ARG A 1 668 ? 35.641 -28.578 -30.544 1.00 76.88 668 ARG A N 1
ATOM 5374 C CA . ARG A 1 668 ? 36.999 -28.988 -30.938 1.00 76.88 668 ARG A CA 1
ATOM 5375 C C . ARG A 1 668 ? 37.229 -28.957 -32.444 1.00 76.88 668 ARG A C 1
ATOM 5377 O O . ARG A 1 668 ? 38.331 -28.603 -32.855 1.00 76.88 668 ARG A O 1
ATOM 5384 N N . GLU A 1 669 ? 36.217 -29.279 -33.249 1.00 69.44 669 GLU A N 1
ATOM 5385 C CA . GLU A 1 669 ? 36.287 -29.228 -34.721 1.00 69.44 669 GLU A CA 1
ATOM 5386 C C . GLU A 1 669 ? 36.727 -27.844 -35.235 1.00 69.44 669 GLU A C 1
ATOM 5388 O O . GLU A 1 669 ? 37.472 -27.751 -36.206 1.00 69.44 669 GLU A O 1
ATOM 5393 N N . ASN A 1 670 ? 36.360 -26.772 -34.526 1.00 62.56 670 ASN A N 1
ATOM 5394 C CA . ASN A 1 670 ? 36.723 -25.390 -34.860 1.00 62.56 670 ASN A CA 1
ATOM 5395 C C . ASN A 1 670 ? 38.118 -24.969 -34.355 1.00 62.56 670 ASN A C 1
ATOM 5397 O O . ASN A 1 670 ? 38.697 -23.997 -34.831 1.00 62.56 670 ASN A O 1
ATOM 5401 N N . SER A 1 671 ? 38.663 -25.695 -33.373 1.00 54.47 671 SER A N 1
ATOM 5402 C CA . SER A 1 671 ? 39.930 -25.373 -32.695 1.00 54.47 671 SER A CA 1
ATOM 5403 C C . SER A 1 671 ? 41.162 -25.935 -33.431 1.00 54.47 671 SER A C 1
ATOM 5405 O O . SER A 1 671 ? 42.293 -25.651 -33.050 1.00 54.47 671 SER A O 1
ATOM 5407 N N . LEU A 1 672 ? 40.952 -26.757 -34.470 1.00 49.44 672 LEU A N 1
ATOM 5408 C CA . LEU A 1 672 ? 41.978 -27.555 -35.159 1.00 49.44 672 LEU A CA 1
ATOM 5409 C C . LEU A 1 672 ? 42.277 -27.099 -36.601 1.00 49.44 672 LEU A C 1
ATOM 5411 O O . LEU A 1 672 ? 42.941 -27.824 -37.340 1.00 49.44 672 LEU A O 1
ATOM 5415 N N . ALA A 1 673 ? 41.822 -25.919 -37.034 1.00 51.50 673 ALA A N 1
ATOM 5416 C CA . ALA A 1 673 ? 42.196 -25.391 -38.347 1.00 51.50 673 ALA A CA 1
ATOM 5417 C C . ALA A 1 673 ? 43.705 -25.045 -38.377 1.00 51.50 673 ALA A C 1
ATOM 5419 O O . ALA A 1 673 ? 44.128 -23.986 -37.921 1.00 51.50 673 ALA A O 1
ATOM 5420 N N . GLU A 1 674 ? 44.516 -25.961 -38.921 1.00 42.47 674 GLU A N 1
ATOM 5421 C CA . GLU A 1 674 ? 45.993 -26.018 -38.897 1.00 42.47 674 GLU A CA 1
ATOM 5422 C C . GLU A 1 674 ? 46.761 -24.827 -39.511 1.00 42.47 674 GLU A C 1
ATOM 5424 O O . GLU A 1 674 ? 47.988 -24.847 -39.544 1.00 42.47 674 GLU A O 1
ATOM 5429 N N . ASN A 1 675 ? 46.108 -23.755 -39.959 1.00 40.47 675 ASN A N 1
ATOM 5430 C CA . ASN A 1 675 ? 46.785 -22.648 -40.637 1.00 40.47 675 ASN A CA 1
ATOM 5431 C C . ASN A 1 675 ? 46.458 -21.294 -40.011 1.00 40.47 675 ASN A C 1
ATOM 5433 O O . ASN A 1 675 ? 45.792 -20.494 -40.653 1.00 40.47 675 ASN A O 1
ATOM 5437 N N . GLY A 1 676 ? 46.947 -21.046 -38.789 1.00 43.25 676 GLY A N 1
ATOM 5438 C CA . GLY A 1 676 ? 47.533 -19.777 -38.304 1.00 43.25 676 GLY A CA 1
ATOM 5439 C C . GLY A 1 676 ? 46.889 -18.416 -38.632 1.00 43.25 676 GLY A C 1
ATOM 5440 O O . GLY A 1 676 ? 47.522 -17.387 -38.406 1.00 43.25 676 GLY A O 1
ATOM 5441 N N . ALA A 1 677 ? 45.669 -18.367 -39.153 1.00 42.44 677 ALA A N 1
ATOM 5442 C CA . ALA A 1 677 ? 44.939 -17.168 -39.516 1.00 42.44 677 ALA A CA 1
ATOM 5443 C C . ALA A 1 677 ? 43.687 -17.109 -38.641 1.00 42.44 677 ALA A C 1
ATOM 5445 O O . ALA A 1 677 ? 42.754 -17.888 -38.798 1.00 42.44 677 ALA A O 1
ATOM 5446 N N . ILE A 1 678 ? 43.684 -16.149 -37.721 1.00 50.12 678 ILE A N 1
ATOM 5447 C CA . ILE A 1 678 ? 42.688 -15.875 -36.668 1.00 50.12 678 ILE A CA 1
ATOM 5448 C C . ILE A 1 678 ? 41.275 -15.531 -37.228 1.00 50.12 678 ILE A C 1
ATOM 5450 O O . ILE A 1 678 ? 40.385 -15.112 -36.490 1.00 50.12 678 ILE A O 1
ATOM 5454 N N . ASN A 1 679 ? 41.026 -15.701 -38.532 1.00 48.28 679 ASN A N 1
ATOM 5455 C CA . ASN A 1 679 ? 39.935 -15.022 -39.234 1.00 48.28 679 ASN A CA 1
ATOM 5456 C C . ASN A 1 679 ? 38.652 -15.833 -39.478 1.00 48.28 679 ASN A C 1
ATOM 5458 O O . ASN A 1 679 ? 37.618 -15.190 -39.622 1.00 48.28 679 ASN A O 1
ATOM 5462 N N . ASP A 1 680 ? 38.650 -17.169 -39.435 1.00 61.97 680 ASP A N 1
ATOM 5463 C CA . ASP A 1 680 ? 37.439 -17.959 -39.739 1.00 61.97 680 ASP A CA 1
ATOM 5464 C C . ASP A 1 680 ? 37.046 -18.901 -38.586 1.00 61.97 680 ASP A C 1
ATOM 5466 O O . ASP A 1 680 ? 37.159 -20.118 -38.681 1.00 61.97 680 ASP A O 1
ATOM 5470 N N . ILE A 1 681 ? 36.569 -18.329 -37.471 1.00 74.88 681 ILE A N 1
ATOM 5471 C CA . ILE A 1 681 ? 35.839 -19.090 -36.441 1.00 74.88 681 ILE A CA 1
ATOM 5472 C C . ILE A 1 681 ? 34.438 -19.390 -36.990 1.00 74.88 681 ILE A C 1
ATOM 5474 O O . ILE A 1 681 ? 33.666 -18.456 -37.227 1.00 74.88 681 ILE A O 1
ATOM 5478 N N . ASP A 1 682 ? 34.067 -20.666 -37.127 1.00 85.31 682 ASP A N 1
ATOM 5479 C CA . ASP A 1 682 ? 32.684 -21.032 -37.460 1.00 85.31 682 ASP A CA 1
ATOM 5480 C C . ASP A 1 682 ? 31.757 -20.812 -36.250 1.00 85.31 682 ASP A C 1
ATOM 5482 O O . ASP A 1 682 ? 31.652 -21.639 -35.341 1.00 85.31 682 ASP A O 1
ATOM 5486 N N . VAL A 1 683 ? 31.079 -19.667 -36.239 1.00 89.62 683 VAL A N 1
ATOM 5487 C CA . VAL A 1 683 ? 30.193 -19.229 -35.154 1.00 89.62 683 VAL A CA 1
ATOM 5488 C C . VAL A 1 683 ? 29.128 -20.274 -34.802 1.00 89.62 683 VAL A C 1
ATOM 5490 O O . VAL A 1 683 ? 28.832 -20.455 -33.618 1.00 89.62 683 VAL A O 1
ATOM 5493 N N . GLU A 1 684 ? 28.560 -20.979 -35.782 1.00 90.94 684 GLU A N 1
ATOM 5494 C CA . GLU A 1 684 ? 27.494 -21.956 -35.517 1.00 90.94 684 GLU A CA 1
ATOM 5495 C C . GLU A 1 684 ? 28.034 -23.220 -34.848 1.00 90.94 684 GLU A C 1
ATOM 5497 O O . GLU A 1 684 ? 27.421 -23.740 -33.912 1.00 90.94 684 GLU A O 1
ATOM 5502 N N . THR A 1 685 ? 29.224 -23.656 -35.248 1.00 87.81 685 THR A N 1
ATOM 5503 C CA . THR A 1 685 ? 29.913 -24.795 -34.639 1.00 87.81 685 THR A CA 1
ATOM 5504 C C . THR A 1 685 ? 30.312 -24.506 -33.182 1.00 87.81 685 THR A C 1
ATOM 5506 O O . THR A 1 685 ? 30.102 -25.353 -32.309 1.00 87.81 685 THR A O 1
ATOM 5509 N N . VAL A 1 686 ? 30.739 -23.273 -32.859 1.00 91.31 686 VAL A N 1
ATOM 5510 C CA . VAL A 1 686 ? 30.957 -22.843 -31.457 1.00 91.31 686 VAL A CA 1
ATOM 5511 C C . VAL A 1 686 ? 29.650 -22.829 -30.659 1.00 91.31 686 VAL A C 1
ATOM 5513 O O . VAL A 1 686 ? 29.609 -23.360 -29.549 1.00 91.31 686 VAL A O 1
ATOM 5516 N N . LYS A 1 687 ? 28.564 -22.261 -31.210 1.00 95.06 687 LYS A N 1
ATOM 5517 C CA . LYS A 1 687 ? 27.243 -22.253 -30.549 1.00 95.06 687 LYS A CA 1
ATOM 5518 C C . LYS A 1 687 ? 26.777 -23.673 -30.237 1.00 95.06 687 LYS A C 1
ATOM 5520 O O . LYS A 1 687 ? 26.301 -23.939 -29.134 1.00 95.06 687 LYS A O 1
ATOM 5525 N N . LYS A 1 688 ? 26.948 -24.597 -31.184 1.00 94.31 688 LYS A N 1
ATOM 5526 C CA . LYS A 1 688 ? 26.601 -26.005 -30.990 1.00 94.31 688 LYS A CA 1
ATOM 5527 C C . LYS A 1 688 ? 27.456 -26.648 -29.896 1.00 94.31 688 LYS A C 1
ATOM 5529 O O . LYS A 1 688 ? 26.900 -27.276 -29.003 1.00 94.31 688 LYS A O 1
ATOM 5534 N N . GLY A 1 689 ? 28.767 -26.398 -29.891 1.00 94.50 689 GLY A N 1
ATOM 5535 C CA . GLY A 1 689 ? 29.673 -26.862 -28.837 1.00 94.50 689 GLY A CA 1
ATOM 5536 C C . GLY A 1 689 ? 29.301 -26.361 -27.435 1.00 94.50 689 GLY A C 1
ATOM 5537 O O . GLY A 1 689 ? 29.277 -27.147 -26.490 1.00 94.50 689 GLY A O 1
ATOM 5538 N N . ILE A 1 690 ? 28.931 -25.081 -27.297 1.00 97.06 690 ILE A N 1
ATOM 5539 C CA . ILE A 1 690 ? 28.448 -24.517 -26.023 1.00 97.06 690 ILE A CA 1
ATOM 5540 C C . ILE A 1 690 ? 27.164 -25.225 -25.578 1.00 97.06 690 ILE A C 1
ATOM 5542 O O . ILE A 1 690 ? 27.077 -25.689 -24.442 1.00 97.06 690 ILE A O 1
ATOM 5546 N N . ARG A 1 691 ? 26.181 -25.353 -26.477 1.00 97.69 691 ARG A N 1
ATOM 5547 C CA . ARG A 1 691 ? 24.918 -26.046 -26.191 1.00 97.69 691 ARG A CA 1
ATOM 5548 C C . ARG A 1 691 ? 25.160 -27.486 -25.734 1.00 97.69 691 ARG A C 1
ATOM 5550 O O . ARG A 1 691 ? 24.593 -27.911 -24.731 1.00 97.69 691 ARG A O 1
ATOM 5557 N N . ASP A 1 692 ? 26.014 -28.217 -26.439 1.00 96.94 692 ASP A N 1
ATOM 5558 C CA . ASP A 1 692 ? 26.327 -29.608 -26.116 1.00 96.94 692 ASP A CA 1
ATOM 5559 C C . ASP A 1 692 ? 27.064 -29.730 -24.780 1.00 96.94 692 ASP A C 1
ATOM 5561 O O . ASP A 1 692 ? 26.797 -30.664 -24.026 1.00 96.94 692 ASP A O 1
ATOM 5565 N N . GLY A 1 693 ? 27.923 -28.764 -24.441 1.00 97.25 693 GLY A N 1
ATOM 5566 C CA . GLY A 1 693 ? 28.566 -28.678 -23.131 1.00 97.25 693 GLY A CA 1
ATOM 5567 C C . GLY A 1 693 ? 27.559 -28.589 -21.980 1.00 97.25 693 GLY A C 1
ATOM 5568 O O . GLY A 1 693 ? 27.665 -29.360 -21.026 1.00 97.25 693 GLY A O 1
ATOM 5569 N N . PHE A 1 694 ? 26.545 -27.724 -22.101 1.00 98.44 694 PHE A N 1
ATOM 5570 C CA . PHE A 1 694 ? 25.463 -27.602 -21.111 1.00 98.44 694 PHE A CA 1
ATOM 5571 C C . PHE A 1 694 ? 24.671 -28.907 -20.963 1.00 98.44 694 PHE A C 1
ATOM 5573 O O . PHE A 1 694 ? 24.493 -29.401 -19.851 1.00 98.44 694 PHE A O 1
ATOM 5580 N N . LEU A 1 695 ? 24.230 -29.499 -22.080 1.00 97.88 695 LEU A N 1
ATOM 5581 C CA . LEU A 1 695 ? 23.441 -30.736 -22.051 1.00 97.88 695 LEU A CA 1
ATOM 5582 C C . LEU A 1 695 ? 24.244 -31.923 -21.504 1.00 97.88 695 LEU A C 1
ATOM 5584 O O . LEU A 1 695 ? 23.721 -32.719 -20.725 1.00 97.88 695 LEU A O 1
ATOM 5588 N N . LYS A 1 696 ? 25.525 -32.024 -21.876 1.00 97.44 696 LYS A N 1
ATOM 5589 C CA . LYS A 1 696 ? 26.436 -33.067 -21.393 1.00 97.44 696 LYS A CA 1
ATOM 5590 C C . LYS A 1 696 ? 26.699 -32.934 -19.898 1.00 97.44 696 LYS A C 1
ATOM 5592 O O . LYS A 1 696 ? 26.774 -33.955 -19.215 1.00 97.44 696 LYS A O 1
ATOM 5597 N N . LEU A 1 697 ? 26.855 -31.711 -19.387 1.00 97.69 697 LEU A N 1
ATOM 5598 C CA . LEU A 1 697 ? 27.035 -31.491 -17.955 1.00 97.69 697 LEU A CA 1
ATOM 5599 C C . LEU A 1 697 ? 25.764 -31.855 -17.173 1.00 97.69 697 LEU A C 1
ATOM 5601 O O . LEU A 1 697 ? 25.867 -32.580 -16.186 1.00 97.69 697 LEU A O 1
ATOM 5605 N N . ASP A 1 698 ? 24.582 -31.432 -17.635 1.00 98.00 698 ASP A N 1
ATOM 5606 C CA . ASP A 1 698 ? 23.298 -31.785 -17.004 1.00 98.00 698 ASP A CA 1
ATOM 5607 C C . ASP A 1 698 ? 23.093 -33.311 -16.965 1.00 98.00 698 ASP A C 1
ATOM 5609 O O . ASP A 1 698 ? 22.712 -33.881 -15.944 1.00 98.00 698 ASP A O 1
ATOM 5613 N N . GLU A 1 699 ? 23.432 -34.021 -18.047 1.00 96.00 699 GLU A N 1
ATOM 5614 C CA . GLU A 1 699 ? 23.342 -35.485 -18.075 1.00 96.00 699 GLU A CA 1
ATOM 5615 C C . GLU A 1 699 ? 24.351 -36.162 -17.130 1.00 96.00 699 GLU A C 1
ATOM 5617 O O . GLU A 1 699 ? 24.026 -37.171 -16.497 1.00 96.00 699 GLU A O 1
ATOM 5622 N N . LYS A 1 700 ? 25.575 -35.626 -17.019 1.00 95.19 700 LYS A N 1
ATOM 5623 C CA . LYS A 1 700 ? 26.584 -36.127 -16.072 1.00 95.19 700 LYS A CA 1
ATOM 5624 C C . LYS A 1 700 ? 26.131 -35.933 -14.626 1.00 95.19 700 LYS A C 1
ATOM 5626 O O . LYS A 1 700 ? 26.202 -36.881 -13.848 1.00 95.19 700 LYS A O 1
ATOM 5631 N N . MET A 1 701 ? 25.637 -34.743 -14.285 1.00 95.69 701 MET A N 1
ATOM 5632 C CA . MET A 1 701 ? 25.181 -34.413 -12.932 1.00 95.69 701 MET A CA 1
ATOM 5633 C C . MET A 1 701 ? 23.969 -35.247 -12.504 1.00 95.69 701 MET A C 1
ATOM 5635 O O . MET A 1 701 ? 23.882 -35.635 -11.343 1.00 95.69 701 MET A O 1
ATOM 5639 N N . LYS A 1 702 ? 23.079 -35.612 -13.439 1.00 94.06 702 LYS A N 1
ATOM 5640 C CA . LYS A 1 702 ? 21.947 -36.517 -13.176 1.00 94.06 702 LYS A CA 1
ATOM 5641 C C . LYS A 1 702 ? 22.370 -37.891 -12.630 1.00 94.06 702 LYS A C 1
ATOM 5643 O O . LYS A 1 702 ? 21.571 -38.544 -11.969 1.00 94.06 702 LYS A O 1
ATOM 5648 N N . LYS A 1 703 ? 23.600 -38.333 -12.928 1.00 92.69 703 LYS A N 1
ATOM 5649 C CA . LYS A 1 703 ? 24.166 -39.636 -12.525 1.00 92.69 703 LYS A CA 1
ATOM 5650 C C . LYS A 1 703 ? 24.999 -39.561 -11.237 1.00 92.69 703 LYS A C 1
ATOM 5652 O O . LYS A 1 703 ? 25.634 -40.549 -10.876 1.00 92.69 703 LYS A O 1
ATOM 5657 N N . LEU A 1 704 ? 25.066 -38.402 -10.575 1.00 89.50 704 LEU A N 1
ATOM 5658 C CA . LEU A 1 704 ? 25.750 -38.285 -9.285 1.00 89.50 704 LEU A CA 1
ATOM 5659 C C . LEU A 1 704 ? 24.944 -39.024 -8.202 1.00 89.50 704 LEU A C 1
ATOM 5661 O O . LEU A 1 704 ? 23.723 -38.861 -8.175 1.00 89.50 704 LEU A O 1
ATOM 5665 N N . PRO A 1 705 ? 25.582 -39.800 -7.301 1.00 87.69 705 PRO A N 1
ATOM 5666 C CA . PRO A 1 705 ? 24.875 -40.640 -6.330 1.00 87.69 705 PRO A CA 1
ATOM 5667 C C . PRO A 1 705 ? 23.840 -39.893 -5.480 1.00 87.69 705 PRO A C 1
ATOM 5669 O O . PRO A 1 705 ? 22.751 -40.409 -5.252 1.00 87.69 705 PRO A O 1
ATOM 5672 N N . GLU A 1 706 ? 24.159 -38.677 -5.038 1.00 86.94 706 GLU A N 1
ATOM 5673 C CA . GLU A 1 706 ? 23.302 -37.842 -4.187 1.00 86.94 706 GLU A CA 1
ATOM 5674 C C . GLU A 1 706 ? 22.116 -37.235 -4.950 1.00 86.94 706 GLU A C 1
ATOM 5676 O O . GLU A 1 706 ? 21.066 -36.965 -4.370 1.00 86.94 706 GLU A O 1
ATOM 5681 N N . VAL A 1 707 ? 22.274 -37.028 -6.258 1.00 85.44 707 VAL A N 1
ATOM 5682 C CA . VAL A 1 707 ? 21.214 -36.539 -7.147 1.00 85.44 707 VAL A CA 1
ATOM 5683 C C . VAL A 1 707 ? 20.294 -37.691 -7.551 1.00 85.44 707 VAL A C 1
ATOM 5685 O O . VAL A 1 707 ? 19.071 -37.558 -7.521 1.00 85.44 707 VAL A O 1
ATOM 5688 N N . GLU A 1 708 ? 20.871 -38.843 -7.899 1.00 86.31 708 GLU A N 1
ATOM 5689 C CA . GLU A 1 708 ? 20.134 -40.048 -8.288 1.00 86.31 708 GLU A CA 1
ATOM 5690 C C . GLU A 1 708 ? 19.334 -40.630 -7.112 1.00 86.31 708 GLU A C 1
ATOM 5692 O O . GLU A 1 708 ? 18.201 -41.077 -7.297 1.00 86.31 708 GLU A O 1
ATOM 5697 N N . SER A 1 709 ? 19.878 -40.567 -5.891 1.00 86.06 709 SER A N 1
ATOM 5698 C CA . SER A 1 709 ? 19.165 -40.957 -4.666 1.00 86.06 709 SER A CA 1
ATOM 5699 C C . SER A 1 709 ? 18.043 -39.984 -4.275 1.00 86.06 709 SER A C 1
ATOM 5701 O O . SER A 1 709 ? 17.187 -40.335 -3.460 1.00 86.06 709 SER A O 1
ATOM 5703 N N . GLY A 1 710 ? 18.029 -38.775 -4.852 1.00 82.50 710 GLY A N 1
ATOM 5704 C CA . GLY A 1 710 ? 17.095 -37.698 -4.521 1.00 82.50 710 GLY A CA 1
ATOM 5705 C C . GLY A 1 710 ? 17.402 -36.973 -3.205 1.00 82.50 710 GLY A C 1
ATOM 5706 O O . GLY A 1 710 ? 16.545 -36.225 -2.722 1.00 82.50 710 GLY A O 1
ATOM 5707 N N . GLU A 1 711 ? 18.585 -37.194 -2.618 1.00 86.38 711 GLU A N 1
ATOM 5708 C CA . GLU A 1 711 ? 19.076 -36.439 -1.455 1.00 86.38 711 GLU A CA 1
ATOM 5709 C C . GLU A 1 711 ? 19.344 -34.973 -1.812 1.00 86.38 711 GLU A C 1
ATOM 5711 O O . GLU A 1 711 ? 19.040 -34.079 -1.020 1.00 86.38 711 GLU A O 1
ATOM 5716 N N . ASP A 1 712 ? 19.872 -34.728 -3.011 1.00 87.88 712 ASP A N 1
ATOM 5717 C CA . ASP A 1 712 ? 20.075 -33.400 -3.574 1.00 87.88 712 ASP A CA 1
ATOM 5718 C C . ASP A 1 712 ? 19.029 -33.097 -4.646 1.00 87.88 712 ASP A C 1
ATOM 5720 O O . ASP A 1 712 ? 18.840 -33.851 -5.603 1.00 87.88 712 ASP A O 1
ATOM 5724 N N . LYS A 1 713 ? 18.350 -31.965 -4.476 1.00 92.62 713 LYS A N 1
ATOM 5725 C CA . LYS A 1 713 ? 17.328 -31.465 -5.402 1.00 92.62 713 LYS A CA 1
ATOM 5726 C C . LYS A 1 713 ? 17.675 -30.079 -5.928 1.00 92.62 713 LYS A C 1
ATOM 5728 O O . LYS A 1 713 ? 16.783 -29.370 -6.389 1.00 92.62 713 LYS A O 1
ATOM 5733 N N . SER A 1 714 ? 18.938 -29.685 -5.800 1.00 95.31 714 SER A N 1
ATOM 5734 C CA . SER A 1 714 ? 19.392 -28.368 -6.200 1.00 95.31 714 SER A CA 1
ATOM 5735 C C . SER A 1 714 ? 19.331 -28.196 -7.713 1.00 95.31 714 SER A C 1
ATOM 5737 O O . SER A 1 714 ? 19.366 -29.149 -8.506 1.00 95.31 714 SER A O 1
ATOM 5739 N N . GLY A 1 715 ? 19.211 -26.942 -8.110 1.00 97.81 715 GLY A N 1
ATOM 5740 C CA . GLY A 1 715 ? 19.409 -26.497 -9.474 1.00 97.81 715 GLY A CA 1
ATOM 5741 C C . GLY A 1 715 ? 20.296 -25.268 -9.477 1.00 97.81 715 GLY A C 1
ATOM 5742 O O . GLY A 1 715 ? 20.631 -24.720 -8.426 1.00 97.81 715 GLY A O 1
ATOM 5743 N N . SER A 1 716 ? 20.714 -24.857 -10.665 1.00 98.50 716 SER A N 1
ATOM 5744 C CA . SER A 1 716 ? 21.427 -23.601 -10.819 1.00 98.50 716 SER A CA 1
ATOM 5745 C C . SER A 1 716 ? 21.151 -22.957 -12.164 1.00 98.50 716 SER A C 1
ATOM 5747 O O . SER A 1 716 ? 21.084 -23.626 -13.204 1.00 98.50 716 SER A O 1
ATOM 5749 N N . THR A 1 717 ? 21.012 -21.637 -12.136 1.00 98.56 717 THR A N 1
ATOM 5750 C CA . THR A 1 717 ? 21.130 -20.826 -13.341 1.00 98.56 717 THR A CA 1
ATOM 5751 C C . THR A 1 717 ? 22.583 -20.778 -13.799 1.00 98.56 717 THR A C 1
ATOM 5753 O O . THR A 1 717 ? 23.512 -21.057 -13.047 1.00 98.56 717 THR A O 1
ATOM 5756 N N . ALA A 1 718 ? 22.799 -20.419 -15.053 1.00 98.69 718 ALA A N 1
ATOM 5757 C CA . ALA A 1 718 ? 24.127 -20.196 -15.584 1.00 98.69 718 ALA A CA 1
ATOM 5758 C C . ALA A 1 718 ? 24.066 -19.076 -16.611 1.00 98.69 718 ALA A C 1
ATOM 5760 O O . ALA A 1 718 ? 23.429 -19.218 -17.660 1.00 98.69 718 ALA A O 1
ATOM 5761 N N . VAL A 1 719 ? 24.767 -17.983 -16.332 1.00 98.88 719 VAL A N 1
ATOM 5762 C CA . VAL A 1 719 ? 25.091 -16.981 -17.343 1.00 98.88 719 VAL A CA 1
ATOM 5763 C C . VAL A 1 719 ? 26.591 -17.008 -17.572 1.00 98.88 719 VAL A C 1
ATOM 5765 O O . VAL A 1 719 ? 27.370 -16.884 -16.630 1.00 98.88 719 VAL A O 1
ATOM 5768 N N . CYS A 1 720 ? 27.020 -17.191 -18.818 1.00 98.00 720 CYS A N 1
ATOM 5769 C CA . CYS A 1 720 ? 28.436 -17.203 -19.156 1.00 98.00 720 CYS A CA 1
ATOM 5770 C C . CYS A 1 720 ? 28.751 -16.475 -20.462 1.00 98.00 720 CYS A C 1
ATOM 5772 O O . CYS A 1 720 ? 27.918 -16.369 -21.365 1.00 98.00 720 CYS A O 1
ATOM 5774 N N . ALA A 1 721 ? 29.986 -16.000 -20.568 1.00 98.50 721 ALA A N 1
ATOM 5775 C CA . ALA A 1 721 ? 30.542 -15.347 -21.737 1.00 98.50 721 ALA A CA 1
ATOM 5776 C C . ALA A 1 721 ? 31.876 -16.004 -22.114 1.00 98.50 721 ALA A C 1
ATOM 5778 O O . ALA A 1 721 ? 32.836 -15.958 -21.343 1.00 98.50 721 ALA A O 1
ATOM 5779 N N . LEU A 1 722 ? 31.943 -16.581 -23.317 1.00 97.81 722 LEU A N 1
ATOM 5780 C CA . LEU A 1 722 ? 33.209 -16.936 -23.958 1.00 97.81 722 LEU A CA 1
ATOM 5781 C C . LEU A 1 722 ? 33.649 -15.762 -24.831 1.00 97.81 722 LEU A C 1
ATOM 5783 O O . LEU A 1 722 ? 32.898 -15.288 -25.687 1.00 97.81 722 LEU A O 1
ATOM 5787 N N . ILE A 1 723 ? 34.874 -15.297 -24.626 1.00 97.12 723 ILE A N 1
ATOM 5788 C CA . ILE A 1 723 ? 35.443 -14.151 -25.331 1.00 97.12 723 ILE A CA 1
ATOM 5789 C C . ILE A 1 723 ? 36.594 -14.658 -26.186 1.00 97.12 723 ILE A C 1
ATOM 5791 O O . ILE A 1 723 ? 37.633 -15.045 -25.664 1.00 97.12 723 ILE A O 1
ATOM 5795 N N . SER A 1 724 ? 36.394 -14.657 -27.499 1.00 93.06 724 SER A N 1
ATOM 5796 C CA . SER A 1 724 ? 37.433 -14.936 -28.497 1.00 93.06 724 SER A CA 1
ATOM 5797 C C . SER A 1 724 ? 38.109 -13.628 -28.940 1.00 93.06 724 SER A C 1
ATOM 5799 O O . SER A 1 724 ? 37.647 -12.544 -28.561 1.00 93.06 724 SER A O 1
ATOM 5801 N N . PRO A 1 725 ? 39.141 -13.662 -29.803 1.00 90.31 725 PRO A N 1
ATOM 5802 C CA . PRO A 1 725 ? 39.704 -12.442 -30.387 1.00 90.31 725 PRO A CA 1
ATOM 5803 C C . PRO A 1 725 ? 38.672 -11.546 -31.091 1.00 90.31 725 PRO A C 1
ATOM 5805 O O . PRO A 1 725 ? 38.774 -10.326 -31.015 1.00 90.31 725 PRO A O 1
ATOM 5808 N N . ASN A 1 726 ? 37.643 -12.137 -31.713 1.00 90.12 726 ASN A N 1
ATOM 5809 C CA . ASN A 1 726 ? 36.723 -11.423 -32.610 1.00 90.12 726 ASN A CA 1
ATOM 5810 C C . ASN A 1 726 ? 35.269 -11.351 -32.116 1.00 90.12 726 ASN A C 1
ATOM 5812 O O . ASN A 1 726 ? 34.502 -10.508 -32.587 1.00 90.12 726 ASN A O 1
ATOM 5816 N N . TYR A 1 727 ? 34.867 -12.217 -31.185 1.00 95.38 727 TYR A N 1
ATOM 5817 C CA . TYR A 1 727 ? 33.467 -12.392 -30.787 1.00 95.38 727 TYR A CA 1
ATOM 5818 C C . TYR A 1 727 ? 33.294 -12.597 -29.283 1.00 95.38 727 TYR A C 1
ATOM 5820 O O . TYR A 1 727 ? 34.098 -13.280 -28.646 1.00 95.38 727 TYR A O 1
ATOM 5828 N N . PHE A 1 728 ? 32.182 -12.078 -28.771 1.00 97.81 728 PHE A N 1
ATOM 5829 C CA . PHE A 1 728 ? 31.547 -12.490 -27.527 1.00 97.81 728 PHE A CA 1
ATOM 5830 C C . PHE A 1 728 ? 30.492 -13.556 -27.823 1.00 97.81 728 PHE A C 1
ATOM 5832 O O . PHE A 1 728 ? 29.599 -13.325 -28.643 1.00 97.81 728 PHE A O 1
ATOM 5839 N N . PHE A 1 729 ? 30.561 -14.684 -27.129 1.00 98.19 729 PHE A N 1
ATOM 5840 C CA . PHE A 1 729 ? 29.529 -15.715 -27.113 1.00 98.19 729 PHE A CA 1
ATOM 5841 C C . PHE A 1 729 ? 28.878 -15.716 -25.733 1.00 98.19 729 PHE A C 1
ATOM 5843 O O . PHE A 1 729 ? 29.450 -16.230 -24.773 1.00 98.19 729 PHE A O 1
ATOM 5850 N N . PHE A 1 730 ? 27.694 -15.124 -25.637 1.00 98.69 730 PHE A N 1
ATOM 5851 C CA . PHE A 1 730 ? 26.887 -15.125 -24.422 1.00 98.69 730 PHE A CA 1
ATOM 5852 C C . PHE A 1 730 ? 25.996 -16.354 -24.417 1.00 98.69 730 PHE A C 1
ATOM 5854 O O . PHE A 1 730 ? 25.283 -16.576 -25.392 1.00 98.69 730 PHE A O 1
ATOM 5861 N N . ALA A 1 731 ? 26.003 -17.116 -23.331 1.00 98.50 731 ALA A N 1
ATOM 5862 C CA . ALA A 1 731 ? 25.077 -18.212 -23.106 1.00 98.50 731 ALA A CA 1
ATOM 5863 C C . ALA A 1 731 ? 24.356 -17.990 -21.776 1.00 98.50 731 ALA A C 1
ATOM 5865 O O . ALA A 1 731 ? 25.004 -17.859 -20.739 1.00 98.50 731 ALA A O 1
ATOM 5866 N N . ASN A 1 732 ? 23.025 -17.913 -21.820 1.00 98.75 732 ASN A N 1
ATOM 5867 C CA . ASN A 1 732 ? 22.191 -17.727 -20.636 1.00 98.75 732 ASN A CA 1
ATOM 5868 C C . ASN A 1 732 ? 21.233 -18.905 -20.442 1.00 98.75 732 ASN A C 1
ATOM 5870 O O . ASN A 1 732 ? 20.558 -19.321 -21.381 1.00 98.75 732 ASN A O 1
ATOM 5874 N N . CYS A 1 733 ? 21.134 -19.410 -19.220 1.00 98.50 733 CYS A N 1
ATOM 5875 C CA . CYS A 1 733 ? 20.235 -20.483 -18.814 1.00 98.50 733 CYS A CA 1
ATOM 5876 C C . CYS A 1 733 ? 19.705 -20.158 -17.411 1.00 98.50 733 CYS A C 1
ATOM 5878 O O . CYS A 1 733 ? 20.337 -20.489 -16.417 1.00 98.50 733 CYS A O 1
ATOM 5880 N N . GLY A 1 734 ? 18.573 -19.456 -17.336 1.00 98.19 734 GLY A N 1
ATOM 5881 C CA . GLY A 1 734 ? 18.011 -18.933 -16.085 1.00 98.19 734 GLY A CA 1
ATOM 5882 C C . GLY A 1 734 ? 17.842 -17.415 -16.102 1.00 98.19 734 GLY A C 1
ATOM 5883 O O . GLY A 1 734 ? 17.723 -16.821 -17.177 1.00 98.19 734 GLY A O 1
ATOM 5884 N N . ASP A 1 735 ? 17.761 -16.805 -14.925 1.00 97.81 735 ASP A N 1
ATOM 5885 C CA . ASP A 1 735 ? 17.495 -15.377 -14.704 1.00 97.81 735 ASP A CA 1
ATOM 5886 C C . ASP A 1 735 ? 18.663 -14.585 -14.098 1.00 97.81 735 ASP A C 1
ATOM 5888 O O . ASP A 1 735 ? 18.522 -13.386 -13.868 1.00 97.81 735 ASP A O 1
ATOM 5892 N N . SER A 1 736 ? 19.840 -15.202 -13.975 1.00 98.56 736 SER A N 1
ATOM 5893 C CA . SER A 1 736 ? 21.098 -14.452 -14.022 1.00 98.56 736 SER A CA 1
ATOM 5894 C C . SER A 1 736 ? 21.227 -13.712 -15.361 1.00 98.56 736 SER A C 1
ATOM 5896 O O . SER A 1 736 ? 20.651 -14.117 -16.379 1.00 98.56 736 SER A O 1
ATOM 5898 N N . ARG A 1 737 ? 22.005 -12.624 -15.389 1.00 98.75 737 ARG A N 1
ATOM 5899 C CA . ARG A 1 737 ? 22.102 -11.757 -16.573 1.00 98.75 737 ARG A CA 1
ATOM 5900 C C . ARG A 1 737 ? 23.518 -11.264 -16.836 1.00 98.75 737 ARG A C 1
ATOM 5902 O O . ARG A 1 737 ? 24.282 -10.971 -15.919 1.00 98.75 737 ARG A O 1
ATOM 5909 N N . ALA A 1 738 ? 23.839 -11.151 -18.123 1.00 98.75 738 ALA A N 1
ATOM 5910 C CA . ALA A 1 738 ? 25.040 -10.509 -18.631 1.00 98.75 738 ALA A CA 1
ATOM 5911 C C . ALA A 1 738 ? 24.673 -9.223 -19.380 1.00 98.75 738 ALA A C 1
ATOM 5913 O O . ALA A 1 738 ? 23.741 -9.236 -20.187 1.00 98.75 738 ALA A O 1
ATOM 5914 N N . VAL A 1 739 ? 25.416 -8.140 -19.144 1.00 98.81 739 VAL A N 1
ATOM 5915 C CA . VAL A 1 739 ? 25.225 -6.818 -19.763 1.00 98.81 739 VAL A CA 1
ATOM 5916 C C . VAL A 1 739 ? 26.561 -6.285 -20.287 1.00 98.81 739 VAL A C 1
ATOM 5918 O O . VAL A 1 739 ? 27.516 -6.134 -19.529 1.00 98.81 739 VAL A O 1
ATOM 5921 N N . LEU A 1 740 ? 26.628 -5.984 -21.586 1.00 98.75 740 LEU A N 1
ATOM 5922 C CA . LEU A 1 740 ? 27.790 -5.397 -22.263 1.00 98.75 740 LEU A CA 1
ATOM 5923 C C . LEU A 1 740 ? 27.596 -3.885 -22.432 1.00 98.75 740 LEU A C 1
ATOM 5925 O O . LEU A 1 740 ? 26.641 -3.454 -23.085 1.00 98.75 740 LEU A O 1
ATOM 5929 N N . SER A 1 741 ? 28.534 -3.095 -21.908 1.00 98.50 741 SER A N 1
ATOM 5930 C CA . SER A 1 741 ? 28.629 -1.657 -22.156 1.00 98.50 741 SER A CA 1
ATOM 5931 C C . SER A 1 741 ? 29.479 -1.366 -23.390 1.00 98.50 741 SER A C 1
ATOM 5933 O O . SER A 1 741 ? 30.614 -1.841 -23.500 1.00 98.50 741 SER A O 1
ATOM 5935 N N . ARG A 1 742 ? 28.939 -0.555 -24.304 1.00 97.75 742 ARG A N 1
ATOM 5936 C CA . ARG A 1 742 ? 29.636 -0.072 -25.504 1.00 97.75 742 ARG A CA 1
ATOM 5937 C C . ARG A 1 742 ? 29.252 1.376 -25.784 1.00 97.75 742 ARG A C 1
ATOM 5939 O O . ARG A 1 742 ? 28.063 1.695 -25.846 1.00 97.75 742 ARG A O 1
ATOM 5946 N N . GLY A 1 743 ? 30.245 2.245 -25.970 1.00 93.44 743 GLY A N 1
ATOM 5947 C CA . GLY A 1 743 ? 30.022 3.667 -26.264 1.00 93.44 743 GLY A CA 1
ATOM 5948 C C . GLY A 1 743 ? 29.165 4.389 -25.213 1.00 93.44 743 GLY A C 1
ATOM 5949 O O . GLY A 1 743 ? 28.312 5.207 -25.562 1.00 93.44 743 GLY A O 1
ATOM 5950 N N . GLY A 1 744 ? 29.348 4.042 -23.938 1.00 91.69 744 GLY A N 1
ATOM 5951 C CA . GLY A 1 744 ? 28.634 4.614 -22.800 1.00 91.69 744 GLY A CA 1
ATOM 5952 C C . GLY A 1 744 ? 27.175 4.214 -22.642 1.00 91.69 744 GLY A C 1
ATOM 5953 O O . GLY A 1 744 ? 26.427 4.953 -22.011 1.00 91.69 744 GLY A O 1
ATOM 5954 N N . LYS A 1 745 ? 26.751 3.083 -23.214 1.00 93.12 745 LYS A N 1
ATOM 5955 C CA . LYS A 1 745 ? 25.385 2.560 -23.073 1.00 93.12 745 LYS A CA 1
ATOM 5956 C C . LYS A 1 745 ? 25.397 1.063 -22.796 1.00 93.12 745 LYS A C 1
ATOM 5958 O O . LYS A 1 745 ? 26.268 0.358 -23.304 1.00 93.12 745 LYS A O 1
ATOM 5963 N N . ALA A 1 746 ? 24.364 0.581 -22.103 1.00 96.12 746 ALA A N 1
ATOM 5964 C CA . ALA A 1 746 ? 24.016 -0.837 -22.031 1.00 96.12 746 ALA A CA 1
ATOM 5965 C C . ALA A 1 746 ? 23.628 -1.351 -23.434 1.00 96.12 746 ALA A C 1
ATOM 5967 O O . ALA A 1 746 ? 22.469 -1.330 -23.842 1.00 96.12 746 ALA A O 1
ATOM 5968 N N . PHE A 1 747 ? 24.627 -1.741 -24.225 1.00 97.31 747 PHE A N 1
ATOM 5969 C CA . PHE A 1 747 ? 24.483 -2.054 -25.647 1.00 97.31 747 PHE A CA 1
ATOM 5970 C C . PHE A 1 747 ? 23.799 -3.399 -25.886 1.00 97.31 747 PHE A C 1
ATOM 5972 O O . PHE A 1 747 ? 23.065 -3.570 -26.861 1.00 97.31 747 PHE A O 1
ATOM 5979 N N . PHE A 1 748 ? 24.055 -4.365 -25.011 1.00 98.25 748 PHE A N 1
ATOM 5980 C CA . PHE A 1 748 ? 23.475 -5.695 -25.095 1.00 98.25 748 PHE A CA 1
ATOM 5981 C C . PHE A 1 748 ? 23.232 -6.260 -23.699 1.00 98.25 748 PHE A C 1
ATOM 5983 O O . PHE A 1 748 ? 24.069 -6.089 -22.816 1.00 98.25 748 PHE A O 1
ATOM 5990 N N . SER A 1 749 ? 22.132 -6.992 -23.531 1.00 98.31 749 SER A N 1
ATOM 5991 C CA . SER A 1 749 ? 21.890 -7.834 -22.364 1.00 98.31 749 SER A CA 1
ATOM 5992 C C . SER A 1 749 ? 21.329 -9.192 -22.774 1.00 98.31 749 SER A C 1
ATOM 5994 O O . SER A 1 749 ? 20.586 -9.290 -23.756 1.00 98.31 749 SER A O 1
ATOM 5996 N N . THR A 1 750 ? 21.637 -10.236 -22.008 1.00 98.44 750 THR A N 1
ATOM 5997 C CA . THR A 1 750 ? 20.923 -11.516 -22.122 1.00 98.44 750 THR A CA 1
ATOM 5998 C C . THR A 1 750 ? 19.473 -11.363 -21.662 1.00 98.44 750 THR A C 1
ATOM 6000 O O . THR A 1 750 ? 19.146 -10.452 -20.901 1.00 98.44 750 THR A O 1
ATOM 6003 N N . LEU A 1 751 ? 18.592 -12.243 -22.140 1.00 96.56 751 LEU A N 1
ATOM 6004 C CA . LEU A 1 751 ? 17.193 -12.283 -21.723 1.00 96.56 751 LEU A CA 1
ATOM 6005 C C . LEU A 1 751 ? 17.009 -13.303 -20.599 1.00 96.56 751 LEU A C 1
ATOM 6007 O O . LEU A 1 751 ? 17.419 -14.456 -20.735 1.00 96.56 751 LEU A O 1
ATOM 6011 N N . ASP A 1 752 ? 16.375 -12.886 -19.507 1.00 98.00 752 ASP A N 1
ATOM 6012 C CA . ASP A 1 752 ? 16.089 -13.764 -18.374 1.00 98.00 752 ASP A CA 1
ATOM 6013 C C . ASP A 1 752 ? 15.037 -14.811 -18.747 1.00 98.00 752 ASP A C 1
ATOM 6015 O O . ASP A 1 752 ? 13.960 -14.492 -19.264 1.00 98.00 752 ASP A O 1
ATOM 6019 N N . HIS A 1 753 ? 15.292 -16.065 -18.394 1.00 98.00 753 HIS A N 1
ATOM 6020 C CA . HIS A 1 753 ? 14.394 -17.186 -18.645 1.00 98.00 753 HIS A CA 1
ATOM 6021 C C . HIS A 1 753 ? 13.343 -17.339 -17.543 1.00 98.00 753 HIS A C 1
ATOM 6023 O O . HIS A 1 753 ? 13.347 -18.302 -16.764 1.00 98.00 753 HIS A O 1
ATOM 6029 N N . LYS A 1 754 ? 12.379 -16.419 -17.512 1.00 96.31 754 LYS A N 1
ATOM 6030 C CA . LYS A 1 754 ? 11.242 -16.480 -16.585 1.00 96.31 754 LYS A CA 1
ATOM 6031 C C . LYS A 1 754 ? 10.122 -17.384 -17.142 1.00 96.31 754 LYS A C 1
ATOM 6033 O O . LYS A 1 754 ? 9.806 -17.302 -18.329 1.00 96.31 754 LYS A O 1
ATOM 6038 N N . PRO A 1 755 ? 9.426 -18.184 -16.308 1.00 96.25 755 PRO A N 1
ATOM 6039 C CA . PRO A 1 755 ? 8.320 -19.054 -16.736 1.00 96.25 755 PRO A CA 1
ATOM 6040 C C . PRO A 1 755 ? 7.187 -18.359 -17.497 1.00 96.25 755 PRO A C 1
ATOM 6042 O O . PRO A 1 755 ? 6.455 -19.010 -18.233 1.00 96.25 755 PRO A O 1
ATOM 6045 N N . ILE A 1 756 ? 7.010 -17.046 -17.330 1.00 93.06 756 ILE A N 1
ATOM 6046 C CA . ILE A 1 756 ? 5.997 -16.272 -18.062 1.00 93.06 756 ILE A CA 1
ATOM 6047 C C . ILE A 1 756 ? 6.365 -15.966 -19.515 1.00 93.06 756 ILE A C 1
ATOM 6049 O O . ILE A 1 756 ? 5.466 -15.593 -20.274 1.00 93.06 756 ILE A O 1
ATOM 6053 N N . ASN A 1 757 ? 7.633 -16.115 -19.903 1.00 95.31 757 ASN A N 1
ATOM 6054 C CA . ASN A 1 757 ? 8.078 -15.832 -21.262 1.00 95.31 757 ASN A CA 1
ATOM 6055 C C . ASN A 1 757 ? 7.337 -16.747 -22.251 1.00 95.31 757 ASN A C 1
ATOM 6057 O O . ASN A 1 757 ? 7.153 -17.929 -21.951 1.00 95.31 757 ASN A O 1
ATOM 6061 N N . PRO A 1 758 ? 6.898 -16.245 -23.422 1.00 95.38 758 PRO A N 1
ATOM 6062 C CA . PRO A 1 758 ? 6.005 -16.995 -24.306 1.00 95.38 758 PRO A CA 1
ATOM 6063 C C . PRO A 1 758 ? 6.509 -18.394 -24.687 1.00 95.38 758 PRO A C 1
ATOM 6065 O O . PRO A 1 758 ? 5.758 -19.360 -24.557 1.00 95.38 758 PRO A O 1
ATOM 6068 N N . THR A 1 759 ? 7.777 -18.516 -25.092 1.00 95.31 759 THR A N 1
ATOM 6069 C CA . THR A 1 759 ? 8.400 -19.791 -25.492 1.00 95.31 759 THR A CA 1
ATOM 6070 C C . THR A 1 759 ? 8.555 -20.752 -24.316 1.00 95.31 759 THR A C 1
ATOM 6072 O O . THR A 1 759 ? 8.285 -21.946 -24.439 1.00 95.31 759 THR A O 1
ATOM 6075 N N . GLU A 1 760 ? 8.922 -20.225 -23.149 1.00 98.06 760 GLU A N 1
ATOM 6076 C CA . GLU A 1 760 ? 9.125 -21.007 -21.929 1.00 98.06 760 GLU A CA 1
ATOM 6077 C C . GLU A 1 760 ? 7.797 -21.555 -21.413 1.00 98.06 760 GLU A C 1
ATOM 6079 O O . GLU A 1 760 ? 7.666 -22.749 -21.140 1.00 98.06 760 GLU A O 1
ATOM 6084 N N . LYS A 1 761 ? 6.776 -20.696 -21.363 1.00 96.06 761 LYS A N 1
ATOM 6085 C CA . LYS A 1 761 ? 5.412 -21.067 -20.994 1.00 96.06 761 LYS A CA 1
ATOM 6086 C C . LYS A 1 761 ? 4.851 -22.128 -21.930 1.00 96.06 761 LYS A C 1
ATOM 6088 O O . LYS A 1 761 ? 4.231 -23.080 -21.458 1.00 96.06 761 LYS A O 1
ATOM 6093 N N . GLU A 1 762 ? 5.064 -21.974 -23.233 1.00 97.31 762 GLU A N 1
ATOM 6094 C CA . GLU A 1 762 ? 4.617 -22.949 -24.222 1.00 97.31 762 GLU A CA 1
ATOM 6095 C C . GLU A 1 762 ? 5.299 -24.310 -24.021 1.00 97.31 762 GLU A C 1
ATOM 6097 O O . GLU A 1 762 ? 4.607 -25.332 -23.993 1.00 97.31 762 GLU A O 1
ATOM 6102 N N . ARG A 1 763 ? 6.622 -24.343 -23.804 1.00 98.44 763 ARG A N 1
ATOM 6103 C CA . ARG A 1 763 ? 7.348 -25.581 -23.472 1.00 98.44 763 ARG A CA 1
ATOM 6104 C C . ARG A 1 763 ? 6.789 -26.230 -22.203 1.00 98.44 763 ARG A C 1
ATOM 6106 O O . ARG A 1 763 ? 6.430 -27.405 -22.240 1.00 98.44 763 ARG A O 1
ATOM 6113 N N . ILE A 1 764 ? 6.644 -25.465 -21.117 1.00 98.12 764 ILE A N 1
ATOM 6114 C CA . ILE A 1 764 ? 6.105 -25.944 -19.832 1.00 98.12 764 ILE A CA 1
ATOM 6115 C C . ILE A 1 764 ? 4.717 -26.571 -20.019 1.00 98.12 764 ILE A C 1
ATOM 6117 O O . ILE A 1 764 ? 4.452 -27.654 -19.502 1.00 98.12 764 ILE A O 1
ATOM 6121 N N . GLN A 1 765 ? 3.839 -25.923 -20.790 1.00 95.06 765 GLN A N 1
ATOM 6122 C CA . GLN A 1 765 ? 2.492 -26.429 -21.071 1.00 95.06 765 GLN A CA 1
ATOM 6123 C C . GLN A 1 765 ? 2.512 -27.696 -21.934 1.00 95.06 765 GLN A C 1
ATOM 6125 O O . GLN A 1 765 ? 1.779 -28.644 -21.653 1.00 95.06 765 GLN A O 1
ATOM 6130 N N . ARG A 1 766 ? 3.372 -27.754 -22.958 1.00 96.50 766 ARG A N 1
ATOM 6131 C CA . ARG A 1 766 ? 3.552 -28.951 -23.799 1.00 96.50 766 ARG A CA 1
ATOM 6132 C C . ARG A 1 766 ? 4.146 -30.131 -23.030 1.00 96.50 766 ARG A C 1
ATOM 6134 O O . ARG A 1 766 ? 3.903 -31.271 -23.422 1.00 96.50 766 ARG A O 1
ATOM 6141 N N . ALA A 1 767 ? 4.899 -29.865 -21.967 1.00 96.88 767 ALA A N 1
ATOM 6142 C CA . ALA A 1 767 ? 5.419 -30.849 -21.022 1.00 96.88 767 ALA A CA 1
ATOM 6143 C C . ALA A 1 767 ? 4.394 -31.251 -19.936 1.00 96.88 767 ALA A C 1
ATOM 6145 O O . ALA A 1 767 ? 4.733 -31.977 -19.008 1.00 96.88 767 ALA A O 1
ATOM 6146 N N . GLY A 1 768 ? 3.140 -30.787 -20.029 1.00 94.94 768 GLY A N 1
ATOM 6147 C CA . GLY A 1 768 ? 2.061 -31.135 -19.095 1.00 94.94 768 GLY A CA 1
ATOM 6148 C C . GLY A 1 768 ? 2.024 -30.300 -17.810 1.00 94.94 768 GLY A C 1
ATOM 6149 O O . GLY A 1 768 ? 1.204 -30.568 -16.934 1.00 94.94 768 GLY A O 1
ATOM 6150 N N . GLY A 1 769 ? 2.883 -29.287 -17.687 1.00 94.25 769 GLY A N 1
ATOM 6151 C CA . GLY A 1 769 ? 2.906 -28.369 -16.554 1.00 94.25 769 GLY A CA 1
ATOM 6152 C C . GLY A 1 769 ? 2.092 -27.100 -16.765 1.00 94.25 769 GLY A C 1
ATOM 6153 O O . GLY A 1 769 ? 1.383 -26.903 -17.753 1.00 94.25 769 GLY A O 1
ATOM 6154 N N . SER A 1 770 ? 2.217 -26.187 -15.810 1.00 84.12 770 SER A N 1
ATOM 6155 C CA . SER A 1 770 ? 1.547 -24.890 -15.822 1.00 84.12 770 SER A CA 1
ATOM 6156 C C . SER A 1 770 ? 2.452 -23.791 -15.274 1.00 84.12 770 SER A C 1
ATOM 6158 O O . SER A 1 770 ? 3.412 -24.052 -14.555 1.00 84.12 770 SER A O 1
ATOM 6160 N N . VAL A 1 771 ? 2.134 -22.539 -15.600 1.00 87.12 771 VAL A N 1
ATOM 6161 C CA . VAL A 1 771 ? 2.829 -21.364 -15.064 1.00 87.12 771 VAL A CA 1
ATOM 6162 C C . VAL A 1 771 ? 1.868 -20.619 -14.149 1.00 87.12 771 VAL A C 1
ATOM 6164 O O . VAL A 1 771 ? 0.868 -20.065 -14.612 1.00 87.12 771 VAL A O 1
ATOM 6167 N N . MET A 1 772 ? 2.165 -20.606 -12.849 1.00 70.44 772 MET A N 1
ATOM 6168 C CA . MET A 1 772 ? 1.344 -19.976 -11.812 1.00 70.44 772 MET A CA 1
ATOM 6169 C C . MET A 1 772 ? 2.168 -18.915 -11.083 1.00 70.44 772 MET A C 1
ATOM 6171 O O . MET A 1 772 ? 3.199 -19.232 -10.507 1.00 70.44 772 MET A O 1
ATOM 6175 N N . ILE A 1 773 ? 1.720 -17.653 -11.090 1.00 74.06 773 ILE A N 1
ATOM 6176 C CA . ILE A 1 773 ? 2.394 -16.542 -10.378 1.00 74.06 773 ILE A CA 1
ATOM 6177 C C . ILE A 1 773 ? 3.892 -16.457 -10.747 1.00 74.06 773 ILE A C 1
ATOM 6179 O O . ILE A 1 773 ? 4.760 -16.336 -9.892 1.00 74.06 773 ILE A O 1
ATOM 6183 N N . GLN A 1 774 ? 4.186 -16.557 -12.046 1.00 83.31 774 GLN A N 1
ATOM 6184 C CA . GLN A 1 774 ? 5.544 -16.585 -12.608 1.00 83.31 774 GLN A CA 1
ATOM 6185 C C . GLN A 1 774 ? 6.413 -17.790 -12.228 1.00 83.31 774 GLN A C 1
ATOM 6187 O O . GLN A 1 774 ? 7.602 -17.779 -12.510 1.00 83.31 774 GLN A O 1
ATOM 6192 N N . ARG A 1 775 ? 5.832 -18.844 -11.648 1.00 89.75 775 ARG A N 1
ATOM 6193 C CA . ARG A 1 775 ? 6.547 -20.059 -11.252 1.00 89.75 775 ARG A CA 1
ATOM 6194 C C . ARG A 1 775 ? 6.073 -21.287 -12.027 1.00 89.75 775 ARG A C 1
ATOM 6196 O O . ARG A 1 775 ? 4.871 -21.435 -12.276 1.00 89.75 775 ARG A O 1
ATOM 6203 N N . VAL A 1 776 ? 6.991 -22.191 -12.366 1.00 85.38 776 VAL A N 1
ATOM 6204 C CA . VAL A 1 776 ? 6.691 -23.521 -12.919 1.00 85.38 776 VAL A CA 1
ATOM 6205 C C . VAL A 1 776 ? 5.936 -24.320 -11.859 1.00 85.38 776 VAL A C 1
ATOM 6207 O O . VAL A 1 776 ? 6.422 -24.505 -10.743 1.00 85.38 776 VAL A O 1
ATOM 6210 N N . ASN A 1 777 ? 4.708 -24.727 -12.178 1.00 88.44 777 ASN A N 1
ATOM 6211 C CA . ASN A 1 777 ? 3.770 -25.409 -11.281 1.00 88.44 777 ASN A CA 1
ATOM 6212 C C . ASN A 1 777 ? 3.557 -24.705 -9.923 1.00 88.44 777 ASN A C 1
ATOM 6214 O O . ASN A 1 777 ? 3.183 -25.341 -8.943 1.00 88.44 777 ASN A O 1
ATOM 6218 N N . GLY A 1 778 ? 3.781 -23.386 -9.858 1.00 80.75 778 GLY A N 1
ATOM 6219 C CA . GLY A 1 778 ? 3.663 -22.599 -8.625 1.00 80.75 778 GLY A CA 1
ATOM 6220 C C . GLY A 1 778 ? 4.860 -22.685 -7.671 1.00 80.75 778 GLY A C 1
ATOM 6221 O O . GLY A 1 778 ? 4.832 -22.018 -6.637 1.00 80.75 778 GLY A O 1
ATOM 6222 N N . SER A 1 779 ? 5.910 -23.435 -8.024 1.00 87.94 779 SER A N 1
ATOM 6223 C CA . SER A 1 779 ? 7.069 -23.698 -7.160 1.00 87.94 779 SER A CA 1
ATOM 6224 C C . SER A 1 779 ? 8.329 -22.959 -7.616 1.00 87.94 779 SER A C 1
ATOM 6226 O O . SER A 1 779 ? 8.793 -22.059 -6.913 1.00 87.94 779 SER A O 1
ATOM 6228 N N . LEU A 1 780 ? 8.865 -23.276 -8.798 1.00 88.94 780 LEU A N 1
ATOM 6229 C CA . LEU A 1 780 ? 10.178 -22.790 -9.243 1.00 88.94 780 LEU A CA 1
ATOM 6230 C C . LEU A 1 780 ? 10.073 -21.490 -10.056 1.00 88.94 780 LEU A C 1
ATOM 6232 O O . LEU A 1 780 ? 9.266 -21.421 -10.978 1.00 88.94 780 LEU A O 1
ATOM 6236 N N . ALA A 1 781 ? 10.850 -20.456 -9.714 1.00 92.56 781 ALA A N 1
ATOM 6237 C CA . ALA A 1 781 ? 10.774 -19.125 -10.344 1.00 92.56 781 ALA A CA 1
ATOM 6238 C C . ALA A 1 781 ? 11.552 -18.993 -11.660 1.00 92.56 781 ALA A C 1
ATOM 6240 O O . ALA A 1 781 ? 11.317 -18.043 -12.405 1.00 92.56 781 ALA A O 1
ATOM 6241 N N . VAL A 1 782 ? 12.403 -19.968 -11.970 1.00 95.06 782 VAL A N 1
ATOM 6242 C CA . VAL A 1 782 ? 13.146 -20.062 -13.226 1.00 95.06 782 VAL A CA 1
ATOM 6243 C C . VAL A 1 782 ? 12.513 -21.092 -14.148 1.00 95.06 782 VAL A C 1
ATOM 6245 O O . VAL A 1 782 ? 11.920 -22.077 -13.708 1.00 95.06 782 VAL A O 1
ATOM 6248 N N . SER A 1 783 ? 12.605 -20.848 -15.453 1.00 97.56 783 SER A N 1
ATOM 6249 C CA . SER A 1 783 ? 12.156 -21.806 -16.471 1.00 97.56 783 SER A CA 1
ATOM 6250 C C . SER A 1 783 ? 13.299 -22.594 -17.094 1.00 97.56 783 SER A C 1
ATOM 6252 O O . SER A 1 783 ? 13.058 -23.637 -17.700 1.00 97.56 783 SER A O 1
ATOM 6254 N N . ARG A 1 784 ? 14.536 -22.125 -16.952 1.00 98.62 784 ARG A N 1
ATOM 6255 C CA . ARG A 1 784 ? 15.726 -22.834 -17.407 1.00 98.62 784 ARG A CA 1
ATOM 6256 C C . ARG A 1 784 ? 16.747 -22.878 -16.290 1.00 98.62 784 ARG A C 1
ATOM 6258 O O . ARG A 1 784 ? 16.901 -21.884 -15.590 1.00 98.62 784 ARG A O 1
ATOM 6265 N N . ALA A 1 785 ? 17.371 -24.035 -16.132 1.00 98.44 785 ALA A N 1
ATOM 6266 C CA . ALA A 1 785 ? 18.400 -24.298 -15.139 1.00 98.44 785 ALA A CA 1
ATOM 6267 C C . ALA A 1 785 ? 19.082 -25.641 -15.443 1.00 98.44 785 ALA A C 1
ATOM 6269 O O . ALA A 1 785 ? 18.482 -26.566 -16.017 1.00 98.44 785 ALA A O 1
ATOM 6270 N N . LEU A 1 786 ? 20.335 -25.756 -15.019 1.00 98.56 786 LEU A N 1
ATOM 6271 C CA . LEU A 1 786 ? 21.002 -27.041 -14.828 1.00 98.56 786 LEU A CA 1
ATOM 6272 C C . LEU A 1 786 ? 20.525 -27.647 -13.496 1.00 98.56 786 LEU A C 1
ATOM 6274 O O . LEU A 1 786 ? 20.147 -26.912 -12.587 1.00 98.56 786 LEU A O 1
ATOM 6278 N N . GLY A 1 787 ? 20.497 -28.974 -13.369 1.00 97.31 787 GLY A N 1
ATOM 6279 C CA . GLY A 1 787 ? 19.916 -29.626 -12.185 1.00 97.31 787 GLY A CA 1
ATOM 6280 C C . GLY A 1 787 ? 18.387 -29.714 -12.244 1.00 97.31 787 GLY A C 1
ATOM 6281 O O . GLY A 1 787 ? 17.837 -30.008 -13.307 1.00 97.31 787 GLY A O 1
ATOM 6282 N N . ASP A 1 788 ? 17.688 -29.491 -11.125 1.00 96.81 788 ASP A N 1
ATOM 6283 C CA . ASP A 1 788 ? 16.211 -29.495 -11.053 1.00 96.81 788 ASP A CA 1
ATOM 6284 C C . ASP A 1 788 ? 15.554 -30.757 -11.644 1.00 96.81 788 ASP A C 1
ATOM 6286 O O . ASP A 1 788 ? 14.530 -30.698 -12.334 1.00 96.81 788 ASP A O 1
ATOM 6290 N N . TYR A 1 789 ? 16.140 -31.933 -11.409 1.00 96.38 789 TYR A N 1
ATOM 6291 C CA . TYR A 1 789 ? 15.739 -33.143 -12.135 1.00 96.38 789 TYR A CA 1
ATOM 6292 C C . TYR A 1 789 ? 14.303 -33.593 -11.864 1.00 96.38 789 TYR A C 1
ATOM 6294 O O . TYR A 1 789 ? 13.735 -34.279 -12.710 1.00 96.38 789 TYR A O 1
ATOM 6302 N N . GLU A 1 790 ? 13.675 -33.167 -10.763 1.00 93.94 790 GLU A N 1
ATOM 6303 C CA . GLU A 1 790 ? 12.236 -33.373 -10.523 1.00 93.94 790 GLU A CA 1
ATOM 6304 C C . GLU A 1 790 ? 11.360 -32.748 -11.626 1.00 93.94 790 GLU A C 1
ATOM 6306 O O . GLU A 1 790 ? 10.277 -33.245 -11.929 1.00 93.94 790 GLU A O 1
ATOM 6311 N N . TYR A 1 791 ? 11.849 -31.696 -12.286 1.00 96.69 791 TYR A N 1
ATOM 6312 C CA . TYR A 1 791 ? 11.179 -31.013 -13.393 1.00 96.69 791 TYR A CA 1
ATOM 6313 C C . TYR A 1 791 ? 11.582 -31.565 -14.774 1.00 96.69 791 TYR A C 1
ATOM 6315 O O . TYR A 1 791 ? 11.101 -31.070 -15.798 1.00 96.69 791 TYR A O 1
ATOM 6323 N N . LYS A 1 792 ? 12.446 -32.590 -14.818 1.00 97.00 792 LYS A N 1
ATOM 6324 C CA . LYS A 1 792 ? 13.034 -33.177 -16.038 1.00 97.00 792 LYS A CA 1
ATOM 6325 C C . LYS A 1 792 ? 12.712 -34.670 -16.210 1.00 97.00 792 LYS A C 1
ATOM 6327 O O . LYS A 1 792 ? 13.519 -35.435 -16.742 1.00 97.00 792 LYS A O 1
ATOM 6332 N N . GLN A 1 793 ? 11.542 -35.088 -15.725 1.00 94.38 793 GLN A N 1
ATOM 6333 C CA . GLN A 1 793 ? 11.075 -36.484 -15.705 1.00 94.38 793 GLN A CA 1
ATOM 6334 C C . GLN A 1 793 ? 9.820 -36.732 -16.559 1.00 94.38 793 GLN A C 1
ATOM 6336 O O . GLN A 1 793 ? 9.180 -37.772 -16.429 1.00 94.38 793 GLN A O 1
ATOM 6341 N N . VAL A 1 794 ? 9.442 -35.801 -17.438 1.00 96.19 794 VAL A N 1
ATOM 6342 C CA . VAL A 1 794 ? 8.263 -35.974 -18.297 1.00 96.19 794 VAL A CA 1
ATOM 6343 C C . VAL A 1 794 ? 8.561 -37.023 -19.370 1.00 96.19 794 VAL A C 1
ATOM 6345 O O . VAL A 1 794 ? 9.431 -36.825 -20.223 1.00 96.19 794 VAL A O 1
ATOM 6348 N N . GLU A 1 795 ? 7.829 -38.139 -19.328 1.00 95.06 795 GLU A N 1
ATOM 6349 C CA . GLU A 1 795 ? 7.948 -39.222 -20.306 1.00 95.06 795 GLU A CA 1
ATOM 6350 C C . GLU A 1 795 ? 7.618 -38.742 -21.729 1.00 95.06 795 GLU A C 1
ATOM 6352 O O . GLU A 1 795 ? 6.708 -37.942 -21.954 1.00 95.06 795 GLU A O 1
ATOM 6357 N N . GLY A 1 796 ? 8.368 -39.240 -22.715 1.00 93.69 796 GLY A N 1
ATOM 6358 C CA . GLY A 1 796 ? 8.163 -38.900 -24.127 1.00 93.69 796 GLY A CA 1
ATOM 6359 C C . GLY A 1 796 ? 8.616 -37.492 -24.535 1.00 93.69 796 GLY A C 1
ATOM 6360 O O . GLY A 1 796 ? 8.351 -37.090 -25.668 1.00 93.69 796 GLY A O 1
ATOM 6361 N N . LYS A 1 797 ? 9.296 -36.746 -23.653 1.00 95.88 797 LYS A N 1
ATOM 6362 C CA . LYS A 1 797 ? 9.884 -35.429 -23.943 1.00 95.88 797 LYS A CA 1
ATOM 6363 C C . LYS A 1 797 ? 11.407 -35.481 -23.945 1.00 95.88 797 LYS A C 1
ATOM 6365 O O . LYS A 1 797 ? 12.013 -36.079 -23.055 1.00 95.88 797 LYS A O 1
ATOM 6370 N N . GLY A 1 798 ? 12.031 -34.831 -24.929 1.00 96.50 798 GLY A N 1
ATOM 6371 C CA . GLY A 1 798 ? 13.486 -34.669 -24.959 1.00 96.50 798 GLY A CA 1
ATOM 6372 C C . GLY A 1 798 ? 14.002 -33.791 -23.804 1.00 96.50 798 GLY A C 1
ATOM 6373 O O . GLY A 1 798 ? 13.205 -33.114 -23.152 1.00 96.50 798 GLY A O 1
ATOM 6374 N N . PRO A 1 799 ? 15.326 -33.742 -23.550 1.00 95.44 799 PRO A N 1
ATOM 6375 C CA . PRO A 1 799 ? 15.906 -32.968 -22.442 1.00 95.44 799 PRO A CA 1
ATOM 6376 C C . PRO A 1 799 ? 15.521 -31.480 -22.446 1.00 95.44 799 PRO A C 1
ATOM 6378 O O . PRO A 1 799 ? 15.242 -30.905 -21.400 1.00 95.44 799 PRO A O 1
ATOM 6381 N N . CYS A 1 800 ? 15.442 -30.869 -23.630 1.00 97.56 800 CYS A N 1
ATOM 6382 C CA . CYS A 1 800 ? 15.102 -29.453 -23.807 1.00 97.56 800 CYS A CA 1
ATOM 6383 C C . CYS A 1 800 ? 13.586 -29.184 -23.840 1.00 97.56 800 CYS A C 1
ATOM 6385 O O . CYS A 1 800 ? 13.166 -28.033 -23.913 1.00 97.56 800 CYS A O 1
ATOM 6387 N N . GLU A 1 801 ? 12.756 -30.231 -23.796 1.00 97.81 801 GLU A N 1
ATOM 6388 C CA . GLU A 1 801 ? 11.288 -30.151 -23.854 1.00 97.81 801 GLU A CA 1
ATOM 6389 C C . GLU A 1 801 ? 10.627 -30.418 -22.493 1.00 97.81 801 GLU A C 1
ATOM 6391 O O . GLU A 1 801 ? 9.413 -30.599 -22.414 1.00 97.81 801 GLU A O 1
ATOM 6396 N N . GLN A 1 802 ? 11.430 -30.473 -21.433 1.00 98.31 802 GLN A N 1
ATOM 6397 C CA . GLN A 1 802 ? 11.003 -30.703 -20.057 1.00 98.31 802 GLN A CA 1
ATOM 6398 C C . GLN A 1 802 ? 10.333 -29.458 -19.440 1.00 98.31 802 GLN A C 1
ATOM 6400 O O . GLN A 1 802 ? 10.274 -28.386 -20.053 1.00 98.31 802 GLN A O 1
ATOM 6405 N N . LEU A 1 803 ? 9.825 -29.569 -18.204 1.00 97.31 803 LEU A N 1
ATOM 6406 C CA . LEU A 1 803 ? 9.250 -28.419 -17.490 1.00 97.31 803 LEU A CA 1
ATOM 6407 C C . LEU A 1 803 ? 10.310 -27.336 -17.258 1.00 97.31 803 LEU A C 1
ATOM 6409 O O . LEU A 1 803 ? 10.055 -26.159 -17.513 1.00 97.31 803 LEU A O 1
ATOM 6413 N N . VAL A 1 804 ? 11.514 -27.747 -16.861 1.00 98.31 804 VAL A N 1
ATOM 6414 C CA . VAL A 1 804 ? 12.709 -26.899 -16.778 1.00 98.31 804 VAL A CA 1
ATOM 6415 C C . VAL A 1 804 ? 13.702 -27.373 -17.831 1.00 98.31 804 VAL A C 1
ATOM 6417 O O . VAL A 1 804 ? 14.022 -28.558 -17.879 1.00 98.31 804 VAL A O 1
ATOM 6420 N N . SER A 1 805 ? 14.170 -26.470 -18.693 1.00 98.56 805 SER A N 1
ATOM 6421 C CA . SER A 1 805 ? 15.130 -26.823 -19.748 1.00 98.56 805 SER A CA 1
ATOM 6422 C C . SER A 1 805 ? 16.569 -26.511 -19.318 1.00 98.56 805 SER A C 1
ATOM 6424 O O . SER A 1 805 ? 16.802 -25.415 -18.813 1.00 98.56 805 SER A O 1
ATOM 6426 N N . PRO A 1 806 ? 17.543 -27.411 -19.555 1.00 98.38 806 PRO A N 1
ATOM 6427 C CA . PRO A 1 806 ? 18.969 -27.109 -19.404 1.00 98.38 806 PRO A CA 1
ATOM 6428 C C . PRO A 1 806 ? 19.572 -26.375 -20.615 1.00 98.38 806 PRO A C 1
ATOM 6430 O O . PRO A 1 806 ? 20.768 -26.097 -20.635 1.00 98.38 806 PRO A O 1
ATOM 6433 N N . GLU A 1 807 ? 18.783 -26.106 -21.661 1.00 98.38 807 GLU A N 1
ATOM 6434 C CA . GLU A 1 807 ? 19.279 -25.535 -22.914 1.00 98.38 807 GLU A CA 1
ATOM 6435 C C . GLU A 1 807 ? 19.599 -24.035 -22.782 1.00 98.38 807 GLU A C 1
ATOM 6437 O O . GLU A 1 807 ? 18.682 -23.243 -22.525 1.00 98.38 807 GLU A O 1
ATOM 6442 N N . PRO A 1 808 ? 20.854 -23.607 -23.011 1.00 98.25 808 PRO A N 1
ATOM 6443 C CA . PRO A 1 808 ? 21.197 -22.193 -22.975 1.00 98.25 808 PRO A CA 1
ATOM 6444 C C . PRO A 1 808 ? 20.674 -21.458 -24.215 1.00 98.25 808 PRO A C 1
ATOM 6446 O O . PRO A 1 808 ? 20.702 -21.978 -25.332 1.00 98.25 808 PRO A O 1
ATOM 6449 N N . GLU A 1 809 ? 20.256 -20.207 -24.041 1.00 97.88 809 GLU A N 1
ATOM 6450 C CA . GLU A 1 809 ? 20.125 -19.259 -25.147 1.00 97.88 809 GLU A CA 1
ATOM 6451 C C . GLU A 1 809 ? 21.499 -18.674 -25.471 1.00 97.88 809 GLU A C 1
ATOM 6453 O O . GLU A 1 809 ? 22.130 -18.070 -24.603 1.00 97.88 809 GLU A O 1
ATOM 6458 N N . ILE A 1 810 ? 21.960 -18.846 -26.715 1.00 98.31 810 ILE A N 1
ATOM 6459 C CA . ILE A 1 810 ? 23.297 -18.422 -27.138 1.00 98.31 810 ILE A CA 1
ATOM 6460 C C . ILE A 1 810 ? 23.201 -17.254 -28.118 1.00 98.31 810 ILE A C 1
ATOM 6462 O O . ILE A 1 810 ? 22.716 -17.411 -29.242 1.00 98.31 810 ILE A O 1
ATOM 6466 N N . THR A 1 811 ? 23.723 -16.098 -27.713 1.00 97.81 811 THR A N 1
ATOM 6467 C CA . THR A 1 811 ? 23.803 -14.889 -28.539 1.00 97.81 811 THR A CA 1
ATOM 6468 C C . THR A 1 811 ? 25.254 -14.516 -28.811 1.00 97.81 811 THR A C 1
ATOM 6470 O O . THR A 1 811 ? 26.080 -14.480 -27.902 1.00 97.81 811 THR A O 1
ATOM 6473 N N . VAL A 1 812 ? 25.561 -14.187 -30.067 1.00 97.69 812 VAL A N 1
ATOM 6474 C CA . VAL A 1 812 ? 26.922 -13.853 -30.505 1.00 97.69 812 VAL A CA 1
ATOM 6475 C C . VAL A 1 812 ? 27.002 -12.390 -30.920 1.00 97.69 812 VAL A C 1
ATOM 6477 O O . VAL A 1 812 ? 26.157 -11.895 -31.671 1.00 97.69 812 VAL A O 1
ATOM 6480 N N . ARG A 1 813 ? 28.022 -11.681 -30.432 1.00 97.31 813 ARG A N 1
ATOM 6481 C CA . ARG A 1 813 ? 28.298 -10.279 -30.773 1.00 97.31 813 ARG A CA 1
ATOM 6482 C C . ARG A 1 813 ? 29.738 -10.131 -31.232 1.00 97.31 813 ARG A C 1
ATOM 6484 O O . ARG A 1 813 ? 30.640 -10.695 -30.629 1.00 97.31 813 ARG A O 1
ATOM 6491 N N . LYS A 1 814 ? 29.961 -9.356 -32.292 1.00 96.00 814 LYS A N 1
ATOM 6492 C CA . LYS A 1 814 ? 31.315 -9.024 -32.742 1.00 96.00 814 LYS A CA 1
ATOM 6493 C C . LYS A 1 814 ? 31.947 -8.015 -31.780 1.00 96.00 814 LYS A C 1
ATOM 6495 O O . LYS A 1 814 ? 31.277 -7.061 -31.367 1.00 96.00 814 LYS A O 1
ATOM 6500 N N . ARG A 1 815 ? 33.218 -8.228 -31.446 1.00 95.44 815 ARG A N 1
ATOM 6501 C CA . ARG A 1 815 ? 34.020 -7.297 -30.649 1.00 95.44 815 ARG A CA 1
ATOM 6502 C C . ARG A 1 815 ? 34.309 -6.028 -31.443 1.00 95.44 815 ARG A C 1
ATOM 6504 O O . ARG A 1 815 ? 34.512 -6.075 -32.657 1.00 95.44 815 ARG A O 1
ATOM 6511 N N . ASP A 1 816 ? 34.318 -4.916 -30.734 1.00 95.19 816 ASP A N 1
ATOM 6512 C CA . ASP A 1 816 ? 34.744 -3.610 -31.205 1.00 95.19 816 ASP A CA 1
ATOM 6513 C C . ASP A 1 816 ? 35.784 -3.087 -30.211 1.00 95.19 816 ASP A C 1
ATOM 6515 O O . ASP A 1 816 ? 35.446 -2.630 -29.122 1.00 95.19 816 ASP A O 1
ATOM 6519 N N . LEU A 1 817 ? 37.060 -3.215 -30.578 1.00 90.19 817 LEU A N 1
ATOM 6520 C CA . LEU A 1 817 ? 38.184 -2.903 -29.692 1.00 90.19 817 LEU A CA 1
ATOM 6521 C C . LEU A 1 817 ? 38.217 -1.429 -29.266 1.00 90.19 817 LEU A C 1
ATOM 6523 O O . LEU A 1 817 ? 38.765 -1.128 -28.210 1.00 90.19 817 LEU A O 1
ATOM 6527 N N . GLU A 1 818 ? 37.635 -0.527 -30.059 1.00 91.81 818 GLU A N 1
ATOM 6528 C CA . GLU A 1 818 ? 37.648 0.907 -29.767 1.00 91.81 818 GLU A CA 1
ATOM 6529 C C . GLU A 1 818 ? 36.516 1.314 -28.822 1.00 91.81 818 GLU A C 1
ATOM 6531 O O . GLU A 1 818 ? 36.699 2.211 -27.998 1.00 91.81 818 GLU A O 1
ATOM 6536 N N . THR A 1 819 ? 35.343 0.680 -28.939 1.00 96.12 819 THR A N 1
ATOM 6537 C CA . THR A 1 819 ? 34.130 1.133 -28.239 1.00 96.12 819 THR A CA 1
ATOM 6538 C C . THR A 1 819 ? 33.621 0.192 -27.152 1.00 96.12 819 THR A C 1
ATOM 6540 O O . THR A 1 819 ? 32.783 0.623 -26.355 1.00 96.12 819 THR A O 1
ATOM 6543 N N . ASP A 1 820 ? 34.088 -1.061 -27.092 1.00 97.88 820 ASP A N 1
ATOM 6544 C CA . ASP A 1 820 ? 33.771 -1.986 -25.998 1.00 97.88 820 ASP A CA 1
ATOM 6545 C C . ASP A 1 820 ? 34.409 -1.512 -24.693 1.00 97.88 820 ASP A C 1
ATOM 6547 O O . ASP A 1 820 ? 35.619 -1.306 -24.616 1.00 97.88 820 ASP A O 1
ATOM 6551 N N . GLU A 1 821 ? 33.592 -1.369 -23.651 1.00 98.19 821 GLU A N 1
ATOM 6552 C CA . GLU A 1 821 ? 34.032 -0.773 -22.389 1.00 98.19 821 GLU A CA 1
ATOM 6553 C C . GLU A 1 821 ? 34.185 -1.833 -21.309 1.00 98.19 821 GLU A C 1
ATOM 6555 O O . GLU A 1 821 ? 35.281 -2.087 -20.817 1.00 98.19 821 GLU A O 1
ATOM 6560 N N . PHE A 1 822 ? 33.091 -2.500 -20.956 1.00 98.69 822 PHE A N 1
ATOM 6561 C CA . PHE A 1 822 ? 33.102 -3.577 -19.976 1.00 98.69 822 PHE A CA 1
ATOM 6562 C C . PHE A 1 822 ? 31.876 -4.473 -20.122 1.00 98.69 822 PHE A C 1
ATOM 6564 O O . PHE A 1 822 ? 30.869 -4.102 -20.723 1.00 98.69 822 PHE A O 1
ATOM 6571 N N . LEU A 1 823 ? 31.968 -5.660 -19.543 1.00 98.75 823 LEU A N 1
ATOM 6572 C CA . LEU A 1 823 ? 30.927 -6.667 -19.459 1.00 98.75 823 LEU A CA 1
ATOM 6573 C C . LEU A 1 823 ? 30.696 -7.008 -17.984 1.00 98.75 823 LEU A C 1
ATOM 6575 O O . LEU A 1 823 ? 31.647 -7.309 -17.268 1.00 98.75 823 LEU A O 1
ATOM 6579 N N . VAL A 1 824 ? 29.438 -6.989 -17.554 1.00 98.81 824 VAL A N 1
ATOM 6580 C CA . VAL A 1 824 ? 29.010 -7.421 -16.220 1.00 98.81 824 VAL A CA 1
ATOM 6581 C C . VAL A 1 824 ? 28.217 -8.715 -16.350 1.00 98.81 824 VAL A C 1
ATOM 6583 O O . VAL A 1 824 ? 27.275 -8.761 -17.134 1.00 98.81 824 VAL A O 1
ATOM 6586 N N . LEU A 1 825 ? 28.569 -9.746 -15.585 1.00 98.88 825 LEU A N 1
ATOM 6587 C CA . LEU A 1 825 ? 27.744 -10.936 -15.365 1.00 98.88 825 LEU A CA 1
ATOM 6588 C C . LEU A 1 825 ? 27.364 -10.972 -13.889 1.00 98.88 825 LEU A C 1
ATOM 6590 O O . LEU A 1 825 ? 28.251 -10.863 -13.047 1.00 98.88 825 LEU A O 1
ATOM 6594 N N . ALA A 1 826 ? 26.082 -11.117 -13.568 1.00 98.75 826 ALA A N 1
ATOM 6595 C CA . ALA A 1 826 ? 25.634 -11.206 -12.180 1.00 98.75 826 ALA A CA 1
ATOM 6596 C C . ALA A 1 826 ? 24.349 -12.029 -12.025 1.00 98.75 826 ALA A C 1
ATOM 6598 O O . ALA A 1 826 ? 23.595 -12.184 -12.993 1.00 98.75 826 ALA A O 1
ATOM 6599 N N . CYS A 1 827 ? 24.108 -12.527 -10.810 1.00 98.50 827 CYS A N 1
ATOM 6600 C CA . CYS A 1 827 ? 22.849 -13.163 -10.410 1.00 98.50 827 CYS A CA 1
ATOM 6601 C C . CYS A 1 827 ? 21.728 -12.133 -10.183 1.00 98.50 827 CYS A C 1
ATOM 6603 O O . CYS A 1 827 ? 21.962 -10.915 -10.207 1.00 98.50 827 CYS A O 1
ATOM 6605 N N . ASP A 1 828 ? 20.495 -12.606 -9.985 1.00 97.56 828 ASP A N 1
ATOM 6606 C CA . ASP A 1 828 ? 19.331 -11.729 -9.810 1.00 97.56 828 ASP A CA 1
ATOM 6607 C C . ASP A 1 828 ? 19.397 -10.896 -8.517 1.00 97.56 828 ASP A C 1
ATOM 6609 O O . ASP A 1 828 ? 18.872 -9.785 -8.489 1.00 97.56 828 ASP A O 1
ATOM 6613 N N . GLY A 1 829 ? 20.185 -11.318 -7.522 1.00 97.38 829 GLY A N 1
ATOM 6614 C CA . GLY A 1 829 ? 20.490 -10.536 -6.323 1.00 97.38 829 GLY A CA 1
ATOM 6615 C C . GLY A 1 829 ? 21.050 -9.133 -6.598 1.00 97.38 829 GLY A C 1
ATOM 6616 O O . GLY A 1 829 ? 20.913 -8.247 -5.746 1.00 97.38 829 GLY A O 1
ATOM 6617 N N . ILE A 1 830 ? 21.637 -8.905 -7.781 1.00 98.50 830 ILE A N 1
ATOM 6618 C CA . ILE A 1 830 ? 22.025 -7.579 -8.289 1.00 98.50 830 ILE A CA 1
ATOM 6619 C C . ILE A 1 830 ? 20.891 -6.958 -9.123 1.00 98.50 830 ILE A C 1
ATOM 6621 O O . ILE A 1 830 ? 20.480 -5.818 -8.884 1.00 98.50 830 ILE A O 1
ATOM 6625 N N . TRP A 1 831 ? 20.360 -7.705 -10.094 1.00 97.94 831 TRP A N 1
ATOM 6626 C CA . TRP A 1 831 ? 19.408 -7.197 -11.092 1.00 97.94 831 TRP A CA 1
ATOM 6627 C C . TRP A 1 831 ? 17.997 -6.916 -10.557 1.00 97.94 831 TRP A C 1
ATOM 6629 O O . TRP A 1 831 ? 17.236 -6.190 -11.200 1.00 97.94 831 TRP A O 1
ATOM 6639 N N . ASP A 1 832 ? 17.647 -7.451 -9.388 1.00 95.19 832 ASP A N 1
ATOM 6640 C CA . ASP A 1 832 ? 16.378 -7.191 -8.702 1.00 95.19 832 ASP A CA 1
ATOM 6641 C C . ASP A 1 832 ? 16.297 -5.767 -8.131 1.00 95.19 832 ASP A C 1
ATOM 6643 O O . ASP A 1 832 ? 15.199 -5.252 -7.895 1.00 95.19 832 ASP A O 1
ATOM 6647 N N . VAL A 1 833 ? 17.447 -5.119 -7.906 1.00 96.88 833 VAL A N 1
ATOM 6648 C CA . VAL A 1 833 ? 17.532 -3.790 -7.274 1.00 96.88 833 VAL A CA 1
ATOM 6649 C C . VAL A 1 833 ? 18.234 -2.732 -8.124 1.00 96.88 833 VAL A C 1
ATOM 6651 O O . VAL A 1 833 ? 18.094 -1.544 -7.825 1.00 96.88 833 VAL A O 1
ATOM 6654 N N . MET A 1 834 ? 18.955 -3.125 -9.177 1.00 97.44 834 MET A N 1
ATOM 6655 C CA . MET A 1 834 ? 19.569 -2.209 -10.144 1.00 97.44 834 MET A CA 1
ATOM 6656 C C . MET A 1 834 ? 19.241 -2.633 -11.581 1.00 97.44 834 MET A C 1
ATOM 6658 O O . MET A 1 834 ? 19.374 -3.802 -11.945 1.00 97.44 834 MET A O 1
ATOM 6662 N N . SER A 1 835 ? 18.815 -1.676 -12.412 1.00 97.88 835 SER A N 1
ATOM 6663 C CA . SER A 1 835 ? 18.567 -1.917 -13.839 1.00 97.88 835 SER A CA 1
ATOM 6664 C C . SER A 1 835 ? 19.869 -2.074 -14.640 1.00 97.88 835 SER A C 1
ATOM 6666 O O . SER A 1 835 ? 20.964 -1.820 -14.135 1.00 97.88 835 SER A O 1
ATOM 6668 N N . ASN A 1 836 ? 19.757 -2.477 -15.912 1.00 97.81 836 ASN A N 1
ATOM 6669 C CA . ASN A 1 836 ? 20.913 -2.589 -16.808 1.00 97.81 836 ASN A CA 1
ATOM 6670 C C . ASN A 1 836 ? 21.652 -1.244 -16.921 1.00 97.81 836 ASN A C 1
ATOM 6672 O O . ASN A 1 836 ? 22.877 -1.193 -16.820 1.00 97.81 836 ASN A O 1
ATOM 6676 N N . GLU A 1 837 ? 20.895 -0.162 -17.108 1.00 98.06 837 GLU A N 1
ATOM 6677 C CA . GLU A 1 837 ? 21.406 1.202 -17.193 1.00 98.06 837 GLU A CA 1
ATOM 6678 C C . GLU A 1 837 ? 22.034 1.649 -15.868 1.00 98.06 837 GLU A C 1
ATOM 6680 O O . GLU A 1 837 ? 23.152 2.158 -15.888 1.00 98.06 837 GLU A O 1
ATOM 6685 N N . ASP A 1 838 ? 21.393 1.373 -14.724 1.00 97.75 838 ASP A N 1
ATOM 6686 C CA . ASP A 1 838 ? 21.939 1.740 -13.408 1.00 97.75 838 ASP A CA 1
ATOM 6687 C C . ASP A 1 838 ? 23.307 1.096 -13.155 1.00 97.75 838 ASP A C 1
ATOM 6689 O O . ASP A 1 838 ? 24.232 1.764 -12.694 1.00 97.75 838 ASP A O 1
ATOM 6693 N N . VAL A 1 839 ? 23.456 -0.202 -13.456 1.00 98.38 839 VAL A N 1
ATOM 6694 C CA . VAL A 1 839 ? 24.734 -0.909 -13.284 1.00 98.38 839 VAL A CA 1
ATOM 6695 C C . VAL A 1 839 ? 25.782 -0.371 -14.256 1.00 98.38 839 VAL A C 1
ATOM 6697 O O . VAL A 1 839 ? 26.916 -0.128 -13.844 1.00 98.38 839 VAL A O 1
ATOM 6700 N N . CYS A 1 840 ? 25.428 -0.148 -15.525 1.00 98.12 840 CYS A N 1
ATOM 6701 C CA . CYS A 1 840 ? 26.353 0.423 -16.504 1.00 98.12 840 CYS A CA 1
ATOM 6702 C C . CYS A 1 840 ? 26.849 1.809 -16.078 1.00 98.12 840 CYS A C 1
ATOM 6704 O O . CYS A 1 840 ? 28.059 2.046 -16.068 1.00 98.12 840 CYS A O 1
ATOM 6706 N N . ASP A 1 841 ? 25.948 2.708 -15.695 1.00 97.94 841 ASP A N 1
ATOM 6707 C CA . ASP A 1 841 ? 26.312 4.065 -15.298 1.00 97.94 841 ASP A CA 1
ATOM 6708 C C . ASP A 1 841 ? 27.138 4.070 -14.008 1.00 97.94 841 ASP A C 1
ATOM 6710 O O . ASP A 1 841 ? 28.155 4.767 -13.928 1.00 97.94 841 ASP A O 1
ATOM 6714 N N . TYR A 1 842 ? 26.773 3.231 -13.035 1.00 98.31 842 TYR A N 1
ATOM 6715 C CA . TYR A 1 842 ? 27.509 3.115 -11.781 1.00 98.31 842 TYR A CA 1
ATOM 6716 C C . TYR A 1 842 ? 28.918 2.539 -11.982 1.00 98.31 842 TYR A C 1
ATOM 6718 O O . TYR A 1 842 ? 29.884 3.067 -11.427 1.00 98.31 842 TYR A O 1
ATOM 6726 N N . VAL A 1 843 ? 29.074 1.505 -12.818 1.00 98.44 843 VAL A N 1
ATOM 6727 C CA . VAL A 1 843 ? 30.389 0.931 -13.156 1.00 98.44 843 VAL A CA 1
ATOM 6728 C C . VAL A 1 843 ? 31.246 1.935 -13.922 1.00 98.44 843 VAL A C 1
ATOM 6730 O O . VAL A 1 843 ? 32.421 2.097 -13.594 1.00 98.44 843 VAL A O 1
ATOM 6733 N N . ARG A 1 844 ? 30.679 2.654 -14.902 1.00 97.94 844 ARG A N 1
ATOM 6734 C CA . ARG A 1 844 ? 31.391 3.733 -15.615 1.00 97.94 844 ARG A CA 1
ATOM 6735 C C . ARG A 1 844 ? 31.893 4.791 -14.649 1.00 97.94 844 ARG A C 1
ATOM 6737 O O . ARG A 1 844 ? 33.056 5.175 -14.730 1.00 97.94 844 ARG A O 1
ATOM 6744 N N . TYR A 1 845 ? 31.033 5.230 -13.737 1.00 97.44 845 TYR A N 1
ATOM 6745 C CA . TYR A 1 845 ? 31.398 6.175 -12.695 1.00 97.44 845 TYR A CA 1
ATOM 6746 C C . TYR A 1 845 ? 32.559 5.629 -11.849 1.00 97.44 845 TYR A C 1
ATOM 6748 O O . TYR A 1 845 ? 33.611 6.262 -11.793 1.00 97.44 845 TYR A O 1
ATOM 6756 N N . GLN A 1 846 ? 32.453 4.408 -11.319 1.00 98.06 846 GLN A N 1
ATOM 6757 C CA . GLN A 1 846 ? 33.511 3.776 -10.521 1.00 98.06 846 GLN A CA 1
ATOM 6758 C C . GLN A 1 846 ? 34.848 3.620 -11.275 1.00 98.06 846 GLN A C 1
ATOM 6760 O O . GLN A 1 846 ? 35.908 3.878 -10.704 1.00 98.06 846 GLN A O 1
ATOM 6765 N N . LEU A 1 847 ? 34.820 3.283 -12.569 1.00 97.81 847 LEU A N 1
ATOM 6766 C CA . LEU A 1 847 ? 36.020 3.175 -13.415 1.00 97.81 847 LEU A CA 1
ATOM 6767 C C . LEU A 1 847 ? 36.730 4.519 -13.644 1.00 97.81 847 LEU A C 1
ATOM 6769 O O . LEU A 1 847 ? 37.940 4.547 -13.874 1.00 97.81 847 LEU A O 1
ATOM 6773 N N . THR A 1 848 ? 36.006 5.641 -13.560 1.00 97.75 848 THR A N 1
ATOM 6774 C CA . THR A 1 848 ? 36.634 6.975 -13.595 1.00 97.75 848 THR A CA 1
ATOM 6775 C C . THR A 1 848 ? 37.261 7.370 -12.258 1.00 97.75 848 THR A C 1
ATOM 6777 O O . THR A 1 848 ? 38.091 8.278 -12.227 1.00 97.75 848 THR A O 1
ATOM 6780 N N . LEU A 1 849 ? 36.924 6.675 -11.168 1.00 96.62 849 LEU A N 1
ATOM 6781 C CA . LEU A 1 849 ? 37.477 6.923 -9.836 1.00 96.62 849 LEU A CA 1
ATOM 6782 C C . LEU A 1 849 ? 38.668 6.020 -9.514 1.00 96.62 849 LEU A C 1
ATOM 6784 O O . LEU A 1 849 ? 39.634 6.477 -8.904 1.00 96.62 849 LEU A O 1
ATOM 6788 N N . GLN A 1 850 ? 38.618 4.751 -9.915 1.00 95.06 850 GLN A N 1
ATOM 6789 C CA . GLN A 1 850 ? 39.615 3.751 -9.537 1.00 95.06 850 GLN A CA 1
ATOM 6790 C C . GLN A 1 850 ? 39.810 2.676 -10.610 1.00 95.06 850 GLN A C 1
ATOM 6792 O O . GLN A 1 850 ? 38.993 2.495 -11.508 1.00 95.06 850 GLN A O 1
ATOM 6797 N N . SER A 1 851 ? 40.926 1.949 -10.508 1.00 93.81 851 SER A N 1
ATOM 6798 C CA . SER A 1 851 ? 41.270 0.848 -11.421 1.00 93.81 851 SER A CA 1
ATOM 6799 C C . SER A 1 851 ? 41.220 -0.540 -10.774 1.00 93.81 851 SER A C 1
ATOM 6801 O O . SER A 1 851 ? 41.421 -1.535 -11.472 1.00 93.81 851 SER A O 1
ATOM 6803 N N . ASP A 1 852 ? 40.945 -0.602 -9.469 1.00 96.62 852 ASP A N 1
ATOM 6804 C CA . ASP A 1 852 ? 40.809 -1.839 -8.705 1.00 96.62 852 ASP A CA 1
ATOM 6805 C C . ASP A 1 852 ? 39.436 -2.468 -8.964 1.00 96.62 852 ASP A C 1
ATOM 6807 O O . ASP A 1 852 ? 38.407 -1.990 -8.491 1.00 96.62 852 ASP A O 1
ATOM 6811 N N . LEU A 1 853 ? 39.418 -3.548 -9.741 1.00 97.56 853 LEU A N 1
ATOM 6812 C CA . LEU A 1 853 ? 38.174 -4.191 -10.149 1.00 97.56 853 LEU A CA 1
ATOM 6813 C C . LEU A 1 853 ? 37.518 -4.997 -9.021 1.00 97.56 853 LEU A C 1
ATOM 6815 O O . LEU A 1 853 ? 36.297 -5.162 -9.056 1.00 97.56 853 LEU A O 1
ATOM 6819 N N . GLU A 1 854 ? 38.273 -5.463 -8.020 1.00 96.50 854 GLU A N 1
ATOM 6820 C CA . GLU A 1 854 ? 37.694 -6.137 -6.848 1.00 96.50 854 GLU A CA 1
ATOM 6821 C C . GLU A 1 854 ? 36.923 -5.135 -5.989 1.00 96.50 854 GLU A C 1
ATOM 6823 O O . GLU A 1 854 ? 35.799 -5.415 -5.556 1.00 96.50 854 GLU A O 1
ATOM 6828 N N . ALA A 1 855 ? 37.492 -3.939 -5.807 1.00 95.75 855 ALA A N 1
ATOM 6829 C CA . ALA A 1 855 ? 36.842 -2.843 -5.099 1.00 95.75 855 ALA A CA 1
ATOM 6830 C C . ALA A 1 855 ? 35.572 -2.376 -5.824 1.00 95.75 855 ALA A C 1
ATOM 6832 O O . ALA A 1 855 ? 34.534 -2.195 -5.185 1.00 95.75 855 ALA A O 1
ATOM 6833 N N . ILE A 1 856 ? 35.611 -2.251 -7.158 1.00 98.06 856 ILE A N 1
ATOM 6834 C CA . ILE A 1 856 ? 34.422 -1.893 -7.951 1.00 98.06 856 ILE A CA 1
ATOM 6835 C C . ILE A 1 856 ? 33.332 -2.962 -7.804 1.00 98.06 856 ILE A C 1
ATOM 6837 O O . ILE A 1 856 ? 32.190 -2.620 -7.502 1.00 98.06 856 ILE A O 1
ATOM 6841 N N . CYS A 1 857 ? 33.671 -4.247 -7.951 1.00 98.38 857 CYS A N 1
ATOM 6842 C CA . CYS A 1 857 ? 32.711 -5.345 -7.782 1.00 98.38 857 CYS A CA 1
ATOM 6843 C C . CYS A 1 857 ? 32.101 -5.363 -6.376 1.00 98.38 857 CYS A C 1
ATOM 6845 O O . CYS A 1 857 ? 30.886 -5.483 -6.219 1.00 98.38 857 CYS A O 1
ATOM 6847 N N . SER A 1 858 ? 32.933 -5.180 -5.352 1.00 97.69 858 SER A N 1
ATOM 6848 C CA . SER A 1 858 ? 32.487 -5.114 -3.958 1.00 97.69 858 SER A CA 1
ATOM 6849 C C . SER A 1 858 ? 31.557 -3.924 -3.717 1.00 97.69 858 SER A C 1
ATOM 6851 O O . SER A 1 858 ? 30.534 -4.075 -3.053 1.00 97.69 858 SER A O 1
ATOM 6853 N N . SER A 1 859 ? 31.845 -2.775 -4.337 1.00 97.38 859 SER A N 1
ATOM 6854 C CA . SER A 1 859 ? 30.999 -1.581 -4.269 1.00 97.38 859 SER A CA 1
ATOM 6855 C C . SER A 1 859 ? 29.629 -1.790 -4.922 1.00 97.38 859 SER A C 1
ATOM 6857 O O . SER A 1 859 ? 28.635 -1.262 -4.422 1.00 97.38 859 SER A O 1
ATOM 6859 N N . ILE A 1 860 ? 29.541 -2.562 -6.014 1.00 98.25 860 ILE A N 1
ATOM 6860 C CA . ILE A 1 860 ? 28.255 -2.937 -6.632 1.00 98.25 860 ILE A CA 1
ATOM 6861 C C . ILE A 1 860 ? 27.431 -3.777 -5.650 1.00 98.25 860 ILE A C 1
ATOM 6863 O O . ILE A 1 860 ? 26.265 -3.462 -5.408 1.00 98.25 860 ILE A O 1
ATOM 6867 N N . ILE A 1 861 ? 28.045 -4.802 -5.049 1.00 98.25 861 ILE A N 1
ATOM 6868 C CA . ILE A 1 861 ? 27.389 -5.684 -4.072 1.00 98.25 861 ILE A CA 1
ATOM 6869 C C . ILE A 1 861 ? 26.888 -4.896 -2.860 1.00 98.25 861 ILE A C 1
ATOM 6871 O O . ILE A 1 861 ? 25.721 -5.019 -2.488 1.00 98.25 861 ILE A O 1
ATOM 6875 N N . ASP A 1 862 ? 27.738 -4.059 -2.263 1.00 97.31 862 ASP A N 1
ATOM 6876 C CA . ASP A 1 862 ? 27.358 -3.266 -1.091 1.00 97.31 862 ASP A CA 1
ATOM 6877 C C . ASP A 1 862 ? 26.227 -2.292 -1.430 1.00 97.31 862 ASP A C 1
ATOM 6879 O O . ASP A 1 862 ? 25.265 -2.155 -0.672 1.00 97.31 862 ASP A O 1
ATOM 6883 N N . THR A 1 863 ? 26.273 -1.674 -2.612 1.00 97.69 863 THR A N 1
ATOM 6884 C CA . THR A 1 863 ? 25.191 -0.805 -3.092 1.00 97.69 863 THR A CA 1
ATOM 6885 C C . THR A 1 863 ? 23.876 -1.572 -3.236 1.00 97.69 863 THR A C 1
ATOM 6887 O O . THR A 1 863 ? 22.840 -1.092 -2.773 1.00 97.69 863 THR A O 1
ATOM 6890 N N . CYS A 1 864 ? 23.895 -2.777 -3.812 1.00 97.62 864 CYS A N 1
ATOM 6891 C CA . CYS A 1 864 ? 22.700 -3.611 -3.973 1.00 97.62 864 CYS A CA 1
ATOM 6892 C C . CYS A 1 864 ? 22.126 -4.069 -2.625 1.00 97.62 864 CYS A C 1
ATOM 6894 O O . CYS A 1 864 ? 20.913 -3.984 -2.403 1.00 97.62 864 CYS A O 1
ATOM 6896 N N . LEU A 1 865 ? 22.988 -4.469 -1.685 1.00 96.19 865 LEU A N 1
ATOM 6897 C CA . LEU A 1 865 ? 22.595 -4.782 -0.311 1.00 96.19 865 LEU A CA 1
ATOM 6898 C C . LEU A 1 865 ? 21.894 -3.584 0.345 1.00 96.19 865 LEU A C 1
ATOM 6900 O O . LEU A 1 865 ? 20.834 -3.727 0.958 1.00 96.19 865 LEU A O 1
ATOM 6904 N N . HIS A 1 866 ? 22.460 -2.387 0.189 1.00 94.19 866 HIS A N 1
ATOM 6905 C CA . HIS A 1 866 ? 21.918 -1.156 0.759 1.00 94.19 866 HIS A CA 1
ATOM 6906 C C . HIS A 1 866 ? 20.613 -0.702 0.099 1.00 94.19 866 HIS A C 1
ATOM 6908 O O . HIS A 1 866 ? 19.752 -0.163 0.798 1.00 94.19 866 HIS A O 1
ATOM 6914 N N . LYS A 1 867 ? 20.424 -0.983 -1.196 1.00 93.06 867 LYS A N 1
ATOM 6915 C CA . LYS A 1 867 ? 19.150 -0.799 -1.916 1.00 93.06 867 LYS A CA 1
ATOM 6916 C C . LYS A 1 867 ? 18.082 -1.829 -1.536 1.00 93.06 867 LYS A C 1
ATOM 6918 O O . LYS A 1 867 ? 16.928 -1.698 -1.939 1.00 93.06 867 LYS A O 1
ATOM 6923 N N . GLY A 1 868 ? 18.436 -2.808 -0.703 1.00 92.44 868 GLY A N 1
ATOM 6924 C CA . GLY A 1 868 ? 17.500 -3.739 -0.087 1.00 92.44 868 GLY A CA 1
ATOM 6925 C C . GLY A 1 868 ? 17.509 -5.140 -0.683 1.00 92.44 868 GLY A C 1
ATOM 6926 O O . GLY A 1 868 ? 16.575 -5.893 -0.394 1.00 92.44 868 GLY A O 1
ATOM 6927 N N . SER A 1 869 ? 18.532 -5.506 -1.466 1.00 95.50 869 SER A N 1
ATOM 6928 C CA . SER A 1 869 ? 18.725 -6.897 -1.875 1.00 95.50 869 SER A CA 1
ATOM 6929 C C . SER A 1 869 ? 18.886 -7.784 -0.641 1.00 95.50 869 SER A C 1
ATOM 6931 O O . SER A 1 869 ? 19.607 -7.460 0.309 1.00 95.50 869 SER A O 1
ATOM 6933 N N . LYS A 1 870 ? 18.155 -8.899 -0.631 1.00 95.00 870 LYS A N 1
ATOM 6934 C CA . LYS A 1 870 ? 18.177 -9.898 0.449 1.00 95.00 870 LYS A CA 1
ATOM 6935 C C . LYS A 1 870 ? 18.709 -11.245 -0.023 1.00 95.00 870 LYS A C 1
ATOM 6937 O O . LYS A 1 870 ? 18.524 -12.245 0.673 1.00 95.00 870 LYS A O 1
ATOM 6942 N N . ASP A 1 871 ? 19.320 -11.265 -1.198 1.00 96.44 871 ASP A N 1
ATOM 6943 C CA . ASP A 1 871 ? 19.786 -12.481 -1.841 1.00 96.44 871 ASP A CA 1
ATOM 6944 C C . ASP A 1 871 ? 21.287 -12.730 -1.644 1.00 96.44 871 ASP A C 1
ATOM 6946 O O . ASP A 1 871 ? 21.985 -11.899 -1.047 1.00 96.44 871 ASP A O 1
ATOM 6950 N N . ASN A 1 872 ? 21.765 -13.881 -2.124 1.00 98.19 872 ASN A N 1
ATOM 6951 C CA . ASN A 1 872 ? 23.160 -14.033 -2.515 1.00 98.19 872 ASN A CA 1
ATOM 6952 C C . ASN A 1 872 ? 23.452 -13.072 -3.673 1.00 98.19 872 ASN A C 1
ATOM 6954 O O . ASN A 1 872 ? 22.580 -12.734 -4.469 1.00 98.19 872 ASN A O 1
ATOM 6958 N N . MET A 1 873 ? 24.669 -12.550 -3.718 1.00 98.62 873 MET A N 1
ATOM 6959 C CA . MET A 1 873 ? 25.069 -11.583 -4.730 1.00 98.62 873 MET A CA 1
ATOM 6960 C C . MET A 1 873 ? 26.439 -11.960 -5.252 1.00 98.62 873 MET A C 1
ATOM 6962 O O . MET A 1 873 ? 27.403 -11.937 -4.491 1.00 98.62 873 MET A O 1
ATOM 6966 N N . SER A 1 874 ? 26.531 -12.238 -6.547 1.00 98.62 874 SER A N 1
ATOM 6967 C CA . SER A 1 874 ? 27.781 -12.510 -7.249 1.00 98.62 874 SER A CA 1
ATOM 6968 C C . SER A 1 874 ? 27.858 -11.680 -8.517 1.00 98.62 874 SER A C 1
ATOM 6970 O O . SER A 1 874 ? 26.895 -11.609 -9.281 1.00 98.62 874 SER A O 1
ATOM 6972 N N . VAL A 1 875 ? 29.009 -11.052 -8.745 1.00 98.69 875 VAL A N 1
ATOM 6973 C CA . VAL A 1 875 ? 29.265 -10.214 -9.917 1.00 98.69 875 VAL A CA 1
ATOM 6974 C C . VAL A 1 875 ? 30.660 -10.482 -10.472 1.00 98.69 875 VAL A C 1
ATOM 6976 O O . VAL A 1 875 ? 31.639 -10.531 -9.731 1.00 98.69 875 VAL A O 1
ATOM 6979 N N . VAL A 1 876 ? 30.744 -10.624 -11.793 1.00 98.81 876 VAL A N 1
ATOM 6980 C CA . VAL A 1 876 ? 31.985 -10.668 -12.569 1.00 98.81 876 VAL A CA 1
ATOM 6981 C C . VAL A 1 876 ? 32.003 -9.452 -13.489 1.00 98.81 876 VAL A C 1
ATOM 6983 O O . VAL A 1 876 ? 31.128 -9.301 -14.345 1.00 98.81 876 VAL A O 1
ATOM 6986 N N . LEU A 1 877 ? 33.005 -8.592 -13.327 1.00 98.81 877 LEU A N 1
ATOM 6987 C CA . LEU A 1 877 ? 33.249 -7.422 -14.167 1.00 98.81 877 LEU A CA 1
ATOM 6988 C C . LEU A 1 877 ? 34.470 -7.680 -15.048 1.00 98.81 877 LEU A C 1
ATOM 6990 O O . LEU A 1 877 ? 35.567 -7.870 -14.534 1.00 98.81 877 LEU A O 1
ATOM 6994 N N . VAL A 1 878 ? 34.303 -7.624 -16.366 1.00 98.69 878 VAL A N 1
ATOM 6995 C CA . VAL A 1 878 ? 35.387 -7.737 -17.353 1.00 98.69 878 VAL A CA 1
ATOM 6996 C C . VAL A 1 878 ? 35.536 -6.401 -18.066 1.00 98.69 878 VAL A C 1
ATOM 6998 O O . VAL A 1 878 ? 34.580 -5.908 -18.647 1.00 98.69 878 VAL A O 1
ATOM 7001 N N . VAL A 1 879 ? 36.724 -5.811 -18.040 1.00 98.31 879 VAL A N 1
ATOM 7002 C CA . VAL A 1 879 ? 37.023 -4.478 -18.573 1.00 98.31 879 VAL A CA 1
ATOM 7003 C C . VAL A 1 879 ? 37.904 -4.591 -19.817 1.00 98.31 879 VAL A C 1
ATOM 7005 O O . VAL A 1 879 ? 38.916 -5.301 -19.809 1.00 98.31 879 VAL A O 1
ATOM 7008 N N . PHE A 1 880 ? 37.518 -3.864 -20.866 1.00 97.38 880 PHE A N 1
ATOM 7009 C CA . PHE A 1 880 ? 38.178 -3.796 -22.172 1.00 97.38 880 PHE A CA 1
ATOM 7010 C C . PHE A 1 880 ? 38.931 -2.463 -22.354 1.00 97.38 880 PHE A C 1
ATOM 7012 O O . PHE A 1 880 ? 38.926 -1.599 -21.476 1.00 97.38 880 PHE A O 1
ATOM 7019 N N . GLU A 1 881 ? 39.603 -2.287 -23.496 1.00 92.94 881 GLU A N 1
ATOM 7020 C CA . GLU A 1 881 ? 40.421 -1.095 -23.776 1.00 92.94 881 GLU A CA 1
ATOM 7021 C C . GLU A 1 881 ? 39.609 0.198 -23.935 1.00 92.94 881 GLU A C 1
ATOM 7023 O O . GLU A 1 881 ? 40.098 1.263 -23.551 1.00 92.94 881 GLU A O 1
ATOM 7028 N N . GLY A 1 882 ? 38.373 0.114 -24.441 1.00 93.69 882 GLY A N 1
ATOM 7029 C CA . GLY A 1 882 ? 37.473 1.259 -24.611 1.00 93.69 882 GLY A CA 1
ATOM 7030 C C . GLY A 1 882 ? 36.861 1.775 -23.304 1.00 93.69 882 GLY A C 1
ATOM 7031 O O . GLY A 1 882 ? 36.115 2.753 -23.316 1.00 93.69 882 GLY A O 1
ATOM 7032 N N . ALA A 1 883 ? 37.158 1.144 -22.163 1.00 95.56 883 ALA A N 1
ATOM 7033 C CA . ALA A 1 883 ? 36.627 1.547 -20.868 1.00 95.56 883 ALA A CA 1
ATOM 7034 C C . ALA A 1 883 ? 37.045 2.973 -20.471 1.00 95.56 883 ALA A C 1
ATOM 7036 O O . ALA A 1 883 ? 38.180 3.388 -20.742 1.00 95.56 883 ALA A O 1
ATOM 7037 N N . PRO A 1 884 ? 36.186 3.706 -19.735 1.00 94.88 884 PRO A N 1
ATOM 7038 C CA . PRO A 1 884 ? 36.591 4.939 -19.080 1.00 94.88 884 PRO A CA 1
ATOM 7039 C C . PRO A 1 884 ? 37.847 4.720 -18.234 1.00 94.88 884 PRO A C 1
ATOM 7041 O O . PRO A 1 884 ? 37.968 3.734 -17.505 1.00 94.88 884 PRO A O 1
ATOM 7044 N N . LYS A 1 885 ? 38.793 5.649 -18.353 1.00 93.50 885 LYS A N 1
ATOM 7045 C CA . LYS A 1 885 ? 40.007 5.667 -17.538 1.00 93.50 885 LYS A CA 1
ATOM 7046 C C . LYS A 1 885 ? 39.784 6.546 -16.316 1.00 93.50 885 LYS A C 1
ATOM 7048 O O . LYS A 1 885 ? 38.928 7.431 -16.325 1.00 93.50 885 LYS A O 1
ATOM 7053 N N . VAL A 1 886 ? 40.602 6.315 -15.296 1.00 96.81 886 VAL A N 1
ATOM 7054 C CA . VAL A 1 886 ? 40.637 7.149 -14.096 1.00 96.81 886 VAL A CA 1
ATOM 7055 C C . VAL A 1 886 ? 40.853 8.613 -14.494 1.00 96.81 886 VAL A C 1
ATOM 7057 O O . VAL A 1 886 ? 41.716 8.911 -15.322 1.00 96.81 886 VAL A O 1
ATOM 7060 N N . SER A 1 887 ? 40.040 9.504 -13.932 1.00 96.56 887 SER A N 1
ATOM 7061 C CA . SER A 1 887 ? 40.023 10.934 -14.229 1.00 96.56 887 SER A CA 1
ATOM 7062 C C . SER A 1 887 ? 40.242 11.737 -12.953 1.00 96.56 887 SER A C 1
ATOM 7064 O O . SER A 1 887 ? 39.461 11.625 -12.007 1.00 96.56 887 SER A O 1
ATOM 7066 N N . ASP A 1 888 ? 41.258 12.602 -12.958 1.00 95.44 888 ASP A N 1
ATOM 7067 C CA . ASP A 1 888 ? 41.555 13.500 -11.836 1.00 95.44 888 ASP A CA 1
ATOM 7068 C C . ASP A 1 888 ? 40.366 14.426 -11.522 1.00 95.44 888 ASP A C 1
ATOM 7070 O O . ASP A 1 888 ? 40.101 14.741 -10.362 1.00 95.44 888 ASP A O 1
ATOM 7074 N N . GLU A 1 889 ? 39.606 14.843 -12.544 1.00 95.00 889 GLU A N 1
ATOM 7075 C CA . GLU A 1 889 ? 38.405 15.664 -12.358 1.00 95.00 889 GLU A CA 1
ATOM 7076 C C . GLU A 1 889 ? 37.289 14.874 -11.661 1.00 95.00 889 GLU A C 1
ATOM 7078 O O . GLU A 1 889 ? 36.645 15.397 -10.751 1.00 95.00 889 GLU A O 1
ATOM 7083 N N . ALA A 1 890 ? 37.079 13.613 -12.054 1.00 94.19 890 ALA A N 1
ATOM 7084 C CA . ALA A 1 890 ? 36.069 12.753 -11.441 1.00 94.19 890 ALA A CA 1
ATOM 7085 C C . ALA A 1 890 ? 36.425 12.437 -9.983 1.00 94.19 890 ALA A C 1
ATOM 7087 O O . ALA A 1 890 ? 35.580 12.585 -9.106 1.00 94.19 890 ALA A O 1
ATOM 7088 N N . GLN A 1 891 ? 37.690 12.101 -9.706 1.00 96.12 891 GLN A N 1
ATOM 7089 C CA . GLN A 1 891 ? 38.186 11.897 -8.342 1.00 96.12 891 GLN A CA 1
ATOM 7090 C C . GLN A 1 891 ? 38.049 13.155 -7.486 1.00 96.12 891 GLN A C 1
ATOM 7092 O O . GLN A 1 891 ? 37.675 13.073 -6.317 1.00 96.12 891 GLN A O 1
ATOM 7097 N N . LYS A 1 892 ? 38.330 14.334 -8.051 1.00 95.19 892 LYS A N 1
ATOM 7098 C CA . LYS A 1 892 ? 38.160 15.599 -7.336 1.00 95.19 892 LYS A CA 1
ATOM 7099 C C . LYS A 1 892 ? 36.695 15.840 -6.963 1.00 95.19 892 LYS A C 1
ATOM 7101 O O . LYS A 1 892 ? 36.434 16.100 -5.791 1.00 95.19 892 LYS A O 1
ATOM 7106 N N . LYS A 1 893 ? 35.762 15.705 -7.914 1.00 94.75 893 LYS A N 1
ATOM 7107 C CA . LYS A 1 893 ? 34.315 15.828 -7.645 1.00 94.75 893 LYS A CA 1
ATOM 7108 C C . LYS A 1 893 ? 33.849 14.809 -6.609 1.00 94.75 893 LYS A C 1
ATOM 7110 O O . LYS A 1 893 ? 33.091 15.146 -5.706 1.00 94.75 893 LYS A O 1
ATOM 7115 N N . ASP A 1 894 ? 34.367 13.587 -6.689 1.00 96.06 894 ASP A N 1
ATOM 7116 C CA . ASP A 1 894 ? 34.039 12.540 -5.730 1.00 96.06 894 ASP A CA 1
ATOM 7117 C C . ASP A 1 894 ? 34.499 12.863 -4.311 1.00 96.06 894 ASP A C 1
ATOM 7119 O O . ASP A 1 894 ? 33.746 12.710 -3.352 1.00 96.06 894 ASP A O 1
ATOM 7123 N N . ASN A 1 895 ? 35.728 13.357 -4.176 1.00 95.62 895 ASN A N 1
ATOM 7124 C CA . ASN A 1 895 ? 36.284 13.771 -2.896 1.00 95.62 895 ASN A CA 1
ATOM 7125 C C . ASN A 1 895 ? 35.536 14.979 -2.318 1.00 95.62 895 ASN A C 1
ATOM 7127 O O . ASN A 1 895 ? 35.326 15.039 -1.107 1.00 95.62 895 ASN A O 1
ATOM 7131 N N . GLU A 1 896 ? 35.103 15.919 -3.162 1.00 96.00 896 GLU A N 1
ATOM 7132 C CA . GLU A 1 896 ? 34.260 17.050 -2.758 1.00 96.00 896 GLU A CA 1
ATOM 7133 C C . GLU A 1 896 ? 32.891 16.575 -2.246 1.00 96.00 896 GLU A C 1
ATOM 7135 O O . GLU A 1 896 ? 32.454 17.013 -1.177 1.00 96.00 896 GLU A O 1
ATOM 7140 N N . LEU A 1 897 ? 32.258 15.619 -2.934 1.00 95.25 897 LEU A N 1
ATOM 7141 C CA . LEU A 1 897 ? 31.017 14.987 -2.485 1.00 95.25 897 LEU A CA 1
ATOM 7142 C C . LEU A 1 897 ? 31.212 14.213 -1.173 1.00 95.25 897 LEU A C 1
ATOM 7144 O O . LEU A 1 897 ? 30.415 14.363 -0.246 1.00 95.25 897 LEU A O 1
ATOM 7148 N N . ASN A 1 898 ? 32.277 13.416 -1.061 1.00 96.12 898 ASN A N 1
ATOM 7149 C CA . ASN A 1 898 ? 32.586 12.671 0.159 1.00 96.12 898 ASN A CA 1
ATOM 7150 C C . ASN A 1 898 ? 32.788 13.639 1.337 1.00 96.12 898 ASN A C 1
ATOM 7152 O O . ASN A 1 898 ? 32.161 13.466 2.378 1.00 96.12 898 ASN A O 1
ATOM 7156 N N . ALA A 1 899 ? 33.554 14.720 1.154 1.00 94.06 899 ALA A N 1
ATOM 7157 C CA . ALA A 1 899 ? 33.750 15.749 2.175 1.00 94.06 899 ALA A CA 1
ATOM 7158 C C . ALA A 1 899 ? 32.443 16.473 2.552 1.00 94.06 899 ALA A C 1
ATOM 7160 O O . ALA A 1 899 ? 32.218 16.786 3.725 1.00 94.06 899 ALA A O 1
ATOM 7161 N N . LEU A 1 900 ? 31.557 16.725 1.581 1.00 93.94 900 LEU A N 1
ATOM 7162 C CA . LEU A 1 900 ? 30.232 17.296 1.831 1.00 93.94 900 LEU A CA 1
ATOM 7163 C C . LEU A 1 900 ? 29.376 16.364 2.698 1.00 93.94 900 LEU A C 1
ATOM 7165 O O . LEU A 1 900 ? 28.766 16.821 3.670 1.00 93.94 900 LEU A O 1
ATOM 7169 N N . LEU A 1 901 ? 29.336 15.073 2.361 1.00 93.00 901 LEU A N 1
ATOM 7170 C CA . LEU A 1 901 ? 28.603 14.057 3.115 1.00 93.00 901 LEU A CA 1
ATOM 7171 C C . LEU A 1 901 ? 29.171 13.903 4.528 1.00 93.00 901 LEU A C 1
ATOM 7173 O O . LEU A 1 901 ? 28.407 13.941 5.490 1.00 93.00 901 LEU A O 1
ATOM 7177 N N . GLU A 1 902 ? 30.495 13.822 4.671 1.00 93.00 902 GLU A N 1
ATOM 7178 C CA . GLU A 1 902 ? 31.177 13.775 5.968 1.00 93.00 902 GLU A CA 1
ATOM 7179 C C . GLU A 1 902 ? 30.798 14.978 6.839 1.00 93.00 902 GLU A C 1
ATOM 7181 O O . GLU A 1 902 ? 30.305 14.801 7.953 1.00 93.00 902 GLU A O 1
ATOM 7186 N N . LYS A 1 903 ? 30.898 16.201 6.304 1.00 90.31 903 LYS A N 1
ATOM 7187 C CA . LYS A 1 903 ? 30.518 17.428 7.021 1.00 90.31 903 LYS A CA 1
ATOM 7188 C C . LYS A 1 903 ? 29.044 17.433 7.435 1.00 90.31 903 LYS A C 1
ATOM 7190 O O . LYS A 1 903 ? 28.705 17.906 8.523 1.00 90.31 903 LYS A O 1
ATOM 7195 N N . LYS A 1 904 ? 28.147 16.924 6.582 1.00 88.81 904 LYS A N 1
ATOM 7196 C CA . LYS A 1 904 ? 26.716 16.792 6.904 1.00 88.81 904 LYS A CA 1
ATOM 7197 C C . LYS A 1 904 ? 26.485 15.783 8.029 1.00 88.81 904 LYS A C 1
ATOM 7199 O O . LYS A 1 904 ? 25.675 16.054 8.918 1.00 88.81 904 LYS A O 1
ATOM 7204 N N . VAL A 1 905 ? 27.205 14.661 8.030 1.00 87.25 905 VAL A N 1
ATOM 7205 C CA . VAL A 1 905 ? 27.166 13.667 9.114 1.00 87.25 905 VAL A CA 1
ATOM 7206 C C . VAL A 1 905 ? 27.694 14.265 10.421 1.00 87.25 905 VAL A C 1
ATOM 7208 O O . VAL A 1 905 ? 27.018 14.170 11.444 1.00 87.25 905 VAL A O 1
ATOM 7211 N N . GLU A 1 906 ? 28.837 14.952 10.388 1.00 82.56 906 GLU A N 1
ATOM 7212 C CA . GLU A 1 906 ? 29.453 15.613 11.548 1.00 82.56 906 GLU A CA 1
ATOM 7213 C C . GLU A 1 906 ? 28.555 16.683 12.169 1.00 82.56 906 GLU A C 1
ATOM 7215 O O . GLU A 1 906 ? 28.343 16.697 13.387 1.00 82.56 906 GLU A O 1
ATOM 7220 N N . GLY A 1 907 ? 27.981 17.558 11.337 1.00 76.88 907 GLY A N 1
ATOM 7221 C CA . GLY A 1 907 ? 27.074 18.609 11.796 1.00 76.88 907 GLY A CA 1
ATOM 7222 C C . GLY A 1 907 ? 25.835 18.037 12.486 1.00 76.88 907 GLY A C 1
ATOM 7223 O O . GLY A 1 907 ? 25.427 18.521 13.542 1.00 76.88 907 GLY A O 1
ATOM 7224 N N . ARG A 1 908 ? 25.270 16.958 11.936 1.00 73.25 908 ARG A N 1
ATOM 7225 C CA . ARG A 1 908 ? 24.084 16.295 12.496 1.00 73.25 908 ARG A CA 1
ATOM 7226 C C . ARG A 1 908 ? 24.398 15.495 13.755 1.00 73.25 908 ARG A C 1
ATOM 7228 O O . ARG A 1 908 ? 23.627 15.552 14.707 1.00 73.25 908 ARG A O 1
ATOM 7235 N N . HIS A 1 909 ? 25.538 14.812 13.799 1.00 68.00 909 HIS A N 1
ATOM 7236 C CA . HIS A 1 909 ? 25.984 14.111 15.000 1.00 68.00 909 HIS A CA 1
ATOM 7237 C C . HIS A 1 909 ? 26.247 15.083 16.157 1.00 68.00 909 HIS A C 1
ATOM 7239 O O . HIS A 1 909 ? 25.849 14.818 17.288 1.00 68.00 909 HIS A O 1
ATOM 7245 N N . SER A 1 910 ? 26.862 16.234 15.868 1.00 63.78 910 SER A N 1
ATOM 7246 C CA . SER A 1 910 ? 27.121 17.291 16.853 1.00 63.78 910 SER A CA 1
ATOM 7247 C C . SER A 1 910 ? 25.822 17.885 17.402 1.00 63.78 910 SER A C 1
ATOM 7249 O O . SER A 1 910 ? 25.699 18.094 18.608 1.00 63.78 910 SER A O 1
ATOM 7251 N N . LEU A 1 911 ? 24.825 18.098 16.536 1.00 57.59 911 LEU A N 1
ATOM 7252 C CA . LEU A 1 911 ? 23.495 18.546 16.943 1.00 57.59 911 LEU A CA 1
ATOM 7253 C C . LEU A 1 911 ? 22.790 17.491 17.813 1.00 57.59 911 LEU A C 1
ATOM 7255 O O . LEU A 1 911 ? 22.235 17.828 18.856 1.00 57.59 911 LEU A O 1
ATOM 7259 N N . ALA A 1 912 ? 22.876 16.213 17.438 1.00 59.72 912 ALA A N 1
ATOM 7260 C CA . ALA A 1 912 ? 22.298 15.105 18.197 1.00 59.72 912 ALA A CA 1
ATOM 7261 C C . ALA A 1 912 ? 22.974 14.905 19.569 1.00 59.72 912 ALA A C 1
ATOM 7263 O O . ALA A 1 912 ? 22.288 14.667 20.562 1.00 59.72 912 ALA A O 1
ATOM 7264 N N . LEU A 1 913 ? 24.301 15.064 19.662 1.00 57.88 913 LEU A N 1
ATOM 7265 C CA . LEU A 1 913 ? 25.042 15.048 20.931 1.00 57.88 913 LEU A CA 1
ATOM 7266 C C . LEU A 1 913 ? 24.688 16.239 21.823 1.00 57.88 913 LEU A C 1
ATOM 7268 O O . LEU A 1 913 ? 24.564 16.063 23.032 1.00 57.88 913 LEU A O 1
ATOM 7272 N N . LEU A 1 914 ? 24.494 17.430 21.250 1.00 50.53 914 LEU A N 1
ATOM 7273 C CA . LEU A 1 914 ? 24.047 18.606 21.996 1.00 50.53 914 LEU A CA 1
ATOM 7274 C C . LEU A 1 914 ? 22.643 18.382 22.578 1.00 50.53 914 LEU A C 1
ATOM 7276 O O . LEU A 1 914 ? 22.422 18.644 23.758 1.00 50.53 914 LEU A O 1
ATOM 7280 N N . VAL A 1 915 ? 21.721 17.827 21.785 1.00 52.81 915 VAL A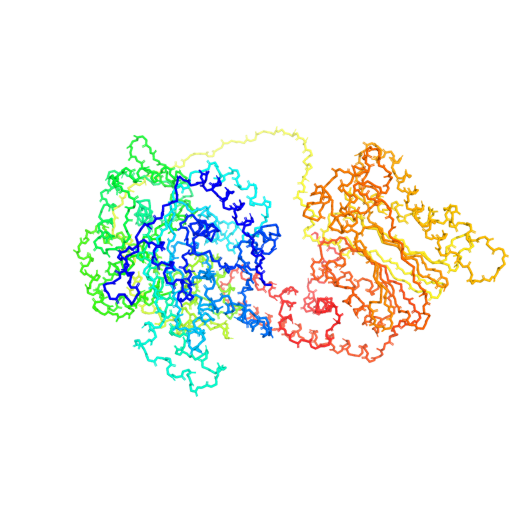 N 1
ATOM 7281 C CA . VAL A 1 915 ? 20.376 17.444 22.244 1.00 52.81 915 VAL A CA 1
ATOM 7282 C C . VAL A 1 915 ? 20.454 16.369 23.336 1.00 52.81 915 VAL A C 1
ATOM 7284 O O . VAL A 1 915 ? 19.752 16.473 24.342 1.00 52.81 915 VAL A O 1
ATOM 7287 N N . LEU A 1 916 ? 21.338 15.374 23.199 1.00 53.06 916 LEU A N 1
ATOM 7288 C CA . LEU A 1 916 ? 21.539 14.322 24.201 1.00 53.06 916 LEU A CA 1
ATOM 7289 C C . LEU A 1 916 ? 22.154 14.859 25.506 1.00 53.06 916 LEU A C 1
ATOM 7291 O O . LEU A 1 916 ? 21.674 14.511 26.581 1.00 53.06 916 LEU A O 1
ATOM 7295 N N . TYR A 1 917 ? 23.160 15.736 25.431 1.00 49.28 917 TYR A N 1
ATOM 7296 C CA . TYR A 1 917 ? 23.776 16.399 26.588 1.00 49.28 917 TYR A CA 1
ATOM 7297 C C . TYR A 1 917 ? 22.760 17.261 27.347 1.00 49.28 917 TYR A C 1
ATOM 7299 O O . TYR A 1 917 ? 22.637 17.143 28.563 1.00 49.28 917 TYR A O 1
ATOM 7307 N N . LEU A 1 918 ? 21.958 18.051 26.625 1.00 48.94 918 LEU A N 1
ATOM 7308 C CA . LEU A 1 918 ? 20.867 18.836 27.209 1.00 48.94 918 LEU A CA 1
ATOM 7309 C C . LEU A 1 918 ? 19.783 17.947 27.845 1.00 48.94 918 LEU A C 1
ATOM 7311 O O . LEU A 1 918 ? 19.203 18.334 28.854 1.00 48.94 918 LEU A O 1
ATOM 7315 N N . THR A 1 919 ? 19.549 16.747 27.298 1.00 51.50 919 THR A N 1
ATOM 7316 C CA . THR A 1 919 ? 18.608 15.761 27.864 1.00 51.50 919 THR A CA 1
ATOM 7317 C C . THR A 1 919 ? 19.170 15.096 29.132 1.00 51.50 919 THR A C 1
ATOM 7319 O O . THR A 1 919 ? 18.436 14.915 30.095 1.00 51.50 919 THR A O 1
ATOM 7322 N N . LEU A 1 920 ? 20.467 14.758 29.173 1.00 48.97 920 LEU A N 1
ATOM 7323 C CA . LEU A 1 920 ? 21.122 14.110 30.325 1.00 48.97 920 LEU A CA 1
ATOM 7324 C C . LEU A 1 920 ? 21.328 15.050 31.525 1.00 48.97 920 LEU A C 1
ATOM 7326 O O . LEU A 1 920 ? 21.452 14.585 32.655 1.00 48.97 920 LEU A O 1
ATOM 7330 N N . CYS A 1 921 ? 21.368 16.365 31.300 1.00 44.62 921 CYS A N 1
ATOM 7331 C CA . CYS A 1 921 ? 21.408 17.366 32.369 1.00 44.62 921 CYS A CA 1
ATOM 7332 C C . CYS A 1 921 ? 20.030 17.643 33.009 1.00 44.62 921 CYS A C 1
ATOM 7334 O O . CYS A 1 921 ? 19.956 18.453 33.935 1.00 44.62 921 CYS A O 1
ATOM 7336 N N . ALA A 1 922 ? 18.956 16.988 32.549 1.00 48.03 922 ALA A N 1
ATOM 7337 C CA . ALA A 1 922 ? 17.630 17.049 33.161 1.00 48.03 922 ALA A CA 1
ATOM 7338 C C . ALA A 1 922 ? 17.451 15.881 34.168 1.00 48.03 922 ALA A C 1
ATOM 7340 O O . ALA A 1 922 ? 17.681 14.736 33.783 1.00 48.03 922 ALA A O 1
ATOM 7341 N N . PRO A 1 923 ? 17.056 16.112 35.439 1.00 39.19 923 PRO A N 1
ATOM 7342 C CA . PRO A 1 923 ? 17.237 15.117 36.509 1.00 39.19 923 PRO A CA 1
ATOM 7343 C C . PRO A 1 923 ? 16.384 13.832 36.489 1.00 39.19 923 PRO A C 1
ATOM 7345 O O . PRO A 1 923 ? 16.631 12.988 37.341 1.00 39.19 923 PRO A O 1
ATOM 7348 N N . ASP A 1 924 ? 15.429 13.629 35.570 1.00 45.81 924 ASP A N 1
ATOM 7349 C CA . ASP A 1 924 ? 14.353 12.628 35.770 1.00 45.81 924 ASP A CA 1
ATOM 7350 C C . ASP A 1 924 ? 14.050 11.673 34.580 1.00 45.81 924 ASP A C 1
ATOM 7352 O O . ASP A 1 924 ? 12.946 11.142 34.479 1.00 45.81 924 ASP A O 1
ATOM 7356 N N . PHE A 1 925 ? 14.988 11.405 33.661 1.00 39.19 925 PHE A N 1
ATOM 7357 C CA . PHE A 1 925 ? 14.702 10.597 32.451 1.00 39.19 925 PHE A CA 1
ATOM 7358 C C . PHE A 1 925 ? 14.956 9.076 32.582 1.00 39.19 925 PHE A C 1
ATOM 7360 O O . PHE A 1 925 ? 16.026 8.636 33.008 1.00 39.19 925 PHE A O 1
ATOM 7367 N N . MET A 1 926 ? 13.976 8.272 32.136 1.00 45.31 926 MET A N 1
ATOM 7368 C CA . MET A 1 926 ? 13.980 6.797 32.100 1.00 45.31 926 MET A CA 1
ATOM 7369 C C . MET A 1 926 ? 14.601 6.220 30.807 1.00 45.31 926 MET A C 1
ATOM 7371 O O . MET A 1 926 ? 14.624 6.848 29.752 1.00 45.31 926 MET A O 1
ATOM 7375 N N . HIS A 1 927 ? 15.082 4.975 30.891 1.00 42.78 927 HIS A N 1
ATOM 7376 C CA . HIS A 1 927 ? 15.940 4.275 29.918 1.00 42.78 927 HIS A CA 1
ATOM 7377 C C . HIS A 1 927 ? 15.387 4.076 28.479 1.00 42.78 927 HIS A C 1
ATOM 7379 O O . HIS A 1 927 ? 16.180 3.756 27.592 1.00 42.78 927 HIS A O 1
ATOM 7385 N N . GLU A 1 928 ? 14.084 4.251 28.214 1.00 44.72 928 GLU A N 1
ATOM 7386 C CA . GLU A 1 928 ? 13.454 3.944 26.909 1.00 44.72 928 GLU A CA 1
ATOM 7387 C C . GLU A 1 928 ? 13.538 5.090 25.874 1.00 44.72 928 GLU A C 1
ATOM 7389 O O . GLU A 1 928 ? 13.759 4.828 24.690 1.00 44.72 928 GLU A O 1
ATOM 7394 N N . GLU A 1 929 ? 13.503 6.366 26.282 1.00 43.69 929 GLU A N 1
ATOM 7395 C CA . GLU A 1 929 ? 13.733 7.506 25.363 1.00 43.69 929 GLU A CA 1
ATOM 7396 C C . GLU A 1 929 ? 15.192 7.606 24.890 1.00 43.69 929 GLU A C 1
ATOM 7398 O O . GLU A 1 929 ? 15.474 8.131 23.809 1.00 43.69 929 GLU A O 1
ATOM 7403 N N . LEU A 1 930 ? 16.124 7.029 25.654 1.00 38.19 930 LEU A N 1
ATOM 7404 C CA . LEU A 1 930 ? 17.517 6.843 25.241 1.00 38.19 930 LEU A CA 1
ATOM 7405 C C . LEU A 1 930 ? 17.650 5.863 24.066 1.00 38.19 930 LEU A C 1
ATOM 7407 O O . LEU A 1 930 ? 18.609 5.980 23.306 1.00 38.19 930 LEU A O 1
ATOM 7411 N N . VAL A 1 931 ? 16.702 4.932 23.887 1.00 41.69 931 VAL A N 1
ATOM 7412 C CA . VAL A 1 931 ? 16.688 3.965 22.774 1.00 41.69 931 VAL A CA 1
ATOM 7413 C C . VAL A 1 931 ? 16.119 4.604 21.504 1.00 41.69 931 VAL A C 1
ATOM 7415 O O . VAL A 1 931 ? 16.737 4.483 20.450 1.00 41.69 931 VAL A O 1
ATOM 7418 N N . ALA A 1 932 ? 15.029 5.376 21.603 1.00 42.84 932 ALA A N 1
ATOM 7419 C CA . ALA A 1 932 ? 14.457 6.110 20.465 1.00 42.84 932 ALA A CA 1
ATOM 7420 C C . ALA A 1 932 ? 15.401 7.208 19.929 1.00 42.84 932 ALA A C 1
ATOM 7422 O O . ALA A 1 932 ? 15.583 7.339 18.719 1.00 42.84 932 ALA A O 1
ATOM 7423 N N . LYS A 1 933 ? 16.095 7.935 20.818 1.00 44.47 933 LYS A N 1
ATOM 7424 C CA . LYS A 1 933 ? 17.171 8.866 20.422 1.00 44.47 933 LYS A CA 1
ATOM 7425 C C . LYS A 1 933 ? 18.409 8.139 19.876 1.00 44.47 933 LYS A C 1
ATOM 7427 O O . LYS A 1 933 ? 19.169 8.725 19.109 1.00 44.47 933 LYS A O 1
ATOM 7432 N N . ASN A 1 934 ? 18.609 6.861 20.215 1.00 42.31 934 ASN A N 1
ATOM 7433 C CA . ASN A 1 934 ? 19.687 6.043 19.650 1.00 42.31 934 ASN A CA 1
ATOM 7434 C C . ASN A 1 934 ? 19.446 5.682 18.174 1.00 42.31 934 ASN A C 1
ATOM 7436 O O . ASN A 1 934 ? 20.425 5.528 17.446 1.00 42.31 934 ASN A O 1
ATOM 7440 N N . ASP A 1 935 ? 18.185 5.580 17.733 1.00 44.09 935 ASP A N 1
ATOM 7441 C CA . ASP A 1 935 ? 17.830 5.304 16.333 1.00 44.09 935 ASP A CA 1
ATOM 7442 C C . ASP A 1 935 ? 18.032 6.530 15.422 1.00 44.09 935 ASP A C 1
ATOM 7444 O O . ASP A 1 935 ? 18.491 6.375 14.288 1.00 44.09 935 ASP A O 1
ATOM 7448 N N . GLU A 1 936 ? 17.805 7.756 15.909 1.00 50.66 936 GLU A N 1
ATOM 7449 C CA . GLU A 1 936 ? 18.232 8.988 15.210 1.00 50.66 936 GLU A CA 1
ATOM 7450 C C . GLU A 1 936 ? 19.763 9.128 15.180 1.00 50.66 936 GLU A C 1
ATOM 7452 O O . GLU A 1 936 ? 20.345 9.579 14.194 1.00 50.66 936 GLU A O 1
ATOM 7457 N N . LEU A 1 937 ? 20.428 8.659 16.239 1.00 59.78 937 LEU A N 1
ATOM 7458 C CA . LEU A 1 937 ? 21.877 8.470 16.321 1.00 59.78 937 LEU A CA 1
ATOM 7459 C C . LEU A 1 937 ? 22.335 7.151 15.674 1.00 59.78 937 LEU A C 1
ATOM 7461 O O . LEU A 1 937 ? 23.416 6.673 16.021 1.00 59.78 937 LEU A O 1
ATOM 7465 N N . SER A 1 938 ? 21.550 6.549 14.775 1.00 74.75 938 SER A N 1
ATOM 7466 C CA . SER A 1 938 ? 21.946 5.379 13.985 1.00 74.75 938 SER A CA 1
ATOM 7467 C C . SER A 1 938 ? 22.258 5.772 12.542 1.00 74.75 938 SER A C 1
ATOM 7469 O O . SER A 1 938 ? 21.751 6.762 12.011 1.00 74.75 938 SER A O 1
ATOM 7471 N N . VAL A 1 939 ? 23.055 4.945 11.864 1.00 77.31 939 VAL A N 1
ATOM 7472 C CA . VAL A 1 939 ? 23.334 5.098 10.428 1.00 77.31 939 VAL A CA 1
ATOM 7473 C C . VAL A 1 939 ? 22.034 5.156 9.618 1.00 77.31 939 VAL A C 1
ATOM 7475 O O . VAL A 1 939 ? 21.921 5.958 8.696 1.00 77.31 939 VAL A O 1
ATOM 7478 N N . SER A 1 940 ? 21.028 4.347 9.976 1.00 76.50 940 SER A N 1
ATOM 7479 C CA . SER A 1 940 ? 19.753 4.306 9.252 1.00 76.50 940 SER A CA 1
ATOM 7480 C C . SER A 1 940 ? 18.990 5.630 9.352 1.00 76.50 940 SER A C 1
ATOM 7482 O O . SER A 1 940 ? 18.442 6.089 8.350 1.00 76.50 940 SER A O 1
ATOM 7484 N N . GLY A 1 941 ? 18.989 6.267 10.528 1.00 75.88 941 GLY A N 1
ATOM 7485 C CA . GLY A 1 941 ? 18.379 7.587 10.723 1.00 75.88 941 GLY A CA 1
ATOM 7486 C C . GLY A 1 941 ? 19.086 8.680 9.913 1.00 75.88 941 GLY A C 1
ATOM 7487 O O . GLY A 1 941 ? 18.441 9.508 9.262 1.00 75.88 941 GLY A O 1
ATOM 7488 N N . ILE A 1 942 ? 20.422 8.634 9.861 1.00 81.38 942 ILE A N 1
ATOM 7489 C CA . ILE A 1 942 ? 21.230 9.567 9.060 1.00 81.38 942 ILE A CA 1
ATOM 7490 C C . ILE A 1 942 ? 20.962 9.390 7.563 1.00 81.38 942 ILE A C 1
ATOM 7492 O O . ILE A 1 942 ? 20.707 10.383 6.879 1.00 81.38 942 ILE A O 1
ATOM 7496 N N . MET A 1 943 ? 20.965 8.148 7.069 1.00 84.12 943 MET A N 1
ATOM 7497 C CA . MET A 1 943 ? 20.670 7.823 5.669 1.00 84.12 943 MET A CA 1
ATOM 7498 C C . MET A 1 943 ? 19.274 8.305 5.263 1.00 84.12 943 MET A C 1
ATOM 7500 O O . MET A 1 943 ? 19.130 8.976 4.243 1.00 84.12 943 MET A O 1
ATOM 7504 N N . GLN A 1 944 ? 18.253 8.044 6.089 1.00 81.19 944 GLN A N 1
ATOM 7505 C CA . GLN A 1 944 ? 16.890 8.511 5.827 1.00 81.19 944 GLN A CA 1
ATOM 7506 C C . GLN A 1 944 ? 16.832 10.040 5.726 1.00 81.19 944 GLN A C 1
ATOM 7508 O O . GLN A 1 944 ? 16.199 10.584 4.826 1.00 81.19 944 GLN A O 1
ATOM 7513 N N . THR A 1 945 ? 17.534 10.745 6.607 1.00 78.00 945 THR A N 1
ATOM 7514 C CA . THR A 1 945 ? 17.519 12.210 6.617 1.00 78.00 945 THR A CA 1
ATOM 7515 C C . THR A 1 945 ? 18.294 12.799 5.433 1.00 78.00 945 THR A C 1
ATOM 7517 O O . THR A 1 945 ? 17.911 13.836 4.903 1.00 78.00 945 THR A O 1
ATOM 7520 N N . LEU A 1 946 ? 19.396 12.171 5.008 1.00 82.44 946 LEU A N 1
ATOM 7521 C CA . LEU A 1 946 ? 20.117 12.568 3.790 1.00 82.44 946 LEU A CA 1
ATOM 7522 C C . LEU A 1 946 ? 19.290 12.296 2.523 1.00 82.44 946 LEU A C 1
ATOM 7524 O O . LEU A 1 946 ? 19.385 13.068 1.581 1.00 82.44 946 LEU A O 1
ATOM 7528 N N . SER A 1 947 ? 18.428 11.271 2.515 1.00 84.06 947 SER A N 1
ATOM 7529 C CA . SER A 1 947 ? 17.574 10.953 1.355 1.00 84.06 947 SER A CA 1
ATOM 7530 C C . SER A 1 947 ? 16.494 12.000 1.047 1.00 84.06 947 SER A C 1
ATOM 7532 O O . SER A 1 947 ? 15.955 12.016 -0.055 1.00 84.06 947 SER A O 1
ATOM 7534 N N . TYR A 1 948 ? 16.172 12.872 2.009 1.00 78.69 948 TYR A N 1
ATOM 7535 C CA . TYR A 1 948 ? 15.253 13.996 1.807 1.00 78.69 948 TYR A CA 1
ATOM 7536 C C . TYR A 1 948 ? 15.957 15.277 1.345 1.00 78.69 948 TYR A C 1
ATOM 7538 O O . TYR A 1 948 ? 15.281 16.266 1.062 1.00 78.69 948 TYR A O 1
ATOM 7546 N N . GLU A 1 949 ? 17.291 15.291 1.307 1.00 80.25 949 GLU A N 1
ATOM 7547 C CA . GLU A 1 949 ? 18.059 16.416 0.786 1.00 80.25 949 GLU A CA 1
ATOM 7548 C C . GLU A 1 949 ? 18.333 16.227 -0.706 1.00 80.25 949 GLU A C 1
ATOM 7550 O O . GLU A 1 949 ? 18.630 15.124 -1.161 1.00 80.25 949 GLU A O 1
ATOM 7555 N N . ASP A 1 950 ? 18.270 17.322 -1.457 1.00 80.69 950 ASP A N 1
ATOM 7556 C CA . ASP A 1 950 ? 18.668 17.345 -2.862 1.00 80.69 950 ASP A CA 1
ATOM 7557 C C . ASP A 1 950 ? 20.202 17.448 -2.930 1.00 80.69 950 ASP A C 1
ATOM 7559 O O . ASP A 1 950 ? 20.777 18.537 -2.866 1.00 80.69 950 ASP A O 1
ATOM 7563 N N . ILE A 1 951 ? 20.880 16.295 -2.892 1.00 88.44 951 ILE A N 1
ATOM 7564 C CA . ILE A 1 951 ? 22.345 16.197 -2.949 1.00 88.44 951 ILE A CA 1
ATOM 7565 C C . ILE A 1 951 ? 22.751 16.023 -4.412 1.00 88.44 951 ILE A C 1
ATOM 7567 O O . ILE A 1 951 ? 22.503 14.977 -5.013 1.00 88.44 951 ILE A O 1
ATOM 7571 N N . GLU A 1 952 ? 23.383 17.052 -4.971 1.00 88.44 952 GLU A N 1
ATOM 7572 C CA . GLU A 1 952 ? 23.926 17.029 -6.331 1.00 88.44 952 GLU A CA 1
ATOM 7573 C C . GLU A 1 952 ? 25.101 16.039 -6.457 1.00 88.44 952 GLU A C 1
ATOM 7575 O O . GLU A 1 952 ? 25.738 15.666 -5.470 1.00 88.44 952 GLU A O 1
ATOM 7580 N N . ASP A 1 953 ? 25.378 15.602 -7.689 1.00 89.94 953 ASP A N 1
ATOM 7581 C CA . ASP A 1 953 ? 26.521 14.750 -8.060 1.00 89.94 953 ASP A CA 1
ATOM 7582 C C . ASP A 1 953 ? 26.588 13.351 -7.413 1.00 89.94 953 ASP A C 1
ATOM 7584 O O . ASP A 1 953 ? 27.629 12.692 -7.459 1.00 89.94 953 ASP A O 1
ATOM 7588 N N . LEU A 1 954 ? 25.483 12.842 -6.852 1.00 95.19 954 LEU A N 1
ATOM 7589 C CA . LEU A 1 954 ? 25.415 11.454 -6.380 1.00 95.19 954 LEU A CA 1
ATOM 7590 C C . LEU A 1 954 ? 25.775 10.447 -7.496 1.00 95.19 954 LEU A C 1
ATOM 7592 O O . LEU A 1 954 ? 25.452 10.685 -8.663 1.00 95.19 954 LEU A O 1
ATOM 7596 N N . PRO A 1 955 ? 26.376 9.286 -7.149 1.00 95.75 955 PRO A N 1
ATOM 7597 C CA . PRO A 1 955 ? 26.716 8.253 -8.122 1.00 95.75 955 PRO A CA 1
ATOM 7598 C C . PRO A 1 955 ? 25.514 7.883 -9.004 1.00 95.75 955 PRO A C 1
ATOM 7600 O O . PRO A 1 955 ? 24.479 7.474 -8.464 1.00 95.75 955 PRO A O 1
ATOM 7603 N N . PRO A 1 956 ? 25.618 7.961 -10.340 1.00 95.50 956 PRO A N 1
ATOM 7604 C CA . PRO A 1 956 ? 24.525 7.556 -11.215 1.00 95.50 956 PRO A CA 1
ATOM 7605 C C . PRO A 1 956 ? 24.262 6.050 -11.056 1.00 95.50 956 PRO A C 1
ATOM 7607 O O . PRO A 1 956 ? 25.195 5.271 -10.860 1.00 95.50 956 PRO A O 1
ATOM 7610 N N . GLY A 1 957 ? 22.987 5.651 -11.025 1.00 91.56 957 GLY A N 1
ATOM 7611 C CA . GLY A 1 957 ? 22.534 4.290 -10.690 1.00 91.56 957 GLY A CA 1
ATOM 7612 C C . GLY A 1 957 ? 22.684 3.902 -9.207 1.00 91.56 957 GLY A C 1
ATOM 7613 O O . GLY A 1 957 ? 21.786 3.305 -8.611 1.00 91.56 957 GLY A O 1
ATOM 7614 N N . GLY A 1 958 ? 23.790 4.289 -8.564 1.00 92.31 958 GLY A N 1
ATOM 7615 C CA . GLY A 1 958 ? 24.072 3.990 -7.157 1.00 92.31 958 GLY A CA 1
ATOM 7616 C C . GLY A 1 958 ? 23.283 4.843 -6.160 1.00 92.31 958 GLY A C 1
ATOM 7617 O O . GLY A 1 958 ? 22.865 4.335 -5.119 1.00 92.31 958 GLY A O 1
ATOM 7618 N N . GLY A 1 959 ? 23.021 6.112 -6.478 1.00 95.31 959 GLY A N 1
ATOM 7619 C CA . GLY A 1 959 ? 22.345 7.059 -5.589 1.00 95.31 959 GLY A CA 1
ATOM 7620 C C . GLY A 1 959 ? 23.067 7.241 -4.250 1.00 95.31 959 GLY A C 1
ATOM 7621 O O . GLY A 1 959 ? 24.282 7.063 -4.142 1.00 95.31 959 GLY A O 1
ATOM 7622 N N . LEU A 1 960 ? 22.305 7.570 -3.204 1.00 93.56 960 LEU A N 1
ATOM 7623 C CA . LEU A 1 960 ? 22.843 7.744 -1.853 1.00 93.56 960 LEU A CA 1
ATOM 7624 C C . LEU A 1 960 ? 23.382 6.424 -1.271 1.00 93.56 960 LEU A C 1
ATOM 7626 O O . LEU A 1 960 ? 24.364 6.429 -0.528 1.00 93.56 960 LEU A O 1
ATOM 7630 N N . GLU A 1 961 ? 22.784 5.283 -1.631 1.00 94.94 961 GLU A N 1
ATOM 7631 C CA . GLU A 1 961 ? 23.228 3.960 -1.175 1.00 94.94 961 GLU A CA 1
ATOM 7632 C C . GLU A 1 961 ? 24.653 3.633 -1.635 1.00 94.94 961 GLU A C 1
ATOM 7634 O O . GLU A 1 961 ? 25.413 3.028 -0.875 1.00 94.94 961 GLU A O 1
ATOM 7639 N N . GLY A 1 962 ? 25.045 4.117 -2.819 1.00 93.25 962 GLY A N 1
ATOM 7640 C CA . GLY A 1 962 ? 26.409 4.007 -3.343 1.00 93.25 962 GLY A CA 1
ATOM 7641 C C . GLY A 1 962 ? 27.458 4.806 -2.560 1.00 93.25 962 GLY A C 1
ATOM 7642 O O . GLY A 1 962 ? 28.650 4.633 -2.804 1.00 93.25 962 GLY A O 1
ATOM 7643 N N . LYS A 1 963 ? 27.035 5.663 -1.618 1.00 95.69 963 LYS A N 1
ATOM 7644 C CA . LYS A 1 963 ? 27.892 6.446 -0.708 1.00 95.69 963 LYS A CA 1
ATOM 7645 C C . LYS A 1 963 ? 27.718 6.083 0.766 1.00 95.69 963 LYS A C 1
ATOM 7647 O O . LYS A 1 963 ? 28.285 6.738 1.642 1.00 95.69 963 LYS A O 1
ATOM 7652 N N . ARG A 1 964 ? 26.973 5.018 1.068 1.00 93.38 964 ARG A N 1
ATOM 7653 C CA . ARG A 1 964 ? 26.679 4.629 2.449 1.00 93.38 964 ARG A CA 1
ATOM 7654 C C . ARG A 1 964 ? 27.923 4.284 3.269 1.00 93.38 964 ARG A C 1
ATOM 7656 O O . ARG A 1 964 ? 27.965 4.656 4.433 1.00 93.38 964 ARG A O 1
ATOM 7663 N N . SER A 1 965 ? 28.944 3.658 2.684 1.00 89.56 965 SER A N 1
ATOM 7664 C CA . SER A 1 965 ? 30.201 3.348 3.386 1.00 89.56 965 SER A CA 1
ATOM 7665 C C . SER A 1 965 ? 30.932 4.605 3.877 1.00 89.56 965 SER A C 1
ATOM 7667 O O . SER A 1 965 ? 31.441 4.624 4.994 1.00 89.56 965 SER A O 1
ATOM 7669 N N . VAL A 1 966 ? 30.918 5.686 3.088 1.00 92.19 966 VAL A N 1
ATOM 7670 C CA . VAL A 1 966 ? 31.472 6.999 3.471 1.00 92.19 966 VAL A CA 1
ATOM 7671 C C . VAL A 1 966 ? 30.683 7.589 4.641 1.00 92.19 966 VAL A C 1
ATOM 7673 O O . VAL A 1 966 ? 31.262 8.044 5.626 1.00 92.19 966 VAL A O 1
ATOM 7676 N N . ILE A 1 967 ? 29.352 7.525 4.565 1.00 91.94 967 ILE A N 1
ATOM 7677 C CA . ILE A 1 967 ? 28.446 8.014 5.614 1.00 91.94 967 ILE A CA 1
ATOM 7678 C C . ILE A 1 967 ? 28.631 7.213 6.912 1.00 91.94 967 ILE A C 1
ATOM 7680 O O . ILE A 1 967 ? 28.710 7.799 7.992 1.00 91.94 967 ILE A O 1
ATOM 7684 N N . GLU A 1 968 ? 28.745 5.888 6.813 1.00 88.81 968 GLU A N 1
ATOM 7685 C CA . GLU A 1 968 ? 29.015 4.984 7.932 1.00 88.81 968 GLU A CA 1
ATOM 7686 C C . GLU A 1 968 ? 30.376 5.274 8.567 1.00 88.81 968 GLU A C 1
ATOM 7688 O O . GLU A 1 968 ? 30.450 5.470 9.779 1.00 88.81 968 GLU A O 1
ATOM 7693 N N . ALA A 1 969 ? 31.441 5.389 7.770 1.00 87.88 969 ALA A N 1
ATOM 7694 C CA . ALA A 1 969 ? 32.776 5.716 8.266 1.00 87.88 969 ALA A CA 1
ATOM 7695 C C . ALA A 1 969 ? 32.805 7.079 8.979 1.00 87.88 969 ALA A C 1
ATOM 7697 O O . ALA A 1 969 ? 33.347 7.191 10.082 1.00 87.88 969 ALA A O 1
ATOM 7698 N N . ALA A 1 970 ? 32.173 8.105 8.399 1.00 87.88 970 ALA A N 1
ATOM 7699 C CA . ALA A 1 970 ? 32.036 9.421 9.018 1.00 87.88 970 ALA A CA 1
ATOM 7700 C C . ALA A 1 970 ? 31.304 9.338 10.362 1.00 87.88 970 ALA A C 1
ATOM 7702 O O . ALA A 1 970 ? 31.764 9.883 11.366 1.00 87.88 970 ALA A O 1
ATOM 7703 N N . PHE A 1 971 ? 30.199 8.596 10.391 1.00 84.94 971 PHE A N 1
ATOM 7704 C CA . PHE A 1 971 ? 29.405 8.386 11.590 1.00 84.94 971 PHE A CA 1
ATOM 7705 C C . PHE A 1 971 ? 30.193 7.646 12.686 1.00 84.94 971 PHE A C 1
ATOM 7707 O O . PHE A 1 971 ? 30.151 8.044 13.852 1.00 84.94 971 PHE A O 1
ATOM 7714 N N . PHE A 1 972 ? 30.953 6.607 12.332 1.00 81.12 972 PHE A N 1
ATOM 7715 C CA . PHE A 1 972 ? 31.738 5.831 13.294 1.00 81.12 972 PHE A CA 1
ATOM 7716 C C . PHE A 1 972 ? 32.980 6.570 13.806 1.00 81.12 972 PHE A C 1
ATOM 7718 O O . PHE A 1 972 ? 33.302 6.422 14.985 1.00 81.12 972 PHE A O 1
ATOM 7725 N N . ARG A 1 973 ? 33.623 7.435 13.002 1.00 82.88 973 ARG A N 1
ATOM 7726 C CA . ARG A 1 973 ? 34.709 8.321 13.486 1.00 82.88 973 ARG A CA 1
ATOM 7727 C C . ARG A 1 973 ? 34.256 9.219 14.642 1.00 82.88 973 ARG A C 1
ATOM 7729 O O . ARG A 1 973 ? 35.050 9.531 15.524 1.00 82.88 973 ARG A O 1
ATOM 7736 N N . LEU A 1 974 ? 32.976 9.588 14.665 1.00 73.50 974 LEU A N 1
ATOM 7737 C CA . LEU A 1 974 ? 32.375 10.418 15.711 1.00 73.50 974 LEU A CA 1
ATOM 7738 C C . LEU A 1 974 ? 31.955 9.617 16.960 1.00 73.50 974 LEU A C 1
ATOM 7740 O O . LEU A 1 974 ? 31.732 10.201 18.018 1.00 73.50 974 LEU A O 1
ATOM 7744 N N . LYS A 1 975 ? 31.920 8.277 16.875 1.00 66.00 975 LYS A N 1
ATOM 7745 C CA . LYS A 1 975 ? 31.696 7.335 17.991 1.00 66.00 975 LYS A CA 1
ATOM 7746 C C . LYS A 1 975 ? 32.884 6.355 18.142 1.00 66.00 975 LYS A C 1
ATOM 7748 O O . LYS A 1 975 ? 32.717 5.150 17.931 1.00 66.00 975 LYS A O 1
ATOM 7753 N N . PRO A 1 976 ? 34.071 6.817 18.587 1.00 51.66 976 PRO A N 1
ATOM 7754 C CA . PRO A 1 976 ? 35.264 5.966 18.687 1.00 51.66 976 PRO A CA 1
ATOM 7755 C C . PRO A 1 976 ? 35.123 4.794 19.679 1.00 51.66 976 PRO A C 1
ATOM 7757 O O . PRO A 1 976 ? 35.829 3.796 19.562 1.00 51.66 976 PRO A O 1
ATOM 7760 N N . SER A 1 977 ? 34.168 4.843 20.618 1.00 50.41 977 SER A N 1
ATOM 7761 C CA . SER A 1 977 ? 33.932 3.783 21.614 1.00 50.41 977 SER A CA 1
ATOM 7762 C C . SER A 1 977 ? 33.339 2.476 21.062 1.00 50.41 977 SER A C 1
ATOM 7764 O O . SER A 1 977 ? 33.185 1.525 21.825 1.00 50.41 977 SER A O 1
ATOM 7766 N N . LYS A 1 978 ? 33.029 2.389 19.760 1.00 43.72 978 LYS A N 1
ATOM 7767 C CA . LYS A 1 978 ? 32.545 1.153 19.108 1.00 43.72 978 LYS A CA 1
ATOM 7768 C C . LYS A 1 978 ? 33.436 0.631 17.980 1.00 43.72 978 LYS A C 1
ATOM 7770 O O . LYS A 1 978 ? 33.093 -0.375 17.367 1.00 43.72 978 LYS A O 1
ATOM 7775 N N . GLN A 1 979 ? 34.588 1.255 17.736 1.00 38.50 979 GLN A N 1
ATOM 7776 C CA . GLN A 1 979 ? 35.486 0.848 16.650 1.00 38.50 979 GLN A CA 1
ATOM 7777 C C . GLN A 1 979 ? 36.140 -0.530 16.901 1.00 38.50 979 GLN A C 1
ATOM 7779 O O . GLN A 1 979 ? 36.511 -1.205 15.953 1.00 38.50 979 GLN A O 1
ATOM 7784 N N . ASN A 1 980 ? 36.175 -0.995 18.159 1.00 32.31 980 ASN A N 1
ATOM 7785 C CA . ASN A 1 980 ? 36.739 -2.296 18.548 1.00 32.31 980 ASN A CA 1
ATOM 7786 C C . ASN A 1 980 ? 35.727 -3.459 18.611 1.00 32.31 980 ASN A C 1
ATOM 7788 O O . ASN A 1 980 ? 36.110 -4.550 19.012 1.00 32.31 980 ASN A O 1
ATOM 7792 N N . GLN A 1 981 ? 34.452 -3.265 18.252 1.00 35.59 981 GLN A N 1
ATOM 7793 C CA . GLN A 1 981 ? 33.429 -4.325 18.365 1.00 35.59 981 GLN A CA 1
ATOM 7794 C C . GLN A 1 981 ? 33.174 -5.116 17.072 1.00 35.59 981 GLN A C 1
ATOM 7796 O O . GLN A 1 981 ? 32.240 -5.911 17.027 1.00 35.59 981 GLN A O 1
ATOM 7801 N N . TRP A 1 982 ? 33.982 -4.916 16.026 1.00 34.78 982 TRP A N 1
ATOM 7802 C CA . TRP A 1 982 ? 33.920 -5.733 14.804 1.00 34.78 982 TRP A CA 1
ATOM 7803 C C . TRP A 1 982 ? 35.113 -6.681 14.620 1.00 34.78 982 TRP A C 1
ATOM 7805 O O . TRP A 1 982 ? 34.997 -7.608 13.830 1.00 34.78 982 TRP A O 1
ATOM 7815 N N . ASP A 1 983 ? 36.171 -6.552 15.431 1.00 29.55 983 ASP A N 1
ATOM 7816 C CA . ASP A 1 983 ? 37.294 -7.508 15.457 1.00 29.55 983 ASP A CA 1
ATOM 7817 C C . ASP A 1 983 ? 37.304 -8.428 16.696 1.00 29.55 983 ASP A C 1
ATOM 7819 O O . ASP A 1 983 ? 38.239 -9.198 16.910 1.00 29.55 983 ASP A O 1
ATOM 7823 N N . GLY A 1 984 ? 36.247 -8.424 17.512 1.00 32.66 984 GLY A N 1
ATOM 7824 C CA . GLY A 1 984 ? 36.081 -9.437 18.551 1.00 32.66 984 GLY A CA 1
ATOM 7825 C C . GLY A 1 984 ? 35.011 -9.118 19.591 1.00 32.66 984 GLY A C 1
ATOM 7826 O O . GLY A 1 984 ? 34.946 -7.994 20.081 1.00 32.66 984 GLY A O 1
ATOM 7827 N N . ILE A 1 985 ? 34.293 -10.178 19.999 1.00 26.83 985 ILE A N 1
ATOM 7828 C CA . ILE A 1 985 ? 33.413 -10.293 21.186 1.00 26.83 985 ILE A CA 1
ATOM 7829 C C . ILE A 1 985 ? 32.012 -9.666 20.978 1.00 26.83 985 ILE A C 1
ATOM 7831 O O . ILE A 1 985 ? 31.905 -8.456 20.808 1.00 26.83 985 ILE A O 1
ATOM 7835 N N . GLU A 1 986 ? 30.868 -10.362 21.032 1.00 31.44 986 GLU A N 1
ATOM 7836 C CA . GLU A 1 986 ? 30.455 -11.768 21.246 1.00 31.44 986 GLU A CA 1
ATOM 7837 C C . GLU A 1 986 ? 29.033 -11.933 20.668 1.00 31.44 986 GLU A C 1
ATOM 7839 O O . GLU A 1 986 ? 28.246 -10.956 20.775 1.00 31.44 986 GLU A O 1
#

Secondary structure (DSSP, 8-state):
------HHHHHHHHHHHHHHHHHH-SEEEE-S-----TT-TT--TT----HHHHHHHHHHHS-EEEEE----TTHHHHHHHHHHHTTPPPPEEEEEGGGGGSHHHHHHHHHTTEEEE-S-STT---HHHHHHHHHHHHHHHTTSSS-EEEETTSS--SSSSPPPP-THHHHHHHHHHHTTSSS--EEEEEEEEESS-TTHHHHHHHHS-TTT-TTTTPPP---HHHHHHHHHHHHTS---EEEEEEPPPEEHHHHHHTTTTHHHHTSS-HHHHTT-HHHHHHHHHHHHHHHHHHHHT----HHHHHHHHHHHHHTT-SS--TT--EEEEHHHHHHHHHHHHHHHHHTT------SS-HHHHHHHHHHHTTTT-EEPTTSEEEE-TT-HHHHHHHHHHHHHHHHHHHHHHHHHH-SSHHHHHHHHHHTTTTS--SSTT-HHHHHHHHHHHHTS-HHHHHHHHHHHHHHHHHHHHHHHHHHH--SPPS-HHHHHHHHHHHSS--HHHHHHHHHHHHHTTSEETTTTEE-HHHHHHHHHHHHHHHHHHHHHHHSS-----PPPP-----------------------SEEEEEEEEEEEEEEEETTEEEEEEEEEEEESS---EEEEEEEETTTEEEEEEEEEE-EESSSHHHHHHHHHHHHHHHTSHHHHHTTT--S--TT---HHHHHHHHHHHHHHHHHHHTTSHHHHTTS---EE-EEEEEE-SSEEEEEEESS-EEEEEETTEEEEEPPP--TTSHHHHHHHHHTT--EETTEETTTBS-SB-EE-GGGS--TT--GGGSSSB-PPEEEEEE--TTTEEEEEEE-HHHHTTS-HHHHHHHHHHHHHH---HHHHHHHHHHHHHHTT--S-EEEEEEE-TTSPPP-HHHHHHHHHHHHHHHHHHHHHHHHHHHHHHHHHTSTT--TTHHHHHHHHTSHHHHHHHHHTS--TTPPTTTTTGGGHHHHHHHHHHT-GGGTTSSSS--

Mean predicted aligned error: 18.17 Å

Organism: NCBI:txid1965070